Protein AF-A0A925HYF0-F1 (afdb_monomer_lite)

pLDDT: mean 73.25, std 20.18, range [25.09, 98.25]

Foldseek 3Di:
DDDDDDDDDDDDDDDDDDDDDDYDDDDDDDDDDDDDDDDDAQAFWAWPPPPAEFEFQDQKDKTKTWRPDFAQAFKKKWKFWPPVPPQDDDPPVTDTQWMWTAPGRGTITITIGGDDAQAKTKMWIWMDDPHHIHDTDIDHIYGYYDDWKAWPAKEWPDDQEDQDQKTKIKTFIPWWKDQDWQVQKDKDWDFPWDFDDWGWDDGIGIIMIMTGRIAGWGKIDMKGWFDQRIWHDGPDVVRTAGQCGPDTRNRIGDPHRIHTNDHFKAWPAWAWPDQLAAQDQKTKIKIFIPWWKDQDWQVQKDKDWDQAPDKGFDTWDDGMGIIITMIGRHDGWGKIDIKGWFDQRIADPVGAGHCGDDTRNRIGDPHRIRTHDDDAKEWPAKAWDDDADEAFDKTKIKTFIPWWKDQDDQVQKDKDWDQFPDKAFDDWDDGMGIIMTMIGGHAGWTKIFIKGFFDQRMDDSHGHGYPHPDGDIGPPHAMHTYHHNDPFWQAKAKQCWAWAAELQWIKIKHIKIKIKGFDDDDQLVVSVVSVVCSVPDNNHVVRVVNNVVNVLVSVQRNQKYFDDDQPDFPQQPDDWDKDWPDWDWACWDWDRLSGTTIIIHIMIITTMQTRHGSRLVSSLSVLVVCLPVPDDPDDDALVSSLVSLLVSLVSLCRRNPPQFFADDDQQDFDAQWDAWAKQHWAFAAALQKTKTKHIKIKTKGQDDDVLLVVSPVSNVVCVVRVNHSVSNSSNRRSNNSSSSSVSSVRNVIHIAGDPVSLVVDDVVVVVLQDQDPDDPPPDDDDDDDDDDDDPDDDDWFDWDDDPPDTDTDDDDDDDDDLDDDPPPVVSVVVVPVSGDDDDDDDDDPVPCVVPVPDDDDDDDDDDDDDDPDDDFFDKAWLAKAKADWAWAAELQWTKIKDIKIKIKTFTDDDQLVVSVVCVVCSVVDPSVVVRVVNNVVNNLVRVQNNLKYWFFDPVQFDDFPLQVDDWDKDWDDWDWACWDWDRDSRTTIIIHIIIMTTIQIGHGRSLVSVLVVLVVCLCPDADPAHALVNLLVSLQVSLVRSCRRGVRFAFADDDQDDDDVQKLAWAKQHWAFARASRITMIIHIMIMIIGQRRDNSSSVSSVVVVVCVVRVSDSVSSSSNNVSNNSSNSSVSSRNNNIYIGGDVVSVVVDDPDD

Structure (mmCIF, N/CA/C/O backbone):
data_AF-A0A925HYF0-F1
#
_entry.id   AF-A0A925HYF0-F1
#
loop_
_atom_site.group_PDB
_atom_site.id
_atom_site.type_symbol
_atom_site.label_atom_id
_atom_site.label_alt_id
_atom_site.label_comp_id
_atom_site.label_asym_id
_atom_site.label_entity_id
_atom_site.label_seq_id
_atom_site.pdbx_PDB_ins_code
_atom_site.Cartn_x
_atom_site.Cartn_y
_atom_site.Cartn_z
_atom_site.occupancy
_atom_site.B_iso_or_equiv
_atom_site.auth_seq_id
_atom_site.auth_comp_id
_atom_site.auth_asym_id
_atom_site.auth_atom_id
_atom_site.pdbx_PDB_model_num
ATOM 1 N N . MET A 1 1 ? -73.207 -44.642 50.554 1.00 39.41 1 MET A N 1
ATOM 2 C CA . MET A 1 1 ? -73.483 -45.982 49.990 1.00 39.41 1 MET A CA 1
ATOM 3 C C . MET A 1 1 ? -72.140 -46.535 49.532 1.00 39.41 1 MET A C 1
ATOM 5 O O . MET A 1 1 ? -71.545 -45.834 48.735 1.00 39.41 1 MET A O 1
ATOM 9 N N . PHE A 1 2 ? -71.688 -47.696 50.044 1.00 36.78 2 PHE A N 1
ATOM 10 C CA . PHE A 1 2 ? -70.465 -48.449 49.641 1.00 36.78 2 PHE A CA 1
ATOM 11 C C . PHE A 1 2 ? -69.107 -47.688 49.680 1.00 36.78 2 PHE A C 1
ATOM 13 O O . PHE A 1 2 ? -69.068 -46.471 49.598 1.00 36.78 2 PHE A O 1
ATOM 20 N N . GLY A 1 3 ? -67.928 -48.298 49.866 1.00 34.31 3 GLY A N 1
ATOM 21 C CA . GLY A 1 3 ? -67.530 -49.678 50.208 1.00 34.31 3 GLY A CA 1
ATOM 22 C C . GLY A 1 3 ? -66.024 -49.853 49.898 1.00 34.31 3 GLY A C 1
ATOM 23 O O . GLY A 1 3 ? -65.653 -49.788 48.740 1.00 34.31 3 GLY A O 1
ATOM 24 N N . TRP A 1 4 ? -65.115 -49.801 50.884 1.00 42.34 4 TRP A N 1
ATOM 25 C CA . TRP A 1 4 ? -64.504 -50.945 51.611 1.00 42.34 4 TRP A CA 1
ATOM 26 C C . TRP A 1 4 ? -63.384 -51.732 50.885 1.00 42.34 4 TRP A C 1
ATOM 28 O O . TRP A 1 4 ? -63.694 -52.530 50.013 1.00 42.34 4 TRP A O 1
ATOM 38 N N . MET A 1 5 ? -62.125 -51.599 51.355 1.00 32.78 5 MET A N 1
ATOM 39 C CA . MET A 1 5 ? -61.037 -52.620 51.473 1.00 32.78 5 MET A CA 1
ATOM 40 C C . MET A 1 5 ? -59.686 -51.925 51.805 1.00 32.78 5 MET A C 1
ATOM 42 O O . MET A 1 5 ? -59.498 -50.799 51.369 1.00 32.78 5 MET A O 1
ATOM 46 N N . MET A 1 6 ? -58.679 -52.477 52.512 1.00 39.19 6 MET A N 1
ATOM 47 C CA . MET A 1 6 ? -58.585 -53.510 53.574 1.00 39.19 6 MET A CA 1
ATOM 48 C C . MET A 1 6 ? -57.204 -53.351 54.332 1.00 39.19 6 MET A C 1
ATOM 50 O O . MET A 1 6 ? -56.523 -52.365 54.065 1.00 39.19 6 MET A O 1
ATOM 54 N N . PRO A 1 7 ? -56.806 -54.169 55.348 1.00 54.22 7 PRO A N 1
ATOM 55 C CA . PRO A 1 7 ? -56.008 -53.713 56.519 1.00 54.22 7 PRO A CA 1
ATOM 56 C C . PRO A 1 7 ? -54.516 -54.185 56.521 1.00 54.22 7 PRO A C 1
ATOM 58 O O . PRO A 1 7 ? -54.075 -54.780 55.549 1.00 54.22 7 PRO A O 1
ATOM 61 N N . ALA A 1 8 ? -53.648 -54.029 57.545 1.00 37.16 8 ALA A N 1
ATOM 62 C CA . ALA A 1 8 ? -53.789 -53.856 59.012 1.00 37.16 8 ALA A CA 1
ATOM 63 C C . ALA A 1 8 ? -52.501 -53.207 59.646 1.00 37.16 8 ALA A C 1
ATOM 65 O O . ALA A 1 8 ? -51.857 -52.448 58.944 1.00 37.16 8 ALA A O 1
ATOM 66 N N . LYS A 1 9 ? -52.004 -53.387 60.901 1.00 36.19 9 LYS A N 1
ATOM 67 C CA . LYS A 1 9 ? -52.265 -54.313 62.046 1.00 36.19 9 LYS A CA 1
ATOM 68 C C . LYS A 1 9 ? -51.635 -53.769 63.374 1.00 36.19 9 LYS A C 1
ATOM 70 O O . LYS A 1 9 ? -50.421 -53.675 63.450 1.00 36.19 9 LYS A O 1
ATOM 75 N N . ARG A 1 10 ? -52.430 -53.628 64.463 1.00 34.97 10 ARG A N 1
ATOM 76 C CA . ARG A 1 10 ? -52.042 -53.560 65.923 1.00 34.97 10 ARG A CA 1
ATOM 77 C C . ARG A 1 10 ? -51.424 -52.233 66.460 1.00 34.97 10 ARG A C 1
ATOM 79 O O . ARG A 1 10 ? -50.693 -51.583 65.744 1.00 34.97 10 ARG A O 1
ATOM 86 N N . ARG A 1 11 ? -51.645 -51.797 67.723 1.00 34.28 11 ARG A N 1
ATOM 87 C CA . ARG A 1 11 ? -52.373 -52.368 68.897 1.00 34.28 11 ARG A CA 1
ATOM 88 C C . ARG A 1 11 ? -52.785 -51.260 69.915 1.00 34.28 11 ARG A C 1
ATOM 90 O O . ARG A 1 11 ? -51.910 -50.519 70.313 1.00 34.28 11 ARG A O 1
ATOM 97 N N . ARG A 1 12 ? -54.045 -51.293 70.412 1.00 33.00 12 ARG A N 1
ATOM 98 C CA . ARG A 1 12 ? -54.556 -51.005 71.801 1.00 33.00 12 ARG A CA 1
ATOM 99 C C . ARG A 1 12 ? -54.136 -49.700 72.558 1.00 33.00 12 ARG A C 1
ATOM 101 O O . ARG A 1 12 ? -52.978 -49.345 72.549 1.00 33.00 12 ARG A O 1
ATOM 108 N N . ALA A 1 13 ? -54.988 -49.023 73.356 1.00 30.48 13 ALA A N 1
ATOM 109 C CA . ALA A 1 13 ? -56.295 -49.393 73.941 1.00 30.48 13 ALA A CA 1
ATOM 110 C C . ALA A 1 13 ? -57.200 -48.207 74.398 1.00 30.48 13 ALA A C 1
ATOM 112 O O . ALA A 1 13 ? -56.694 -47.212 74.889 1.00 30.48 13 ALA A O 1
ATOM 113 N N . ARG A 1 14 ? -58.530 -48.464 74.396 1.00 32.88 14 ARG A N 1
ATOM 114 C CA . ARG A 1 14 ? -59.608 -48.012 75.334 1.00 32.88 14 ARG A CA 1
ATOM 115 C C . ARG A 1 14 ? -59.879 -46.492 75.485 1.00 32.88 14 ARG A C 1
ATOM 117 O O . ARG A 1 14 ? -59.066 -45.777 76.036 1.00 32.88 14 ARG A O 1
ATOM 124 N N . ASN A 1 15 ? -61.007 -45.974 74.964 1.00 28.41 15 ASN A N 1
ATOM 125 C CA . ASN A 1 15 ? -62.404 -45.973 75.510 1.00 28.41 15 ASN A CA 1
ATOM 126 C C . ASN A 1 15 ? -62.656 -44.804 76.490 1.00 28.41 15 ASN A C 1
ATOM 128 O O . ASN A 1 15 ? -61.798 -44.561 77.320 1.00 28.41 15 ASN A O 1
ATOM 132 N N . LYS A 1 16 ? -63.815 -44.125 76.589 1.00 28.62 16 LYS A N 1
ATOM 133 C CA . LYS A 1 16 ? -65.108 -43.992 75.851 1.00 28.62 16 LYS A CA 1
ATOM 134 C C . LYS A 1 16 ? -65.737 -42.701 76.448 1.00 28.62 16 LYS A C 1
ATOM 136 O O . LYS A 1 16 ? -65.746 -42.590 77.663 1.00 28.62 16 LYS A O 1
ATOM 141 N N . ARG A 1 17 ? -66.072 -41.626 75.722 1.00 29.23 17 ARG A N 1
ATOM 142 C CA . ARG A 1 17 ? -67.246 -41.344 74.854 1.00 29.23 17 ARG A CA 1
ATOM 143 C C . ARG A 1 17 ? -68.644 -41.455 75.515 1.00 29.23 17 ARG A C 1
ATOM 145 O O . ARG A 1 17 ? -68.992 -42.532 75.984 1.00 29.23 17 ARG A O 1
ATOM 152 N N . LEU A 1 18 ? -69.456 -40.399 75.293 1.00 32.12 18 LEU A N 1
ATOM 153 C CA . LEU A 1 18 ? -70.937 -40.276 75.391 1.00 32.12 18 LEU A CA 1
ATOM 154 C C . LEU A 1 18 ? -71.543 -40.099 76.807 1.00 32.12 18 LEU A C 1
ATOM 156 O O . LEU A 1 18 ? -71.038 -40.695 77.744 1.00 32.12 18 LEU A O 1
ATOM 160 N N . SER A 1 19 ? -72.695 -39.447 77.053 1.00 32.56 19 SER A N 1
ATOM 161 C CA . SER A 1 19 ? -73.422 -38.259 76.520 1.00 32.56 19 SER A CA 1
ATOM 162 C C . SER A 1 19 ? -74.928 -38.402 76.834 1.00 32.56 19 SER A C 1
ATOM 164 O O . SER A 1 19 ? -75.498 -39.418 76.438 1.00 32.56 19 SER A O 1
ATOM 166 N N . ARG A 1 20 ? -75.590 -37.346 77.350 1.00 34.31 20 ARG A N 1
ATOM 167 C CA . ARG A 1 20 ? -77.072 -37.227 77.517 1.00 34.31 20 ARG A CA 1
ATOM 168 C C . ARG A 1 20 ? -77.668 -38.285 78.502 1.00 34.31 20 ARG A C 1
ATOM 170 O O . ARG A 1 20 ? -76.987 -39.228 78.865 1.00 34.31 20 ARG A O 1
ATOM 177 N N . THR A 1 21 ? -78.881 -38.185 79.066 1.00 28.69 21 THR A N 1
ATOM 178 C CA . THR A 1 21 ? -80.109 -37.470 78.654 1.00 28.69 21 THR A CA 1
ATOM 179 C C . THR A 1 21 ? -81.019 -37.122 79.860 1.00 28.69 21 THR A C 1
ATOM 181 O O . THR A 1 21 ? -80.859 -37.660 80.946 1.00 28.69 21 THR A O 1
ATOM 184 N N . ARG A 1 22 ? -81.984 -36.217 79.631 1.00 33.22 22 ARG A N 1
ATOM 185 C CA . ARG A 1 22 ? -83.060 -35.707 80.516 1.00 33.22 22 ARG A CA 1
ATOM 186 C C . ARG A 1 22 ? -83.850 -36.735 81.381 1.00 33.22 22 ARG A C 1
ATOM 188 O O . ARG A 1 22 ? -84.094 -37.845 80.931 1.00 33.22 22 ARG A O 1
ATOM 195 N N . SER A 1 23 ? -84.529 -36.184 82.411 1.00 28.06 23 SER A N 1
ATOM 196 C CA . SER A 1 23 ? -86.002 -36.275 82.662 1.00 28.06 23 SER A CA 1
ATOM 197 C C . SER A 1 23 ? -86.609 -37.245 83.719 1.00 28.06 23 SER A C 1
ATOM 199 O O . SER A 1 23 ? -86.907 -38.388 83.397 1.00 28.06 23 SER A O 1
ATOM 201 N N . ARG A 1 24 ? -87.088 -36.623 84.825 1.00 35.47 24 ARG A N 1
ATOM 202 C CA . ARG A 1 24 ? -88.460 -36.684 85.431 1.00 35.47 24 ARG A CA 1
ATOM 203 C C . ARG A 1 24 ? -88.884 -37.750 86.482 1.00 35.47 24 ARG A C 1
ATOM 205 O O . ARG A 1 24 ? -88.868 -38.935 86.195 1.00 35.47 24 ARG A O 1
ATOM 212 N N . PHE A 1 25 ? -89.553 -37.213 87.533 1.00 32.66 25 PHE A N 1
ATOM 213 C CA . PHE A 1 25 ? -90.739 -37.731 88.284 1.00 32.66 25 PHE A CA 1
ATOM 214 C C . PHE A 1 25 ? -90.467 -38.929 89.247 1.00 32.66 25 PHE A C 1
ATOM 216 O O . PHE A 1 25 ? -89.547 -39.687 88.991 1.00 32.66 25 PHE A O 1
ATOM 223 N N . THR A 1 26 ? -91.145 -39.198 90.388 1.00 32.81 26 THR A N 1
ATOM 224 C CA . THR A 1 26 ? -92.297 -38.637 91.173 1.00 32.81 26 THR A CA 1
ATOM 225 C C . THR A 1 26 ? -92.265 -39.269 92.605 1.00 32.81 26 THR A C 1
ATOM 227 O O . THR A 1 26 ? -91.919 -40.437 92.685 1.00 32.81 26 THR A O 1
ATOM 230 N N . ARG A 1 27 ? -92.453 -38.563 93.749 1.00 34.41 27 ARG A N 1
ATOM 231 C CA . ARG A 1 27 ? -93.701 -38.258 94.537 1.00 34.41 27 ARG A CA 1
ATOM 232 C C . ARG A 1 27 ? -93.942 -39.156 95.798 1.00 34.41 27 ARG A C 1
ATOM 234 O O . ARG A 1 27 ? -93.797 -40.362 95.691 1.00 34.41 27 ARG A O 1
ATOM 241 N N . LEU A 1 28 ? -94.454 -38.546 96.897 1.00 31.17 28 LEU A N 1
ATOM 242 C CA . LEU A 1 28 ? -94.948 -39.107 98.202 1.00 31.17 28 LEU A CA 1
ATOM 243 C C . LEU A 1 28 ? -93.868 -39.613 99.197 1.00 31.17 28 LEU A C 1
ATOM 245 O O . LEU A 1 28 ? -92.820 -40.058 98.752 1.00 31.17 28 LEU A O 1
ATOM 249 N N . ALA A 1 29 ? -94.018 -39.548 100.536 1.00 30.30 29 ALA A N 1
ATOM 250 C CA . ALA A 1 29 ? -95.132 -39.174 101.447 1.00 30.30 29 ALA A CA 1
ATOM 251 C C . ALA A 1 29 ? -94.597 -38.284 102.620 1.00 30.30 29 ALA A C 1
ATOM 253 O O . ALA A 1 29 ? -93.411 -38.357 102.918 1.00 30.30 29 ALA A O 1
ATOM 254 N N . LEU A 1 30 ? -95.295 -37.251 103.119 1.00 31.86 30 LEU A N 1
ATOM 255 C CA . LEU A 1 30 ? -96.408 -37.178 104.102 1.00 31.86 30 LEU A CA 1
ATOM 256 C C . LEU A 1 30 ? -95.993 -37.225 105.603 1.00 31.86 30 LEU A C 1
ATOM 258 O O . LEU A 1 30 ? -95.643 -38.273 106.123 1.00 31.86 30 LEU A O 1
ATOM 262 N N . GLU A 1 31 ? -96.097 -36.044 106.234 1.00 39.28 31 GLU A N 1
ATOM 263 C CA . GLU A 1 31 ? -96.423 -35.692 107.639 1.00 39.28 31 GLU A CA 1
ATOM 264 C C . GLU A 1 31 ? -95.770 -36.374 108.863 1.00 39.28 31 GLU A C 1
ATOM 266 O O . GLU A 1 31 ? -95.960 -37.552 109.142 1.00 39.28 31 GLU A O 1
ATOM 271 N N . ALA A 1 32 ? -95.226 -35.520 109.742 1.00 30.80 32 ALA A N 1
ATOM 272 C CA . ALA A 1 32 ? -95.806 -35.308 111.075 1.00 30.80 32 ALA A CA 1
ATOM 273 C C . ALA A 1 32 ? -95.639 -33.825 111.476 1.00 30.80 32 ALA A C 1
ATOM 275 O O . ALA A 1 32 ? -94.534 -33.284 111.391 1.00 30.80 32 ALA A O 1
ATOM 276 N N . LEU A 1 33 ? -96.728 -33.154 111.867 1.00 42.50 33 LEU A N 1
ATOM 277 C CA . LEU A 1 33 ? -96.672 -31.837 112.518 1.00 42.50 33 LEU A CA 1
ATOM 278 C C . LEU A 1 33 ? -96.233 -32.021 113.974 1.00 42.50 33 LEU A C 1
ATOM 280 O O . LEU A 1 33 ? -96.743 -32.926 114.621 1.00 42.50 33 LEU A O 1
ATOM 284 N N . GLU A 1 34 ? -95.405 -31.113 114.499 1.00 39.41 34 GLU A N 1
ATOM 285 C CA . GLU A 1 34 ? -95.646 -30.480 115.806 1.00 39.41 34 GLU A CA 1
ATOM 286 C C . GLU A 1 34 ? -94.714 -29.272 116.043 1.00 39.41 34 GLU A C 1
ATOM 288 O O . GLU A 1 34 ? -93.596 -29.185 115.534 1.00 39.41 34 GLU A O 1
ATOM 293 N N . ASP A 1 35 ? -95.268 -28.312 116.773 1.00 48.16 35 ASP A N 1
ATOM 294 C CA . ASP A 1 35 ? -94.876 -26.922 117.034 1.00 48.16 35 ASP A CA 1
ATOM 295 C C . ASP A 1 35 ? -93.361 -26.583 117.093 1.00 48.16 35 ASP A C 1
ATOM 297 O O . ASP A 1 35 ? -92.609 -27.106 117.920 1.00 48.16 35 ASP A O 1
ATOM 301 N N . ARG A 1 36 ? -92.896 -25.630 116.262 1.00 39.78 36 ARG A N 1
ATOM 302 C CA . ARG A 1 36 ? -91.515 -25.097 116.308 1.00 39.78 36 ARG A CA 1
ATOM 303 C C . ARG A 1 36 ? -91.409 -23.625 115.900 1.00 39.78 36 ARG A C 1
ATOM 305 O O . ARG A 1 36 ? -91.576 -23.267 114.736 1.00 39.78 36 ARG A O 1
ATOM 312 N N . ILE A 1 37 ? -90.978 -22.794 116.850 1.00 43.91 37 ILE A N 1
ATOM 313 C CA . ILE A 1 37 ? -90.568 -21.401 116.625 1.00 43.91 37 ILE A CA 1
ATOM 314 C C . ILE A 1 37 ? -89.335 -21.383 115.705 1.00 43.91 37 ILE A C 1
ATOM 316 O O . ILE A 1 37 ? -88.251 -21.828 116.085 1.00 43.91 37 ILE A O 1
ATOM 320 N N . THR A 1 38 ? -89.491 -20.868 114.485 1.00 37.03 38 THR A N 1
ATOM 321 C CA . THR A 1 38 ? -88.417 -20.788 113.485 1.00 37.03 38 THR A CA 1
ATOM 322 C C . THR A 1 38 ? -87.354 -19.749 113.865 1.00 37.03 38 THR A C 1
ATOM 324 O O . THR A 1 38 ? -87.703 -18.573 114.018 1.00 37.03 38 THR A O 1
ATOM 327 N N . PRO A 1 39 ? -86.055 -20.103 113.938 1.00 44.53 39 PRO A N 1
ATOM 328 C CA . PRO A 1 39 ? -84.996 -19.102 113.965 1.00 44.53 39 PRO A CA 1
ATOM 329 C C . PRO A 1 39 ? -84.930 -18.389 112.608 1.00 44.53 39 PRO A C 1
ATOM 331 O O . PRO A 1 39 ? -85.012 -19.027 111.557 1.00 44.53 39 PRO A O 1
ATOM 334 N N . ALA A 1 40 ? -84.774 -17.064 112.623 1.00 50.53 40 ALA A N 1
ATOM 335 C CA . ALA A 1 40 ? -84.668 -16.271 111.402 1.00 50.53 40 ALA A CA 1
ATOM 336 C C . ALA A 1 40 ? -83.446 -16.708 110.574 1.00 50.53 40 ALA A C 1
ATOM 338 O O . ALA A 1 40 ? -82.303 -16.580 111.015 1.00 50.53 40 ALA A O 1
ATOM 339 N N . THR A 1 41 ? -83.685 -17.212 109.364 1.00 61.03 41 THR A N 1
ATOM 340 C CA . THR A 1 41 ? -82.631 -17.610 108.424 1.00 61.03 41 THR A CA 1
ATOM 341 C C . THR A 1 41 ? -81.814 -16.393 108.000 1.00 61.03 41 THR A C 1
ATOM 343 O O . THR A 1 41 ? -82.361 -15.467 107.396 1.00 61.03 41 THR A O 1
ATOM 346 N N . LEU A 1 42 ? -80.505 -16.390 108.279 1.00 75.69 42 LEU A N 1
ATOM 347 C CA . LEU A 1 42 ? -79.616 -15.331 107.797 1.00 75.69 42 LEU A CA 1
ATOM 348 C C . LEU A 1 42 ? -79.560 -15.339 106.265 1.00 75.69 42 LEU A C 1
ATOM 350 O O . LEU A 1 42 ? -79.251 -16.356 105.642 1.00 75.69 42 LEU A O 1
ATOM 354 N N . VAL A 1 43 ? -79.808 -14.175 105.670 1.00 83.56 43 VAL A N 1
ATOM 355 C CA . VAL A 1 43 ? -79.699 -13.959 104.224 1.00 83.56 43 VAL A CA 1
ATOM 356 C C . VAL A 1 43 ? -78.247 -13.588 103.873 1.00 83.56 43 VAL A C 1
ATOM 358 O O . VAL A 1 43 ? -77.622 -12.836 104.635 1.00 83.56 43 VAL A O 1
ATOM 361 N N . PRO A 1 44 ? -77.685 -14.084 102.751 1.00 86.19 44 PRO A N 1
ATOM 362 C CA . PRO A 1 44 ? -76.346 -13.699 102.309 1.00 86.19 44 PRO A CA 1
ATOM 363 C C . PRO A 1 44 ? -76.216 -12.180 102.081 1.00 86.19 44 PRO A C 1
ATOM 365 O O . PRO A 1 44 ? -77.208 -11.503 101.784 1.00 86.19 44 PRO A O 1
ATOM 368 N N . PRO A 1 45 ? -75.005 -11.614 102.210 1.00 89.19 45 PRO A N 1
ATOM 369 C CA . PRO A 1 45 ? -74.786 -10.189 102.001 1.00 89.19 45 PRO A CA 1
ATOM 370 C C . PRO A 1 45 ? -74.927 -9.808 100.521 1.00 89.19 45 PRO A C 1
ATOM 372 O O . PRO A 1 45 ? -74.709 -10.630 99.637 1.00 89.19 45 PRO A O 1
ATOM 375 N N . MET A 1 46 ? -75.240 -8.542 100.250 1.00 90.94 46 MET A N 1
ATOM 376 C CA . MET A 1 46 ? -75.145 -7.971 98.907 1.00 90.94 46 MET A CA 1
ATOM 377 C C . MET A 1 46 ? -73.718 -7.466 98.673 1.00 90.94 46 MET A C 1
ATOM 379 O O . MET A 1 46 ? -73.191 -6.708 99.491 1.00 90.94 46 MET A O 1
ATOM 383 N N . ILE A 1 47 ? -73.105 -7.872 97.564 1.00 93.88 47 ILE A N 1
ATOM 384 C CA . ILE A 1 47 ? -71.753 -7.457 97.173 1.00 93.88 47 ILE A CA 1
ATOM 385 C C . ILE A 1 47 ? -71.841 -6.194 96.313 1.00 93.88 47 ILE A C 1
ATOM 387 O O . ILE A 1 47 ? -72.694 -6.096 95.436 1.00 93.88 47 ILE A O 1
ATOM 391 N N . LEU A 1 48 ? -70.978 -5.224 96.610 1.00 92.50 48 LEU A N 1
ATOM 392 C CA . LEU A 1 48 ? -70.836 -3.952 95.893 1.00 92.50 48 LEU A CA 1
ATOM 393 C C . LEU A 1 48 ? -69.482 -3.832 95.181 1.00 92.50 48 LEU A C 1
ATOM 395 O O . LEU A 1 48 ? -69.357 -3.016 94.277 1.00 92.50 48 LEU A O 1
ATOM 399 N N . ASP A 1 49 ? -68.485 -4.617 95.595 1.00 90.81 49 ASP A N 1
ATOM 400 C CA . ASP A 1 49 ? -67.186 -4.745 94.931 1.00 90.81 49 ASP A CA 1
ATOM 401 C C . ASP A 1 49 ? -66.597 -6.129 95.299 1.00 90.81 49 ASP A C 1
ATOM 403 O O . ASP A 1 49 ? -66.467 -6.404 96.500 1.00 90.81 49 ASP A O 1
ATOM 407 N N . PRO A 1 50 ? -66.329 -7.043 94.343 1.00 91.81 50 PRO A N 1
ATOM 408 C CA . PRO A 1 50 ? -66.511 -6.898 92.899 1.00 91.81 50 PRO A CA 1
ATOM 409 C C . PRO A 1 50 ? -67.968 -7.155 92.475 1.00 91.81 50 PRO A C 1
ATOM 411 O O . PRO A 1 50 ? -68.620 -8.062 92.995 1.00 91.81 50 PRO A O 1
ATOM 414 N N . VAL A 1 51 ? -68.471 -6.410 91.483 1.00 90.44 51 VAL A N 1
ATOM 415 C CA . VAL A 1 51 ? -69.783 -6.668 90.833 1.00 90.44 51 VAL A CA 1
ATOM 416 C C . VAL A 1 51 ? -69.688 -7.516 89.558 1.00 90.44 51 VAL A C 1
ATOM 418 O O . VAL A 1 51 ? -70.678 -8.095 89.121 1.00 90.44 51 VAL A O 1
ATOM 421 N N . SER A 1 52 ? -68.496 -7.621 88.977 1.00 91.44 52 SER A N 1
ATOM 422 C CA . SER A 1 52 ? -68.159 -8.448 87.814 1.00 91.44 52 SER A CA 1
ATOM 423 C C . SER A 1 52 ? -66.772 -9.057 88.018 1.00 91.44 52 SER A C 1
ATOM 425 O O . SER A 1 52 ? -66.117 -8.755 89.013 1.00 91.44 52 SER A O 1
ATOM 427 N N . ALA A 1 53 ? -66.308 -9.918 87.108 1.00 90.50 53 ALA A N 1
ATOM 428 C CA . ALA A 1 53 ? -64.927 -10.391 87.178 1.00 90.50 53 ALA A CA 1
ATOM 429 C C . ALA A 1 53 ? -63.951 -9.204 87.074 1.00 90.50 53 ALA A C 1
ATOM 431 O O . ALA A 1 53 ? -64.190 -8.279 86.294 1.00 90.50 53 ALA A O 1
ATOM 432 N N . VAL A 1 54 ? -62.880 -9.236 87.867 1.00 92.88 54 VAL A N 1
ATOM 433 C CA . VAL A 1 54 ? -61.851 -8.187 87.923 1.00 92.88 54 VAL A CA 1
ATOM 434 C C . VAL A 1 54 ? -60.456 -8.797 87.811 1.00 92.88 54 VAL A C 1
ATOM 436 O O . VAL A 1 54 ? -60.239 -9.938 88.222 1.00 92.88 54 VAL A O 1
ATOM 439 N N . ARG A 1 55 ? -59.511 -8.030 87.264 1.00 92.00 55 ARG A N 1
ATOM 440 C CA . ARG A 1 55 ? -58.086 -8.368 87.163 1.00 92.00 55 ARG A CA 1
ATOM 441 C C . ARG A 1 55 ? -57.276 -7.229 87.782 1.00 92.00 55 ARG A C 1
ATOM 443 O O . ARG A 1 55 ? -57.513 -6.074 87.428 1.00 92.00 55 ARG A O 1
ATOM 450 N N . VAL A 1 56 ? -56.413 -7.532 88.748 1.00 92.75 56 VAL A N 1
ATOM 451 C CA . VAL A 1 56 ? -55.704 -6.539 89.579 1.00 92.75 56 VAL A CA 1
ATOM 452 C C . VAL A 1 56 ? -54.302 -7.018 89.947 1.00 92.75 56 VAL A C 1
ATOM 454 O O . VAL A 1 56 ? -54.116 -8.212 90.174 1.00 92.75 56 VAL A O 1
ATOM 457 N N . ASP A 1 57 ? -53.368 -6.083 90.117 1.00 92.50 57 ASP A N 1
ATOM 458 C CA . ASP A 1 57 ? -52.101 -6.327 90.817 1.00 92.50 57 ASP A CA 1
ATOM 459 C C . ASP A 1 57 ? -52.247 -5.913 92.290 1.00 92.50 57 ASP A C 1
ATOM 461 O O . ASP A 1 57 ? -51.945 -4.788 92.694 1.00 92.50 57 ASP A O 1
ATOM 465 N N . GLU A 1 58 ? -52.837 -6.796 93.100 1.00 90.62 58 GLU A N 1
ATOM 466 C CA . GLU A 1 58 ? -52.971 -6.592 94.544 1.00 90.62 58 GLU A CA 1
ATOM 467 C C . GLU A 1 58 ? -52.834 -7.922 95.294 1.00 90.62 58 GLU A C 1
ATOM 469 O O . GLU A 1 58 ? -53.697 -8.792 95.201 1.00 90.62 58 GLU A O 1
ATOM 474 N N . SER A 1 59 ? -51.828 -8.044 96.168 1.00 91.44 59 SER A N 1
ATOM 475 C CA . SER A 1 59 ? -51.672 -9.220 97.052 1.00 91.44 59 SER A CA 1
ATOM 476 C C . SER A 1 59 ? -52.885 -9.497 97.962 1.00 91.44 59 SER A C 1
ATOM 478 O O . SER A 1 59 ? -53.022 -10.590 98.525 1.00 91.44 59 SER A O 1
ATOM 480 N N . ARG A 1 60 ? -53.785 -8.517 98.130 1.00 93.31 60 ARG A N 1
ATOM 481 C CA . ARG A 1 60 ? -55.076 -8.664 98.806 1.00 93.31 60 ARG A CA 1
ATOM 482 C C . ARG A 1 60 ? -56.144 -7.815 98.127 1.00 93.31 60 ARG A C 1
ATOM 484 O O . ARG A 1 60 ? -55.940 -6.622 97.963 1.00 93.31 60 ARG A O 1
ATOM 491 N N . TYR A 1 61 ? -57.325 -8.379 97.897 1.00 93.50 61 TYR A N 1
ATOM 492 C CA . TYR A 1 61 ? -58.483 -7.631 97.403 1.00 93.50 61 TYR A CA 1
ATOM 493 C C . TYR A 1 61 ? -59.428 -7.239 98.547 1.00 93.50 61 TYR A C 1
ATOM 495 O O . TYR A 1 61 ? -59.625 -8.011 99.491 1.00 93.50 61 TYR A O 1
ATOM 503 N N . ILE A 1 62 ? -60.037 -6.051 98.475 1.00 94.12 62 ILE A N 1
ATOM 504 C CA . ILE A 1 62 ? -61.005 -5.563 99.470 1.00 94.12 62 ILE A CA 1
ATOM 505 C C . ILE A 1 62 ? -62.430 -5.765 98.953 1.00 94.12 62 ILE A C 1
ATOM 507 O O . ILE A 1 62 ? -62.964 -4.929 98.233 1.00 94.12 62 ILE A O 1
ATOM 511 N N . ILE A 1 63 ? -63.077 -6.841 99.396 1.00 93.88 63 ILE A N 1
ATOM 512 C CA . ILE A 1 63 ? -64.490 -7.100 99.111 1.00 93.88 63 ILE A CA 1
ATOM 513 C C . ILE A 1 63 ? -65.338 -6.100 99.898 1.00 93.88 63 ILE A C 1
ATOM 515 O O . ILE A 1 63 ? -65.235 -6.018 101.128 1.00 93.88 63 ILE A O 1
ATOM 519 N N . ARG A 1 64 ? -66.206 -5.360 99.210 1.00 94.69 64 ARG A N 1
ATOM 520 C CA . ARG A 1 64 ? -67.132 -4.398 99.822 1.00 94.69 64 ARG A CA 1
ATOM 521 C C . ARG A 1 64 ? -68.566 -4.840 99.603 1.00 94.69 64 ARG A C 1
ATOM 523 O O . ARG A 1 64 ? -68.927 -5.348 98.544 1.00 94.69 64 ARG A O 1
ATOM 530 N N . GLY A 1 65 ? -69.411 -4.615 100.598 1.00 92.38 65 GLY A N 1
ATOM 531 C CA . GLY A 1 65 ? -70.817 -4.975 100.500 1.00 92.38 65 GLY A CA 1
ATOM 532 C C . GLY A 1 65 ? -71.647 -4.493 101.676 1.00 92.38 65 GLY A C 1
ATOM 533 O O . GLY A 1 65 ? -71.172 -3.775 102.560 1.00 92.38 65 GLY A O 1
ATOM 534 N N . THR A 1 66 ? -72.911 -4.904 101.686 1.00 91.94 66 THR A N 1
ATOM 535 C CA . THR A 1 66 ? -73.855 -4.607 102.765 1.00 91.94 66 THR A CA 1
ATOM 536 C C . THR A 1 66 ? -74.619 -5.850 103.208 1.00 91.94 66 THR A C 1
ATOM 538 O O . THR A 1 66 ? -74.978 -6.714 102.409 1.00 91.94 66 THR A O 1
ATOM 541 N N . LEU A 1 67 ? -74.899 -5.941 104.505 1.00 87.75 67 LEU A N 1
ATOM 542 C CA . LEU A 1 67 ? -75.917 -6.838 105.033 1.00 87.75 67 LEU A CA 1
ATOM 543 C C . LEU A 1 67 ? -77.299 -6.358 104.572 1.00 87.75 67 LEU A C 1
ATOM 545 O O . LEU A 1 67 ? -77.609 -5.168 104.668 1.00 87.75 67 LEU A O 1
ATOM 549 N N . GLN A 1 68 ? -78.157 -7.280 104.134 1.00 85.00 68 GLN A N 1
ATOM 550 C CA . GLN A 1 68 ? -79.521 -6.930 103.717 1.00 85.00 68 GLN A CA 1
ATOM 551 C C . GLN A 1 68 ? -80.350 -6.410 104.910 1.00 85.00 68 GLN A C 1
ATOM 553 O O . GLN A 1 68 ? -81.025 -5.381 104.815 1.00 85.00 68 GLN A O 1
ATOM 558 N N . ALA A 1 69 ? -80.203 -7.047 106.077 1.00 80.88 69 ALA A N 1
ATOM 559 C CA . ALA A 1 69 ? -80.750 -6.608 107.361 1.00 80.88 69 ALA A CA 1
ATOM 560 C C . ALA A 1 69 ? -79.666 -6.000 108.269 1.00 80.88 69 ALA A C 1
ATOM 562 O O . ALA A 1 69 ? -78.478 -6.263 108.115 1.00 80.88 69 ALA A O 1
ATOM 563 N N . THR A 1 70 ? -80.070 -5.164 109.223 1.00 79.69 70 THR A N 1
ATOM 564 C CA . THR A 1 70 ? -79.143 -4.457 110.118 1.00 79.69 70 THR A CA 1
ATOM 565 C C . THR A 1 70 ? -78.607 -5.380 111.224 1.00 79.69 70 THR A C 1
ATOM 567 O O . THR A 1 70 ? -79.394 -6.053 111.892 1.00 79.69 70 THR A O 1
ATOM 570 N N . ALA A 1 71 ? -77.290 -5.376 111.468 1.00 77.00 71 ALA A N 1
ATOM 571 C CA . ALA A 1 71 ? -76.633 -6.256 112.443 1.00 77.00 71 ALA A CA 1
ATOM 572 C C . ALA A 1 71 ? -77.237 -6.124 113.857 1.00 77.00 71 ALA A C 1
ATOM 574 O O . ALA A 1 71 ? -77.093 -5.088 114.518 1.00 77.00 71 ALA A O 1
ATOM 575 N N . SER A 1 72 ? -77.919 -7.173 114.333 1.00 70.00 72 SER A N 1
ATOM 576 C CA . SER A 1 72 ? -78.644 -7.143 115.617 1.00 70.00 72 SER A CA 1
ATOM 577 C C . SER A 1 72 ? -77.763 -7.547 116.810 1.00 70.00 72 SER A C 1
ATOM 579 O O . SER A 1 72 ? -77.980 -7.088 117.933 1.00 70.00 72 SER A O 1
ATOM 581 N N . ALA A 1 73 ? -76.731 -8.357 116.563 1.00 70.38 73 ALA A N 1
ATOM 582 C CA . ALA A 1 73 ? -75.690 -8.760 117.512 1.00 70.38 73 ALA A CA 1
ATOM 583 C C . ALA A 1 73 ? -74.295 -8.604 116.870 1.00 70.38 73 ALA A C 1
ATOM 585 O O . ALA A 1 73 ? -74.183 -8.024 115.789 1.00 70.38 73 ALA A O 1
ATOM 586 N N . VAL A 1 74 ? -73.232 -9.110 117.514 1.00 74.25 74 VAL A N 1
ATOM 587 C CA . VAL A 1 74 ? -71.916 -9.234 116.859 1.00 74.25 74 VAL A CA 1
ATOM 588 C C . VAL A 1 74 ? -72.092 -10.141 115.643 1.00 74.25 74 VAL A C 1
ATOM 590 O O . VAL A 1 74 ? -72.401 -11.324 115.784 1.00 74.25 74 VAL A O 1
ATOM 593 N N . THR A 1 75 ? -71.973 -9.548 114.460 1.00 85.81 75 THR A N 1
ATOM 594 C CA . THR A 1 75 ? -72.251 -10.192 113.175 1.00 85.81 75 THR A CA 1
ATOM 595 C C . THR A 1 75 ? -70.963 -10.187 112.376 1.00 85.81 75 THR A C 1
ATOM 597 O O . THR A 1 75 ? -70.322 -9.142 112.267 1.00 85.81 75 THR A O 1
ATOM 600 N N . THR A 1 76 ? -70.558 -11.330 111.835 1.00 88.62 76 THR A N 1
ATOM 601 C CA . THR A 1 76 ? -69.353 -11.431 111.010 1.00 88.62 76 THR A CA 1
ATOM 602 C C . THR A 1 76 ? -69.694 -11.795 109.575 1.00 88.62 76 THR A C 1
ATOM 604 O O . THR A 1 76 ? -70.641 -12.531 109.306 1.00 88.62 76 THR A O 1
ATOM 607 N N . VAL A 1 77 ? -68.913 -11.263 108.641 1.00 91.81 77 VAL A N 1
ATOM 608 C CA . VAL A 1 77 ? -68.888 -11.694 107.245 1.00 91.81 77 VAL A CA 1
ATOM 609 C C . VAL A 1 77 ? -67.593 -12.468 107.051 1.00 91.81 77 VAL A C 1
ATOM 611 O O . VAL A 1 77 ? -66.511 -11.924 107.259 1.00 91.81 77 VAL A O 1
ATOM 614 N N . THR A 1 78 ? -67.705 -13.747 106.714 1.00 92.06 78 THR A N 1
ATOM 615 C CA . THR A 1 78 ? -66.581 -14.673 106.537 1.00 92.06 78 THR A CA 1
ATOM 616 C C . THR A 1 78 ? -66.422 -15.012 105.062 1.00 92.06 78 THR A C 1
ATOM 618 O O . THR A 1 78 ? -67.387 -15.466 104.443 1.00 92.06 78 THR A O 1
ATOM 621 N N . ALA A 1 79 ? -65.216 -14.823 104.526 1.00 93.31 79 ALA A N 1
ATOM 622 C CA . ALA A 1 79 ? -64.836 -15.298 103.201 1.00 93.31 79 ALA A CA 1
ATOM 623 C C . ALA A 1 79 ? -64.119 -16.642 103.298 1.00 93.31 79 ALA A C 1
ATOM 625 O O . ALA A 1 79 ? -63.234 -16.816 104.137 1.00 93.31 79 ALA A O 1
ATOM 626 N N . TYR A 1 80 ? -64.458 -17.550 102.394 1.00 93.50 80 TYR A N 1
ATOM 627 C CA . TYR A 1 80 ? -63.819 -18.846 102.205 1.00 93.50 80 TYR A CA 1
ATOM 628 C C . TYR A 1 80 ? -63.232 -18.905 100.800 1.00 93.50 80 TYR A C 1
ATOM 630 O O . TYR A 1 80 ? -63.891 -18.473 99.856 1.00 93.50 80 TYR A O 1
ATOM 638 N N . ARG A 1 81 ? -61.998 -19.393 100.654 1.00 93.75 81 ARG A N 1
ATOM 639 C CA . ARG A 1 81 ? -61.382 -19.609 99.337 1.00 93.75 81 ARG A CA 1
ATOM 640 C C . ARG A 1 81 ? -61.834 -20.959 98.796 1.00 93.75 81 ARG A C 1
ATOM 642 O O . ARG A 1 81 ? -61.627 -21.951 99.485 1.00 93.75 81 ARG A O 1
ATOM 649 N N . ASP A 1 82 ? -62.312 -20.994 97.556 1.00 92.06 82 ASP A N 1
ATOM 650 C CA . ASP A 1 82 ? -62.417 -22.250 96.810 1.00 92.06 82 ASP A CA 1
ATOM 651 C C . ASP A 1 82 ? -61.001 -22.795 96.564 1.00 92.06 82 ASP A C 1
ATOM 653 O O . ASP A 1 82 ? -60.231 -22.237 95.775 1.00 92.06 82 ASP A O 1
ATOM 657 N N . SER A 1 83 ? -60.612 -23.831 97.311 1.00 86.69 83 SER A N 1
ATOM 658 C CA . SER A 1 83 ? -59.249 -24.383 97.229 1.00 86.69 83 SER A CA 1
ATOM 659 C C . SER A 1 83 ? -59.102 -25.531 96.239 1.00 86.69 83 SER A C 1
ATOM 661 O O . SER A 1 83 ? -57.974 -25.911 95.930 1.00 86.69 83 SER A O 1
ATOM 663 N N . ASN A 1 84 ? -60.208 -26.086 95.743 1.00 86.00 84 ASN A N 1
ATOM 664 C CA . ASN A 1 84 ? -60.196 -27.174 94.764 1.00 86.00 84 ASN A CA 1
ATOM 665 C C . ASN A 1 84 ? -60.705 -26.738 93.372 1.00 86.00 84 ASN A C 1
ATOM 667 O O . ASN A 1 84 ? -60.645 -27.532 92.434 1.00 86.00 84 ASN A O 1
ATOM 671 N N . GLN A 1 85 ? -61.118 -25.473 93.241 1.00 86.06 85 GLN A N 1
ATOM 672 C CA . GLN A 1 85 ? -61.593 -24.802 92.030 1.00 86.06 85 GLN A CA 1
ATOM 673 C C . GLN A 1 85 ? -62.822 -25.480 91.400 1.00 86.06 85 GLN A C 1
ATOM 675 O O . GLN A 1 85 ? -62.985 -25.477 90.178 1.00 86.06 85 GLN A O 1
ATOM 680 N N . ASN A 1 86 ? -63.688 -26.088 92.221 1.00 86.31 86 ASN A N 1
ATOM 681 C CA . ASN A 1 86 ? -64.895 -26.773 91.748 1.00 86.31 86 ASN A CA 1
ATOM 682 C C . ASN A 1 86 ? -66.130 -25.848 91.636 1.00 86.31 86 ASN A C 1
ATOM 684 O O . ASN A 1 86 ? -67.151 -26.270 91.086 1.00 86.31 86 ASN A O 1
ATOM 688 N N . GLY A 1 87 ? -66.056 -24.604 92.127 1.00 86.44 87 GLY A N 1
ATOM 689 C CA . GLY A 1 87 ? -67.147 -23.628 92.126 1.00 86.44 87 GLY A CA 1
ATOM 690 C C . GLY A 1 87 ? -68.238 -23.870 93.182 1.00 86.44 87 GLY A C 1
ATOM 691 O O . GLY A 1 87 ? -69.292 -23.231 93.125 1.00 86.44 87 GLY A O 1
ATOM 692 N N . VAL A 1 88 ? -68.009 -24.772 94.141 1.00 88.00 88 VAL A N 1
ATOM 693 C CA . VAL A 1 88 ? -68.937 -25.214 95.192 1.00 88.00 88 VAL A CA 1
ATOM 694 C C . VAL A 1 88 ? -68.287 -25.071 96.571 1.00 88.00 88 VAL A C 1
ATOM 696 O O . VAL A 1 88 ? -67.184 -25.543 96.802 1.00 88.00 88 VAL A O 1
ATOM 699 N N . PHE A 1 89 ? -69.000 -24.466 97.523 1.00 89.75 89 PHE A N 1
ATOM 700 C CA . PHE A 1 89 ? -68.492 -24.300 98.886 1.00 89.75 89 PHE A CA 1
ATOM 701 C C . PHE A 1 89 ? -68.446 -25.629 99.665 1.00 89.75 89 PHE A C 1
ATOM 703 O O . PHE A 1 89 ? -69.487 -26.144 100.088 1.00 89.75 89 PHE A O 1
ATOM 710 N N . ASP A 1 90 ? -67.241 -26.133 99.926 1.00 88.75 90 ASP A N 1
ATOM 711 C CA . ASP A 1 90 ? -66.980 -27.353 100.692 1.00 88.75 90 ASP A CA 1
ATOM 712 C C . ASP A 1 90 ? -66.665 -27.020 102.165 1.00 88.75 90 ASP A C 1
ATOM 714 O O . ASP A 1 90 ? -65.516 -26.796 102.568 1.00 88.75 90 ASP A O 1
ATOM 718 N N . ALA A 1 91 ? -67.699 -27.018 103.013 1.00 81.81 91 ALA A N 1
ATOM 719 C CA . ALA A 1 91 ? -67.584 -26.669 104.430 1.00 81.81 91 ALA A CA 1
ATOM 720 C C . ALA A 1 91 ? -66.524 -27.514 105.175 1.00 81.81 91 ALA A C 1
ATOM 722 O O . ALA A 1 91 ? -66.662 -28.726 105.336 1.00 81.81 91 ALA A O 1
ATOM 723 N N . GLY A 1 92 ? -65.475 -26.850 105.672 1.00 80.50 92 GLY A N 1
ATOM 724 C CA . GLY A 1 92 ? -64.362 -27.481 106.395 1.00 80.50 92 GLY A CA 1
ATOM 725 C C . GLY A 1 92 ? -63.198 -27.951 105.513 1.00 80.50 92 GLY A C 1
ATOM 726 O O . GLY A 1 92 ? -62.164 -28.325 106.060 1.00 80.50 92 GLY A O 1
ATOM 727 N N . ARG A 1 93 ? -63.330 -27.897 104.180 1.00 84.69 93 ARG A N 1
ATOM 728 C CA . ARG A 1 93 ? -62.208 -28.038 103.234 1.00 84.69 93 ARG A CA 1
ATOM 729 C C . ARG A 1 93 ? -61.771 -26.692 102.675 1.00 84.69 93 ARG A C 1
ATOM 731 O O . ARG A 1 93 ? -60.572 -26.453 102.587 1.00 84.69 93 ARG A O 1
ATOM 738 N N . ASP A 1 94 ? -62.725 -25.819 102.361 1.00 90.25 94 ASP A N 1
ATOM 739 C CA . ASP A 1 94 ? -62.428 -24.453 101.947 1.00 90.25 94 ASP A CA 1
ATOM 740 C C . ASP A 1 94 ? -61.929 -23.635 103.150 1.00 90.25 94 ASP A C 1
ATOM 742 O O . ASP A 1 94 ? -62.669 -23.439 104.125 1.00 90.25 94 ASP A O 1
ATOM 746 N N . PRO A 1 95 ? -60.670 -23.162 103.132 1.00 90.56 95 PRO A N 1
ATOM 747 C CA . PRO A 1 95 ? -60.084 -22.425 104.230 1.00 90.56 95 PRO A CA 1
ATOM 748 C C . PRO A 1 95 ? -60.669 -21.016 104.307 1.00 90.56 95 PRO A C 1
ATOM 750 O O . PRO A 1 95 ? -61.021 -20.378 103.310 1.00 90.56 95 PRO A O 1
ATOM 753 N N . LEU A 1 96 ? -60.725 -20.509 105.534 1.00 91.88 96 LEU A N 1
ATOM 754 C CA . LEU A 1 96 ? -61.124 -19.142 105.828 1.00 91.88 96 LEU A CA 1
ATOM 755 C C . LEU A 1 96 ? -60.096 -18.159 105.237 1.00 91.88 96 LEU A C 1
ATOM 757 O O . LEU A 1 96 ? -58.951 -18.111 105.678 1.00 91.88 96 LEU A O 1
ATOM 761 N N . ALA A 1 97 ? -60.518 -17.360 104.259 1.00 91.00 97 ALA A N 1
ATOM 762 C CA . ALA A 1 97 ? -59.698 -16.349 103.592 1.00 91.00 97 ALA A CA 1
ATOM 763 C C . ALA A 1 97 ? -59.710 -14.992 104.322 1.00 91.00 97 ALA A C 1
ATOM 765 O O . ALA A 1 97 ? -58.770 -14.206 104.197 1.00 91.00 97 ALA A O 1
ATOM 766 N N . GLY A 1 98 ? -60.761 -14.703 105.096 1.00 91.94 98 GLY A N 1
ATOM 767 C CA . GLY A 1 98 ? -60.848 -13.487 105.903 1.00 91.94 98 GLY A CA 1
ATOM 768 C C . GLY A 1 98 ? -62.154 -13.362 106.687 1.00 91.94 98 GLY A C 1
ATOM 769 O O . GLY A 1 98 ? -63.129 -14.067 106.419 1.00 91.94 98 GLY A O 1
ATOM 770 N N . VAL A 1 99 ? -62.178 -12.431 107.645 1.00 92.19 99 VAL A N 1
ATOM 771 C CA . VAL A 1 99 ? -63.359 -12.097 108.458 1.00 92.19 99 VAL A CA 1
ATOM 772 C C . VAL A 1 99 ? -63.480 -10.584 108.608 1.00 92.19 99 VAL A C 1
ATOM 774 O O . VAL A 1 99 ? -62.497 -9.917 108.919 1.00 92.19 99 VAL A O 1
ATOM 777 N N . ALA A 1 100 ? -64.689 -10.051 108.445 1.00 91.69 100 ALA A N 1
ATOM 778 C CA . ALA A 1 100 ? -65.038 -8.676 108.788 1.00 91.69 100 ALA A CA 1
ATOM 779 C C . ALA A 1 100 ? -66.116 -8.670 109.880 1.00 91.69 100 ALA A C 1
ATOM 781 O O . ALA A 1 100 ? -67.081 -9.431 109.803 1.00 91.69 100 ALA A O 1
ATOM 782 N N . ILE A 1 101 ? -65.972 -7.812 110.893 1.00 89.00 101 ILE A N 1
ATOM 783 C CA . ILE A 1 101 ? -66.982 -7.620 111.943 1.00 89.00 101 ILE A CA 1
ATOM 784 C C . ILE A 1 101 ? -67.882 -6.450 111.539 1.00 89.00 101 ILE A C 1
ATOM 786 O O . ILE A 1 101 ? -67.400 -5.339 111.329 1.00 89.00 101 ILE A O 1
ATOM 790 N N . VAL A 1 102 ? -69.193 -6.679 111.484 1.00 86.44 102 VAL A N 1
ATOM 791 C CA . VAL A 1 102 ? -70.192 -5.617 111.337 1.00 86.44 102 VAL A CA 1
ATOM 792 C C . VAL A 1 102 ? -70.679 -5.228 112.727 1.00 86.44 102 VAL A C 1
ATOM 794 O O . VAL A 1 102 ? -71.285 -6.028 113.446 1.00 86.44 102 VAL A O 1
ATOM 797 N N . VAL A 1 103 ? -70.384 -3.988 113.121 1.00 82.94 103 VAL A N 1
ATOM 798 C CA . VAL A 1 103 ? -70.828 -3.417 114.400 1.00 82.94 103 VAL A CA 1
ATOM 799 C C . VAL A 1 103 ? -72.358 -3.393 114.490 1.00 82.94 103 VAL A C 1
ATOM 801 O O . VAL A 1 103 ? -73.048 -3.249 113.478 1.00 82.94 103 VAL A O 1
ATOM 804 N N . ARG A 1 104 ? -72.909 -3.522 115.707 1.00 80.12 104 ARG A N 1
ATOM 805 C CA . ARG A 1 104 ? -74.367 -3.473 115.927 1.00 80.12 104 ARG A CA 1
ATOM 806 C C . ARG A 1 104 ? -74.964 -2.207 115.306 1.00 80.12 104 ARG A C 1
ATOM 808 O O . ARG A 1 104 ? -74.380 -1.133 115.405 1.00 80.12 104 ARG A O 1
ATOM 815 N N . LYS A 1 105 ? -76.152 -2.340 114.711 1.00 80.75 105 LYS A N 1
ATOM 816 C CA . LYS A 1 105 ? -76.840 -1.306 113.912 1.00 80.75 105 LYS A CA 1
ATOM 817 C C . LYS A 1 105 ? -76.136 -0.900 112.598 1.00 80.75 105 LYS A C 1
ATOM 819 O O . LYS A 1 105 ? -76.684 -0.083 111.865 1.00 80.75 105 LYS A O 1
ATOM 824 N N . GLY A 1 106 ? -74.995 -1.496 112.248 1.00 84.19 106 GLY A N 1
ATOM 825 C CA . GLY A 1 106 ? -74.355 -1.342 110.940 1.00 84.19 106 GLY A CA 1
ATOM 826 C C . GLY A 1 106 ? -74.955 -2.241 109.849 1.00 84.19 106 GLY A C 1
ATOM 827 O O . GLY A 1 106 ? -75.645 -3.226 110.133 1.00 84.19 106 GLY A O 1
ATOM 828 N N . LYS A 1 107 ? -74.656 -1.901 108.587 1.00 88.06 107 LYS A N 1
ATOM 829 C CA . LYS A 1 107 ? -74.906 -2.748 107.402 1.00 88.06 107 LYS A CA 1
ATOM 830 C C . LYS A 1 107 ? -73.672 -2.939 106.520 1.00 88.06 107 LYS A C 1
ATOM 832 O O . LYS A 1 107 ? -73.492 -4.032 106.000 1.00 88.06 107 LYS A O 1
ATOM 837 N N . ALA A 1 108 ? -72.852 -1.909 106.317 1.00 90.19 108 ALA A N 1
ATOM 838 C CA . ALA A 1 108 ? -71.674 -2.003 105.455 1.00 90.19 108 ALA A CA 1
ATOM 839 C C . ALA A 1 108 ? -70.577 -2.893 106.064 1.00 90.19 108 ALA A C 1
ATOM 841 O O . ALA A 1 108 ? -70.384 -2.902 107.281 1.00 90.19 108 ALA A O 1
ATOM 842 N N . PHE A 1 109 ? -69.835 -3.591 105.205 1.00 91.50 109 PHE A N 1
ATOM 843 C CA . PHE A 1 109 ? -68.602 -4.286 105.564 1.00 91.50 109 PHE A CA 1
ATOM 844 C C . PHE A 1 109 ? -67.513 -4.056 104.512 1.00 91.50 109 PHE A C 1
ATOM 846 O O . PHE A 1 109 ? -67.789 -3.783 103.343 1.00 91.50 109 PHE A O 1
ATOM 853 N N . SER A 1 110 ? -66.269 -4.194 104.961 1.00 92.38 110 SER A N 1
ATOM 854 C CA . SER A 1 110 ? -65.056 -4.179 104.150 1.00 92.38 110 SER A CA 1
ATOM 855 C C . SER A 1 110 ? -64.224 -5.383 104.578 1.00 92.38 110 SER A C 1
ATOM 857 O O . SER A 1 110 ? -63.913 -5.521 105.762 1.00 92.38 110 SER A O 1
ATOM 859 N N . LEU A 1 111 ? -63.946 -6.294 103.649 1.00 93.62 111 LEU A N 1
ATOM 860 C CA . LEU A 1 111 ? -63.362 -7.603 103.917 1.00 93.62 111 LEU A CA 1
ATOM 861 C C . LEU A 1 111 ? -62.162 -7.832 102.999 1.00 93.62 111 LEU A C 1
ATOM 863 O O . LEU A 1 111 ? -62.314 -8.124 101.818 1.00 93.62 111 LEU A O 1
ATOM 867 N N . SER A 1 112 ? -60.959 -7.704 103.557 1.00 94.06 112 SER A N 1
ATOM 868 C CA . SER A 1 112 ? -59.721 -7.945 102.817 1.00 94.06 112 SER A CA 1
ATOM 869 C C . SER A 1 112 ? -59.383 -9.437 102.777 1.00 94.06 112 SER A C 1
ATOM 871 O O . SER A 1 112 ? -59.124 -10.035 103.824 1.00 94.06 112 SER A O 1
ATOM 873 N N . VAL A 1 113 ? -59.322 -10.023 101.581 1.00 94.56 113 VAL A N 1
ATOM 874 C CA . VAL A 1 113 ? -58.906 -11.416 101.331 1.00 94.56 113 VAL A CA 1
ATOM 875 C C . VAL A 1 113 ? -57.551 -11.452 100.620 1.00 94.56 113 VAL A C 1
ATOM 877 O O . VAL A 1 113 ? -57.320 -10.612 99.755 1.00 94.56 113 VAL A O 1
ATOM 880 N N . PRO A 1 114 ? -56.641 -12.386 100.954 1.00 94.19 114 PRO A N 1
ATOM 881 C CA . PRO A 1 114 ? -55.393 -12.551 100.215 1.00 94.19 114 PRO A CA 1
ATOM 882 C C . PRO A 1 114 ? -55.669 -13.121 98.824 1.00 94.19 114 PRO A C 1
ATOM 884 O O . PRO A 1 114 ? -56.535 -13.986 98.673 1.00 94.19 114 PRO A O 1
ATOM 887 N N . LEU A 1 115 ? -54.903 -12.704 97.823 1.00 93.69 115 LEU A N 1
ATOM 888 C CA . LEU A 1 115 ? -54.914 -13.332 96.507 1.00 93.69 115 LEU A CA 1
ATOM 889 C C . LEU A 1 115 ? -53.708 -14.267 96.351 1.00 93.69 115 LEU A C 1
ATOM 891 O O . LEU A 1 115 ? -52.633 -14.023 96.891 1.00 93.69 115 LEU A O 1
ATOM 895 N N . ASN A 1 116 ? -53.914 -15.373 95.644 1.00 91.19 116 ASN A N 1
ATOM 896 C CA . ASN A 1 116 ? -52.841 -16.191 95.101 1.00 91.19 116 ASN A CA 1
ATOM 897 C C . ASN A 1 116 ? -52.405 -15.532 93.787 1.00 91.19 116 ASN A C 1
ATOM 899 O O . ASN A 1 116 ? -53.273 -15.185 92.982 1.00 91.19 116 ASN A O 1
ATOM 903 N N . GLN A 1 117 ? -51.097 -15.374 93.591 1.00 91.81 117 GLN A N 1
ATOM 904 C CA . GLN A 1 117 ? -50.561 -14.578 92.488 1.00 91.81 117 GLN A CA 1
ATOM 905 C C . GLN A 1 117 ? -50.721 -15.246 91.122 1.00 91.81 117 GLN A C 1
ATOM 907 O O . GLN A 1 117 ? -50.558 -16.465 91.012 1.00 91.81 117 GLN A O 1
ATOM 912 N N . ASN A 1 118 ? -50.941 -14.443 90.080 1.00 88.19 118 ASN A N 1
ATOM 913 C CA . ASN A 1 118 ? -50.996 -14.859 88.673 1.00 88.19 118 ASN A CA 1
ATOM 914 C C . ASN A 1 118 ? -51.998 -15.993 88.393 1.00 88.19 118 ASN A C 1
ATOM 916 O O . ASN A 1 118 ? -51.770 -16.849 87.532 1.00 88.19 118 ASN A O 1
ATOM 920 N N . VAL A 1 119 ? -53.088 -16.037 89.166 1.00 90.06 119 VAL A N 1
ATOM 921 C CA . VAL A 1 119 ? -54.157 -17.032 89.044 1.00 90.06 119 VAL A CA 1
ATOM 922 C C . VAL A 1 119 ? -55.530 -16.435 89.348 1.00 90.06 119 VAL A C 1
ATOM 924 O O . VAL A 1 119 ? -55.690 -15.415 90.022 1.00 90.06 119 VAL A O 1
ATOM 927 N N . ASN A 1 120 ? -56.553 -17.150 88.893 1.00 91.44 120 ASN A N 1
ATOM 928 C CA . ASN A 1 120 ? -57.941 -16.882 89.229 1.00 91.44 120 ASN A CA 1
ATOM 929 C C . ASN A 1 120 ? -58.216 -17.226 90.704 1.00 91.44 120 ASN A C 1
ATOM 931 O O . ASN A 1 120 ? -58.023 -18.363 91.136 1.00 91.44 120 ASN A O 1
ATOM 935 N N . ASN A 1 121 ? -58.713 -16.257 91.471 1.00 91.75 121 ASN A N 1
ATOM 936 C CA . ASN A 1 121 ? -59.129 -16.426 92.859 1.00 91.75 121 ASN A CA 1
ATOM 937 C C . ASN A 1 121 ? -60.659 -16.416 92.948 1.00 91.75 121 ASN A C 1
ATOM 939 O O . ASN A 1 121 ? -61.308 -15.414 92.637 1.00 91.75 121 ASN A O 1
ATOM 943 N N . GLN A 1 122 ? -61.231 -17.527 93.413 1.00 94.06 122 GLN A N 1
ATOM 944 C CA . GLN A 1 122 ? -62.661 -17.664 93.674 1.00 94.06 122 GLN A CA 1
ATOM 945 C C . GLN A 1 122 ? -62.920 -17.762 95.183 1.00 94.06 122 GLN A C 1
ATOM 947 O O . GLN A 1 122 ? -62.188 -18.431 95.919 1.00 94.06 122 GLN A O 1
ATOM 952 N N . PHE A 1 123 ? -63.961 -17.067 95.647 1.00 94.88 123 PHE A N 1
ATOM 953 C CA . PHE A 1 123 ? -64.339 -17.013 97.057 1.00 94.88 123 PHE A CA 1
ATOM 954 C C . PHE A 1 123 ? -65.846 -17.182 97.248 1.00 94.88 123 PHE A C 1
ATOM 956 O O . PHE A 1 123 ? -66.645 -16.744 96.418 1.00 94.88 123 PHE A O 1
ATOM 963 N N . PHE A 1 124 ? -66.222 -17.727 98.402 1.00 93.50 124 PHE A N 1
ATOM 964 C CA . PHE A 1 124 ? -67.592 -17.768 98.902 1.00 93.50 124 PHE A CA 1
ATOM 965 C C . PHE A 1 124 ? -67.731 -16.897 100.149 1.00 93.50 124 PHE A C 1
ATOM 967 O O . PHE A 1 124 ? -66.857 -16.899 101.016 1.00 93.50 124 PHE A O 1
ATOM 974 N N . ILE A 1 125 ? -68.849 -16.186 100.276 1.00 93.31 125 ILE A N 1
ATOM 975 C CA . ILE A 1 125 ? -69.150 -15.308 101.408 1.00 93.31 125 ILE A CA 1
ATOM 976 C C . ILE A 1 125 ? -70.327 -15.855 102.211 1.00 93.31 125 ILE A C 1
ATOM 978 O O . ILE A 1 125 ? -71.384 -16.149 101.656 1.00 93.31 125 ILE A O 1
ATOM 982 N N . GLN A 1 126 ? -70.167 -15.928 103.531 1.00 91.25 126 GLN A N 1
ATOM 983 C CA . GLN A 1 126 ? -71.248 -16.206 104.481 1.00 91.25 126 GLN A CA 1
ATOM 984 C C . GLN A 1 126 ? -71.365 -15.082 105.511 1.00 91.25 126 GLN A C 1
ATOM 986 O O . GLN A 1 126 ? -70.358 -14.553 105.980 1.00 91.25 126 GLN A O 1
ATOM 991 N N . THR A 1 127 ? -72.591 -14.757 105.917 1.00 90.25 127 THR A N 1
ATOM 992 C CA . THR A 1 127 ? -72.859 -13.981 107.135 1.00 90.25 127 THR A CA 1
ATOM 993 C C . THR A 1 127 ? -73.078 -14.929 108.306 1.00 90.25 127 THR A C 1
ATOM 995 O O . THR A 1 127 ? -73.736 -15.960 108.165 1.00 90.25 127 THR A O 1
ATOM 998 N N . ARG A 1 128 ? -72.522 -14.599 109.475 1.00 86.62 128 ARG A N 1
ATOM 999 C CA . ARG A 1 128 ? -72.650 -15.382 110.709 1.00 86.62 128 ARG A CA 1
ATOM 1000 C C . ARG A 1 128 ? -73.077 -14.493 111.871 1.00 86.62 128 ARG A C 1
ATOM 1002 O O . ARG A 1 128 ? -72.504 -13.427 112.089 1.00 86.62 128 ARG A O 1
ATOM 1009 N N . GLN A 1 129 ? -74.073 -14.935 112.632 1.00 83.50 129 GLN A N 1
ATOM 1010 C CA . GLN A 1 129 ? -74.599 -14.214 113.793 1.00 83.50 129 GLN A CA 1
ATOM 1011 C C . GLN A 1 129 ? -75.130 -15.217 114.821 1.00 83.50 129 GLN A C 1
ATOM 1013 O O . GLN A 1 129 ? -75.914 -16.100 114.480 1.00 83.50 129 GLN A O 1
ATOM 1018 N N . SER A 1 130 ? -74.708 -15.083 116.083 1.00 76.12 130 SER A N 1
ATOM 1019 C CA . SER A 1 130 ? -75.193 -15.896 117.216 1.00 76.12 130 SER A CA 1
ATOM 1020 C C . SER A 1 130 ? -75.248 -17.415 116.946 1.00 76.12 130 SER A C 1
ATOM 1022 O O . SER A 1 130 ? -76.219 -18.079 117.294 1.00 76.12 130 SER A O 1
ATOM 1024 N N . GLY A 1 131 ? -74.219 -17.965 116.289 1.00 73.94 131 GLY A N 1
ATOM 1025 C CA . GLY A 1 131 ? -74.110 -19.395 115.957 1.00 73.94 131 GLY A CA 1
ATOM 1026 C C . GLY A 1 131 ? -74.797 -19.834 114.654 1.00 73.94 131 GLY A C 1
ATOM 1027 O O . GLY A 1 131 ? -74.512 -20.923 114.167 1.00 73.94 131 GLY A O 1
ATOM 1028 N N . SER A 1 132 ? -75.639 -18.994 114.045 1.00 79.88 132 SER A N 1
ATOM 1029 C CA . SER A 1 132 ? -76.267 -19.263 112.741 1.00 79.88 132 SER A CA 1
ATOM 1030 C C . SER A 1 132 ? -75.436 -18.696 111.585 1.00 79.88 132 SER A C 1
ATOM 1032 O O . SER A 1 132 ? -74.796 -17.655 111.739 1.00 79.88 132 SER A O 1
ATOM 1034 N N . SER A 1 133 ? -75.462 -19.362 110.425 1.00 85.56 133 SER A N 1
ATOM 1035 C CA . SER A 1 133 ? -74.780 -18.936 109.188 1.00 85.56 133 SER A CA 1
ATOM 1036 C C . SER A 1 133 ? -75.772 -18.826 108.026 1.00 85.56 133 SER A C 1
ATOM 1038 O O . SER A 1 133 ? -76.732 -19.593 107.976 1.00 85.56 133 SER A O 1
ATOM 1040 N N . SER A 1 134 ? -75.538 -17.912 107.083 1.00 89.69 134 SER A N 1
ATOM 1041 C CA . SER A 1 134 ? -76.266 -17.877 105.809 1.00 89.69 134 SER A CA 1
ATOM 1042 C C . SER A 1 134 ? -75.843 -19.007 104.868 1.00 89.69 134 SER A C 1
ATOM 1044 O O . SER A 1 134 ? -74.797 -19.639 105.044 1.00 89.69 134 SER A O 1
ATOM 1046 N N . LEU A 1 135 ? -76.603 -19.181 103.784 1.00 89.19 135 LEU A N 1
ATOM 1047 C CA . LEU A 1 135 ? -76.082 -19.844 102.587 1.00 89.19 135 LEU A CA 1
ATOM 1048 C C . LEU A 1 135 ? -74.803 -19.127 102.090 1.00 89.19 135 LEU A C 1
ATOM 1050 O O . LEU A 1 135 ? -74.671 -17.913 102.289 1.00 89.19 135 LEU A O 1
ATOM 1054 N N . PRO A 1 136 ? -73.851 -19.851 101.477 1.00 90.12 136 PRO A N 1
ATOM 1055 C CA . PRO A 1 136 ? -72.693 -19.245 100.830 1.00 90.12 136 PRO A CA 1
ATOM 1056 C C . PRO A 1 136 ? -73.107 -18.515 99.543 1.00 90.12 136 PRO A C 1
ATOM 1058 O O . PRO A 1 136 ? -73.913 -19.024 98.765 1.00 90.12 136 PRO A O 1
ATOM 1061 N N . LEU A 1 137 ? -72.530 -17.338 99.306 1.00 92.38 137 LEU A N 1
ATOM 1062 C CA . LEU A 1 137 ? -72.635 -16.591 98.053 1.00 92.38 137 LEU A CA 1
ATOM 1063 C C . LEU A 1 137 ? -71.286 -16.607 97.330 1.00 92.38 137 LEU A C 1
ATOM 1065 O O . LEU A 1 137 ? -70.303 -16.101 97.869 1.00 92.38 137 LEU A O 1
ATOM 1069 N N . THR A 1 138 ? -71.240 -17.154 96.118 1.00 93.06 138 THR A N 1
ATOM 1070 C CA . THR A 1 138 ? -70.052 -17.118 95.253 1.00 93.06 138 THR A CA 1
ATOM 1071 C C . THR A 1 138 ? -69.784 -15.694 94.768 1.00 93.06 138 THR A C 1
ATOM 1073 O O . THR A 1 138 ? -70.696 -15.030 94.275 1.00 93.06 138 THR A O 1
ATOM 1076 N N . LEU A 1 139 ? -68.541 -15.226 94.885 1.00 92.75 139 LEU A N 1
ATOM 1077 C CA . LEU A 1 139 ? -68.114 -13.953 94.304 1.00 92.75 139 LEU A CA 1
ATOM 1078 C C . LEU A 1 139 ? -67.825 -14.068 92.801 1.00 92.75 139 LEU A C 1
ATOM 1080 O O . LEU A 1 139 ? -67.463 -15.151 92.328 1.00 92.75 139 LEU A O 1
ATOM 1084 N N . PRO A 1 140 ? -67.898 -12.948 92.056 1.00 92.00 140 PRO A N 1
ATOM 1085 C CA . PRO A 1 140 ? -67.227 -12.835 90.770 1.00 92.00 140 PRO A CA 1
ATOM 1086 C C . PRO A 1 140 ? -65.729 -13.140 90.887 1.00 92.00 140 PRO A C 1
ATOM 1088 O O . PRO A 1 140 ? -65.121 -12.972 91.946 1.00 92.00 140 PRO A O 1
ATOM 1091 N N . LEU A 1 141 ? -65.139 -13.594 89.784 1.00 92.50 141 LEU A N 1
ATOM 1092 C CA . LEU A 1 141 ? -63.749 -14.037 89.747 1.00 92.50 141 LEU A CA 1
ATOM 1093 C C . LEU A 1 141 ? -62.784 -12.859 89.940 1.00 92.50 141 LEU A C 1
ATOM 1095 O O . LEU A 1 141 ? -62.902 -11.850 89.246 1.00 92.50 141 LEU A O 1
ATOM 1099 N N . ILE A 1 142 ? -61.818 -13.005 90.846 1.00 93.00 142 ILE A N 1
ATOM 1100 C CA . ILE A 1 142 ? -60.761 -12.014 91.072 1.00 93.00 142 ILE A CA 1
ATOM 1101 C C . ILE A 1 142 ? -59.460 -12.623 90.559 1.00 93.00 142 ILE A C 1
ATOM 1103 O O . ILE A 1 142 ? -58.888 -13.510 91.184 1.00 93.00 142 ILE A O 1
ATOM 1107 N N . THR A 1 143 ? -58.994 -12.185 89.402 1.00 92.44 143 THR A N 1
ATOM 1108 C CA . THR A 1 143 ? -57.703 -12.619 88.861 1.00 92.44 143 THR A CA 1
ATOM 1109 C C . THR A 1 143 ? -56.628 -11.725 89.466 1.00 92.44 143 THR A C 1
ATOM 1111 O O . THR A 1 143 ? -56.695 -10.510 89.282 1.00 92.44 143 THR A O 1
ATOM 1114 N N . GLU A 1 144 ? -55.679 -12.293 90.213 1.00 93.31 144 GLU A N 1
ATOM 1115 C CA . GLU A 1 144 ? -54.450 -11.544 90.499 1.00 93.31 144 GLU A CA 1
ATOM 1116 C C . GLU A 1 144 ? -53.532 -11.714 89.311 1.00 93.31 144 GLU A C 1
ATOM 1118 O O . GLU A 1 144 ? -53.405 -12.826 88.785 1.00 93.31 144 GLU A O 1
ATOM 1123 N N . ASP A 1 145 ? -52.936 -10.613 88.895 1.00 92.00 145 ASP A N 1
ATOM 1124 C CA . ASP A 1 145 ? -51.939 -10.616 87.856 1.00 92.00 145 ASP A CA 1
ATOM 1125 C C . ASP A 1 145 ? -50.847 -9.598 88.160 1.00 92.00 145 ASP A C 1
ATOM 1127 O O . ASP A 1 145 ? -51.109 -8.408 88.312 1.00 92.00 145 ASP A O 1
ATOM 1131 N N . SER A 1 146 ? -49.633 -10.121 88.252 1.00 90.62 146 SER A N 1
ATOM 1132 C CA . SER A 1 146 ? -48.398 -9.432 88.619 1.00 90.62 146 SER A CA 1
ATOM 1133 C C . SER A 1 146 ? -47.288 -9.730 87.599 1.00 90.62 146 SER A C 1
ATOM 1135 O O . SER A 1 146 ? -46.099 -9.546 87.874 1.00 90.62 146 SER A O 1
ATOM 1137 N N . ARG A 1 147 ? -47.655 -10.254 86.419 1.00 91.50 147 ARG A N 1
ATOM 1138 C CA . ARG A 1 147 ? -46.742 -10.549 85.313 1.00 91.50 147 ARG A CA 1
ATOM 1139 C C . ARG A 1 147 ? -46.898 -9.498 84.222 1.00 91.50 147 ARG A C 1
ATOM 1141 O O . ARG A 1 147 ? -47.970 -9.400 83.641 1.00 91.50 147 ARG A O 1
ATOM 1148 N N . PRO A 1 148 ? -45.823 -8.780 83.871 1.00 93.00 148 PRO A N 1
ATOM 1149 C CA . PRO A 1 148 ? -45.841 -7.928 82.698 1.00 93.00 148 PRO A CA 1
ATOM 1150 C C . PRO A 1 148 ? -46.113 -8.725 81.414 1.00 93.00 148 PRO A C 1
ATOM 1152 O O . PRO A 1 148 ? -45.634 -9.862 81.284 1.00 93.00 148 PRO A O 1
ATOM 1155 N N . PRO A 1 149 ? -46.805 -8.128 80.429 1.00 95.38 149 PRO A N 1
ATOM 1156 C CA . PRO A 1 149 ? -47.014 -8.766 79.142 1.00 95.38 149 PRO A CA 1
ATOM 1157 C C . PRO A 1 149 ? -45.674 -8.938 78.417 1.00 95.38 149 PRO A C 1
ATOM 1159 O O . PRO A 1 149 ? -44.736 -8.164 78.600 1.00 95.38 149 PRO A O 1
ATOM 1162 N N . THR A 1 150 ? -45.579 -9.949 77.556 1.00 95.31 150 THR A N 1
ATOM 1163 C CA . THR A 1 150 ? -44.387 -10.236 76.738 1.00 95.31 150 THR A CA 1
ATOM 1164 C C . THR A 1 150 ? -44.788 -10.560 75.302 1.00 95.31 150 THR A C 1
ATOM 1166 O O . THR A 1 150 ? -45.893 -11.045 75.060 1.00 95.31 150 THR A O 1
ATOM 1169 N N . VAL A 1 151 ? -43.907 -10.312 74.328 1.00 96.75 151 VAL A N 1
ATOM 1170 C CA . VAL A 1 151 ? -44.138 -10.722 72.932 1.00 96.75 151 VAL A CA 1
ATOM 1171 C C . VAL A 1 151 ? -43.890 -12.227 72.807 1.00 96.75 151 VAL A C 1
ATOM 1173 O O . VAL A 1 151 ? -42.778 -12.700 73.030 1.00 96.75 151 VAL A O 1
ATOM 1176 N N . THR A 1 152 ? -44.919 -12.991 72.437 1.00 94.94 152 THR A N 1
ATOM 1177 C CA . THR A 1 152 ? -44.834 -14.450 72.243 1.00 94.94 152 THR A CA 1
ATOM 1178 C C . THR A 1 152 ? -44.465 -14.842 70.816 1.00 94.94 152 THR A C 1
ATOM 1180 O O . THR A 1 152 ? -43.995 -15.957 70.591 1.00 94.94 152 THR A O 1
ATOM 1183 N N . GLY A 1 153 ? -44.630 -13.941 69.845 1.00 94.31 153 GLY A N 1
ATOM 1184 C CA . GLY A 1 153 ? -44.114 -14.144 68.497 1.00 94.31 153 GLY A CA 1
ATOM 1185 C C . GLY A 1 153 ? -44.417 -13.001 67.536 1.00 94.31 153 GLY A C 1
ATOM 1186 O O . GLY A 1 153 ? -45.436 -12.324 67.650 1.00 94.31 153 GLY A O 1
ATOM 1187 N N . MET A 1 154 ? -43.535 -12.838 66.550 1.00 96.50 154 MET A N 1
ATOM 1188 C CA . MET A 1 154 ? -43.700 -11.930 65.418 1.00 96.50 154 MET A CA 1
ATOM 1189 C C . MET A 1 154 ? -43.428 -12.708 64.128 1.00 96.50 154 MET A C 1
ATOM 1191 O O . MET A 1 154 ? -42.296 -13.114 63.851 1.00 96.50 154 MET A O 1
ATOM 1195 N N . THR A 1 155 ? -44.489 -12.977 63.370 1.00 96.06 155 THR A N 1
ATOM 1196 C CA . THR A 1 155 ? -44.480 -13.925 62.243 1.00 96.06 155 THR A CA 1
ATOM 1197 C C . THR A 1 155 ? -45.009 -13.283 60.970 1.00 96.06 155 THR A C 1
ATOM 1199 O O . THR A 1 155 ? -45.881 -12.420 61.024 1.00 96.06 155 THR A O 1
ATOM 1202 N N . ARG A 1 156 ? -44.479 -13.687 59.813 1.00 95.88 156 ARG A N 1
ATOM 1203 C CA . ARG A 1 156 ? -44.941 -13.190 58.510 1.00 95.88 156 ARG A CA 1
ATOM 1204 C C . ARG A 1 156 ? -46.257 -13.868 58.113 1.00 95.88 156 ARG A C 1
ATOM 1206 O O . ARG A 1 156 ? -46.415 -15.067 58.332 1.00 95.88 156 ARG A O 1
ATOM 1213 N N . LEU A 1 157 ? -47.177 -13.117 57.509 1.00 94.00 157 LEU A N 1
ATOM 1214 C CA . LEU A 1 157 ? -48.466 -13.634 57.024 1.00 94.00 157 LEU A CA 1
ATOM 1215 C C . LEU A 1 157 ? -48.473 -14.024 55.532 1.00 94.00 157 LEU A C 1
ATOM 1217 O O . LEU A 1 157 ? -49.469 -14.560 55.054 1.00 94.00 157 LEU A O 1
ATOM 1221 N N . GLY A 1 158 ? -47.379 -13.785 54.802 1.00 90.06 158 GLY A N 1
ATOM 1222 C CA . GLY A 1 158 ? -47.212 -14.151 53.391 1.00 90.06 158 GLY A CA 1
ATOM 1223 C C . GLY A 1 158 ? -46.038 -15.101 53.119 1.00 90.06 158 GLY A C 1
ATOM 1224 O O . GLY A 1 158 ? -45.364 -15.589 54.032 1.00 90.06 158 GLY A O 1
ATOM 1225 N N . ALA A 1 159 ? -45.783 -15.353 51.831 1.00 86.06 159 ALA A N 1
ATOM 1226 C CA . ALA A 1 159 ? -44.610 -16.093 51.366 1.00 86.06 159 ALA A CA 1
ATOM 1227 C C . ALA A 1 159 ? -43.304 -15.410 51.814 1.00 86.06 159 ALA A C 1
ATOM 1229 O O . ALA A 1 159 ? -43.264 -14.195 51.977 1.00 86.06 159 ALA A O 1
ATOM 1230 N N . GLN A 1 160 ? -42.234 -16.184 52.033 1.00 87.81 160 GLN A N 1
ATOM 1231 C CA . GLN A 1 160 ? -40.965 -15.620 52.510 1.00 87.81 160 GLN A CA 1
ATOM 1232 C C . GLN A 1 160 ? -40.313 -14.710 51.465 1.00 87.81 160 GLN A C 1
ATOM 1234 O O . GLN A 1 160 ? -39.897 -13.614 51.816 1.00 87.81 160 GLN A O 1
ATOM 1239 N N . ALA A 1 161 ? -40.229 -15.161 50.214 1.00 86.94 161 ALA A N 1
ATOM 1240 C CA . ALA A 1 161 ? -39.819 -14.336 49.084 1.00 86.94 161 ALA A CA 1
ATOM 1241 C C . ALA A 1 161 ? -41.063 -13.719 48.431 1.00 86.94 161 ALA A C 1
ATOM 1243 O O . ALA A 1 161 ? -42.069 -14.413 48.267 1.00 86.94 161 ALA A O 1
ATOM 1244 N N . THR A 1 162 ? -41.017 -12.427 48.107 1.00 83.94 162 THR A N 1
ATOM 1245 C CA . THR A 1 162 ? -42.148 -11.694 47.519 1.00 83.94 162 THR A CA 1
ATOM 1246 C C . THR A 1 162 ? -41.689 -10.416 46.814 1.00 83.94 162 THR A C 1
ATOM 1248 O O . THR A 1 162 ? -40.700 -9.808 47.208 1.00 83.94 162 THR A O 1
ATOM 1251 N N . ASN A 1 163 ? -42.432 -9.992 45.797 1.00 79.44 163 ASN A N 1
ATOM 1252 C CA . ASN A 1 163 ? -42.332 -8.706 45.093 1.00 79.44 163 ASN A CA 1
ATOM 1253 C C . ASN A 1 163 ? -43.442 -7.714 45.519 1.00 79.44 163 ASN A C 1
ATOM 1255 O O . ASN A 1 163 ? -43.558 -6.621 44.970 1.00 79.44 163 ASN A O 1
ATOM 1259 N N . ALA A 1 164 ? -44.302 -8.093 46.472 1.00 83.31 164 ALA A N 1
ATOM 1260 C CA . ALA A 1 164 ? -45.482 -7.313 46.829 1.00 83.31 164 ALA A CA 1
ATOM 1261 C C . ALA A 1 164 ? -45.128 -5.937 47.423 1.00 83.31 164 ALA A C 1
ATOM 1263 O O . ALA A 1 164 ? -44.388 -5.832 48.402 1.00 83.31 164 ALA A O 1
ATOM 1264 N N . SER A 1 165 ? -45.772 -4.883 46.917 1.00 87.62 165 SER A N 1
ATOM 1265 C CA . SER A 1 165 ? -45.633 -3.504 47.415 1.00 87.62 165 SER A CA 1
ATOM 1266 C C . SER A 1 165 ? -46.193 -3.283 48.833 1.00 87.62 165 SER A C 1
ATOM 1268 O O . SER A 1 165 ? -46.066 -2.189 49.392 1.00 87.62 165 SER A O 1
ATOM 1270 N N . SER A 1 166 ? -46.794 -4.309 49.445 1.00 92.06 166 SER A N 1
ATOM 1271 C CA . SER A 1 166 ? -47.168 -4.344 50.859 1.00 92.06 166 SER A CA 1
ATOM 1272 C C . SER A 1 166 ? -47.069 -5.763 51.429 1.00 92.06 166 SER A C 1
ATOM 1274 O O . SER A 1 166 ? -47.407 -6.736 50.755 1.00 92.06 166 SER A O 1
ATOM 1276 N N . VAL A 1 167 ? -46.630 -5.880 52.686 1.00 95.31 167 VAL A N 1
ATOM 1277 C CA . VAL A 1 167 ? -46.513 -7.149 53.426 1.00 95.31 167 VAL A CA 1
ATOM 1278 C C . VAL A 1 167 ? -47.040 -7.008 54.856 1.00 95.31 167 VAL A C 1
ATOM 1280 O O . VAL A 1 167 ? -47.121 -5.900 55.387 1.00 95.31 167 VAL A O 1
ATOM 1283 N N . GLN A 1 168 ? -47.397 -8.124 55.500 1.00 97.31 168 GLN A N 1
ATOM 1284 C CA . GLN A 1 168 ? -48.017 -8.121 56.834 1.00 97.31 168 GLN A CA 1
ATOM 1285 C C . GLN A 1 168 ? -47.308 -9.042 57.838 1.00 97.31 168 GLN A C 1
ATOM 1287 O O . GLN A 1 168 ? -46.821 -10.119 57.479 1.00 97.31 168 GLN A O 1
ATOM 1292 N N . PHE A 1 169 ? -47.306 -8.642 59.108 1.00 97.31 169 PHE A N 1
ATOM 1293 C CA . PHE A 1 169 ? -46.791 -9.406 60.243 1.00 97.31 169 PHE A CA 1
ATOM 1294 C C . PHE A 1 169 ? -47.872 -9.584 61.311 1.00 97.31 169 PHE A C 1
ATOM 1296 O O . PHE A 1 169 ? -48.493 -8.606 61.719 1.00 97.31 169 PHE A O 1
ATOM 1303 N N . ALA A 1 170 ? -48.053 -10.806 61.810 1.00 96.81 170 ALA A N 1
ATOM 1304 C CA . ALA A 1 170 ? -48.822 -11.072 63.020 1.00 96.81 170 ALA A CA 1
ATOM 1305 C C . ALA A 1 170 ? -47.911 -10.974 64.250 1.00 96.81 170 ALA A C 1
ATOM 1307 O O . ALA A 1 170 ? -46.900 -11.679 64.338 1.00 96.81 170 ALA A O 1
ATOM 1308 N N . VAL A 1 171 ? -48.294 -10.110 65.188 1.00 97.44 171 VAL A N 1
ATOM 1309 C CA . VAL A 1 171 ? -47.626 -9.841 66.464 1.00 97.44 171 VAL A CA 1
ATOM 1310 C C . VAL A 1 171 ? -48.528 -10.345 67.584 1.00 97.44 171 VAL A C 1
ATOM 1312 O O . VAL A 1 171 ? -49.656 -9.877 67.740 1.00 97.44 171 VAL A O 1
ATOM 1315 N N . ASN A 1 172 ? -48.030 -11.305 68.356 1.00 96.50 172 ASN A N 1
ATOM 1316 C CA . ASN A 1 172 ? -48.761 -11.937 69.446 1.00 96.50 172 ASN A CA 1
ATOM 1317 C C . ASN A 1 172 ? -48.098 -11.619 70.787 1.00 96.50 172 ASN A C 1
ATOM 1319 O O . ASN A 1 172 ? -46.873 -11.671 70.915 1.00 96.50 172 ASN A O 1
ATOM 1323 N N . PHE A 1 173 ? -48.924 -11.349 71.791 1.00 97.06 173 PHE A N 1
ATOM 1324 C CA . PHE A 1 173 ? -48.521 -11.093 73.171 1.00 97.06 173 PHE A CA 1
ATOM 1325 C C . PHE A 1 173 ? -48.902 -12.281 74.071 1.00 97.06 173 PHE A C 1
ATOM 1327 O O . PHE A 1 173 ? -49.669 -13.158 73.667 1.00 97.06 173 PHE A O 1
ATOM 1334 N N . SER A 1 174 ? -48.358 -12.351 75.288 1.00 95.19 174 SER A N 1
ATOM 1335 C CA . SER A 1 174 ? -48.693 -13.394 76.275 1.00 95.19 174 SER A CA 1
ATOM 1336 C C . SER A 1 174 ? -50.131 -13.301 76.788 1.00 95.19 174 SER A C 1
ATOM 1338 O O . SER A 1 174 ? -50.647 -14.262 77.356 1.00 95.19 174 SER A O 1
ATOM 1340 N N . GLU A 1 175 ? -50.772 -12.153 76.582 1.00 93.00 175 GLU A N 1
ATOM 1341 C CA . GLU A 1 175 ? -52.050 -11.765 77.163 1.00 93.00 175 GLU A CA 1
ATOM 1342 C C . GLU A 1 175 ? -52.636 -10.532 76.448 1.00 93.00 175 GLU A C 1
ATOM 1344 O O . GLU A 1 175 ? -51.973 -9.972 75.570 1.00 93.00 175 GLU A O 1
ATOM 1349 N N . PRO A 1 176 ? -53.868 -10.095 76.777 1.00 93.38 176 PRO A N 1
ATOM 1350 C CA . PRO A 1 176 ? -54.442 -8.879 76.215 1.00 93.38 176 PRO A CA 1
ATOM 1351 C C . PRO A 1 176 ? -53.677 -7.613 76.617 1.00 93.38 176 PRO A C 1
ATOM 1353 O O . PRO A 1 176 ? -53.517 -7.340 77.806 1.00 93.38 176 PRO A O 1
ATOM 1356 N N . VAL A 1 177 ? -53.289 -6.815 75.622 1.00 96.12 177 VAL A N 1
ATOM 1357 C CA . VAL A 1 177 ? -52.613 -5.524 75.793 1.00 96.12 177 VAL A CA 1
ATOM 1358 C C . VAL A 1 177 ? -53.406 -4.370 75.170 1.00 96.12 177 VAL A C 1
ATOM 1360 O O . VAL A 1 177 ? -54.363 -4.559 74.417 1.00 96.12 177 VAL A O 1
ATOM 1363 N N . THR A 1 178 ? -52.994 -3.154 75.505 1.00 94.44 178 THR A N 1
ATOM 1364 C CA . THR A 1 178 ? -53.437 -1.871 74.951 1.00 94.44 178 THR A CA 1
ATOM 1365 C C . THR A 1 178 ? -52.221 -0.999 74.656 1.00 94.44 178 THR A C 1
ATOM 1367 O O . THR A 1 178 ? -51.119 -1.318 75.088 1.00 94.44 178 THR A O 1
ATOM 1370 N N . GLY A 1 179 ? -52.412 0.086 73.902 1.00 93.75 179 GLY A N 1
ATOM 1371 C CA . GLY A 1 179 ? -51.340 1.027 73.556 1.00 93.75 179 GLY A CA 1
ATOM 1372 C C . GLY A 1 179 ? -50.554 0.677 72.292 1.00 93.75 179 GLY A C 1
ATOM 1373 O O . GLY A 1 179 ? -49.802 1.519 71.841 1.00 93.75 179 GLY A O 1
ATOM 1374 N N . VAL A 1 180 ? -50.776 -0.501 71.694 1.00 96.44 180 VAL A N 1
ATOM 1375 C CA . VAL A 1 180 ? -50.060 -0.954 70.488 1.00 96.44 180 VAL A CA 1
ATOM 1376 C C . VAL A 1 180 ? -50.428 -0.100 69.269 1.00 96.44 180 VAL A C 1
ATOM 1378 O O . VAL A 1 180 ? -51.533 -0.232 68.731 1.00 96.44 180 VAL A O 1
ATOM 1381 N N . ASP A 1 181 ? -49.495 0.728 68.803 1.00 95.19 181 ASP A N 1
ATOM 1382 C CA . ASP A 1 181 ? -49.632 1.545 67.595 1.00 95.19 181 ASP A CA 1
ATOM 1383 C C . ASP A 1 181 ? -48.387 1.487 66.681 1.00 95.19 181 ASP A C 1
ATOM 1385 O O . ASP A 1 181 ? -47.511 0.640 66.843 1.00 95.19 181 ASP A O 1
ATOM 1389 N N . ALA A 1 182 ? -48.348 2.300 65.620 1.00 94.62 182 ALA A N 1
ATOM 1390 C CA . ALA A 1 182 ? -47.274 2.255 64.626 1.00 94.62 182 ALA A CA 1
ATOM 1391 C C . ALA A 1 182 ? -45.915 2.779 65.137 1.00 94.62 182 ALA A C 1
ATOM 1393 O O . ALA A 1 182 ? -44.890 2.423 64.557 1.00 94.62 182 ALA A O 1
ATOM 1394 N N . ALA A 1 183 ? -45.882 3.601 66.190 1.00 93.88 183 ALA A N 1
ATOM 1395 C CA . ALA A 1 183 ? -44.652 4.123 66.786 1.00 93.88 183 ALA A CA 1
ATOM 1396 C C . ALA A 1 183 ? -43.870 3.050 67.563 1.00 93.88 183 ALA A C 1
ATOM 1398 O O . ALA A 1 183 ? -42.646 3.141 67.667 1.00 93.88 183 ALA A O 1
ATOM 1399 N N . ASP A 1 184 ? -44.553 2.002 68.030 1.00 95.44 184 ASP A N 1
ATOM 1400 C CA . ASP A 1 184 ? -43.943 0.859 68.719 1.00 95.44 184 ASP A CA 1
ATOM 1401 C C . ASP A 1 184 ? -43.203 -0.086 67.765 1.00 95.44 184 ASP A C 1
ATOM 1403 O O . ASP A 1 184 ? -42.584 -1.057 68.198 1.00 95.44 184 ASP A O 1
ATOM 1407 N N . PHE A 1 185 ? -43.251 0.157 66.452 1.00 96.31 185 PHE A N 1
ATOM 1408 C CA . PHE A 1 185 ? -42.641 -0.712 65.454 1.00 96.31 185 PHE A CA 1
ATOM 1409 C C . PHE A 1 185 ? -41.616 0.016 64.590 1.00 96.31 185 PHE A C 1
ATOM 1411 O O . PHE A 1 185 ? -41.858 1.075 64.015 1.00 96.31 185 PHE A O 1
ATOM 1418 N N . ARG A 1 186 ? -40.462 -0.628 64.402 1.00 94.62 186 ARG A N 1
ATOM 1419 C CA . ARG A 1 186 ? -39.426 -0.200 63.462 1.00 94.62 186 ARG A CA 1
ATOM 1420 C C . ARG A 1 186 ? -39.266 -1.239 62.362 1.00 94.62 186 ARG A C 1
ATOM 1422 O O . ARG A 1 186 ? -38.906 -2.383 62.631 1.00 94.62 186 ARG A O 1
ATOM 1429 N N . VAL A 1 187 ? -39.474 -0.826 61.113 1.00 94.38 187 VAL A N 1
ATOM 1430 C CA . VAL A 1 187 ? -39.151 -1.653 59.941 1.00 94.38 187 VAL A CA 1
ATOM 1431 C C . VAL A 1 187 ? -37.630 -1.767 59.823 1.00 94.38 187 VAL A C 1
ATOM 1433 O O . VAL A 1 187 ? -36.926 -0.757 59.755 1.00 94.38 187 VAL A O 1
ATOM 1436 N N . VAL A 1 188 ? -37.122 -2.997 59.802 1.00 93.31 188 VAL A N 1
ATOM 1437 C CA . VAL A 1 188 ? -35.702 -3.318 59.617 1.00 93.31 188 VAL A CA 1
ATOM 1438 C C . VAL A 1 188 ? -35.494 -3.671 58.149 1.00 93.31 188 VAL A C 1
ATOM 1440 O O . VAL A 1 188 ? -36.222 -4.501 57.612 1.00 93.31 188 VAL A O 1
ATOM 1443 N N . ARG A 1 189 ? -34.527 -3.036 57.484 1.00 92.50 189 ARG A N 1
ATOM 1444 C CA . ARG A 1 189 ? -34.286 -3.205 56.043 1.00 92.50 189 ARG A CA 1
ATOM 1445 C C . ARG A 1 189 ? -32.814 -3.518 55.777 1.00 92.50 189 ARG A C 1
ATOM 1447 O O . ARG A 1 189 ? -31.950 -3.063 56.524 1.00 92.50 189 ARG A O 1
ATOM 1454 N N . SER A 1 190 ? -32.541 -4.277 54.722 1.00 88.81 190 SER A N 1
ATOM 1455 C CA . SER A 1 190 ? -31.207 -4.460 54.135 1.00 88.81 190 SER A CA 1
ATOM 1456 C C . SER A 1 190 ? -31.306 -4.420 52.608 1.00 88.81 190 SER A C 1
ATOM 1458 O O . SER A 1 190 ? -32.405 -4.551 52.066 1.00 88.81 190 SER A O 1
ATOM 1460 N N . GLY A 1 191 ? -30.178 -4.245 51.915 1.00 85.75 191 GLY A N 1
ATOM 1461 C CA . GLY A 1 191 ? -30.168 -4.046 50.463 1.00 85.75 191 GLY A CA 1
ATOM 1462 C C . GLY A 1 191 ? -30.760 -2.690 50.066 1.00 85.75 191 GLY A C 1
ATOM 1463 O O . GLY A 1 191 ? -30.619 -1.714 50.801 1.00 85.75 191 GLY A O 1
ATOM 1464 N N . SER A 1 192 ? -31.429 -2.636 48.915 1.00 84.38 192 SER A N 1
ATOM 1465 C CA . SER A 1 192 ? -32.091 -1.435 48.389 1.00 84.38 192 SER A CA 1
ATOM 1466 C C . SER A 1 192 ? -33.554 -1.290 48.827 1.00 84.38 192 SER A C 1
ATOM 1468 O O . SER A 1 192 ? -34.250 -0.408 48.329 1.00 84.38 192 SER A O 1
ATOM 1470 N N . VAL A 1 193 ? -34.036 -2.126 49.760 1.00 89.69 193 VAL A N 1
ATOM 1471 C CA . VAL A 1 193 ? -35.437 -2.099 50.207 1.00 89.69 193 VAL A CA 1
ATOM 1472 C C . VAL A 1 193 ? -35.797 -0.764 50.867 1.00 89.69 193 VAL A C 1
ATOM 1474 O O . VAL A 1 193 ? -35.278 -0.418 51.932 1.00 89.69 193 VAL A O 1
ATOM 1477 N N . ALA A 1 194 ? -36.779 -0.072 50.297 1.00 88.44 194 ALA A N 1
ATOM 1478 C CA . ALA A 1 194 ? -37.469 1.074 50.877 1.00 88.44 194 ALA A CA 1
ATOM 1479 C C . ALA A 1 194 ? -38.904 0.694 51.288 1.00 88.44 194 ALA A C 1
ATOM 1481 O O . ALA A 1 194 ? -39.453 -0.304 50.829 1.00 88.44 194 ALA A O 1
ATOM 1482 N N . SER A 1 195 ? -39.532 1.476 52.173 1.00 91.62 195 SER A N 1
ATOM 1483 C CA . SER A 1 195 ? -40.992 1.443 52.362 1.00 91.62 195 SER A CA 1
ATOM 1484 C C . SER A 1 195 ? -41.506 2.784 52.887 1.00 91.62 195 SER A C 1
ATOM 1486 O O . SER A 1 195 ? -40.786 3.457 53.629 1.00 91.62 195 SER A O 1
ATOM 1488 N N . THR A 1 196 ? -42.733 3.171 52.526 1.00 92.06 196 THR A N 1
ATOM 1489 C CA . THR A 1 196 ? -43.279 4.515 52.810 1.00 92.06 196 THR A CA 1
ATOM 1490 C C . THR A 1 196 ? -44.368 4.551 53.880 1.00 92.06 196 THR A C 1
ATOM 1492 O O . THR A 1 196 ? -44.640 5.623 54.415 1.00 92.06 196 THR A O 1
ATOM 1495 N N . SER A 1 197 ? -44.984 3.416 54.229 1.00 92.25 197 SER A N 1
ATOM 1496 C CA . SER A 1 197 ? -46.072 3.372 55.212 1.00 92.25 197 SER A CA 1
ATOM 1497 C C . SER A 1 197 ? -46.007 2.177 56.166 1.00 92.25 197 SER A C 1
ATOM 1499 O O . SER A 1 197 ? -45.414 1.132 55.875 1.00 92.25 197 SER A O 1
ATOM 1501 N N . LEU A 1 198 ? -46.626 2.365 57.334 1.00 95.94 198 LEU A N 1
ATOM 1502 C CA . LEU A 1 198 ? -46.745 1.394 58.416 1.00 95.94 198 LEU A CA 1
ATOM 1503 C C . LEU A 1 198 ? -48.108 1.590 59.094 1.00 95.94 198 LEU A C 1
ATOM 1505 O O . LEU A 1 198 ? -48.450 2.711 59.465 1.00 95.94 198 LEU A O 1
ATOM 1509 N N . ALA A 1 199 ? -48.890 0.523 59.237 1.00 95.56 199 ALA A N 1
ATOM 1510 C CA . ALA A 1 199 ? -50.221 0.562 59.840 1.00 95.56 199 ALA A CA 1
ATOM 1511 C C . ALA A 1 199 ? -50.434 -0.635 60.773 1.00 95.56 199 ALA A C 1
ATOM 1513 O O . ALA A 1 199 ? -50.013 -1.748 60.463 1.00 95.56 199 ALA A O 1
ATOM 1514 N N . VAL A 1 200 ? -51.117 -0.418 61.897 1.00 97.06 200 VAL A N 1
ATOM 1515 C CA . VAL A 1 200 ? -51.391 -1.447 62.911 1.00 97.06 200 VAL A CA 1
ATOM 1516 C C . VAL A 1 200 ? -52.897 -1.641 63.051 1.00 97.06 200 VAL A C 1
ATOM 1518 O O . VAL A 1 200 ? -53.666 -0.683 63.029 1.00 97.06 200 VAL A O 1
ATOM 1521 N N . SER A 1 201 ? -53.324 -2.894 63.178 1.00 95.38 201 SER A N 1
ATOM 1522 C CA . SER A 1 201 ? -54.723 -3.282 63.373 1.00 95.38 201 SER A CA 1
ATOM 1523 C C . SER A 1 201 ? -54.819 -4.494 64.301 1.00 95.38 201 SER A C 1
ATOM 1525 O O . SER A 1 201 ? -53.861 -5.253 64.421 1.00 95.38 201 SER A O 1
ATOM 1527 N N . GLY A 1 202 ? -55.957 -4.692 64.964 1.00 93.12 202 GLY A N 1
ATOM 1528 C CA . GLY A 1 202 ? -56.152 -5.774 65.938 1.00 93.12 202 GLY A CA 1
ATOM 1529 C C . GLY A 1 202 ? -56.497 -5.257 67.332 1.00 93.12 202 GLY A C 1
ATOM 1530 O O . GLY A 1 202 ? -56.687 -4.057 67.530 1.00 93.12 202 GLY A O 1
ATOM 1531 N N . ALA A 1 203 ? -56.650 -6.181 68.280 1.00 92.56 203 ALA A N 1
ATOM 1532 C CA . ALA A 1 203 ? -57.011 -5.890 69.664 1.00 92.56 203 ALA A CA 1
ATOM 1533 C C . ALA A 1 203 ? -56.740 -7.105 70.565 1.00 92.56 203 ALA A C 1
ATOM 1535 O O . ALA A 1 203 ? -56.729 -8.252 70.110 1.00 92.56 203 ALA A O 1
ATOM 1536 N N . GLY A 1 204 ? -56.607 -6.871 71.870 1.00 93.62 204 GLY A N 1
ATOM 1537 C CA . GLY A 1 204 ? -56.376 -7.943 72.831 1.00 93.62 204 GLY A CA 1
ATOM 1538 C C . GLY A 1 204 ? -54.937 -8.439 72.744 1.00 93.62 204 GLY A C 1
ATOM 1539 O O . GLY A 1 204 ? -54.018 -7.660 72.948 1.00 93.62 204 GLY A O 1
ATOM 1540 N N . SER A 1 205 ? -54.722 -9.734 72.507 1.00 95.25 205 SER A N 1
ATOM 1541 C CA . SER A 1 205 ? -53.380 -10.342 72.529 1.00 95.25 205 SER A CA 1
ATOM 1542 C C . SER A 1 205 ? -52.766 -10.571 71.143 1.00 95.25 205 SER A C 1
ATOM 1544 O O . SER A 1 205 ? -51.724 -11.219 71.047 1.00 95.25 205 SER A O 1
ATOM 1546 N N . SER A 1 206 ? -53.409 -10.109 70.064 1.00 95.94 206 SER A N 1
ATOM 1547 C CA . SER A 1 206 ? -52.943 -10.326 68.689 1.00 95.94 206 SER A CA 1
ATOM 1548 C C . SER A 1 206 ? -53.236 -9.122 67.795 1.00 95.94 206 SER A C 1
ATOM 1550 O O . SER A 1 206 ? -54.356 -8.605 67.761 1.00 95.94 206 SER A O 1
ATOM 1552 N N . TYR A 1 207 ? -52.206 -8.689 67.073 1.00 97.56 207 TYR A N 1
ATOM 1553 C CA . TYR A 1 207 ? -52.207 -7.528 66.192 1.00 97.56 207 TYR A CA 1
ATOM 1554 C C . TYR A 1 207 ? -51.592 -7.890 64.839 1.00 97.56 207 TYR A C 1
ATOM 1556 O O . TYR A 1 207 ? -50.708 -8.738 64.746 1.00 97.56 207 TYR A O 1
ATOM 1564 N N . THR A 1 208 ? -52.051 -7.233 63.779 1.00 97.56 208 THR A N 1
ATOM 1565 C CA . THR A 1 208 ? -51.487 -7.318 62.431 1.00 97.56 208 THR A CA 1
ATOM 1566 C C . THR A 1 208 ? -50.887 -5.974 62.046 1.00 97.56 208 THR A C 1
ATOM 1568 O O . THR A 1 208 ? -51.591 -4.961 61.989 1.00 97.56 208 THR A O 1
ATOM 1571 N N . VAL A 1 209 ? -49.585 -5.980 61.765 1.00 97.62 209 VAL A N 1
ATOM 1572 C CA . VAL A 1 209 ? -48.812 -4.821 61.314 1.00 97.62 209 VAL A CA 1
ATOM 1573 C C . VAL A 1 209 ? -48.584 -4.938 59.812 1.00 97.62 209 VAL A C 1
ATOM 1575 O O . VAL A 1 209 ? -47.987 -5.905 59.342 1.00 97.62 209 VAL A O 1
ATOM 1578 N N . THR A 1 210 ? -49.064 -3.958 59.056 1.00 97.25 210 THR A N 1
ATOM 1579 C CA . THR A 1 210 ? -48.926 -3.870 57.599 1.00 97.25 210 THR A CA 1
ATOM 1580 C C . THR A 1 210 ? -47.845 -2.857 57.251 1.00 97.25 210 THR A C 1
ATOM 1582 O O . THR A 1 210 ? -47.926 -1.702 57.666 1.00 97.25 210 THR A O 1
ATOM 1585 N N . VAL A 1 211 ? -46.851 -3.274 56.469 1.00 96.62 211 VAL A N 1
ATOM 1586 C CA . VAL A 1 211 ? -45.836 -2.400 55.866 1.00 96.62 211 VAL A CA 1
ATOM 1587 C C . VAL A 1 211 ? -46.225 -2.172 54.408 1.00 96.62 211 VAL A C 1
ATOM 1589 O O . VAL A 1 211 ? -46.597 -3.128 53.727 1.00 96.62 211 VAL A O 1
ATOM 1592 N N . GLY A 1 212 ? -46.174 -0.934 53.917 1.00 93.06 212 GLY A N 1
ATOM 1593 C CA . GLY A 1 212 ? -46.644 -0.579 52.575 1.00 93.06 212 GLY A CA 1
ATOM 1594 C C . GLY A 1 212 ? -45.732 0.387 51.819 1.00 93.06 212 GLY A C 1
ATOM 1595 O O . GLY A 1 212 ? -44.827 1.003 52.389 1.00 93.06 212 GLY A O 1
ATOM 1596 N N . GLY A 1 213 ? -45.974 0.480 50.509 1.00 89.69 213 GLY A N 1
ATOM 1597 C CA . GLY A 1 213 ? -45.165 1.261 49.571 1.00 89.69 213 GLY A CA 1
ATOM 1598 C C . GLY A 1 213 ? -43.738 0.732 49.451 1.00 89.69 213 GLY A C 1
ATOM 1599 O O . GLY A 1 213 ? -42.796 1.516 49.502 1.00 89.69 213 GLY A O 1
ATOM 1600 N N . ILE A 1 214 ? -43.591 -0.594 49.399 1.00 89.69 214 ILE A N 1
ATOM 1601 C CA . ILE A 1 214 ? -42.299 -1.285 49.381 1.00 89.69 214 ILE A CA 1
ATOM 1602 C C . ILE A 1 214 ? -41.734 -1.303 47.956 1.00 89.69 214 ILE A C 1
ATOM 1604 O O . ILE A 1 214 ? -42.465 -1.582 47.007 1.00 89.69 214 ILE A O 1
ATOM 1608 N N . SER A 1 215 ? -40.438 -1.030 47.823 1.00 84.88 215 SER A N 1
ATOM 1609 C CA . SER A 1 215 ? -39.678 -1.111 46.570 1.00 84.88 215 SER A CA 1
ATOM 1610 C C . SER A 1 215 ? -38.227 -1.521 46.846 1.00 84.88 215 SER A C 1
ATOM 1612 O O . SER A 1 215 ? -37.759 -1.386 47.976 1.00 84.88 215 SER A O 1
ATOM 1614 N N . GLY A 1 216 ? -37.512 -2.005 45.826 1.00 82.31 216 GLY A N 1
ATOM 1615 C CA . GLY A 1 216 ? -36.120 -2.458 45.951 1.00 82.31 216 GLY A CA 1
ATOM 1616 C C . GLY A 1 216 ? -35.965 -3.868 46.540 1.00 82.31 216 GLY A C 1
ATOM 1617 O O . GLY A 1 216 ? -36.918 -4.464 47.040 1.00 82.31 216 GLY A O 1
ATOM 1618 N N . ALA A 1 217 ? -34.744 -4.401 46.469 1.00 84.50 217 ALA A N 1
ATOM 1619 C CA . ALA A 1 217 ? -34.420 -5.796 46.769 1.00 84.50 217 ALA A CA 1
ATOM 1620 C C . ALA A 1 217 ? -33.604 -5.941 48.064 1.00 84.50 217 ALA A C 1
ATOM 1622 O O . ALA A 1 217 ? -32.762 -5.097 48.381 1.00 84.50 217 ALA A O 1
ATOM 1623 N N . GLY A 1 218 ? -33.820 -7.030 48.807 1.00 87.50 218 GLY A N 1
ATOM 1624 C CA . GLY A 1 218 ? -33.129 -7.313 50.074 1.00 87.50 218 GLY A CA 1
ATOM 1625 C C . GLY A 1 218 ? -34.065 -7.876 51.143 1.00 87.50 218 GLY A C 1
ATOM 1626 O O . GLY A 1 218 ? -35.074 -8.494 50.822 1.00 87.50 218 GLY A O 1
ATOM 1627 N N . THR A 1 219 ? -33.759 -7.699 52.432 1.00 91.62 219 THR A N 1
ATOM 1628 C CA . THR A 1 219 ? -34.608 -8.242 53.514 1.00 91.62 219 THR A CA 1
ATOM 1629 C C . THR A 1 219 ? -35.442 -7.166 54.195 1.00 91.62 219 THR A C 1
ATOM 1631 O O . THR A 1 219 ? -34.886 -6.167 54.650 1.00 91.62 219 THR A O 1
ATOM 1634 N N . LEU A 1 220 ? -36.737 -7.422 54.383 1.00 94.75 220 LEU A N 1
ATOM 1635 C CA . LEU A 1 220 ? -37.647 -6.599 55.178 1.00 94.75 220 LEU A CA 1
ATOM 1636 C C . LEU A 1 220 ? -38.091 -7.372 56.426 1.00 94.75 220 LEU A C 1
ATOM 1638 O O . LEU A 1 220 ? -38.787 -8.383 56.347 1.00 94.75 220 LEU A O 1
ATOM 1642 N N . GLY A 1 221 ? -37.684 -6.889 57.593 1.00 94.69 221 GLY A N 1
ATOM 1643 C CA . GLY A 1 221 ? -38.116 -7.363 58.901 1.00 94.69 221 GLY A CA 1
ATOM 1644 C C . GLY A 1 221 ? -38.891 -6.296 59.666 1.00 94.69 221 GLY A C 1
ATOM 1645 O O . GLY A 1 221 ? -38.971 -5.132 59.266 1.00 94.69 221 GLY A O 1
ATOM 1646 N N . LEU A 1 222 ? -39.426 -6.698 60.809 1.00 95.94 222 LEU A N 1
ATOM 1647 C CA . LEU A 1 222 ? -40.079 -5.817 61.763 1.00 95.94 222 LEU A CA 1
ATOM 1648 C C . LEU A 1 222 ? -39.446 -6.046 63.140 1.00 95.94 222 LEU A C 1
ATOM 1650 O O . LEU A 1 222 ? -39.124 -7.179 63.493 1.00 95.94 222 LEU A O 1
ATOM 1654 N N . SER A 1 223 ? -39.276 -4.970 63.901 1.00 95.69 223 SER A N 1
ATOM 1655 C CA . SER A 1 223 ? -38.920 -5.016 65.318 1.00 95.69 223 SER A CA 1
ATOM 1656 C C . SER A 1 223 ? -39.964 -4.255 66.114 1.00 95.69 223 SER A C 1
ATOM 1658 O O . SER A 1 223 ? -40.355 -3.164 65.700 1.00 95.69 223 SER A O 1
ATOM 1660 N N . LEU A 1 224 ? -40.365 -4.789 67.265 1.00 96.56 224 LEU A N 1
ATOM 1661 C CA . LEU A 1 224 ? -41.113 -4.036 68.268 1.00 96.56 224 LEU A CA 1
ATOM 1662 C C . LEU A 1 224 ? -40.103 -3.338 69.181 1.00 96.56 224 LEU A C 1
ATOM 1664 O O . LEU A 1 224 ? -39.190 -3.987 69.702 1.00 96.56 224 LEU A O 1
ATOM 1668 N N . ILE A 1 225 ? -40.258 -2.025 69.330 1.00 95.06 225 ILE A N 1
ATOM 1669 C CA . ILE A 1 225 ? -39.479 -1.168 70.215 1.00 95.06 225 ILE A CA 1
ATOM 1670 C C . ILE A 1 225 ? -40.366 -0.759 71.385 1.00 95.06 225 ILE A C 1
ATOM 1672 O O . ILE A 1 225 ? -41.307 0.009 71.217 1.00 95.06 225 ILE A O 1
ATOM 1676 N N . ASP A 1 226 ? -40.052 -1.280 72.564 1.00 94.06 226 ASP A N 1
ATOM 1677 C CA . ASP A 1 226 ? -40.741 -0.923 73.794 1.00 94.06 226 ASP A CA 1
ATOM 1678 C C . ASP A 1 226 ? -40.283 0.456 74.309 1.00 94.06 226 ASP A C 1
ATOM 1680 O O . ASP A 1 226 ? -39.100 0.807 74.296 1.00 94.06 226 ASP A O 1
ATOM 1684 N N . ASN A 1 227 ? -41.263 1.228 74.764 1.00 92.25 227 ASN A N 1
ATOM 1685 C CA . ASN A 1 227 ? -41.183 2.605 75.243 1.00 92.25 227 ASN A CA 1
ATOM 1686 C C . ASN A 1 227 ? -42.132 2.833 76.450 1.00 92.25 227 ASN A C 1
ATOM 1688 O O . ASN A 1 227 ? -42.504 3.972 76.727 1.00 92.25 227 ASN A O 1
ATOM 1692 N N . ASP A 1 228 ? -42.557 1.759 77.134 1.00 93.62 228 ASP A N 1
ATOM 1693 C CA . ASP A 1 228 ? -43.561 1.740 78.209 1.00 93.62 228 ASP A CA 1
ATOM 1694 C C . ASP A 1 228 ? -45.001 2.190 77.810 1.00 93.62 228 ASP A C 1
ATOM 1696 O O . ASP A 1 228 ? -45.842 2.407 78.699 1.00 93.62 228 ASP A O 1
ATOM 1700 N N . THR A 1 229 ? -45.340 2.332 76.517 1.00 95.19 229 THR A N 1
ATOM 1701 C CA . THR A 1 229 ? -46.723 2.638 76.066 1.00 95.19 229 THR A CA 1
ATOM 1702 C C . THR A 1 229 ? -47.622 1.399 76.027 1.00 95.19 229 THR A C 1
ATOM 1704 O O . THR A 1 229 ? -48.763 1.461 76.496 1.00 95.19 229 THR A O 1
ATOM 1707 N N . ILE A 1 230 ? -47.106 0.272 75.522 1.00 96.38 230 ILE A N 1
ATOM 1708 C CA . ILE A 1 230 ? -47.824 -1.002 75.443 1.00 96.38 230 ILE A CA 1
ATOM 1709 C C . ILE A 1 230 ? -47.987 -1.559 76.852 1.00 96.38 230 ILE A C 1
ATOM 1711 O O . ILE A 1 230 ? -46.996 -1.825 77.531 1.00 96.38 230 ILE A O 1
ATOM 1715 N N . ARG A 1 231 ? -49.234 -1.756 77.289 1.00 94.56 231 ARG A N 1
ATOM 1716 C CA . ARG A 1 231 ? -49.577 -2.190 78.653 1.00 94.56 231 ARG A CA 1
ATOM 1717 C C . ARG A 1 231 ? -50.610 -3.298 78.668 1.00 94.56 231 ARG A C 1
ATOM 1719 O O . ARG A 1 231 ? -51.452 -3.360 77.775 1.00 94.56 231 ARG A O 1
ATOM 1726 N N . ASP A 1 232 ? -50.568 -4.142 79.692 1.00 94.38 232 ASP A N 1
ATOM 1727 C CA . ASP A 1 232 ? -51.608 -5.144 79.940 1.00 94.38 232 ASP A CA 1
ATOM 1728 C C . ASP A 1 232 ? -53.000 -4.516 80.173 1.00 94.38 232 ASP A C 1
ATOM 1730 O O . ASP A 1 232 ? -53.184 -3.300 80.292 1.00 94.38 232 ASP A O 1
ATOM 1734 N N . VAL A 1 233 ? -54.020 -5.375 80.207 1.00 90.88 233 VAL A N 1
ATOM 1735 C CA . VAL A 1 233 ? -55.386 -4.985 80.568 1.00 90.88 233 VAL A CA 1
ATOM 1736 C C . VAL A 1 233 ? -55.708 -5.465 81.982 1.00 90.88 233 VAL A C 1
ATOM 1738 O O . VAL A 1 233 ? -56.102 -6.617 82.184 1.00 90.88 233 VAL A O 1
ATOM 1741 N N . LEU A 1 234 ? -55.610 -4.551 82.950 1.00 91.00 234 LEU A N 1
ATOM 1742 C CA . LEU A 1 234 ? -56.159 -4.688 84.305 1.00 91.00 234 LEU A CA 1
ATOM 1743 C C . LEU A 1 234 ? -57.428 -3.840 84.482 1.00 91.00 234 LEU A C 1
ATOM 1745 O O . LEU A 1 234 ? -57.634 -2.828 83.813 1.00 91.00 234 LEU A O 1
ATOM 1749 N N . THR A 1 235 ? -58.282 -4.209 85.442 1.00 88.88 235 THR A N 1
ATOM 1750 C CA . THR A 1 235 ? -59.508 -3.459 85.778 1.00 88.88 235 THR A CA 1
ATOM 1751 C C . THR A 1 235 ? -59.205 -2.047 86.293 1.00 88.88 235 THR A C 1
ATOM 1753 O O . THR A 1 235 ? -60.024 -1.143 86.137 1.00 88.88 235 THR A O 1
ATOM 1756 N N . LYS A 1 236 ? -58.022 -1.836 86.883 1.00 86.56 236 LYS A N 1
ATOM 1757 C CA . LYS A 1 236 ? -57.493 -0.515 87.233 1.00 86.56 236 LYS A CA 1
ATOM 1758 C C . LYS A 1 236 ? -56.285 -0.223 86.344 1.00 86.56 236 LYS A C 1
ATOM 1760 O O . LYS A 1 236 ? -55.201 -0.721 86.609 1.00 86.56 236 LYS A O 1
ATOM 1765 N N . SER A 1 237 ? -56.446 0.636 85.338 1.00 83.88 237 SER A N 1
ATOM 1766 C CA . SER A 1 237 ? -55.356 0.998 84.409 1.00 83.88 237 SER A CA 1
ATOM 1767 C C . SER A 1 237 ? -54.103 1.569 85.105 1.00 83.88 237 SER A C 1
ATOM 1769 O O . SER A 1 237 ? -52.999 1.383 84.612 1.00 83.88 237 SER A O 1
ATOM 1771 N N . ALA A 1 238 ? -54.233 2.172 86.294 1.00 86.38 238 ALA A N 1
ATOM 1772 C CA . ALA A 1 238 ? -53.090 2.634 87.093 1.00 86.38 238 ALA A CA 1
ATOM 1773 C C . ALA A 1 238 ? -52.202 1.508 87.675 1.00 86.38 238 ALA A C 1
ATOM 1775 O O . ALA A 1 238 ? -51.133 1.803 88.197 1.00 86.38 238 ALA A O 1
ATOM 1776 N N . GLN A 1 239 ? -52.647 0.248 87.620 1.00 90.56 239 GLN A N 1
ATOM 1777 C CA . GLN A 1 239 ? -51.856 -0.938 87.979 1.00 90.56 239 GLN A CA 1
ATOM 1778 C C . GLN A 1 239 ? -51.210 -1.601 86.752 1.00 90.56 239 GLN A C 1
ATOM 1780 O O . GLN A 1 239 ? -50.452 -2.545 86.919 1.00 90.56 239 GLN A O 1
ATOM 1785 N N . ALA A 1 240 ? -51.528 -1.149 85.533 1.00 91.88 240 ALA A N 1
ATOM 1786 C CA . ALA A 1 240 ? -51.199 -1.876 84.314 1.00 91.88 240 ALA A CA 1
ATOM 1787 C C . ALA A 1 240 ? -49.693 -1.871 84.008 1.00 91.88 240 ALA A C 1
ATOM 1789 O O . ALA A 1 240 ? -49.072 -0.799 83.904 1.00 91.88 240 ALA A O 1
ATOM 1790 N N . HIS A 1 241 ? -49.114 -3.057 83.825 1.00 93.31 241 HIS A N 1
ATOM 1791 C CA . HIS A 1 241 ? -47.685 -3.217 83.588 1.00 93.31 241 HIS A CA 1
ATOM 1792 C C . HIS A 1 241 ? -47.338 -2.926 82.124 1.00 93.31 241 HIS A C 1
ATOM 1794 O O . HIS A 1 241 ? -48.036 -3.401 81.224 1.00 93.31 241 HIS A O 1
ATOM 1800 N N . PRO A 1 242 ? -46.252 -2.179 81.861 1.00 95.44 242 PRO A N 1
ATOM 1801 C CA . PRO A 1 242 ? -45.709 -2.051 80.518 1.00 95.44 242 PRO A CA 1
ATOM 1802 C C . PRO A 1 242 ? -45.051 -3.351 80.036 1.00 95.44 242 PRO A C 1
ATOM 1804 O O . PRO A 1 242 ? -44.680 -4.216 80.833 1.00 95.44 242 PRO A O 1
ATOM 1807 N N . LEU A 1 243 ? -44.944 -3.496 78.717 1.00 95.81 243 LEU A N 1
ATOM 1808 C CA . LEU A 1 243 ? -44.397 -4.662 78.027 1.00 95.81 243 LEU A CA 1
ATOM 1809 C C . LEU A 1 243 ? -42.968 -4.985 78.478 1.00 95.81 243 LEU A C 1
ATOM 1811 O O . LEU A 1 243 ? -42.067 -4.197 78.251 1.00 95.81 243 LEU A O 1
ATOM 1815 N N . GLY A 1 244 ? -42.757 -6.173 79.052 1.00 92.69 244 GLY A N 1
ATOM 1816 C CA . GLY A 1 244 ? -41.470 -6.609 79.616 1.00 92.69 244 GLY A CA 1
ATOM 1817 C C . GLY A 1 244 ? -41.202 -6.144 81.058 1.00 92.69 244 GLY A C 1
ATOM 1818 O O . GLY A 1 244 ? -40.265 -6.631 81.693 1.00 92.69 244 GLY A O 1
ATOM 1819 N N . GLY A 1 245 ? -42.064 -5.291 81.616 1.00 92.75 245 GLY A N 1
ATOM 1820 C CA . GLY A 1 245 ? -41.925 -4.677 82.937 1.00 92.75 245 GLY A CA 1
ATOM 1821 C C . GLY A 1 245 ? -41.583 -3.193 82.835 1.00 92.75 245 GLY A C 1
ATOM 1822 O O . GLY A 1 245 ? -41.543 -2.623 81.755 1.00 92.75 245 GLY A O 1
ATOM 1823 N N . THR A 1 246 ? -41.330 -2.526 83.961 1.00 88.88 246 THR A N 1
ATOM 1824 C CA . THR A 1 246 ? -41.029 -1.082 83.968 1.00 88.88 246 THR A CA 1
ATOM 1825 C C . THR A 1 246 ? -39.651 -0.771 83.386 1.00 88.88 246 THR A C 1
ATOM 1827 O O . THR A 1 246 ? -38.641 -1.148 83.989 1.00 88.88 246 THR A O 1
ATOM 1830 N N . GLY A 1 247 ? -39.601 -0.019 82.285 1.00 89.19 247 GLY A N 1
ATOM 1831 C CA . GLY A 1 247 ? -38.386 0.607 81.767 1.00 89.19 247 GLY A CA 1
ATOM 1832 C C . GLY A 1 247 ? -38.110 0.314 80.292 1.00 89.19 247 GLY A C 1
ATOM 1833 O O . GLY A 1 247 ? -37.589 -0.751 79.963 1.00 89.19 247 GLY A O 1
ATOM 1834 N N . ALA A 1 248 ? -38.366 1.323 79.459 1.00 88.06 248 ALA A N 1
ATOM 1835 C CA . ALA A 1 248 ? -38.189 1.354 78.010 1.00 88.06 248 ALA A CA 1
ATOM 1836 C C . ALA A 1 248 ? -37.085 0.440 77.450 1.00 88.06 248 ALA A C 1
ATOM 1838 O O . ALA A 1 248 ? -35.885 0.613 77.691 1.00 88.06 248 ALA A O 1
ATOM 1839 N N . GLY A 1 249 ? -37.520 -0.495 76.615 1.00 88.25 249 GLY A N 1
ATOM 1840 C CA . GLY A 1 249 ? -36.696 -1.404 75.840 1.00 88.25 249 GLY A CA 1
ATOM 1841 C C . GLY A 1 249 ? -36.520 -2.783 76.472 1.00 88.25 249 GLY A C 1
ATOM 1842 O O . GLY A 1 249 ? -35.919 -3.654 75.839 1.00 88.25 249 GLY A O 1
ATOM 1843 N N . ASN A 1 250 ? -37.054 -3.019 77.673 1.00 90.75 250 ASN A N 1
ATOM 1844 C CA . ASN A 1 250 ? -37.056 -4.346 78.292 1.00 90.75 250 ASN A CA 1
ATOM 1845 C C . ASN A 1 250 ? -38.055 -5.309 77.599 1.00 90.75 250 ASN A C 1
ATOM 1847 O O . ASN A 1 250 ? -37.826 -6.518 77.592 1.00 90.75 250 ASN A O 1
ATOM 1851 N N . GLY A 1 251 ? -39.085 -4.772 76.928 1.00 91.62 251 GLY A N 1
ATOM 1852 C CA . GLY A 1 251 ? -40.040 -5.501 76.088 1.00 91.62 251 GLY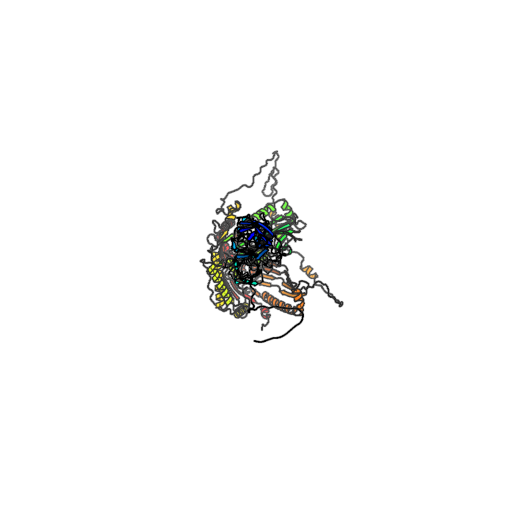 A CA 1
ATOM 1853 C C . GLY A 1 251 ? -39.655 -5.631 74.608 1.00 91.62 251 GLY A C 1
ATOM 1854 O O . GLY A 1 251 ? -40.440 -6.168 73.824 1.00 91.62 251 GLY A O 1
ATOM 1855 N N . ASN A 1 252 ? -38.476 -5.138 74.201 1.00 94.81 252 ASN A N 1
ATOM 1856 C CA . ASN A 1 252 ? -38.030 -5.126 72.802 1.00 94.81 252 ASN A CA 1
ATOM 1857 C C . ASN A 1 252 ? -38.062 -6.522 72.158 1.00 94.81 252 ASN A C 1
ATOM 1859 O O . ASN A 1 252 ? -37.469 -7.471 72.674 1.00 94.81 252 ASN A O 1
ATOM 1863 N N . PHE A 1 253 ? -38.637 -6.624 70.956 1.00 95.69 253 PHE A N 1
ATOM 1864 C CA . PHE A 1 253 ? -38.644 -7.861 70.172 1.00 95.69 253 PHE A CA 1
ATOM 1865 C C . PHE A 1 253 ? -38.044 -7.627 68.783 1.00 95.69 253 PHE A C 1
ATOM 1867 O O . PHE A 1 253 ? -38.688 -7.067 67.898 1.00 95.69 253 PHE A O 1
ATOM 1874 N N . THR A 1 254 ? -36.796 -8.060 68.593 1.00 92.12 254 THR A N 1
ATOM 1875 C CA . THR A 1 254 ? -36.003 -7.843 67.365 1.00 92.12 254 THR A CA 1
ATOM 1876 C C . THR A 1 254 ? -35.735 -9.120 66.564 1.00 92.12 254 THR A C 1
ATOM 1878 O O . THR A 1 254 ? -35.155 -9.060 65.484 1.00 92.12 254 THR A O 1
ATOM 1881 N N . THR A 1 255 ? -36.160 -10.282 67.066 1.00 85.25 255 THR A N 1
ATOM 1882 C CA . THR A 1 255 ? -35.933 -11.615 66.474 1.00 85.25 255 THR A CA 1
ATOM 1883 C C . THR A 1 255 ? -37.112 -12.097 65.616 1.00 85.25 255 THR A C 1
ATOM 1885 O O . THR A 1 255 ? -37.337 -13.299 65.459 1.00 85.25 255 THR A O 1
ATOM 1888 N N . GLY A 1 256 ? -37.890 -11.157 65.069 1.00 86.50 256 GLY A N 1
ATOM 1889 C CA . GLY A 1 256 ? -39.020 -11.439 64.187 1.00 86.50 256 GLY A CA 1
ATOM 1890 C C . GLY A 1 256 ? -38.611 -12.125 62.884 1.00 86.50 256 GLY A C 1
ATOM 1891 O O . GLY A 1 256 ? -37.469 -12.044 62.430 1.00 86.50 256 GLY A O 1
ATOM 1892 N N . GLN A 1 257 ? -39.570 -12.803 62.257 1.00 94.25 257 GLN A N 1
ATOM 1893 C CA . GLN A 1 257 ? -39.376 -13.324 60.904 1.00 94.25 257 GLN A CA 1
ATOM 1894 C C . GLN A 1 257 ? -39.195 -12.180 59.896 1.00 94.25 257 GLN A C 1
ATOM 1896 O O . GLN A 1 257 ? -39.717 -11.085 60.084 1.00 94.25 257 GLN A O 1
ATOM 1901 N N . THR A 1 258 ? -38.505 -12.458 58.792 1.00 94.19 258 THR A N 1
ATOM 1902 C CA . THR A 1 258 ? -38.311 -11.521 57.678 1.00 94.19 258 THR A CA 1
ATOM 1903 C C . THR A 1 258 ? -39.020 -11.992 56.408 1.00 94.19 258 THR A C 1
ATOM 1905 O O . THR A 1 258 ? -39.290 -13.188 56.228 1.00 94.19 258 THR A O 1
ATOM 1908 N N . TYR A 1 259 ? -39.295 -11.028 55.532 1.00 92.50 259 TYR A N 1
ATOM 1909 C CA . TYR A 1 259 ? -39.493 -11.213 54.099 1.00 92.50 259 TYR A CA 1
ATOM 1910 C C . TYR A 1 259 ? -38.172 -10.966 53.361 1.00 92.50 259 TYR A C 1
ATOM 1912 O O . TYR A 1 259 ? -37.370 -10.122 53.769 1.00 92.50 259 TYR A O 1
ATOM 1920 N N . THR A 1 260 ? -37.978 -11.660 52.249 1.00 90.31 260 THR A N 1
ATOM 1921 C CA . THR A 1 260 ? -37.013 -11.318 51.207 1.00 90.31 260 THR A CA 1
ATOM 1922 C C . THR A 1 260 ? -37.788 -10.614 50.100 1.00 90.31 260 THR A C 1
ATOM 1924 O O . THR A 1 260 ? -38.605 -11.242 49.425 1.00 90.31 260 THR A O 1
ATOM 1927 N N . MET A 1 261 ? -37.557 -9.315 49.941 1.00 86.25 261 MET A N 1
ATOM 1928 C CA . MET A 1 261 ? -38.069 -8.561 48.807 1.00 86.25 261 MET A CA 1
ATOM 1929 C C . MET A 1 261 ? -37.233 -8.920 47.582 1.00 86.25 261 MET A C 1
ATOM 1931 O O . MET A 1 261 ? -36.017 -8.704 47.572 1.00 86.25 261 MET A O 1
ATOM 1935 N N . LEU A 1 262 ? -37.888 -9.515 46.589 1.00 76.56 262 LEU A N 1
ATOM 1936 C CA . LEU A 1 262 ? -37.308 -9.768 45.277 1.00 76.56 262 LEU A CA 1
ATOM 1937 C C . LEU A 1 262 ? -37.189 -8.442 44.518 1.00 76.56 262 LEU A C 1
ATOM 1939 O O . LEU A 1 262 ? -37.987 -7.525 44.730 1.00 76.56 262 LEU A O 1
ATOM 1943 N N . GLY A 1 263 ? -36.157 -8.334 43.684 1.00 75.38 263 GLY A N 1
ATOM 1944 C CA . GLY A 1 263 ? -36.004 -7.197 42.789 1.00 75.38 263 GLY A CA 1
ATOM 1945 C C . GLY A 1 263 ? -36.980 -7.274 41.621 1.00 75.38 263 GLY A C 1
ATOM 1946 O O . GLY A 1 263 ? -37.736 -8.229 41.478 1.00 75.38 263 GLY A O 1
ATOM 1947 N N . LEU A 1 264 ? -36.932 -6.250 40.775 1.00 83.88 264 LEU A N 1
ATOM 1948 C CA . LEU A 1 264 ? -37.304 -6.422 39.377 1.00 83.88 264 LEU A CA 1
ATOM 1949 C C . LEU A 1 264 ? -36.048 -6.920 38.646 1.00 83.88 264 LEU A C 1
ATOM 1951 O O . LEU A 1 264 ? -34.950 -6.461 38.994 1.00 83.88 264 LEU A O 1
ATOM 1955 N N . PRO A 1 265 ? -36.166 -7.813 37.650 1.00 91.00 265 PRO A N 1
ATOM 1956 C CA . PRO A 1 265 ? -35.030 -8.162 36.813 1.00 91.00 265 PRO A CA 1
ATOM 1957 C C . PRO A 1 265 ? -34.511 -6.900 36.113 1.00 91.00 265 PRO A C 1
ATOM 1959 O O . PRO A 1 265 ? -35.296 -6.115 35.591 1.00 91.00 265 PRO A O 1
ATOM 1962 N N . VAL A 1 266 ? -33.196 -6.682 36.100 1.00 92.25 266 VAL A N 1
ATOM 1963 C CA . VAL A 1 266 ? -32.548 -5.559 35.397 1.00 92.25 266 VAL A CA 1
ATOM 1964 C C . VAL A 1 266 ? -31.292 -6.027 34.669 1.00 92.25 266 VAL A C 1
ATOM 1966 O O . VAL A 1 266 ? -30.629 -6.972 35.106 1.00 92.25 266 VAL A O 1
ATOM 1969 N N . VAL A 1 267 ? -30.926 -5.353 33.576 1.00 96.38 267 VAL A N 1
ATOM 1970 C CA . VAL A 1 267 ? -29.643 -5.587 32.896 1.00 96.38 267 VAL A CA 1
ATOM 1971 C C . VAL A 1 267 ? -28.514 -5.069 33.788 1.00 96.38 267 VAL A C 1
ATOM 1973 O O . VAL A 1 267 ? -28.440 -3.884 34.095 1.00 96.38 267 VAL A O 1
ATOM 1976 N N . SER A 1 268 ? -27.639 -5.971 34.224 1.00 94.19 268 SER A N 1
ATOM 1977 C CA . SER A 1 268 ? -26.450 -5.655 35.022 1.00 94.19 268 SER A CA 1
ATOM 1978 C C . SER A 1 268 ? -25.255 -5.275 34.146 1.00 94.19 268 SER A C 1
ATOM 1980 O O . SER A 1 268 ? -24.476 -4.404 34.527 1.00 94.19 268 SER A O 1
ATOM 1982 N N . SER A 1 269 ? -25.097 -5.908 32.979 1.00 96.06 269 SER A N 1
ATOM 1983 C CA . SER A 1 269 ? -24.066 -5.548 32.000 1.00 96.06 269 SER A CA 1
ATOM 1984 C C . SER A 1 269 ? -24.342 -6.114 30.605 1.00 96.06 269 SER A C 1
ATOM 1986 O O . SER A 1 269 ? -25.007 -7.141 30.456 1.00 96.06 269 SER A O 1
ATOM 1988 N N . ILE A 1 270 ? -23.765 -5.465 29.589 1.00 97.69 270 ILE A N 1
ATOM 1989 C CA . ILE A 1 270 ? -23.571 -6.007 28.239 1.00 97.69 270 ILE A CA 1
ATOM 1990 C C . ILE A 1 270 ? -22.095 -5.799 27.885 1.00 97.69 270 ILE A C 1
ATOM 1992 O O . ILE A 1 270 ? -21.640 -4.659 27.779 1.00 97.69 270 ILE A O 1
ATOM 1996 N N . THR A 1 271 ? -21.334 -6.887 27.752 1.00 96.31 271 THR A N 1
ATOM 1997 C CA . THR A 1 271 ? -19.872 -6.841 27.567 1.00 96.31 271 THR A CA 1
ATOM 1998 C C . THR A 1 271 ? -19.409 -7.692 26.381 1.00 96.31 271 THR A C 1
ATOM 2000 O O . THR A 1 271 ? -19.862 -8.835 26.269 1.00 96.31 271 THR A O 1
ATOM 2003 N N . PRO A 1 272 ? -18.482 -7.195 25.539 1.00 96.75 272 PRO A N 1
ATOM 2004 C CA . PRO A 1 272 ? -17.734 -7.999 24.571 1.00 96.75 272 PRO A CA 1
ATOM 2005 C C . PRO A 1 272 ? -17.172 -9.295 25.172 1.00 96.75 272 PRO A C 1
ATOM 2007 O O . PRO A 1 272 ? -16.749 -9.316 26.327 1.00 96.75 272 PRO A O 1
ATOM 2010 N N . THR A 1 273 ? -17.159 -10.376 24.390 1.00 93.69 273 THR A N 1
ATOM 2011 C CA . THR A 1 273 ? -16.605 -11.689 24.799 1.00 93.69 273 THR A CA 1
ATOM 2012 C C . THR A 1 273 ? -15.203 -11.970 24.257 1.00 93.69 273 THR A C 1
ATOM 2014 O O . THR A 1 273 ? -14.590 -12.964 24.637 1.00 93.69 273 THR A O 1
ATOM 2017 N N . GLY A 1 274 ? -14.694 -11.102 23.382 1.00 89.06 274 GLY A N 1
ATOM 2018 C CA . GLY A 1 274 ? -13.394 -11.232 22.724 1.00 89.06 274 GLY A CA 1
ATOM 2019 C C . GLY A 1 274 ? -12.706 -9.873 22.543 1.00 89.06 274 GLY A C 1
ATOM 2020 O O . GLY A 1 274 ? -13.159 -8.891 23.137 1.00 89.06 274 GLY A O 1
ATOM 2021 N N . PRO A 1 275 ? -11.632 -9.805 21.734 1.00 88.75 275 PRO A N 1
ATOM 2022 C CA . PRO A 1 275 ? -10.905 -8.567 21.452 1.00 88.75 275 PRO A CA 1
ATOM 2023 C C . PRO A 1 275 ? -11.842 -7.473 20.936 1.00 88.75 275 PRO A C 1
ATOM 2025 O O . PRO A 1 275 ? -12.608 -7.711 20.007 1.00 88.75 275 PRO A O 1
ATOM 2028 N N . VAL A 1 276 ? -11.805 -6.286 21.547 1.00 93.12 276 VAL A N 1
ATOM 2029 C CA . VAL A 1 276 ? -12.728 -5.189 21.196 1.00 93.12 276 VAL A CA 1
ATOM 2030 C C . VAL A 1 276 ? -12.458 -4.593 19.814 1.00 93.12 276 VAL A C 1
ATOM 2032 O O . VAL A 1 276 ? -13.372 -4.015 19.239 1.00 93.12 276 VAL A O 1
ATOM 2035 N N . THR A 1 277 ? -11.255 -4.779 19.272 1.00 94.12 277 THR A N 1
ATOM 2036 C CA . THR A 1 277 ? -10.908 -4.506 17.871 1.00 94.12 277 THR A CA 1
ATOM 2037 C C . THR A 1 277 ? -10.793 -5.843 17.139 1.00 94.12 277 THR A C 1
ATOM 2039 O O . THR A 1 277 ? -10.131 -6.748 17.646 1.00 94.12 277 THR A O 1
ATOM 2042 N N . THR A 1 278 ? -11.471 -6.017 16.000 1.00 94.62 278 THR A N 1
ATOM 2043 C CA . THR A 1 278 ? -11.444 -7.285 15.242 1.00 94.62 278 THR A CA 1
ATOM 2044 C C . THR A 1 278 ? -11.923 -7.137 13.796 1.00 94.62 278 THR A C 1
ATOM 2046 O O . THR A 1 278 ? -12.836 -6.363 13.518 1.00 94.62 278 THR A O 1
ATOM 2049 N N . ASN A 1 279 ? -11.385 -7.950 12.885 1.00 93.44 279 ASN A N 1
ATOM 2050 C CA . ASN A 1 279 ? -11.882 -8.094 11.511 1.00 93.44 279 ASN A CA 1
ATOM 2051 C C . ASN A 1 279 ? -13.006 -9.138 11.340 1.00 93.44 279 ASN A C 1
ATOM 2053 O O . ASN A 1 279 ? -13.596 -9.276 10.259 1.00 93.44 279 ASN A O 1
ATOM 2057 N N . SER A 1 280 ? -13.344 -9.864 12.413 1.00 93.88 280 SER A N 1
ATOM 2058 C CA . SER A 1 280 ? -14.270 -10.996 12.380 1.00 93.88 280 SER A CA 1
ATOM 2059 C C . SER A 1 280 ? -15.645 -10.639 11.805 1.00 93.88 280 SER A C 1
ATOM 2061 O O . SER A 1 280 ? -16.260 -9.627 12.153 1.00 93.88 280 SER A O 1
ATOM 2063 N N . ARG A 1 281 ? -16.192 -11.540 10.976 1.00 93.94 281 ARG A N 1
ATOM 2064 C CA . ARG A 1 281 ? -17.571 -11.468 10.449 1.00 93.94 281 ARG A CA 1
ATOM 2065 C C . ARG A 1 281 ? -18.647 -11.642 11.529 1.00 93.94 281 ARG A C 1
ATOM 2067 O O . ARG A 1 281 ? -19.801 -11.279 11.299 1.00 93.94 281 ARG A O 1
ATOM 2074 N N . THR A 1 282 ? -18.281 -12.168 12.698 1.00 95.25 282 THR A N 1
ATOM 2075 C CA . THR A 1 282 ? -19.177 -12.336 13.850 1.00 95.25 282 THR A CA 1
ATOM 2076 C C . THR A 1 282 ? -18.490 -11.954 15.155 1.00 95.25 282 THR A C 1
ATOM 2078 O O . THR A 1 282 ? -17.409 -12.457 15.465 1.00 95.25 282 THR A O 1
ATOM 2081 N N . ILE A 1 283 ? -19.160 -11.132 15.954 1.00 96.94 283 ILE A N 1
ATOM 2082 C CA . ILE A 1 283 ? -18.783 -10.786 17.331 1.00 96.94 283 ILE A CA 1
ATOM 2083 C C . ILE A 1 283 ? -19.820 -11.350 18.300 1.00 96.94 283 ILE A C 1
ATOM 2085 O O . ILE A 1 283 ? -20.935 -11.688 17.894 1.00 96.94 283 ILE A O 1
ATOM 2089 N N . ALA A 1 284 ? -19.482 -11.440 19.585 1.00 97.12 284 ALA A N 1
ATOM 2090 C CA . ALA A 1 284 ? -20.423 -11.902 20.595 1.00 97.12 284 ALA A CA 1
ATOM 2091 C C . ALA A 1 284 ? -20.353 -11.084 21.886 1.00 97.12 284 ALA A C 1
ATOM 2093 O O . ALA A 1 284 ? -19.285 -10.678 22.346 1.00 97.12 284 ALA A O 1
ATOM 2094 N N . TYR A 1 285 ? -21.518 -10.894 22.491 1.00 98.19 285 TYR A N 1
ATOM 2095 C CA . TYR A 1 285 ? -21.722 -10.174 23.737 1.00 98.19 285 TYR A CA 1
ATOM 2096 C C . TYR A 1 285 ? -22.244 -11.111 24.820 1.00 98.19 285 TYR A C 1
ATOM 2098 O O . TYR A 1 285 ? -23.146 -11.909 24.568 1.00 98.19 285 TYR A O 1
ATOM 2106 N N . THR A 1 286 ? -21.740 -10.959 26.043 1.00 97.69 286 THR A N 1
ATOM 2107 C CA . THR A 1 286 ? -22.381 -11.508 27.239 1.00 97.69 286 THR A CA 1
ATOM 2108 C C . THR A 1 286 ? -23.282 -10.442 27.845 1.00 97.69 286 THR A C 1
ATOM 2110 O O . THR A 1 286 ? -22.815 -9.392 28.284 1.00 97.69 286 THR A O 1
ATOM 2113 N N . VAL A 1 287 ? -24.578 -10.736 27.878 1.00 98.12 287 VAL A N 1
ATOM 2114 C CA . VAL A 1 287 ? -25.604 -9.965 28.582 1.00 98.12 287 VAL A CA 1
ATOM 2115 C C . VAL A 1 287 ? -25.824 -10.630 29.935 1.00 98.12 287 VAL A C 1
ATOM 2117 O O . VAL A 1 287 ? -26.099 -11.831 29.995 1.00 98.12 287 VAL A O 1
ATOM 2120 N N . THR A 1 288 ? -25.701 -9.867 31.017 1.00 97.50 288 THR A N 1
ATOM 2121 C CA . THR A 1 288 ? -25.924 -10.343 32.388 1.00 97.50 288 THR A CA 1
ATOM 2122 C C . THR A 1 288 ? -27.096 -9.594 32.999 1.00 97.50 288 THR A C 1
ATOM 2124 O O . THR A 1 288 ? -27.106 -8.366 33.008 1.00 97.50 288 THR A O 1
ATOM 2127 N N . PHE A 1 289 ? -28.060 -10.327 33.542 1.00 96.50 289 PHE A N 1
ATOM 2128 C CA . PHE A 1 289 ? -29.199 -9.814 34.297 1.00 96.50 289 PHE A CA 1
ATOM 2129 C C . PHE A 1 289 ? -28.949 -9.958 35.806 1.00 96.50 289 PHE A C 1
ATOM 2131 O O . PHE A 1 289 ? -28.128 -10.768 36.236 1.00 96.50 289 PHE A O 1
ATOM 2138 N N . SER A 1 290 ? -29.674 -9.193 36.623 1.00 91.50 290 SER A N 1
ATOM 2139 C CA . SER A 1 290 ? -29.597 -9.267 38.092 1.00 91.50 290 SER A CA 1
ATOM 2140 C C . SER A 1 290 ? -30.047 -10.615 38.666 1.00 91.50 290 SER A C 1
ATOM 2142 O O . SER A 1 290 ? -29.675 -10.965 39.786 1.00 91.50 290 SER A O 1
ATOM 2144 N N . GLU A 1 291 ? -30.857 -11.365 37.916 1.00 89.81 291 GLU A N 1
ATOM 2145 C CA . GLU A 1 291 ? -31.397 -12.667 38.296 1.00 89.81 291 GLU A CA 1
ATOM 2146 C C . GLU A 1 291 ? -31.788 -13.512 37.072 1.00 89.81 291 GLU A C 1
ATOM 2148 O O . GLU A 1 291 ? -31.584 -13.114 35.925 1.00 89.81 291 GLU A O 1
ATOM 2153 N N . ASN A 1 292 ? -32.320 -14.715 37.307 1.00 91.75 292 ASN A N 1
ATOM 2154 C CA . ASN A 1 292 ? -32.703 -15.636 36.240 1.00 91.75 292 ASN A CA 1
ATOM 2155 C C . ASN A 1 292 ? -33.954 -15.151 35.494 1.00 91.75 292 ASN A C 1
ATOM 2157 O O . ASN A 1 292 ? -35.044 -15.132 36.065 1.00 91.75 292 ASN A O 1
ATOM 2161 N N . VAL A 1 293 ? -33.804 -14.880 34.196 1.00 95.62 293 VAL A N 1
ATOM 2162 C CA . VAL A 1 293 ? -34.890 -14.430 33.314 1.00 95.62 293 VAL A CA 1
ATOM 2163 C C . VAL A 1 293 ? -35.231 -15.450 32.226 1.00 95.62 293 VAL A C 1
ATOM 2165 O O . VAL A 1 293 ? -34.424 -16.310 31.852 1.00 95.62 293 VAL A O 1
ATOM 2168 N N . THR A 1 294 ? -36.436 -15.316 31.688 1.00 95.69 294 THR A N 1
ATOM 2169 C CA . THR A 1 294 ? -36.993 -16.004 30.517 1.00 95.69 294 THR A CA 1
ATOM 2170 C C . THR A 1 294 ? -37.515 -14.960 29.520 1.00 95.69 294 THR A C 1
ATOM 2172 O O . THR A 1 294 ? -37.417 -13.768 29.791 1.00 95.69 294 THR A O 1
ATOM 2175 N N . GLY A 1 295 ? -37.995 -15.374 28.346 1.00 95.44 295 GLY A N 1
ATOM 2176 C CA . GLY A 1 295 ? -38.480 -14.455 27.302 1.00 95.44 295 GLY A CA 1
ATOM 2177 C C . GLY A 1 295 ? -37.398 -13.904 26.367 1.00 95.44 295 GLY A C 1
ATOM 2178 O O . GLY A 1 295 ? -37.696 -13.712 25.202 1.00 95.44 295 GLY A O 1
ATOM 2179 N N . VAL A 1 296 ? -36.147 -13.774 26.838 1.00 97.56 296 VAL A N 1
ATOM 2180 C CA . VAL A 1 296 ? -35.044 -13.168 26.062 1.00 97.56 296 VAL A CA 1
ATOM 2181 C C . VAL A 1 296 ? -34.813 -13.838 24.697 1.00 97.56 296 VAL A C 1
ATOM 2183 O O . VAL A 1 296 ? -34.324 -14.975 24.656 1.00 97.56 296 VAL A O 1
ATOM 2186 N N . ASP A 1 297 ? -35.082 -13.118 23.607 1.00 95.56 297 ASP A N 1
ATOM 2187 C CA . ASP A 1 297 ? -34.863 -13.539 22.219 1.00 95.56 297 ASP A CA 1
ATOM 2188 C C . ASP A 1 297 ? -34.216 -12.438 21.342 1.00 95.56 297 ASP A C 1
ATOM 2190 O O . ASP A 1 297 ? -33.699 -11.444 21.846 1.00 95.56 297 AS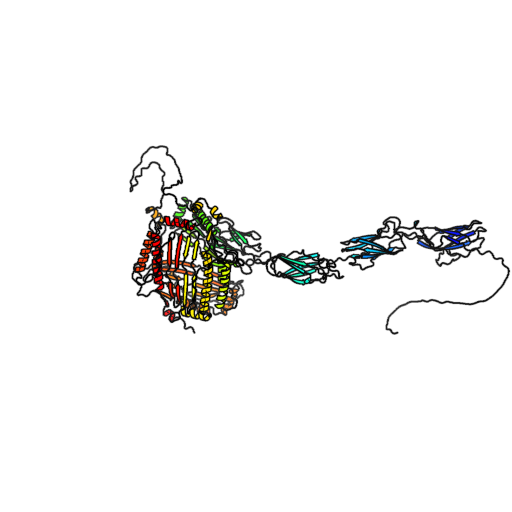P A O 1
ATOM 2194 N N . VAL A 1 298 ? -34.121 -12.657 20.023 1.00 95.50 298 VAL A N 1
ATOM 2195 C CA . VAL A 1 298 ? -33.466 -11.724 19.079 1.00 95.50 298 VAL A CA 1
ATOM 2196 C C . VAL A 1 298 ? -34.207 -10.392 18.897 1.00 95.50 298 VAL A C 1
ATOM 2198 O O . VAL A 1 298 ? -33.578 -9.417 18.496 1.00 95.50 298 VAL A O 1
ATOM 2201 N N . GLY A 1 299 ? -35.512 -10.334 19.176 1.00 94.12 299 GLY A N 1
ATOM 2202 C CA . GLY A 1 299 ? -36.343 -9.133 19.074 1.00 94.12 299 GLY A CA 1
ATOM 2203 C C . GLY A 1 299 ? -36.138 -8.132 20.213 1.00 94.12 299 GLY A C 1
ATOM 2204 O O . GLY A 1 299 ? -36.529 -6.974 20.074 1.00 94.12 299 GLY A O 1
ATOM 2205 N N . ASP A 1 300 ? -35.482 -8.546 21.298 1.00 97.25 300 ASP A N 1
ATOM 2206 C CA . ASP A 1 300 ? -35.133 -7.681 22.433 1.00 97.25 300 ASP A CA 1
ATOM 2207 C C . ASP A 1 300 ? -33.816 -6.914 22.209 1.00 97.25 300 ASP A C 1
ATOM 2209 O O . ASP A 1 300 ? -33.341 -6.208 23.097 1.00 97.25 300 ASP A O 1
ATOM 2213 N N . PHE A 1 301 ? -33.184 -7.061 21.039 1.00 98.00 301 PHE A N 1
ATOM 2214 C CA . PHE A 1 301 ? -31.876 -6.483 20.744 1.00 98.00 301 PHE A CA 1
ATOM 2215 C C . PHE A 1 301 ? -31.864 -5.670 19.450 1.00 98.00 301 PHE A C 1
ATOM 2217 O O . PHE A 1 301 ? -32.381 -6.085 18.414 1.00 98.00 301 PHE A O 1
ATOM 2224 N N . ALA A 1 302 ? -31.174 -4.533 19.495 1.00 96.00 302 ALA A N 1
ATOM 2225 C CA . ALA A 1 302 ? -30.867 -3.703 18.340 1.00 96.00 302 ALA A CA 1
ATOM 2226 C C . ALA A 1 302 ? -29.349 -3.574 18.160 1.00 96.00 302 ALA A C 1
ATOM 2228 O O . ALA A 1 302 ? -28.576 -3.636 19.117 1.00 96.00 302 ALA A O 1
ATOM 2229 N N . VAL A 1 303 ? -28.916 -3.369 16.916 1.00 97.00 303 VAL A N 1
ATOM 2230 C CA . VAL A 1 303 ? -27.515 -3.084 16.592 1.00 97.00 303 VAL A CA 1
ATOM 2231 C C . VAL A 1 303 ? -27.382 -1.611 16.232 1.00 97.00 303 VAL A C 1
ATOM 2233 O O . VAL A 1 303 ? -27.979 -1.145 15.266 1.00 97.00 303 VAL A O 1
ATOM 2236 N N . SER A 1 304 ? -26.566 -0.888 16.992 1.00 95.56 304 SER A N 1
ATOM 2237 C CA . SER A 1 304 ? -26.146 0.474 16.675 1.00 95.56 304 SER A CA 1
ATOM 2238 C C . SER A 1 304 ? -24.777 0.414 16.006 1.00 95.56 304 SER A C 1
ATOM 2240 O O . SER A 1 304 ? -23.768 0.215 16.685 1.00 95.56 304 SER A O 1
ATOM 2242 N N . ALA A 1 305 ? -24.736 0.604 14.688 1.00 94.88 305 ALA A N 1
ATOM 2243 C CA . ALA A 1 305 ? -23.507 0.600 13.898 1.00 94.88 305 ALA A CA 1
ATOM 2244 C C . ALA A 1 305 ? -23.196 1.982 13.297 1.00 94.88 305 ALA A C 1
ATOM 2246 O O . ALA A 1 305 ? -24.103 2.760 13.008 1.00 94.88 305 ALA A O 1
ATOM 2247 N N . SER A 1 306 ? -21.911 2.272 13.099 1.00 94.00 306 SER A N 1
ATOM 2248 C CA . SER A 1 306 ? -21.405 3.449 12.378 1.00 94.00 306 SER A CA 1
ATOM 2249 C C . SER A 1 306 ? -20.212 3.028 11.520 1.00 94.00 306 SER A C 1
ATOM 2251 O O . SER A 1 306 ? -19.390 2.250 11.997 1.00 94.00 306 SER A O 1
ATOM 2253 N N . GLY A 1 307 ? -20.136 3.466 10.259 1.00 89.81 307 GLY A N 1
ATOM 2254 C CA . GLY A 1 307 ? -19.154 2.999 9.257 1.00 89.81 307 GLY A CA 1
ATOM 2255 C C . GLY A 1 307 ? -19.446 1.605 8.670 1.00 89.81 307 GLY A C 1
ATOM 2256 O O . GLY A 1 307 ? -19.217 1.358 7.489 1.00 89.81 307 GLY A O 1
ATOM 2257 N N . VAL A 1 308 ? -20.052 0.718 9.462 1.00 92.69 308 VAL A N 1
ATOM 2258 C CA . VAL A 1 308 ? -20.413 -0.653 9.073 1.00 92.69 308 VAL A CA 1
ATOM 2259 C C . VAL A 1 308 ? -21.839 -0.729 8.512 1.00 92.69 308 VAL A C 1
ATOM 2261 O O . VAL A 1 308 ? -22.782 -0.230 9.125 1.00 92.69 308 VAL A O 1
ATOM 2264 N N . THR A 1 309 ? -22.022 -1.434 7.391 1.00 92.50 309 THR A N 1
ATOM 2265 C CA . THR A 1 309 ? -23.332 -1.659 6.745 1.00 92.50 309 THR A CA 1
ATOM 2266 C C . THR A 1 309 ? -23.805 -3.105 6.914 1.00 92.50 309 THR A C 1
ATOM 2268 O O . THR A 1 309 ? -23.026 -4.036 6.747 1.00 92.50 309 THR A O 1
ATOM 2271 N N . GLY A 1 310 ? -25.091 -3.322 7.218 1.00 91.44 310 GLY A N 1
ATOM 2272 C CA . GLY A 1 310 ? -25.698 -4.665 7.263 1.00 91.44 310 GLY A CA 1
ATOM 2273 C C . GLY A 1 310 ? -25.439 -5.481 8.539 1.00 91.44 310 GLY A C 1
ATOM 2274 O O . GLY A 1 310 ? -25.664 -6.693 8.547 1.00 91.44 310 GLY A O 1
ATOM 2275 N N . ALA A 1 311 ? -24.974 -4.850 9.622 1.00 95.81 311 ALA A N 1
ATOM 2276 C CA . ALA A 1 311 ? -24.793 -5.525 10.906 1.00 95.81 311 ALA A CA 1
ATOM 2277 C C . ALA A 1 311 ? -26.145 -5.935 11.531 1.00 95.81 311 ALA A C 1
ATOM 2279 O O . ALA A 1 311 ? -27.095 -5.153 11.542 1.00 95.81 311 ALA A O 1
ATOM 2280 N N . THR A 1 312 ? -26.250 -7.169 12.035 1.00 96.12 312 THR A N 1
ATOM 2281 C CA . THR A 1 312 ? -27.521 -7.781 12.484 1.00 96.12 312 THR A CA 1
ATOM 2282 C C . THR A 1 312 ? -27.317 -8.761 13.638 1.00 96.12 312 THR A C 1
ATOM 2284 O O . THR A 1 312 ? -26.286 -9.428 13.717 1.00 96.12 312 THR A O 1
ATOM 2287 N N . VAL A 1 313 ? -28.306 -8.899 14.526 1.00 97.75 313 VAL A N 1
ATOM 2288 C CA . VAL A 1 313 ? -28.288 -9.937 15.571 1.00 97.75 313 VAL A CA 1
ATOM 2289 C C . VAL A 1 313 ? -28.499 -11.306 14.917 1.00 97.75 313 VAL A C 1
ATOM 2291 O O . VAL A 1 313 ? -29.498 -11.527 14.241 1.00 97.75 313 VAL A O 1
ATOM 2294 N N . ALA A 1 314 ? -27.545 -12.217 15.102 1.00 95.38 314 ALA A N 1
ATOM 2295 C CA . ALA A 1 314 ? -27.537 -13.537 14.476 1.00 95.38 314 ALA A CA 1
ATOM 2296 C C . ALA A 1 314 ? -28.226 -14.600 15.342 1.00 95.38 314 ALA A C 1
ATOM 2298 O O . ALA A 1 314 ? -28.965 -15.439 14.833 1.00 95.38 314 ALA A O 1
ATOM 2299 N N . SER A 1 315 ? -27.967 -14.595 16.655 1.00 94.75 315 SER A N 1
ATOM 2300 C CA . SER A 1 315 ? -28.603 -15.519 17.601 1.00 94.75 315 SER A CA 1
ATOM 2301 C C . SER A 1 315 ? -28.480 -15.046 19.049 1.00 94.75 315 SER A C 1
ATOM 2303 O O . SER A 1 315 ? -27.551 -14.320 19.402 1.00 94.75 315 SER A O 1
ATOM 2305 N N . VAL A 1 316 ? -29.398 -15.516 19.894 1.00 97.88 316 VAL A N 1
ATOM 2306 C CA . VAL A 1 316 ? -29.353 -15.379 21.355 1.00 97.88 316 VAL A CA 1
ATOM 2307 C C . VAL A 1 316 ? -29.339 -16.781 21.957 1.00 97.88 316 VAL A C 1
ATOM 2309 O O . VAL A 1 316 ? -30.157 -17.626 21.600 1.00 97.88 316 VAL A O 1
ATOM 2312 N N . THR A 1 317 ? -28.396 -17.046 22.859 1.00 96.00 317 THR A N 1
ATOM 2313 C CA . THR A 1 317 ? -28.216 -18.353 23.511 1.00 96.00 317 THR A CA 1
ATOM 2314 C C . THR A 1 317 ? -27.939 -18.192 25.008 1.00 96.00 317 THR A C 1
ATOM 2316 O O . THR A 1 317 ? -27.692 -17.088 25.489 1.00 96.00 317 THR A O 1
ATOM 2319 N N . GLY A 1 318 ? -27.988 -19.290 25.767 1.00 94.19 318 GLY A N 1
ATOM 2320 C CA . GLY A 1 318 ? -27.800 -19.291 27.223 1.00 94.19 318 GLY A CA 1
ATOM 2321 C C . GLY A 1 318 ? -29.112 -19.334 28.014 1.00 94.19 318 GLY A C 1
ATOM 2322 O O . GLY A 1 318 ? -30.206 -19.229 27.462 1.00 94.19 318 GLY A O 1
ATOM 2323 N N . THR A 1 319 ? -29.004 -19.538 29.327 1.00 91.75 319 THR A N 1
ATOM 2324 C CA . THR A 1 319 ? -30.142 -19.755 30.239 1.00 91.75 319 THR A CA 1
ATOM 2325 C C . THR A 1 319 ? -29.858 -19.162 31.616 1.00 91.75 319 THR A C 1
ATOM 2327 O O . THR A 1 319 ? -28.700 -19.015 31.996 1.00 91.75 319 THR A O 1
ATOM 2330 N N . GLY A 1 320 ? -30.899 -18.890 32.406 1.00 93.44 320 GLY A N 1
ATOM 2331 C CA . GLY A 1 320 ? -30.743 -18.266 33.723 1.00 93.44 320 GLY A CA 1
ATOM 2332 C C . GLY A 1 320 ? -30.449 -16.771 33.595 1.00 93.44 320 GLY A C 1
ATOM 2333 O O . GLY A 1 320 ? -31.110 -16.091 32.811 1.00 93.44 320 GLY A O 1
ATOM 2334 N N . ALA A 1 321 ? -29.488 -16.261 34.363 1.00 94.19 321 ALA A N 1
ATOM 2335 C CA . ALA A 1 321 ? -29.165 -14.834 34.437 1.00 94.19 321 ALA A CA 1
ATOM 2336 C C . ALA A 1 321 ? -28.230 -14.317 33.327 1.00 94.19 321 ALA A C 1
ATOM 2338 O O . ALA A 1 321 ? -27.972 -13.120 33.269 1.00 94.19 321 ALA A O 1
ATOM 2339 N N . THR A 1 322 ? -27.709 -15.176 32.446 1.00 97.12 322 THR A N 1
ATOM 2340 C CA . THR A 1 322 ? -26.788 -14.764 31.372 1.00 97.12 322 THR A CA 1
ATOM 2341 C C . THR A 1 322 ? -27.279 -15.184 29.991 1.00 97.12 322 THR A C 1
ATOM 2343 O O . THR A 1 322 ? -27.954 -16.208 29.831 1.00 97.12 322 THR A O 1
ATOM 2346 N N . ARG A 1 323 ? -26.946 -14.383 28.977 1.00 97.62 323 ARG A N 1
ATOM 2347 C CA . ARG A 1 323 ? -27.125 -14.707 27.557 1.00 97.62 323 ARG A CA 1
ATOM 2348 C C . ARG A 1 323 ? -25.866 -14.383 26.773 1.00 97.62 323 ARG A C 1
ATOM 2350 O O . ARG A 1 323 ? -25.207 -13.386 27.051 1.00 97.62 323 ARG A O 1
ATOM 2357 N N . THR A 1 324 ? -25.579 -15.199 25.767 1.00 97.69 324 THR A N 1
ATOM 2358 C CA . THR A 1 324 ? -24.578 -14.910 24.741 1.00 97.69 324 THR A CA 1
ATOM 2359 C C . THR A 1 324 ? -25.310 -14.537 23.462 1.00 97.69 324 THR A C 1
ATOM 2361 O O . THR A 1 324 ? -26.067 -15.344 22.918 1.00 97.69 324 THR A O 1
ATOM 2364 N N . VAL A 1 325 ? -25.103 -13.303 23.010 1.00 98.25 325 VAL A N 1
ATOM 2365 C CA . VAL A 1 325 ? -25.725 -12.732 21.813 1.00 98.25 325 VAL A CA 1
ATOM 2366 C C . VAL A 1 325 ? -24.663 -12.616 20.731 1.00 98.25 325 VAL A C 1
ATOM 2368 O O . VAL A 1 325 ? -23.678 -11.905 20.917 1.00 98.25 325 VAL A O 1
ATOM 2371 N N . VAL A 1 326 ? -24.847 -13.321 19.618 1.00 97.88 326 VAL A N 1
ATOM 2372 C CA . VAL A 1 326 ? -23.949 -13.262 18.456 1.00 97.88 326 VAL A CA 1
ATOM 2373 C C . VAL A 1 326 ? -24.490 -12.232 17.471 1.00 97.88 326 VAL A C 1
ATOM 2375 O O . VAL A 1 326 ? -25.683 -12.234 17.170 1.00 97.88 326 VAL A O 1
ATOM 2378 N N . VAL A 1 327 ? -23.617 -11.372 16.952 1.00 97.94 327 VAL A N 1
ATOM 2379 C CA . VAL A 1 327 ? -23.940 -10.303 15.999 1.00 97.94 327 VAL A CA 1
ATOM 2380 C C . VAL A 1 327 ? -23.073 -10.471 14.752 1.00 97.94 327 VAL A C 1
ATOM 2382 O O . VAL A 1 327 ? -21.849 -10.563 14.847 1.00 97.94 327 VAL A O 1
ATOM 2385 N N . ASN A 1 328 ? -23.706 -10.491 13.580 1.00 96.94 328 ASN A N 1
ATOM 2386 C CA . ASN A 1 328 ? -23.029 -10.390 12.290 1.00 96.94 328 ASN A CA 1
ATOM 2387 C C . ASN A 1 328 ? -22.540 -8.951 12.102 1.00 96.94 328 ASN A C 1
ATOM 2389 O O . ASN A 1 328 ? -23.322 -8.012 12.247 1.00 96.94 328 ASN A O 1
ATOM 2393 N N . THR A 1 329 ? -21.276 -8.765 11.732 1.00 95.44 329 THR A N 1
ATOM 2394 C CA . THR A 1 329 ? -20.615 -7.447 11.652 1.00 95.44 329 THR A CA 1
ATOM 2395 C C . THR A 1 329 ? -20.673 -6.805 10.263 1.00 95.44 329 THR A C 1
ATOM 2397 O O . THR A 1 329 ? -19.860 -5.935 9.956 1.00 95.44 329 THR A O 1
ATOM 2400 N N . GLY A 1 330 ? -21.598 -7.239 9.399 1.00 92.62 330 GLY A N 1
ATOM 2401 C CA . GLY A 1 330 ? -21.843 -6.607 8.099 1.00 92.62 330 GLY A CA 1
ATOM 2402 C C . GLY A 1 330 ? -20.602 -6.487 7.199 1.00 92.62 330 GLY A C 1
ATOM 2403 O O . GLY A 1 330 ? -19.747 -7.373 7.185 1.00 92.62 330 GLY A O 1
ATOM 2404 N N . THR A 1 331 ? -20.505 -5.375 6.467 1.00 88.31 331 THR A N 1
ATOM 2405 C CA . THR A 1 331 ? -19.379 -4.987 5.593 1.00 88.31 331 THR A CA 1
ATOM 2406 C C . THR A 1 331 ? -18.843 -3.592 5.948 1.00 88.31 331 THR A C 1
ATOM 2408 O O . THR A 1 331 ? -19.588 -2.766 6.477 1.00 88.31 331 THR A O 1
ATOM 2411 N N . GLY A 1 332 ? -17.572 -3.317 5.624 1.00 90.19 332 GLY A N 1
ATOM 2412 C CA . GLY A 1 332 ? -16.864 -2.064 5.956 1.00 90.19 332 GLY A CA 1
ATOM 2413 C C . GLY A 1 332 ? -16.180 -2.070 7.334 1.00 90.19 332 GLY A C 1
ATOM 2414 O O . GLY A 1 332 ? -16.380 -3.012 8.107 1.00 90.19 332 GLY A O 1
ATOM 2415 N N . SER A 1 333 ? -15.384 -1.034 7.621 1.00 91.94 333 SER A N 1
ATOM 2416 C CA . SER A 1 333 ? -14.801 -0.748 8.947 1.00 91.94 333 SER A CA 1
ATOM 2417 C C . SER A 1 333 ? -15.666 0.251 9.727 1.00 91.94 333 SER A C 1
ATOM 2419 O O . SER A 1 333 ? -16.401 1.045 9.139 1.00 91.94 333 SER A O 1
ATOM 2421 N N . GLY A 1 334 ? -15.583 0.243 11.057 1.00 94.31 334 GLY A N 1
ATOM 2422 C CA . GLY A 1 334 ? -16.298 1.187 11.914 1.00 94.31 334 GLY A CA 1
ATOM 2423 C C . GLY A 1 334 ? -16.567 0.647 13.316 1.00 94.31 334 GLY A C 1
ATOM 2424 O O . GLY A 1 334 ? -15.767 -0.097 13.870 1.00 94.31 334 GLY A O 1
ATOM 2425 N N . THR A 1 335 ? -17.703 1.006 13.914 1.00 95.94 335 THR A N 1
ATOM 2426 C CA . THR A 1 335 ? -18.105 0.516 15.245 1.00 95.94 335 THR A CA 1
ATOM 2427 C C . THR A 1 335 ? -19.444 -0.207 15.215 1.00 95.94 335 THR A C 1
ATOM 2429 O O . THR A 1 335 ? -20.341 0.148 14.449 1.00 95.94 335 THR A O 1
ATOM 2432 N N . VAL A 1 336 ? -19.586 -1.219 16.073 1.00 97.12 336 VAL A N 1
ATOM 2433 C CA . VAL A 1 336 ? -20.810 -2.005 16.266 1.00 97.12 336 VAL A CA 1
ATOM 2434 C C . VAL A 1 336 ? -21.072 -2.144 17.765 1.00 97.12 336 VAL A C 1
ATOM 2436 O O . VAL A 1 336 ? -20.256 -2.707 18.490 1.00 97.12 336 VAL A O 1
ATOM 2439 N N . ARG A 1 337 ? -22.218 -1.643 18.236 1.00 97.00 337 ARG A N 1
ATOM 2440 C CA . ARG A 1 337 ? -22.697 -1.780 19.620 1.00 97.00 337 ARG A CA 1
ATOM 2441 C C . ARG A 1 337 ? -23.999 -2.578 19.650 1.00 97.00 337 ARG A C 1
ATOM 2443 O O . ARG A 1 337 ? -24.891 -2.330 18.839 1.00 97.00 337 ARG A O 1
ATOM 2450 N N . LEU A 1 338 ? -24.111 -3.505 20.599 1.00 97.88 338 LEU A N 1
ATOM 2451 C CA . LEU A 1 338 ? -25.362 -4.191 20.919 1.00 97.88 338 LEU A CA 1
ATOM 2452 C C . LEU A 1 338 ? -26.131 -3.412 21.991 1.00 97.88 338 LEU A C 1
ATOM 2454 O O . LEU A 1 338 ? -25.626 -3.232 23.099 1.00 97.88 338 LEU A O 1
ATOM 2458 N N . ASP A 1 339 ? -27.359 -3.022 21.671 1.00 97.25 339 ASP A N 1
ATOM 2459 C CA . ASP A 1 339 ? -28.301 -2.403 22.600 1.00 97.25 339 ASP A CA 1
ATOM 2460 C C . ASP A 1 339 ? -29.416 -3.402 22.935 1.00 97.25 339 ASP A C 1
ATOM 2462 O O . ASP A 1 339 ? -29.939 -4.069 22.041 1.00 97.25 339 ASP A O 1
ATOM 2466 N N . LEU A 1 340 ? -29.802 -3.503 24.210 1.00 98.00 340 LEU A N 1
ATOM 2467 C CA . LEU A 1 340 ? -31.024 -4.210 24.609 1.00 98.00 340 LEU A CA 1
ATOM 2468 C C . LEU A 1 340 ? -32.177 -3.206 24.617 1.00 98.00 340 LEU A C 1
ATOM 2470 O O . LEU A 1 340 ? -32.087 -2.173 25.283 1.00 98.00 340 LEU A O 1
ATOM 2474 N N . ILE A 1 341 ? -33.246 -3.518 23.889 1.00 96.88 341 ILE A N 1
ATOM 2475 C CA . ILE A 1 341 ? -34.462 -2.716 23.784 1.00 96.88 341 ILE A CA 1
ATOM 2476 C C . ILE A 1 341 ? -35.578 -3.456 24.514 1.00 96.88 341 ILE A C 1
ATOM 2478 O O . ILE A 1 341 ? -36.068 -4.483 24.051 1.00 96.88 341 ILE A O 1
ATOM 2482 N N . ASP A 1 342 ? -35.973 -2.928 25.667 1.00 96.56 342 ASP A N 1
ATOM 2483 C CA . ASP A 1 342 ? -37.047 -3.509 26.459 1.00 96.56 342 ASP A CA 1
ATOM 2484 C C . ASP A 1 342 ? -38.420 -3.326 25.784 1.00 96.56 342 ASP A C 1
ATOM 2486 O O . ASP A 1 342 ? -38.772 -2.246 25.304 1.00 96.56 342 ASP A O 1
ATOM 2490 N N . ASN A 1 343 ? -39.202 -4.401 25.781 1.00 94.31 343 ASN A N 1
ATOM 2491 C CA . ASN A 1 343 ? -40.521 -4.518 25.164 1.00 94.31 343 ASN A CA 1
ATOM 2492 C C . ASN A 1 343 ? -41.520 -5.284 26.069 1.00 94.31 343 ASN A C 1
ATOM 2494 O O . ASN A 1 343 ? -42.543 -5.756 25.571 1.00 94.31 343 ASN A O 1
ATOM 2498 N N . ASP A 1 344 ? -41.220 -5.426 27.371 1.00 94.62 344 ASP A N 1
ATOM 2499 C CA . ASP A 1 344 ? -41.949 -6.250 28.352 1.00 94.62 344 ASP A CA 1
ATOM 2500 C C . ASP A 1 344 ? -41.956 -7.788 28.082 1.00 94.62 344 ASP A C 1
ATOM 2502 O O . ASP A 1 344 ? -42.653 -8.524 28.785 1.00 94.62 344 ASP A O 1
ATOM 2506 N N . SER A 1 345 ? -41.184 -8.330 27.122 1.00 96.31 345 SER A N 1
ATOM 2507 C CA . SER A 1 345 ? -41.094 -9.790 26.869 1.00 96.31 345 SER A CA 1
ATOM 2508 C C . SER A 1 345 ? -40.301 -10.545 27.949 1.00 96.31 345 SER A C 1
ATOM 2510 O O . SER A 1 345 ? -40.612 -11.694 28.287 1.00 96.31 345 SER A O 1
ATOM 2512 N N . ILE A 1 346 ? -39.260 -9.899 28.485 1.00 97.06 346 ILE A N 1
ATOM 2513 C CA . ILE A 1 346 ? -38.267 -10.502 29.372 1.00 97.06 346 ILE A CA 1
ATOM 2514 C C . ILE A 1 346 ? -38.829 -10.538 30.791 1.00 97.06 346 ILE A C 1
ATOM 2516 O O . ILE A 1 346 ? -39.014 -9.489 31.407 1.00 97.06 346 ILE A O 1
ATOM 2520 N N . ILE A 1 347 ? -39.058 -11.743 31.325 1.00 93.69 347 ILE A N 1
ATOM 2521 C CA . ILE A 1 347 ? -39.681 -11.941 32.644 1.00 93.69 347 ILE A CA 1
ATOM 2522 C C . ILE A 1 347 ? -38.893 -12.864 33.576 1.00 93.69 347 ILE A C 1
ATOM 2524 O O . ILE A 1 347 ? -38.283 -13.847 33.140 1.00 93.69 347 ILE A O 1
ATOM 2528 N N . ASP A 1 348 ? -38.954 -12.587 34.879 1.00 90.12 348 ASP A N 1
ATOM 2529 C CA . ASP A 1 348 ? -38.462 -13.495 35.922 1.00 90.12 348 ASP A CA 1
ATOM 2530 C C . ASP A 1 348 ? -39.404 -14.697 36.171 1.00 90.12 348 ASP A C 1
ATOM 2532 O O . ASP A 1 348 ? -40.501 -14.806 35.617 1.00 90.12 348 ASP A O 1
ATOM 2536 N N . ALA A 1 349 ? -38.990 -15.619 37.047 1.00 84.19 349 ALA A N 1
ATOM 2537 C CA . ALA A 1 349 ? -39.769 -16.813 37.397 1.00 84.19 349 ALA A CA 1
ATOM 2538 C C . ALA A 1 349 ? -41.074 -16.534 38.181 1.00 84.19 349 ALA A C 1
ATOM 2540 O O . ALA A 1 349 ? -41.867 -17.453 38.396 1.00 84.19 349 ALA A O 1
ATOM 2541 N N . THR A 1 350 ? -41.296 -15.297 38.632 1.00 80.00 350 THR A N 1
ATOM 2542 C CA . THR A 1 350 ? -42.535 -14.824 39.272 1.00 80.00 350 THR A CA 1
ATOM 2543 C C . THR A 1 350 ? -43.430 -14.014 38.326 1.00 80.00 350 THR A C 1
ATOM 2545 O O . THR A 1 350 ? -44.574 -13.729 38.681 1.00 80.00 350 THR A O 1
ATOM 2548 N N . GLY A 1 351 ? -42.952 -13.715 37.113 1.00 84.75 351 GLY A N 1
ATOM 2549 C CA . GLY A 1 351 ? -43.676 -13.004 36.063 1.00 84.75 351 GLY A CA 1
ATOM 2550 C C . GLY A 1 351 ? -43.489 -11.484 36.056 1.00 84.75 351 GLY A C 1
ATOM 2551 O O . GLY A 1 351 ? -44.293 -10.808 35.418 1.00 84.75 351 GLY A O 1
ATOM 2552 N N . ASN A 1 352 ? -42.481 -10.927 36.743 1.00 84.81 352 ASN A N 1
ATOM 2553 C CA . ASN A 1 352 ? -42.166 -9.497 36.607 1.00 84.81 352 ASN A CA 1
ATOM 2554 C C . ASN A 1 352 ? -41.391 -9.248 35.316 1.00 84.81 352 ASN A C 1
ATOM 2556 O O . ASN A 1 352 ? -40.440 -9.979 35.039 1.00 84.81 352 ASN A O 1
ATOM 2560 N N . THR A 1 353 ? -41.759 -8.200 34.579 1.00 92.81 353 THR A N 1
ATOM 2561 C CA . THR A 1 353 ? -41.035 -7.739 33.389 1.00 92.81 353 THR A CA 1
ATOM 2562 C C . THR A 1 353 ? -39.747 -6.996 33.759 1.00 92.81 353 THR A C 1
ATOM 2564 O O . THR A 1 353 ? -39.587 -6.519 34.890 1.00 92.81 353 THR A O 1
ATOM 2567 N N . LEU A 1 354 ? -38.803 -6.938 32.816 1.00 93.31 354 LEU A N 1
ATOM 2568 C CA . LEU A 1 354 ? -37.527 -6.230 32.938 1.00 93.31 354 LEU A CA 1
ATOM 2569 C C . LEU A 1 354 ? -37.752 -4.771 33.362 1.00 93.31 354 LEU A C 1
ATOM 2571 O O . LEU A 1 354 ? -38.487 -4.053 32.710 1.00 93.31 354 LEU A O 1
ATOM 2575 N N . ALA A 1 355 ? -37.154 -4.360 34.483 1.00 90.12 355 ALA A N 1
ATOM 2576 C CA . ALA A 1 355 ? -37.343 -3.065 35.151 1.00 90.12 355 ALA A CA 1
ATOM 2577 C C . ALA A 1 355 ? -38.808 -2.662 35.478 1.00 90.12 355 ALA A C 1
ATOM 2579 O O . ALA A 1 355 ? -39.047 -1.567 35.998 1.00 90.12 355 ALA A O 1
ATOM 2580 N N . GLY A 1 356 ? -39.761 -3.591 35.351 1.00 86.81 356 GLY A N 1
ATOM 2581 C CA . GLY A 1 356 ? -41.182 -3.409 35.646 1.00 86.81 356 GLY A CA 1
ATOM 2582 C C . GLY A 1 356 ? -42.014 -3.108 34.399 1.00 86.81 356 GLY A C 1
ATOM 2583 O O . GLY A 1 356 ? -41.500 -2.994 33.297 1.00 86.81 356 GLY A O 1
ATOM 2584 N N . THR A 1 357 ? -43.333 -2.987 34.553 1.00 84.81 357 THR A N 1
ATOM 2585 C CA . THR A 1 357 ? -44.239 -2.879 33.397 1.00 84.81 357 THR A CA 1
ATOM 2586 C C . THR A 1 357 ? -44.081 -1.556 32.646 1.00 84.81 357 THR A C 1
ATOM 2588 O O . THR A 1 357 ? -44.414 -0.504 33.205 1.00 84.81 357 THR A O 1
ATOM 2591 N N . GLY A 1 358 ? -43.682 -1.609 31.375 1.00 86.25 358 GLY A N 1
ATOM 2592 C CA . GLY A 1 358 ? -43.751 -0.490 30.436 1.00 86.25 358 GLY A CA 1
ATOM 2593 C C . GLY A 1 358 ? -42.537 -0.370 29.518 1.00 86.25 358 GLY A C 1
ATOM 2594 O O . GLY A 1 358 ? -41.584 0.321 29.876 1.00 86.25 358 GLY A O 1
ATOM 2595 N N . ALA A 1 359 ? -42.653 -0.950 28.322 1.00 88.00 359 ALA A N 1
ATOM 2596 C CA . ALA A 1 359 ? -41.677 -0.955 27.232 1.00 88.00 359 ALA A CA 1
ATOM 2597 C C . ALA A 1 359 ? -40.701 0.238 27.192 1.00 88.00 359 ALA A C 1
ATOM 2599 O O . ALA A 1 359 ? -41.084 1.407 27.067 1.00 88.00 359 ALA A O 1
ATOM 2600 N N . GLY A 1 360 ? -39.417 -0.100 27.223 1.00 89.25 360 GLY A N 1
ATOM 2601 C CA . GLY A 1 360 ? -38.281 0.804 27.125 1.00 89.25 360 GLY A CA 1
ATOM 2602 C C . GLY A 1 360 ? -37.719 1.233 28.479 1.00 89.25 360 GLY A C 1
ATOM 2603 O O . GLY A 1 360 ? -36.669 1.875 28.512 1.00 89.25 360 GLY A O 1
ATOM 2604 N N . ASN A 1 361 ? -38.372 0.879 29.592 1.00 88.50 361 ASN A N 1
ATOM 2605 C CA . ASN A 1 361 ? -37.910 1.237 30.934 1.00 88.50 361 ASN A CA 1
ATOM 2606 C C . ASN A 1 361 ? -36.686 0.404 31.383 1.00 88.50 361 ASN A C 1
ATOM 2608 O O . ASN A 1 361 ? -35.903 0.875 32.210 1.00 88.50 361 ASN A O 1
ATOM 2612 N N . GLY A 1 362 ? -36.500 -0.786 30.796 1.00 91.94 362 GLY A N 1
ATOM 2613 C CA . GLY A 1 362 ? -35.381 -1.698 31.046 1.00 91.94 362 GLY A CA 1
ATOM 2614 C C . GLY A 1 362 ? -34.269 -1.673 29.993 1.00 91.94 362 GLY A C 1
ATOM 2615 O O . GLY A 1 362 ? -33.322 -2.455 30.103 1.00 91.94 362 GLY A O 1
ATOM 2616 N N . SER A 1 363 ? -34.373 -0.811 28.975 1.00 95.44 363 SER A N 1
ATOM 2617 C CA . SER A 1 363 ? -33.421 -0.751 27.859 1.00 95.44 363 SER A CA 1
ATOM 2618 C C . SER A 1 363 ? -31.998 -0.411 28.311 1.00 95.44 363 SER A C 1
ATOM 2620 O O . SER A 1 363 ? -31.781 0.470 29.143 1.00 95.44 363 SER A O 1
ATOM 2622 N N . PHE A 1 364 ? -31.009 -1.061 27.697 1.00 97.12 364 PHE A N 1
ATOM 2623 C CA . PHE A 1 364 ? -29.588 -0.857 27.972 1.00 97.12 364 PHE A CA 1
ATOM 2624 C C . PHE A 1 364 ? -28.865 -0.473 26.679 1.00 97.12 364 PHE A C 1
ATOM 2626 O O . PHE A 1 364 ? -28.563 -1.333 25.853 1.00 97.12 364 PHE A O 1
ATOM 2633 N N . THR A 1 365 ? -28.582 0.823 26.511 1.00 95.25 365 THR A N 1
ATOM 2634 C CA . THR A 1 365 ? -28.020 1.398 25.270 1.00 95.25 365 THR A CA 1
ATOM 2635 C C . THR A 1 365 ? -26.609 1.977 25.442 1.00 95.25 365 THR A C 1
ATOM 2637 O O . THR A 1 365 ? -26.171 2.842 24.684 1.00 95.25 365 THR A O 1
ATOM 2640 N N . THR A 1 366 ? -25.906 1.564 26.501 1.00 92.31 366 THR A N 1
ATOM 2641 C CA . THR A 1 366 ? -24.583 2.079 26.905 1.00 92.31 366 THR A CA 1
ATOM 2642 C C . THR A 1 366 ? -23.521 0.978 26.946 1.00 92.31 366 THR A C 1
ATOM 2644 O O . THR A 1 366 ? -22.566 1.052 27.719 1.00 92.31 366 THR A O 1
ATOM 2647 N N . ALA A 1 367 ? -23.706 -0.084 26.158 1.00 92.31 367 ALA A N 1
ATOM 2648 C CA . ALA A 1 367 ? -22.734 -1.165 26.030 1.00 92.31 367 ALA A CA 1
ATOM 2649 C C . ALA A 1 367 ? -21.420 -0.680 25.394 1.00 92.31 367 ALA A C 1
ATOM 2651 O O . ALA A 1 367 ? -21.395 0.297 24.642 1.00 92.31 367 ALA A O 1
ATOM 2652 N N . LEU A 1 368 ? -20.323 -1.394 25.649 1.00 93.19 368 LEU A N 1
ATOM 2653 C CA . LEU A 1 368 ? -19.081 -1.166 24.909 1.00 93.19 368 LEU A CA 1
ATOM 2654 C C . LEU A 1 368 ? -19.265 -1.607 23.450 1.00 93.19 368 LEU A C 1
ATOM 2656 O O . LEU A 1 368 ? -19.769 -2.701 23.180 1.00 93.19 368 LEU A O 1
ATOM 2660 N N . ALA A 1 369 ? -18.866 -0.758 22.507 1.00 94.56 369 ALA A N 1
ATOM 2661 C CA . ALA A 1 369 ? -18.824 -1.120 21.096 1.00 94.56 369 ALA A CA 1
ATOM 2662 C C . ALA A 1 369 ? -17.608 -2.012 20.806 1.00 94.56 369 ALA A C 1
ATOM 2664 O O . ALA A 1 369 ? -16.560 -1.859 21.434 1.00 94.56 369 ALA A O 1
ATOM 2665 N N . TYR A 1 370 ? -17.745 -2.903 19.828 1.00 97.12 370 TYR A N 1
ATOM 2666 C CA . TYR A 1 370 ? -16.600 -3.399 19.073 1.00 97.12 370 TYR A CA 1
ATOM 2667 C C . TYR A 1 370 ? -16.207 -2.363 18.015 1.00 97.12 370 TYR A C 1
ATOM 2669 O O . TYR A 1 370 ? -17.081 -1.772 17.373 1.00 97.12 370 TYR A O 1
ATOM 2677 N N . THR A 1 371 ? -14.908 -2.200 17.792 1.00 96.50 371 THR A N 1
ATOM 2678 C CA . THR A 1 371 ? -14.346 -1.622 16.571 1.00 96.50 371 THR A CA 1
ATOM 2679 C C . THR A 1 371 ? -14.150 -2.760 15.576 1.00 96.50 371 THR A C 1
ATOM 2681 O O . THR A 1 371 ? -13.443 -3.729 15.854 1.00 96.50 371 THR A O 1
ATOM 2684 N N . ILE A 1 372 ? -14.820 -2.669 14.435 1.00 96.81 372 ILE A N 1
ATOM 2685 C CA . ILE A 1 372 ? -14.660 -3.606 13.329 1.00 96.81 372 ILE A CA 1
ATOM 2686 C C . ILE A 1 372 ? -13.668 -2.988 12.366 1.00 96.81 372 ILE A C 1
ATOM 2688 O O . ILE A 1 372 ? -13.956 -1.912 11.845 1.00 96.81 372 ILE A O 1
ATOM 2692 N N . ASP A 1 373 ? -12.547 -3.660 12.120 1.00 94.56 373 ASP A N 1
ATOM 2693 C CA . ASP A 1 373 ? -11.581 -3.188 11.133 1.00 94.56 373 ASP A CA 1
ATOM 2694 C C . ASP A 1 373 ? -11.327 -4.195 10.022 1.00 94.56 373 ASP A C 1
ATOM 2696 O O . ASP A 1 373 ? -11.128 -5.381 10.258 1.00 94.56 373 ASP A O 1
ATOM 2700 N N . ARG A 1 374 ? -11.385 -3.701 8.795 1.00 90.44 374 ARG A N 1
ATOM 2701 C CA . ARG A 1 374 ? -11.154 -4.406 7.535 1.00 90.44 374 ARG A CA 1
ATOM 2702 C C . ARG A 1 374 ? -10.215 -3.615 6.627 1.00 90.44 374 ARG A C 1
ATOM 2704 O O . ARG A 1 374 ? -10.069 -3.990 5.465 1.00 90.44 374 ARG A O 1
ATOM 2711 N N . ALA A 1 375 ? -9.638 -2.519 7.127 1.00 86.75 375 ALA A N 1
ATOM 2712 C CA . ALA A 1 375 ? -8.451 -1.958 6.519 1.00 86.75 375 ALA A CA 1
ATOM 2713 C C . ALA A 1 375 ? -7.341 -3.011 6.594 1.00 86.75 375 ALA A C 1
ATOM 2715 O O . ALA A 1 375 ? -7.282 -3.823 7.515 1.00 86.75 375 ALA A O 1
ATOM 2716 N N . VAL A 1 376 ? -6.528 -3.053 5.552 1.00 86.62 376 VAL A N 1
ATOM 2717 C CA . VAL A 1 376 ? -5.374 -3.935 5.463 1.00 86.62 376 VAL A CA 1
ATOM 2718 C C . VAL A 1 376 ? -4.170 -3.021 5.661 1.00 86.62 376 VAL A C 1
ATOM 2720 O O . VAL A 1 376 ? -4.067 -2.042 4.911 1.00 86.62 376 VAL A O 1
ATOM 2723 N N . PRO A 1 377 ? -3.281 -3.273 6.638 1.00 89.50 377 PRO A N 1
ATOM 2724 C CA . PRO A 1 377 ? -2.079 -2.470 6.771 1.00 89.50 377 PRO A CA 1
ATOM 2725 C C . PRO A 1 377 ? -1.238 -2.583 5.494 1.00 89.50 377 PRO A C 1
ATOM 2727 O O . PRO A 1 377 ? -1.089 -3.666 4.930 1.00 89.50 377 PRO A O 1
ATOM 2730 N N . VAL A 1 378 ? -0.668 -1.466 5.046 1.00 86.50 378 VAL A N 1
ATOM 2731 C CA . VAL A 1 378 ? 0.248 -1.406 3.897 1.00 86.50 378 VAL A CA 1
ATOM 2732 C C . VAL A 1 378 ? 1.530 -0.674 4.281 1.00 86.50 378 VAL A C 1
ATOM 2734 O O . VAL A 1 378 ? 1.539 0.155 5.196 1.00 86.50 378 VAL A O 1
ATOM 2737 N N . VAL A 1 379 ? 2.629 -0.959 3.582 1.00 86.69 379 VAL A N 1
ATOM 2738 C CA . VAL A 1 379 ? 3.887 -0.212 3.739 1.00 86.69 379 VAL A CA 1
ATOM 2739 C C . VAL A 1 379 ? 3.737 1.137 3.037 1.00 86.69 379 VAL A C 1
ATOM 2741 O O . VAL A 1 379 ? 3.612 1.194 1.818 1.00 86.69 379 VAL A O 1
ATOM 2744 N N . ALA A 1 380 ? 3.744 2.228 3.801 1.00 82.62 380 ALA A N 1
ATOM 2745 C CA . ALA A 1 380 ? 3.626 3.581 3.268 1.00 82.62 380 ALA A CA 1
ATOM 2746 C C . ALA A 1 380 ? 4.964 4.104 2.717 1.00 82.62 380 ALA A C 1
ATOM 2748 O O . ALA A 1 380 ? 4.975 4.810 1.713 1.00 82.62 380 ALA A O 1
ATOM 2749 N N . ASN A 1 381 ? 6.089 3.785 3.373 1.00 79.19 381 ASN A N 1
ATOM 2750 C CA . ASN A 1 381 ? 7.441 4.026 2.854 1.00 79.19 381 ASN A CA 1
ATOM 2751 C C . ASN A 1 381 ? 8.530 3.284 3.652 1.00 79.19 381 ASN A C 1
ATOM 2753 O O . ASN A 1 381 ? 8.334 2.903 4.807 1.00 79.19 381 ASN A O 1
ATOM 2757 N N . ILE A 1 382 ? 9.710 3.158 3.032 1.00 85.50 382 ILE A N 1
ATOM 2758 C CA . ILE A 1 382 ? 10.984 2.851 3.695 1.00 85.50 382 ILE A CA 1
ATOM 2759 C C . ILE A 1 382 ? 11.988 3.934 3.283 1.00 85.50 382 ILE A C 1
ATOM 2761 O O . ILE A 1 382 ? 12.388 4.004 2.119 1.00 85.50 382 ILE A O 1
ATOM 2765 N N . VAL A 1 383 ? 12.375 4.791 4.229 1.00 81.81 383 VAL A N 1
ATOM 2766 C CA . VAL A 1 383 ? 13.243 5.963 3.999 1.00 81.81 383 VAL A CA 1
ATOM 2767 C C . VAL A 1 383 ? 14.528 5.897 4.822 1.00 81.81 383 VAL A C 1
ATOM 2769 O O . VAL A 1 383 ? 14.569 5.255 5.873 1.00 81.81 383 VAL A O 1
ATOM 2772 N N . ARG A 1 384 ? 15.589 6.579 4.377 1.00 80.81 384 ARG A N 1
ATOM 2773 C CA . ARG A 1 384 ? 16.836 6.700 5.149 1.00 80.81 384 ARG A CA 1
ATOM 2774 C C . ARG A 1 384 ? 16.686 7.656 6.336 1.00 80.81 384 ARG A C 1
ATOM 2776 O O . ARG A 1 384 ? 16.060 8.705 6.227 1.00 80.81 384 ARG A O 1
ATOM 2783 N N . ALA A 1 385 ? 17.282 7.301 7.470 1.00 70.62 385 ALA A N 1
ATOM 2784 C CA . ALA A 1 385 ? 17.273 8.068 8.714 1.00 70.62 385 ALA A CA 1
ATOM 2785 C C . ALA A 1 385 ? 18.661 8.675 8.989 1.00 70.62 385 ALA A C 1
ATOM 2787 O O . ALA A 1 385 ? 19.341 8.326 9.958 1.00 70.62 385 ALA A O 1
ATOM 2788 N N . GLY A 1 386 ? 19.079 9.580 8.102 1.00 62.72 386 GLY A N 1
ATOM 2789 C CA . GLY A 1 386 ? 20.364 10.280 8.137 1.00 62.72 386 GLY A CA 1
ATOM 2790 C C . GLY A 1 386 ? 20.945 10.490 6.736 1.00 62.72 386 GLY A C 1
ATOM 2791 O O . GLY A 1 386 ? 20.392 10.006 5.748 1.00 62.72 386 GLY A O 1
ATOM 2792 N N . GLU A 1 387 ? 22.067 11.203 6.661 1.00 54.00 387 GLU A N 1
ATOM 2793 C CA . GLU A 1 387 ? 22.829 11.391 5.420 1.00 54.00 387 GLU A CA 1
ATOM 2794 C C . GLU A 1 387 ? 23.783 10.214 5.140 1.00 54.00 387 GLU A C 1
ATOM 2796 O O . GLU A 1 387 ? 23.869 9.261 5.922 1.00 54.00 387 GLU A O 1
ATOM 2801 N N . VAL A 1 388 ? 24.472 10.267 3.994 1.00 54.44 388 VAL A N 1
ATOM 2802 C CA . VAL A 1 388 ? 25.415 9.243 3.517 1.00 54.44 388 VAL A CA 1
ATOM 2803 C C . VAL A 1 388 ? 26.488 8.946 4.569 1.00 54.44 388 VAL A C 1
ATOM 2805 O O . VAL A 1 388 ? 27.199 9.838 5.028 1.00 54.44 388 VAL A O 1
ATOM 2808 N N . THR A 1 389 ? 26.641 7.672 4.934 1.00 49.19 389 THR A N 1
ATOM 2809 C CA . THR A 1 389 ? 27.644 7.243 5.916 1.00 49.19 389 THR A CA 1
ATOM 2810 C C . THR A 1 389 ? 28.971 6.926 5.236 1.00 49.19 389 THR A C 1
ATOM 2812 O O . THR A 1 389 ? 29.111 5.888 4.582 1.00 49.19 389 THR A O 1
ATOM 2815 N N . THR A 1 390 ? 29.961 7.795 5.430 1.00 49.62 390 THR A N 1
ATOM 2816 C CA . THR A 1 390 ? 31.359 7.522 5.085 1.00 49.62 390 THR A CA 1
ATOM 2817 C C . THR A 1 390 ? 32.022 6.687 6.185 1.00 49.62 390 THR A C 1
ATOM 2819 O O . THR A 1 390 ? 32.033 7.051 7.360 1.00 49.62 390 THR A O 1
ATOM 2822 N N . GLY A 1 391 ? 32.581 5.540 5.799 1.00 52.69 391 GLY A N 1
ATOM 2823 C CA . GLY A 1 391 ? 33.201 4.569 6.698 1.00 52.69 391 GLY A CA 1
ATOM 2824 C C . GLY A 1 391 ? 32.217 3.551 7.287 1.00 52.69 391 GLY A C 1
ATOM 2825 O O . GLY A 1 391 ? 31.181 3.898 7.851 1.00 52.69 391 GLY A O 1
ATOM 2826 N N . GLY A 1 392 ? 32.563 2.263 7.167 1.00 56.66 392 GLY A N 1
ATOM 2827 C CA . GLY A 1 392 ? 31.726 1.139 7.603 1.00 56.66 392 GLY A CA 1
ATOM 2828 C C . GLY A 1 392 ? 31.329 1.226 9.081 1.00 56.66 392 GLY A C 1
ATOM 2829 O O . GLY A 1 392 ? 32.182 1.217 9.969 1.00 56.66 392 GLY A O 1
ATOM 2830 N N . GLY A 1 393 ? 30.022 1.287 9.330 1.00 69.19 393 GLY A N 1
ATOM 2831 C CA . GLY A 1 393 ? 29.428 1.494 10.647 1.00 69.19 393 GLY A CA 1
ATOM 2832 C C . GLY A 1 393 ? 28.003 0.952 10.673 1.00 69.19 393 GLY A C 1
ATOM 2833 O O . GLY A 1 393 ? 27.805 -0.254 10.824 1.00 69.19 393 GLY A O 1
ATOM 2834 N N . THR A 1 394 ? 27.014 1.831 10.500 1.00 74.38 394 THR A N 1
ATOM 2835 C CA . THR A 1 394 ? 25.581 1.485 10.524 1.00 74.38 394 THR A CA 1
ATOM 2836 C C . THR A 1 394 ? 24.757 2.393 9.612 1.00 74.38 394 THR A C 1
ATOM 2838 O O . THR A 1 394 ? 24.875 3.612 9.716 1.00 74.38 394 THR A O 1
ATOM 2841 N N . ALA A 1 395 ? 23.867 1.814 8.808 1.00 79.38 395 ALA A N 1
ATOM 2842 C CA . ALA A 1 395 ? 22.791 2.501 8.094 1.00 79.38 395 ALA A CA 1
ATOM 2843 C C . ALA A 1 395 ? 21.475 2.357 8.878 1.00 79.38 395 ALA A C 1
ATOM 2845 O O . ALA A 1 395 ? 21.194 1.284 9.411 1.00 79.38 395 ALA A O 1
ATOM 2846 N N . ASN A 1 396 ? 20.663 3.414 8.945 1.00 86.25 396 ASN A N 1
ATOM 2847 C CA . ASN A 1 396 ? 19.402 3.425 9.692 1.00 86.25 396 ASN A CA 1
ATOM 2848 C C . ASN A 1 396 ? 18.234 3.710 8.750 1.00 86.25 396 ASN A C 1
ATOM 2850 O O . ASN A 1 396 ? 18.202 4.763 8.125 1.00 86.25 396 ASN A O 1
ATOM 2854 N N . PHE A 1 397 ? 17.242 2.831 8.690 1.00 88.25 397 PHE A N 1
ATOM 2855 C CA . PHE A 1 397 ? 16.028 3.037 7.902 1.00 88.25 397 PHE A CA 1
ATOM 2856 C C . PHE A 1 397 ? 14.838 3.319 8.817 1.00 88.25 397 PHE A C 1
ATOM 2858 O O . PHE A 1 397 ? 14.720 2.714 9.880 1.00 88.25 397 PHE A O 1
ATOM 2865 N N . THR A 1 398 ? 13.938 4.204 8.394 1.00 91.44 398 THR A N 1
ATOM 2866 C CA . THR A 1 398 ? 12.603 4.358 8.984 1.00 91.44 398 THR A CA 1
ATOM 2867 C C . THR A 1 398 ? 11.587 3.700 8.061 1.00 91.44 398 THR A C 1
ATOM 2869 O O . THR A 1 398 ? 11.447 4.090 6.905 1.00 91.44 398 THR A O 1
ATOM 2872 N N . VAL A 1 399 ? 10.891 2.697 8.583 1.00 92.50 399 VAL A N 1
ATOM 2873 C CA . VAL A 1 399 ? 9.785 1.990 7.938 1.00 92.50 399 VAL A CA 1
ATOM 2874 C C . VAL A 1 399 ? 8.487 2.565 8.491 1.00 92.50 399 VAL A C 1
ATOM 2876 O O . VAL A 1 399 ? 8.290 2.581 9.711 1.00 92.50 399 VAL A O 1
ATOM 2879 N N . THR A 1 400 ? 7.609 3.027 7.606 1.00 91.69 400 THR A N 1
ATOM 2880 C CA . THR A 1 400 ? 6.300 3.586 7.960 1.00 91.69 400 THR A CA 1
ATOM 2881 C C . THR A 1 400 ? 5.196 2.733 7.350 1.00 91.69 400 THR A C 1
ATOM 2883 O O . THR A 1 400 ? 5.208 2.475 6.148 1.00 91.69 400 THR A O 1
ATOM 2886 N N . PHE A 1 401 ? 4.224 2.334 8.163 1.00 92.50 401 PHE A N 1
ATOM 2887 C CA . PHE A 1 401 ? 3.006 1.637 7.752 1.00 92.50 401 PHE A CA 1
ATOM 2888 C C . PHE A 1 401 ? 1.814 2.607 7.720 1.00 92.50 401 PHE A C 1
ATOM 2890 O O . PHE A 1 401 ? 1.850 3.662 8.355 1.00 92.50 401 PHE A O 1
ATOM 2897 N N . SER A 1 402 ? 0.744 2.254 7.005 1.00 90.38 402 SER A N 1
ATOM 2898 C CA . SER A 1 402 ? -0.511 3.028 6.982 1.00 90.38 402 SER A CA 1
ATOM 2899 C C . SER A 1 402 ? -1.193 3.129 8.351 1.00 90.38 402 SER A C 1
ATOM 2901 O O . SER A 1 402 ? -1.927 4.082 8.611 1.00 90.38 402 SER A O 1
ATOM 2903 N N . GLU A 1 403 ? -0.954 2.154 9.227 1.00 91.56 403 GLU A N 1
ATOM 2904 C CA . GLU A 1 403 ? -1.558 2.048 10.551 1.00 91.56 403 GLU A CA 1
ATOM 2905 C C . GLU A 1 403 ? -0.664 1.278 11.537 1.00 91.56 403 GLU A C 1
ATOM 2907 O O . GLU A 1 403 ? 0.475 0.925 11.231 1.00 91.56 403 GLU A O 1
ATOM 2912 N N . ALA A 1 404 ? -1.153 1.059 12.760 1.00 92.00 404 ALA A N 1
ATOM 2913 C CA . ALA A 1 404 ? -0.378 0.433 13.823 1.00 92.00 404 ALA A CA 1
ATOM 2914 C C . ALA A 1 404 ? -0.326 -1.097 13.687 1.00 92.00 404 ALA A C 1
ATOM 2916 O O . ALA A 1 404 ? -1.331 -1.775 13.897 1.00 92.00 404 ALA A O 1
ATOM 2917 N N . VAL A 1 405 ? 0.870 -1.631 13.431 1.00 94.69 405 VAL A N 1
ATOM 2918 C CA . VAL A 1 405 ? 1.113 -3.068 13.253 1.00 94.69 405 VAL A CA 1
ATOM 2919 C C . VAL A 1 405 ? 1.845 -3.702 14.441 1.00 94.69 405 VAL A C 1
ATOM 2921 O O . VAL A 1 405 ? 2.373 -3.037 15.336 1.00 94.69 405 VAL A O 1
ATOM 2924 N N . THR A 1 406 ? 1.856 -5.029 14.444 1.00 93.19 406 THR A N 1
ATOM 2925 C CA . THR A 1 406 ? 2.601 -5.923 15.331 1.00 93.19 406 THR A CA 1
ATOM 2926 C C . THR A 1 406 ? 3.217 -7.054 14.499 1.00 93.19 406 THR A C 1
ATOM 2928 O O . THR A 1 406 ? 2.929 -7.164 13.312 1.00 93.19 406 THR A O 1
ATOM 2931 N N . GLY A 1 407 ? 4.093 -7.870 15.091 1.00 91.12 407 GLY A N 1
ATOM 2932 C CA . GLY A 1 407 ? 4.790 -8.960 14.387 1.00 91.12 407 GLY A CA 1
ATOM 2933 C C . GLY A 1 407 ? 6.173 -8.578 13.857 1.00 91.12 407 GLY A C 1
ATOM 2934 O O . GLY A 1 407 ? 7.091 -9.377 14.008 1.00 91.12 407 GLY A O 1
ATOM 2935 N N . VAL A 1 408 ? 6.330 -7.324 13.405 1.00 93.19 408 VAL A N 1
ATOM 2936 C CA . VAL A 1 408 ? 7.547 -6.761 12.780 1.00 93.19 408 VAL A CA 1
ATOM 2937 C C . VAL A 1 408 ? 8.852 -7.232 13.445 1.00 93.19 408 VAL A C 1
ATOM 2939 O O . VAL A 1 408 ? 9.210 -6.793 14.544 1.00 93.19 408 VAL A O 1
ATOM 2942 N N . GLY A 1 409 ? 9.572 -8.107 12.748 1.00 90.25 409 GLY A N 1
ATOM 2943 C CA . GLY A 1 409 ? 10.812 -8.760 13.150 1.00 90.25 409 GLY A CA 1
ATOM 2944 C C . GLY A 1 409 ? 11.844 -8.805 12.020 1.00 90.25 409 GLY A C 1
ATOM 2945 O O . GLY A 1 409 ? 11.632 -8.292 10.928 1.00 90.25 409 GLY A O 1
ATOM 2946 N N . VAL A 1 410 ? 13.018 -9.385 12.292 1.00 88.69 410 VAL A N 1
ATOM 2947 C CA . VAL A 1 410 ? 14.151 -9.369 11.338 1.00 88.69 410 VAL A CA 1
ATOM 2948 C C . VAL A 1 410 ? 13.928 -10.234 10.098 1.00 88.69 410 VAL A C 1
ATOM 2950 O O . VAL A 1 410 ? 14.503 -9.936 9.060 1.00 88.69 410 VAL A O 1
ATOM 2953 N N . GLU A 1 411 ? 13.079 -11.258 10.198 1.00 86.81 411 GLU A N 1
ATOM 2954 C CA . GLU A 1 411 ? 12.722 -12.158 9.089 1.00 86.81 411 GLU A CA 1
ATOM 2955 C C . GLU A 1 411 ? 11.767 -11.499 8.074 1.00 86.81 411 GLU A C 1
ATOM 2957 O O . GLU A 1 411 ? 11.572 -12.031 6.984 1.00 86.81 411 GLU A O 1
ATOM 2962 N N . ASP A 1 412 ? 11.185 -10.342 8.416 1.00 90.12 412 ASP A N 1
ATOM 2963 C CA . ASP A 1 412 ? 10.297 -9.578 7.529 1.00 90.12 412 ASP A CA 1
ATOM 2964 C C . ASP A 1 412 ? 11.085 -8.620 6.621 1.00 90.12 412 ASP A C 1
ATOM 2966 O O . ASP A 1 412 ? 10.510 -7.834 5.873 1.00 90.12 412 ASP A O 1
ATOM 2970 N N . PHE A 1 413 ? 12.418 -8.625 6.698 1.00 90.94 413 PHE A N 1
ATOM 2971 C CA . PHE A 1 413 ? 13.273 -7.702 5.963 1.00 90.94 413 PHE A CA 1
ATOM 2972 C C . PHE A 1 413 ? 14.424 -8.425 5.272 1.00 90.94 413 PHE A C 1
ATOM 2974 O O . PHE A 1 413 ? 15.123 -9.245 5.864 1.00 90.94 413 PHE A O 1
ATOM 2981 N N . ALA A 1 414 ? 14.687 -8.038 4.026 1.00 87.62 414 ALA A N 1
ATOM 2982 C CA . ALA A 1 414 ? 15.858 -8.477 3.278 1.00 87.62 414 ALA A CA 1
ATOM 2983 C C . ALA A 1 414 ? 16.712 -7.277 2.876 1.00 87.62 414 ALA A C 1
ATOM 2985 O O . ALA A 1 414 ? 16.206 -6.187 2.609 1.00 87.62 414 ALA A O 1
ATOM 2986 N N . LEU A 1 415 ? 18.023 -7.494 2.791 1.00 85.50 415 LEU A N 1
ATOM 2987 C CA . LEU A 1 415 ? 18.958 -6.497 2.288 1.00 85.50 415 LEU A CA 1
ATOM 2988 C C . LEU A 1 415 ? 19.320 -6.813 0.841 1.00 85.50 415 LEU A C 1
ATOM 2990 O O . LEU A 1 415 ? 19.827 -7.896 0.555 1.00 85.50 415 LEU A O 1
ATOM 2994 N N . THR A 1 416 ? 19.136 -5.843 -0.052 1.00 80.81 416 THR A N 1
ATOM 2995 C CA . THR A 1 416 ? 19.836 -5.842 -1.339 1.00 80.81 416 THR A CA 1
ATOM 2996 C C . THR A 1 416 ? 21.144 -5.088 -1.143 1.00 80.81 416 THR A C 1
ATOM 2998 O O . THR A 1 416 ? 21.140 -3.903 -0.812 1.00 80.81 416 THR A O 1
ATOM 3001 N N . ALA A 1 417 ? 22.261 -5.788 -1.320 1.00 75.69 417 ALA A N 1
ATOM 3002 C CA . ALA A 1 417 ? 23.604 -5.254 -1.154 1.00 75.69 417 ALA A CA 1
ATOM 3003 C C . ALA A 1 417 ? 24.385 -5.377 -2.470 1.00 75.69 417 ALA A C 1
ATOM 3005 O O . ALA A 1 417 ? 24.416 -6.451 -3.065 1.00 75.69 417 ALA A O 1
ATOM 3006 N N . SER A 1 418 ? 25.032 -4.295 -2.904 1.00 68.81 418 SER A N 1
ATOM 3007 C CA . SER A 1 418 ? 25.944 -4.279 -4.058 1.00 68.81 418 SER A CA 1
ATOM 3008 C C . SER A 1 418 ? 27.272 -3.648 -3.643 1.00 68.81 418 SER A C 1
ATOM 3010 O O . SER A 1 418 ? 27.266 -2.737 -2.822 1.00 68.81 418 SER A O 1
ATOM 3012 N N . GLY A 1 419 ? 28.409 -4.145 -4.142 1.00 61.72 419 GLY A N 1
ATOM 3013 C CA . GLY A 1 419 ? 29.762 -3.630 -3.840 1.00 61.72 419 GLY A CA 1
ATOM 3014 C C . GLY A 1 419 ? 30.280 -3.821 -2.398 1.00 61.72 419 GLY A C 1
ATOM 3015 O O . GLY A 1 419 ? 31.458 -3.596 -2.119 1.00 61.72 419 GLY A O 1
ATOM 3016 N N . ILE A 1 420 ? 29.432 -4.286 -1.479 1.00 72.88 420 ILE A N 1
ATOM 3017 C CA . ILE A 1 420 ? 29.739 -4.485 -0.055 1.00 72.88 420 ILE A CA 1
ATOM 3018 C C . ILE A 1 420 ? 29.583 -5.949 0.359 1.00 72.88 420 ILE A C 1
ATOM 3020 O O . ILE A 1 420 ? 28.717 -6.669 -0.136 1.00 72.88 420 ILE A O 1
ATOM 3024 N N . SER A 1 421 ? 30.397 -6.379 1.320 1.00 75.62 421 SER A N 1
ATOM 3025 C CA . SER A 1 421 ? 30.377 -7.731 1.880 1.00 75.62 421 SER A CA 1
ATOM 3026 C C . SER A 1 421 ? 30.106 -7.695 3.384 1.00 75.62 421 SER A C 1
ATOM 3028 O O . SER A 1 421 ? 30.685 -6.887 4.112 1.00 75.62 421 SER A O 1
ATOM 3030 N N . GLY A 1 422 ? 29.252 -8.604 3.862 1.00 77.75 422 GLY A N 1
ATOM 3031 C CA . GLY A 1 422 ? 28.910 -8.735 5.283 1.00 77.75 422 GLY A CA 1
ATOM 3032 C C . GLY A 1 422 ? 27.850 -7.754 5.798 1.00 77.75 422 GLY A C 1
ATOM 3033 O O . GLY A 1 422 ? 27.773 -7.549 7.009 1.00 77.75 422 GLY A O 1
ATOM 3034 N N . ALA A 1 423 ? 27.048 -7.151 4.914 1.00 84.69 423 ALA A N 1
ATOM 3035 C CA . ALA A 1 423 ? 25.901 -6.341 5.318 1.00 84.69 423 ALA A CA 1
ATOM 3036 C C . ALA A 1 423 ? 24.838 -7.209 6.024 1.00 84.69 423 ALA A C 1
ATOM 3038 O O . ALA A 1 423 ? 24.488 -8.283 5.533 1.00 84.69 423 ALA A O 1
ATOM 3039 N N . ALA A 1 424 ? 24.337 -6.763 7.179 1.00 88.56 424 ALA A N 1
ATOM 3040 C CA . ALA A 1 424 ? 23.388 -7.522 7.996 1.00 88.56 424 ALA A CA 1
ATOM 3041 C C . ALA A 1 424 ? 22.517 -6.606 8.868 1.00 88.56 424 ALA A C 1
ATOM 3043 O O . ALA A 1 424 ? 23.009 -5.636 9.446 1.00 88.56 424 ALA A O 1
ATOM 3044 N N . ILE A 1 425 ? 21.233 -6.941 9.016 1.00 91.12 425 ILE A N 1
ATOM 3045 C CA . ILE A 1 425 ? 20.319 -6.241 9.930 1.00 91.12 425 ILE A CA 1
ATOM 3046 C C . ILE A 1 425 ? 20.792 -6.490 11.366 1.00 91.12 425 ILE A C 1
ATOM 3048 O O . ILE A 1 425 ? 20.999 -7.635 11.764 1.00 91.12 425 ILE A O 1
ATOM 3052 N N . SER A 1 426 ? 21.009 -5.423 12.136 1.00 86.19 426 SER A N 1
ATOM 3053 C CA . SER A 1 426 ? 21.609 -5.498 13.472 1.00 86.19 426 SER A CA 1
ATOM 3054 C C . SER A 1 426 ? 20.616 -5.258 14.604 1.00 86.19 426 SER A C 1
ATOM 3056 O O . SER A 1 426 ? 20.757 -5.868 15.666 1.00 86.19 426 SER A O 1
ATOM 3058 N N . SER A 1 427 ? 19.589 -4.433 14.392 1.00 86.31 427 SER A N 1
ATOM 3059 C CA . SER A 1 427 ? 18.439 -4.345 15.297 1.00 86.31 427 SER A CA 1
ATOM 3060 C C . SER A 1 427 ? 17.212 -3.730 14.626 1.00 86.31 427 SER A C 1
ATOM 3062 O O . SER A 1 427 ? 17.312 -2.993 13.647 1.00 86.31 427 SER A O 1
ATOM 3064 N N . ILE A 1 428 ? 16.041 -4.012 15.196 1.00 92.75 428 ILE A N 1
ATOM 3065 C CA . ILE A 1 428 ? 14.783 -3.329 14.889 1.00 92.75 428 ILE A CA 1
ATOM 3066 C C . ILE A 1 428 ? 14.261 -2.739 16.196 1.00 92.75 428 ILE A C 1
ATOM 3068 O O . ILE A 1 428 ? 14.333 -3.372 17.252 1.00 92.75 428 ILE A O 1
ATOM 3072 N N . SER A 1 429 ? 13.759 -1.511 16.139 1.00 90.56 429 SER A N 1
ATOM 3073 C CA . SER A 1 429 ? 13.172 -0.804 17.277 1.00 90.56 429 SER A CA 1
ATOM 3074 C C . SER A 1 429 ? 11.985 0.044 16.826 1.00 90.56 429 SER A C 1
ATOM 3076 O O . SER A 1 429 ? 11.880 0.385 15.654 1.00 90.56 429 SER A O 1
ATOM 3078 N N . GLY A 1 430 ? 11.075 0.379 17.737 1.00 89.56 430 GLY A N 1
ATOM 3079 C CA . GLY A 1 430 ? 9.833 1.086 17.408 1.00 89.56 430 GLY A CA 1
ATOM 3080 C C . GLY A 1 430 ? 8.589 0.283 17.777 1.00 89.56 430 GLY A C 1
ATOM 3081 O O . GLY A 1 430 ? 8.680 -0.791 18.376 1.00 89.56 430 GLY A O 1
ATOM 3082 N N . SER A 1 431 ? 7.424 0.855 17.487 1.00 89.88 431 SER A N 1
ATOM 3083 C CA . SER A 1 431 ? 6.114 0.279 17.806 1.00 89.88 431 SER A CA 1
ATOM 3084 C C . SER A 1 431 ? 5.001 1.088 17.149 1.00 89.88 431 SER A C 1
ATOM 3086 O O . SER A 1 431 ? 5.094 2.316 17.094 1.00 89.88 431 SER A O 1
ATOM 3088 N N . GLY A 1 432 ? 3.902 0.438 16.770 1.00 92.75 432 GLY A N 1
ATOM 3089 C CA . GLY A 1 432 ? 2.768 1.110 16.142 1.00 92.75 432 GLY A CA 1
ATOM 3090 C C . GLY A 1 432 ? 2.975 1.205 14.636 1.00 92.75 432 GLY A C 1
ATOM 3091 O O . GLY A 1 432 ? 3.194 0.185 13.998 1.00 92.75 432 GLY A O 1
ATOM 3092 N N . ALA A 1 433 ? 2.870 2.400 14.056 1.00 92.56 433 ALA A N 1
ATOM 3093 C CA . ALA A 1 433 ? 2.972 2.588 12.603 1.00 92.56 433 ALA A CA 1
ATOM 3094 C C . ALA A 1 433 ? 4.403 2.861 12.102 1.00 92.56 433 ALA A C 1
ATOM 3096 O O . ALA A 1 433 ? 4.609 3.031 10.903 1.00 92.56 433 ALA A O 1
ATOM 3097 N N . THR A 1 434 ? 5.398 2.952 12.992 1.00 93.31 434 THR A N 1
ATOM 3098 C CA . THR A 1 434 ? 6.757 3.381 12.623 1.00 93.31 434 THR A CA 1
ATOM 3099 C C . THR A 1 434 ? 7.823 2.559 13.339 1.00 93.31 434 THR A C 1
ATOM 3101 O O . THR A 1 434 ? 7.802 2.420 14.567 1.00 93.31 434 THR A O 1
ATOM 3104 N N . TYR A 1 435 ? 8.774 2.053 12.556 1.00 94.12 435 TYR A N 1
ATOM 3105 C CA . TYR A 1 435 ? 9.886 1.221 13.006 1.00 94.12 435 TYR A CA 1
ATOM 3106 C C . TYR A 1 435 ? 11.210 1.751 12.457 1.00 94.12 435 TYR A C 1
ATOM 3108 O O . TYR A 1 435 ? 11.308 2.123 11.292 1.00 94.12 435 TYR A O 1
ATOM 3116 N N . ALA A 1 436 ? 12.239 1.769 13.298 1.00 91.75 436 ALA A N 1
ATOM 3117 C CA . ALA A 1 436 ? 13.614 2.056 12.924 1.00 91.75 436 ALA A CA 1
ATOM 3118 C C . ALA A 1 436 ? 14.399 0.741 12.812 1.00 91.75 436 ALA A C 1
ATOM 3120 O O . ALA A 1 436 ? 14.504 -0.011 13.787 1.00 91.75 436 ALA A O 1
ATOM 3121 N N . VAL A 1 437 ? 14.955 0.482 11.630 1.00 92.31 437 VAL A N 1
ATOM 3122 C CA . VAL A 1 437 ? 15.737 -0.715 11.300 1.00 92.31 437 VAL A CA 1
ATOM 3123 C C . VAL A 1 437 ? 17.197 -0.312 11.123 1.00 92.31 437 VAL A C 1
ATOM 3125 O O . VAL A 1 437 ? 17.536 0.443 10.212 1.00 92.31 437 VAL A O 1
ATOM 3128 N N . MET A 1 438 ? 18.062 -0.804 12.005 1.00 88.81 438 MET A N 1
ATOM 3129 C CA . MET A 1 438 ? 19.502 -0.570 11.961 1.00 88.81 438 MET A CA 1
ATOM 3130 C C . MET A 1 438 ? 20.186 -1.719 11.219 1.00 88.81 438 MET A C 1
ATOM 3132 O O . MET A 1 438 ? 19.923 -2.895 11.477 1.00 88.81 438 MET A O 1
ATOM 3136 N N . VAL A 1 439 ? 21.080 -1.372 10.299 1.00 88.56 439 VAL A N 1
ATOM 3137 C CA . VAL A 1 439 ? 21.794 -2.298 9.421 1.00 88.56 439 VAL A CA 1
ATOM 3138 C C . VAL A 1 439 ? 23.289 -2.052 9.554 1.00 88.56 439 VAL A C 1
ATOM 3140 O O . VAL A 1 439 ? 23.769 -0.950 9.301 1.00 88.56 439 VAL A O 1
ATOM 3143 N N . ASN A 1 440 ? 24.052 -3.079 9.915 1.00 85.94 440 ASN A N 1
ATOM 3144 C CA . ASN A 1 440 ? 25.506 -3.039 9.805 1.00 85.94 440 ASN A CA 1
ATOM 3145 C C . ASN A 1 440 ? 25.871 -3.126 8.321 1.00 85.94 440 ASN A C 1
ATOM 3147 O O . ASN A 1 440 ? 25.468 -4.067 7.640 1.00 85.94 440 ASN A O 1
ATOM 3151 N N . THR A 1 441 ? 26.631 -2.157 7.818 1.00 76.25 441 THR A N 1
ATOM 3152 C CA . THR A 1 441 ? 26.890 -2.001 6.376 1.00 76.25 441 THR A CA 1
ATOM 3153 C C . THR A 1 441 ? 28.018 -2.886 5.834 1.00 76.25 441 THR A C 1
ATOM 3155 O O . THR A 1 441 ? 28.153 -3.033 4.622 1.00 76.25 441 THR A O 1
ATOM 3158 N N . GLY A 1 442 ? 28.794 -3.530 6.711 1.00 74.56 442 GLY A N 1
ATOM 3159 C CA . GLY A 1 442 ? 29.875 -4.443 6.328 1.00 74.56 442 GLY A CA 1
ATOM 3160 C C . GLY A 1 442 ? 31.142 -3.717 5.861 1.00 74.56 442 GLY A C 1
ATOM 3161 O O . GLY A 1 442 ? 31.480 -2.647 6.369 1.00 74.56 442 GLY A O 1
ATOM 3162 N N . THR A 1 443 ? 31.869 -4.318 4.916 1.00 66.75 443 THR A N 1
ATOM 3163 C CA . THR A 1 443 ? 33.093 -3.750 4.321 1.00 66.75 443 THR A CA 1
ATOM 3164 C C . THR A 1 443 ? 33.011 -3.710 2.800 1.00 66.75 443 THR A C 1
ATOM 3166 O O . THR A 1 443 ? 32.563 -4.681 2.190 1.00 66.75 443 THR A O 1
ATOM 3169 N N . GLY A 1 444 ? 33.524 -2.639 2.195 1.00 62.56 444 GLY A N 1
ATOM 3170 C CA . GLY A 1 444 ? 33.494 -2.391 0.750 1.00 62.56 444 GLY A CA 1
ATOM 3171 C C . GLY A 1 444 ? 32.910 -1.014 0.425 1.00 62.56 444 GLY A C 1
ATOM 3172 O O . GLY A 1 444 ? 32.465 -0.299 1.322 1.00 62.56 444 GLY A O 1
ATOM 3173 N N . THR A 1 445 ? 32.942 -0.642 -0.852 1.00 61.25 445 THR A N 1
ATOM 3174 C CA . THR A 1 445 ? 32.261 0.536 -1.415 1.00 61.25 445 THR A CA 1
ATOM 3175 C C . THR A 1 445 ? 31.055 0.071 -2.213 1.00 61.25 445 THR A C 1
ATOM 3177 O O . THR A 1 445 ? 31.214 -0.714 -3.145 1.00 61.25 445 THR A O 1
ATOM 3180 N N . GLY A 1 446 ? 29.864 0.558 -1.885 1.00 66.56 446 GLY A N 1
ATOM 3181 C CA . GLY A 1 446 ? 28.646 0.160 -2.582 1.00 66.56 446 GLY A CA 1
ATOM 3182 C C . GLY A 1 446 ? 27.381 0.549 -1.830 1.00 66.56 446 GLY A C 1
ATOM 3183 O O . GLY A 1 446 ? 27.381 1.529 -1.094 1.00 66.56 446 GLY A O 1
ATOM 3184 N N . SER A 1 447 ? 26.289 -0.187 -2.012 1.00 70.38 447 SER A N 1
ATOM 3185 C CA . SER A 1 447 ? 24.949 0.241 -1.597 1.00 70.38 447 SER A CA 1
ATOM 3186 C C . SER A 1 447 ? 24.194 -0.802 -0.770 1.00 70.38 447 SER A C 1
ATOM 3188 O O . SER A 1 447 ? 24.279 -1.995 -1.057 1.00 70.38 447 SER A O 1
ATOM 3190 N N . VAL A 1 448 ? 23.394 -0.344 0.201 1.00 79.31 448 VAL A N 1
ATOM 3191 C CA . VAL A 1 448 ? 22.407 -1.136 0.963 1.00 79.31 448 VAL A CA 1
ATOM 3192 C C . VAL A 1 448 ? 21.005 -0.597 0.694 1.00 79.31 448 VAL A C 1
ATOM 3194 O O . VAL A 1 448 ? 20.722 0.548 1.041 1.00 79.31 448 VAL A O 1
ATOM 3197 N N . ARG A 1 449 ? 20.091 -1.431 0.197 1.00 84.44 449 ARG A N 1
ATOM 3198 C CA . ARG A 1 449 ? 18.643 -1.177 0.250 1.00 84.44 449 ARG A CA 1
ATOM 3199 C C . ARG A 1 449 ? 17.991 -2.119 1.256 1.00 84.44 449 ARG A C 1
ATOM 3201 O O . ARG A 1 449 ? 18.297 -3.312 1.266 1.00 84.44 449 ARG A O 1
ATOM 3208 N N . LEU A 1 450 ? 17.090 -1.586 2.078 1.00 87.06 450 LEU A N 1
ATOM 3209 C CA . LEU A 1 450 ? 16.215 -2.381 2.934 1.00 87.06 450 LEU A CA 1
ATOM 3210 C C . LEU A 1 450 ? 14.895 -2.640 2.199 1.00 87.06 450 LEU A C 1
ATOM 3212 O O . LEU A 1 450 ? 14.151 -1.703 1.915 1.00 87.06 450 LEU A O 1
ATOM 3216 N N . ASN A 1 451 ? 14.610 -3.908 1.923 1.00 83.56 451 ASN A N 1
ATOM 3217 C CA . ASN A 1 451 ? 13.324 -4.372 1.414 1.00 83.56 451 ASN A CA 1
ATOM 3218 C C . ASN A 1 451 ? 12.506 -4.951 2.571 1.00 83.56 451 ASN A C 1
ATOM 3220 O O . ASN A 1 451 ? 13.085 -5.585 3.455 1.00 83.56 451 ASN A O 1
ATOM 3224 N N . LEU A 1 452 ? 11.180 -4.821 2.526 1.00 89.31 452 LEU A N 1
ATOM 3225 C CA . LEU A 1 452 ? 10.287 -5.592 3.395 1.00 89.31 452 LEU A CA 1
ATOM 3226 C C . LEU A 1 452 ? 9.783 -6.811 2.614 1.00 89.31 452 LEU A C 1
ATOM 3228 O O . LEU A 1 452 ? 9.157 -6.664 1.562 1.00 89.31 452 LEU A O 1
ATOM 3232 N N . ILE A 1 453 ? 10.088 -8.003 3.125 1.00 84.31 453 ILE A N 1
ATOM 3233 C CA . ILE A 1 453 ? 9.609 -9.288 2.618 1.00 84.31 453 ILE A CA 1
ATOM 3234 C C . ILE A 1 453 ? 8.480 -9.741 3.532 1.00 84.31 453 ILE A C 1
ATOM 3236 O O . ILE A 1 453 ? 8.713 -10.204 4.646 1.00 84.31 453 ILE A O 1
ATOM 3240 N N . ASP A 1 454 ? 7.253 -9.588 3.060 1.00 83.56 454 ASP A N 1
ATOM 3241 C CA . ASP A 1 454 ? 6.087 -10.035 3.802 1.00 83.56 454 ASP A CA 1
ATOM 3242 C C . ASP A 1 454 ? 6.013 -11.571 3.831 1.00 83.56 454 ASP A C 1
ATOM 3244 O O . ASP A 1 454 ? 6.227 -12.252 2.825 1.00 83.56 454 ASP A O 1
ATOM 3248 N N . ASN A 1 455 ? 5.747 -12.109 5.016 1.00 82.31 455 ASN A N 1
ATOM 3249 C CA . ASN A 1 455 ? 5.748 -13.534 5.343 1.00 82.31 455 ASN A CA 1
ATOM 3250 C C . ASN A 1 455 ? 4.511 -13.921 6.184 1.00 82.31 455 ASN A C 1
ATOM 3252 O O . ASN A 1 455 ? 4.538 -14.926 6.899 1.00 82.31 455 ASN A O 1
ATOM 3256 N N . ASP A 1 456 ? 3.457 -13.097 6.126 1.00 85.44 456 ASP A N 1
ATOM 3257 C CA . ASP A 1 456 ? 2.234 -13.167 6.935 1.00 85.44 456 ASP A CA 1
ATOM 3258 C C . ASP A 1 456 ? 2.454 -13.020 8.464 1.00 85.44 456 ASP A C 1
ATOM 3260 O O . ASP A 1 456 ? 1.535 -13.274 9.249 1.00 85.44 456 ASP A O 1
ATOM 3264 N N . SER A 1 457 ? 3.645 -12.614 8.939 1.00 89.75 457 SER A N 1
ATOM 3265 C CA . SER A 1 457 ? 3.894 -12.384 10.375 1.00 89.75 457 SER A CA 1
ATOM 3266 C C . SER A 1 457 ? 3.449 -11.002 10.863 1.00 89.75 457 SER A C 1
ATOM 3268 O O . SER A 1 457 ? 3.175 -10.842 12.056 1.00 89.75 457 SER A O 1
ATOM 3270 N N . ILE A 1 458 ? 3.344 -10.019 9.961 1.00 91.38 458 ILE A N 1
ATOM 3271 C CA . ILE A 1 458 ? 2.953 -8.641 10.278 1.00 91.38 458 ILE A CA 1
ATOM 3272 C C . ILE A 1 458 ? 1.427 -8.505 10.216 1.00 91.38 458 ILE A C 1
ATOM 3274 O O . ILE A 1 458 ? 0.811 -8.733 9.175 1.00 91.38 458 ILE A O 1
ATOM 3278 N N . LEU A 1 459 ? 0.817 -8.079 11.327 1.00 92.19 459 LEU A N 1
ATOM 3279 C CA . LEU A 1 459 ? -0.627 -7.846 11.426 1.00 92.19 459 LEU A CA 1
ATOM 3280 C C . LEU A 1 459 ? -0.990 -6.625 12.277 1.00 92.19 459 LEU A C 1
ATOM 3282 O O . LEU A 1 459 ? -0.274 -6.261 13.214 1.00 92.19 459 LEU A O 1
ATOM 3286 N N . ASP A 1 460 ? -2.140 -6.024 11.981 1.00 93.56 460 ASP A N 1
ATOM 3287 C CA . ASP A 1 460 ? -2.747 -4.961 12.789 1.00 93.56 460 ASP A CA 1
ATOM 3288 C C . ASP A 1 460 ? -3.336 -5.481 14.127 1.00 93.56 460 ASP A C 1
ATOM 3290 O O . ASP A 1 460 ? -3.255 -6.660 14.487 1.00 93.56 460 ASP A O 1
ATOM 3294 N N . ALA A 1 461 ? -3.978 -4.588 14.887 1.00 89.56 461 ALA A N 1
ATOM 3295 C CA . ALA A 1 461 ? -4.665 -4.941 16.133 1.00 89.56 461 ALA A CA 1
ATOM 3296 C C . ALA A 1 461 ? -6.006 -5.692 15.945 1.00 89.56 461 ALA A C 1
ATOM 3298 O O . ALA A 1 461 ? -6.586 -6.154 16.932 1.00 89.56 461 ALA A O 1
ATOM 3299 N N . ALA A 1 462 ? -6.528 -5.780 14.720 1.00 91.00 462 ALA A N 1
ATOM 3300 C CA . ALA A 1 462 ? -7.791 -6.428 14.366 1.00 91.00 462 ALA A CA 1
ATOM 3301 C C . ALA A 1 462 ? -7.612 -7.867 13.841 1.00 91.00 462 ALA A C 1
ATOM 3303 O O . ALA A 1 462 ? -8.584 -8.635 13.845 1.00 91.00 462 ALA A O 1
ATOM 3304 N N . GLY A 1 463 ? -6.393 -8.228 13.427 1.00 89.50 463 GLY A N 1
ATOM 3305 C CA . GLY A 1 463 ? -6.031 -9.491 12.790 1.00 89.50 463 GLY A CA 1
ATOM 3306 C C . GLY A 1 463 ? -5.956 -9.436 11.260 1.00 89.50 463 GLY A C 1
ATOM 3307 O O . GLY A 1 463 ? -6.069 -10.490 10.634 1.00 89.50 463 GLY A O 1
ATOM 3308 N N . ASN A 1 464 ? -5.835 -8.253 10.647 1.00 89.12 464 ASN A N 1
ATOM 3309 C CA . ASN A 1 464 ? -5.562 -8.108 9.216 1.00 89.12 464 ASN A CA 1
ATOM 3310 C C . ASN A 1 464 ? -4.048 -8.187 8.972 1.00 89.12 464 ASN A C 1
ATOM 3312 O O . ASN A 1 464 ? -3.272 -7.502 9.638 1.00 89.12 464 ASN A O 1
ATOM 3316 N N . LEU A 1 465 ? -3.651 -9.042 8.031 1.00 89.62 465 LEU A N 1
ATOM 3317 C CA . LEU A 1 465 ? -2.269 -9.225 7.581 1.00 89.62 465 LEU A CA 1
ATOM 3318 C C . LEU A 1 465 ? -1.811 -8.037 6.722 1.00 89.62 465 LEU A C 1
ATOM 3320 O O . LEU A 1 465 ? -2.645 -7.381 6.098 1.00 89.62 465 LEU A O 1
ATOM 3324 N N . LEU A 1 466 ? -0.505 -7.780 6.663 1.00 84.50 466 LEU A N 1
ATOM 3325 C CA . LEU A 1 466 ? 0.089 -6.796 5.754 1.00 84.50 466 LEU A CA 1
ATOM 3326 C C . LEU A 1 466 ? -0.246 -7.128 4.290 1.00 84.50 466 LEU A C 1
ATOM 3328 O O . LEU A 1 466 ? -0.151 -8.275 3.884 1.00 84.50 466 LEU A O 1
ATOM 3332 N N . ASN A 1 467 ? -0.674 -6.141 3.497 1.00 79.94 467 ASN A N 1
ATOM 3333 C CA . ASN A 1 467 ? -1.043 -6.270 2.073 1.00 79.94 467 ASN A CA 1
ATOM 3334 C C . ASN A 1 467 ? -2.120 -7.332 1.706 1.00 79.94 467 ASN A C 1
ATOM 3336 O O . ASN A 1 467 ? -2.595 -7.349 0.569 1.00 79.94 467 ASN A O 1
ATOM 3340 N N . GLY A 1 468 ? -2.602 -8.153 2.646 1.00 68.56 468 GLY A N 1
ATOM 3341 C CA . GLY A 1 468 ? -3.699 -9.104 2.473 1.00 68.56 468 GLY A CA 1
ATOM 3342 C C . GLY A 1 468 ? -3.261 -10.553 2.688 1.00 68.56 468 GLY A C 1
ATOM 3343 O O . GLY A 1 468 ? -2.566 -10.860 3.637 1.00 68.56 468 GLY A O 1
ATOM 3344 N N . VAL A 1 469 ? -3.726 -11.472 1.837 1.00 47.12 469 VAL A N 1
ATOM 3345 C CA . VAL A 1 469 ? -3.339 -12.907 1.862 1.00 47.12 469 VAL A CA 1
ATOM 3346 C C . VAL A 1 469 ? -2.406 -13.277 0.701 1.00 47.12 469 VAL A C 1
ATOM 3348 O O . VAL A 1 469 ? -2.330 -14.434 0.289 1.00 47.12 469 VAL A O 1
ATOM 3351 N N . ALA A 1 470 ? -1.761 -12.273 0.114 1.00 42.53 470 ALA A N 1
ATOM 3352 C CA . ALA A 1 470 ? -0.776 -12.415 -0.943 1.00 42.53 470 ALA A CA 1
ATOM 3353 C C . ALA A 1 470 ? 0.476 -11.668 -0.486 1.00 42.53 470 ALA A C 1
ATOM 3355 O O . ALA A 1 470 ? 0.385 -10.468 -0.242 1.00 42.53 470 ALA A O 1
ATOM 3356 N N . ALA A 1 471 ? 1.602 -12.380 -0.381 1.00 44.94 471 ALA A N 1
ATOM 3357 C CA . ALA A 1 471 ? 2.865 -11.862 0.144 1.00 44.94 471 ALA A CA 1
ATOM 3358 C C . ALA A 1 471 ? 3.306 -10.592 -0.606 1.00 44.94 471 ALA A C 1
ATOM 3360 O O . ALA A 1 471 ? 3.868 -10.648 -1.706 1.00 44.94 471 ALA A O 1
ATOM 3361 N N . GLY A 1 472 ? 3.013 -9.433 -0.018 1.00 49.91 472 GLY A N 1
ATOM 3362 C CA . GLY A 1 472 ? 3.202 -8.137 -0.657 1.00 49.91 472 GLY A CA 1
ATOM 3363 C C . GLY A 1 472 ? 4.594 -7.601 -0.363 1.00 49.91 472 GLY A C 1
ATOM 3364 O O . GLY A 1 472 ? 4.815 -6.982 0.675 1.00 49.91 472 GLY A O 1
ATOM 3365 N N . THR A 1 473 ? 5.535 -7.836 -1.275 1.00 63.78 473 THR A N 1
ATOM 3366 C CA . THR A 1 473 ? 6.945 -7.471 -1.079 1.00 63.78 473 THR A CA 1
ATOM 3367 C C . THR A 1 473 ? 7.181 -5.993 -1.408 1.00 63.78 473 THR A C 1
ATOM 3369 O O . THR A 1 473 ? 6.989 -5.581 -2.550 1.00 63.78 473 THR A O 1
ATOM 3372 N N . PHE A 1 474 ? 7.648 -5.188 -0.448 1.00 72.75 474 PHE A N 1
ATOM 3373 C CA . PHE A 1 474 ? 8.007 -3.786 -0.699 1.00 72.75 474 PHE A CA 1
ATOM 3374 C C . PHE A 1 474 ? 9.486 -3.685 -1.092 1.00 72.75 474 PHE A C 1
ATOM 3376 O O . PHE A 1 474 ? 10.379 -3.776 -0.243 1.00 72.75 474 PHE A O 1
ATOM 3383 N N . LEU A 1 475 ? 9.737 -3.500 -2.392 1.00 67.50 475 LEU A N 1
ATOM 3384 C CA . LEU A 1 475 ? 11.080 -3.448 -2.988 1.00 67.50 475 LEU A CA 1
ATOM 3385 C C . LEU A 1 475 ? 11.563 -2.023 -3.320 1.00 67.50 475 LEU A C 1
ATOM 3387 O O . LEU A 1 475 ? 12.749 -1.830 -3.564 1.00 67.50 475 LEU A O 1
ATOM 3391 N N . SER A 1 476 ? 10.688 -1.016 -3.290 1.00 60.09 476 SER A N 1
ATOM 3392 C CA . SER A 1 476 ? 10.975 0.375 -3.686 1.00 60.09 476 SER A CA 1
ATOM 3393 C C . SER A 1 476 ? 11.510 1.251 -2.538 1.00 60.09 476 SER A C 1
ATOM 3395 O O . SER A 1 476 ? 11.166 2.427 -2.418 1.00 60.09 476 SER A O 1
ATOM 3397 N N . GLY A 1 477 ? 12.306 0.672 -1.634 1.00 62.75 477 GLY A N 1
ATOM 3398 C CA . GLY A 1 477 ? 12.911 1.395 -0.511 1.00 62.75 477 GLY A CA 1
ATOM 3399 C C . GLY A 1 477 ? 14.045 2.329 -0.942 1.00 62.75 477 GLY A C 1
ATOM 3400 O O . GLY A 1 477 ? 14.758 2.060 -1.909 1.00 62.75 477 GLY A O 1
ATOM 3401 N N . GLN A 1 478 ? 14.264 3.413 -0.192 1.00 65.19 478 GLN A N 1
ATOM 3402 C CA . GLN A 1 478 ? 15.459 4.241 -0.385 1.00 65.19 478 GLN A CA 1
ATOM 3403 C C . GLN A 1 478 ? 16.738 3.437 -0.108 1.00 65.19 478 GLN A C 1
ATOM 3405 O O . GLN A 1 478 ? 16.744 2.486 0.674 1.00 65.19 478 GLN A O 1
ATOM 3410 N N . THR A 1 479 ? 17.837 3.844 -0.739 1.00 62.59 479 THR A N 1
ATOM 3411 C CA . THR A 1 479 ? 19.135 3.166 -0.647 1.00 62.59 479 THR A CA 1
ATOM 3412 C C . THR A 1 479 ? 20.123 4.005 0.172 1.00 62.59 479 THR A C 1
ATOM 3414 O O . THR A 1 479 ? 20.129 5.235 0.103 1.00 62.59 479 THR A O 1
ATOM 3417 N N . TYR A 1 480 ? 20.953 3.337 0.974 1.00 63.25 480 TYR A N 1
ATOM 3418 C CA . TYR A 1 480 ? 22.129 3.910 1.625 1.00 63.25 480 TYR A CA 1
ATOM 3419 C C . TYR A 1 480 ? 23.372 3.649 0.786 1.00 63.25 480 TYR A C 1
ATOM 3421 O O . TYR A 1 480 ? 23.665 2.497 0.460 1.00 63.25 480 TYR A O 1
ATOM 3429 N N . LEU A 1 481 ? 24.151 4.698 0.525 1.00 54.78 481 LEU A N 1
ATOM 3430 C CA . LEU A 1 481 ? 25.520 4.554 0.049 1.00 54.78 481 LEU A CA 1
ATOM 3431 C C . LEU A 1 481 ? 26.455 4.270 1.231 1.00 54.78 481 LEU A C 1
ATOM 3433 O O . LEU A 1 481 ? 26.435 4.960 2.252 1.00 54.78 481 LEU A O 1
ATOM 3437 N N . VAL A 1 482 ? 27.284 3.250 1.061 1.00 56.47 482 VAL A N 1
ATOM 3438 C CA . VAL A 1 482 ? 28.335 2.818 1.976 1.00 56.47 482 VAL A CA 1
ATOM 3439 C C . VAL A 1 482 ? 29.659 3.098 1.285 1.00 56.47 482 VAL A C 1
ATOM 3441 O O . VAL A 1 482 ? 30.109 2.327 0.437 1.00 56.47 482 VAL A O 1
ATOM 3444 N N . VAL A 1 483 ? 30.295 4.212 1.636 1.00 53.09 483 VAL A N 1
ATOM 3445 C CA . VAL A 1 483 ? 31.658 4.496 1.176 1.00 53.09 483 VAL A CA 1
ATOM 3446 C C . VAL A 1 483 ? 32.619 3.834 2.161 1.00 53.09 483 VAL A C 1
ATOM 3448 O O . VAL A 1 483 ? 32.541 4.087 3.366 1.00 53.09 483 VAL A O 1
ATOM 3451 N N . SER A 1 484 ? 33.505 2.959 1.678 1.00 46.25 484 SER A N 1
ATOM 3452 C CA . SER A 1 484 ? 34.515 2.309 2.523 1.00 46.25 484 SER A CA 1
ATOM 3453 C C . SER A 1 484 ? 35.390 3.355 3.220 1.00 46.25 484 SER A C 1
ATOM 3455 O O . SER A 1 484 ? 35.641 4.423 2.673 1.00 46.25 484 SER A O 1
ATOM 3457 N N . ALA A 1 485 ? 35.914 3.042 4.407 1.00 41.16 485 ALA A N 1
ATOM 3458 C CA . ALA A 1 485 ? 36.742 3.966 5.195 1.00 41.16 485 ALA A CA 1
ATOM 3459 C C . ALA A 1 485 ? 38.163 4.203 4.624 1.00 41.16 485 ALA A C 1
ATOM 3461 O O . ALA A 1 485 ? 39.022 4.716 5.340 1.00 41.16 485 ALA A O 1
ATOM 3462 N N . ASN A 1 486 ? 38.424 3.808 3.372 1.00 42.50 486 ASN A N 1
ATOM 3463 C CA . ASN A 1 486 ? 39.684 4.063 2.678 1.00 42.50 486 ASN A CA 1
ATOM 3464 C C . ASN A 1 486 ? 39.567 5.306 1.790 1.00 42.50 486 ASN A C 1
ATOM 3466 O O . ASN A 1 486 ? 38.550 5.553 1.148 1.00 42.50 486 ASN A O 1
ATOM 3470 N N . THR A 1 487 ? 40.654 6.065 1.761 1.00 43.50 487 THR A N 1
ATOM 3471 C CA . THR A 1 487 ? 40.805 7.450 1.290 1.00 43.50 487 THR A CA 1
ATOM 3472 C C . THR A 1 487 ? 40.779 7.652 -0.231 1.00 43.50 487 THR A C 1
ATOM 3474 O O . THR A 1 487 ? 41.261 8.673 -0.711 1.00 43.50 487 THR A O 1
ATOM 3477 N N . ASP A 1 488 ? 40.239 6.699 -0.992 1.00 49.78 488 ASP A N 1
ATOM 3478 C CA . ASP A 1 488 ? 40.536 6.563 -2.428 1.00 49.78 488 ASP A CA 1
ATOM 3479 C C . ASP A 1 488 ? 39.338 6.904 -3.343 1.00 49.78 488 ASP A C 1
ATOM 3481 O O . ASP A 1 488 ? 39.443 6.845 -4.569 1.00 49.78 488 ASP A O 1
ATOM 3485 N N . SER A 1 489 ? 38.197 7.297 -2.759 1.00 53.78 489 SER A N 1
ATOM 3486 C CA . SER A 1 489 ? 37.071 7.912 -3.478 1.00 53.78 489 SER A CA 1
ATOM 3487 C C . SER A 1 489 ? 37.322 9.410 -3.633 1.00 53.78 489 SER A C 1
ATOM 3489 O O . SER A 1 489 ? 37.513 10.103 -2.638 1.00 53.78 489 SER A O 1
ATOM 3491 N N . LEU A 1 490 ? 37.315 9.909 -4.870 1.00 60.19 490 LEU A N 1
ATOM 3492 C CA . LEU A 1 490 ? 37.746 11.272 -5.201 1.00 60.19 490 LEU A CA 1
ATOM 3493 C C . LEU A 1 490 ? 36.595 12.248 -5.428 1.00 60.19 490 LEU A C 1
ATOM 3495 O O . LEU A 1 490 ? 36.736 13.431 -5.145 1.00 60.19 490 LEU A O 1
ATOM 3499 N N . ALA A 1 491 ? 35.478 11.751 -5.954 1.00 60.41 491 ALA A N 1
ATOM 3500 C CA . ALA A 1 491 ? 34.239 12.500 -6.110 1.00 60.41 491 ALA A CA 1
ATOM 3501 C C . ALA A 1 491 ? 33.060 11.521 -6.145 1.00 60.41 491 ALA A C 1
ATOM 3503 O O . ALA A 1 491 ? 33.171 10.420 -6.689 1.00 60.41 491 ALA A O 1
ATOM 3504 N N . THR A 1 492 ? 31.921 11.921 -5.579 1.00 59.94 492 THR A N 1
ATOM 3505 C CA . THR A 1 492 ? 30.653 11.191 -5.715 1.00 59.94 492 THR A CA 1
ATOM 3506 C C . THR A 1 492 ? 29.571 12.158 -6.167 1.00 59.94 492 THR A C 1
ATOM 3508 O O . THR A 1 492 ? 29.258 13.116 -5.460 1.00 59.94 492 THR A O 1
ATOM 3511 N N . VAL A 1 493 ? 28.996 11.894 -7.337 1.00 62.78 493 VAL A N 1
ATOM 3512 C CA . VAL A 1 493 ? 27.832 12.617 -7.851 1.00 62.78 493 VAL A CA 1
ATOM 3513 C C . VAL A 1 493 ? 26.581 11.819 -7.504 1.00 62.78 493 VAL A C 1
ATOM 3515 O O . VAL A 1 493 ? 26.522 10.613 -7.746 1.00 62.78 493 VAL A O 1
ATOM 3518 N N . VAL A 1 494 ? 25.591 12.485 -6.920 1.00 64.06 494 VAL A N 1
ATOM 3519 C CA . VAL A 1 494 ? 24.314 11.900 -6.505 1.00 64.06 494 VAL A CA 1
ATOM 3520 C C . VAL A 1 494 ? 23.195 12.640 -7.223 1.00 64.06 494 VAL A C 1
ATOM 3522 O O . VAL A 1 494 ? 22.895 13.793 -6.919 1.00 64.06 494 VAL A O 1
ATOM 3525 N N . LEU A 1 495 ? 22.565 11.963 -8.177 1.00 65.50 495 LEU A N 1
ATOM 3526 C CA . LEU A 1 495 ? 21.324 12.405 -8.801 1.00 65.50 495 LEU A CA 1
ATOM 3527 C C . LEU A 1 495 ? 20.163 11.898 -7.930 1.00 65.50 495 LEU A C 1
ATOM 3529 O O . LEU A 1 495 ? 20.007 10.678 -7.802 1.00 65.50 495 LEU A O 1
ATOM 3533 N N . PRO A 1 496 ? 19.357 12.786 -7.318 1.00 69.00 496 PRO A N 1
ATOM 3534 C CA . PRO A 1 496 ? 18.205 12.355 -6.538 1.00 69.00 496 PRO A CA 1
ATOM 3535 C C . PRO A 1 496 ? 17.183 11.610 -7.411 1.00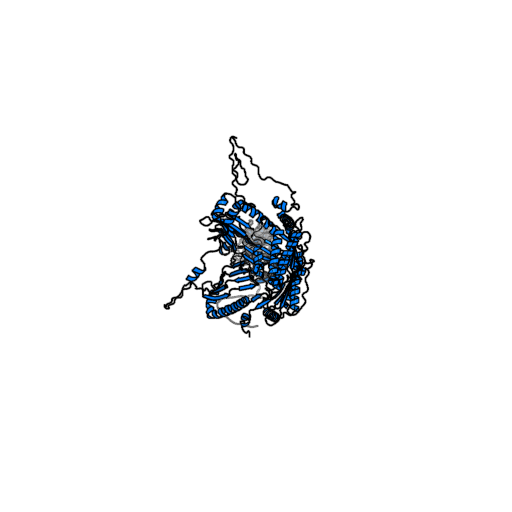 69.00 496 PRO A C 1
ATOM 3537 O O . PRO A 1 496 ? 17.166 11.798 -8.629 1.00 69.00 496 PRO A O 1
ATOM 3540 N N . PRO A 1 497 ? 16.298 10.805 -6.799 1.00 72.81 497 PRO A N 1
ATOM 3541 C CA . PRO A 1 497 ? 15.223 10.140 -7.523 1.00 72.81 497 PRO A CA 1
ATOM 3542 C C . PRO A 1 497 ? 14.301 11.162 -8.202 1.00 72.81 497 PRO A C 1
ATOM 3544 O O . PRO A 1 497 ? 13.814 12.101 -7.563 1.00 72.81 497 PRO A O 1
ATOM 3547 N N . LEU A 1 498 ? 14.044 10.957 -9.493 1.00 74.94 498 LEU A N 1
ATOM 3548 C CA . LEU A 1 498 ? 12.985 11.645 -10.222 1.00 74.94 498 LEU A CA 1
ATOM 3549 C C . LEU A 1 498 ? 11.636 11.065 -9.773 1.00 74.94 498 LEU A C 1
ATOM 3551 O O . LEU A 1 498 ? 11.529 9.860 -9.561 1.00 74.94 498 LEU A O 1
ATOM 3555 N N . ASP A 1 499 ? 10.624 11.909 -9.605 1.00 80.62 499 ASP A N 1
ATOM 3556 C CA . ASP A 1 499 ? 9.275 11.528 -9.179 1.00 80.62 499 ASP A CA 1
ATOM 3557 C C . ASP A 1 499 ? 8.272 12.535 -9.757 1.00 80.62 499 ASP A C 1
ATOM 3559 O O . ASP A 1 499 ? 7.986 13.565 -9.146 1.00 80.62 499 ASP A O 1
ATOM 3563 N N . ILE A 1 500 ? 7.803 12.269 -10.979 1.00 75.00 500 ILE A N 1
ATOM 3564 C CA . ILE A 1 500 ? 6.896 13.151 -11.728 1.00 75.00 500 ILE A CA 1
ATOM 3565 C C . ILE A 1 500 ? 5.520 12.495 -11.820 1.00 75.00 500 ILE A C 1
ATOM 3567 O O . ILE A 1 500 ? 5.406 11.326 -12.192 1.00 75.00 500 ILE A O 1
ATOM 3571 N N . ASN A 1 501 ? 4.469 13.268 -11.543 1.00 74.94 501 ASN A N 1
ATOM 3572 C CA . ASN A 1 501 ? 3.079 12.888 -11.773 1.00 74.94 501 ASN A CA 1
ATOM 3573 C C . ASN A 1 501 ? 2.545 13.556 -13.049 1.00 74.94 501 ASN A C 1
ATOM 3575 O O . ASN A 1 501 ? 2.535 14.776 -13.163 1.00 74.94 501 ASN A O 1
ATOM 3579 N N . LEU A 1 502 ? 2.061 12.755 -13.996 1.00 80.31 502 LEU A N 1
ATOM 3580 C CA . LEU A 1 502 ? 1.413 13.216 -15.223 1.00 80.31 502 LEU A CA 1
ATOM 3581 C C . LEU A 1 502 ? -0.049 12.759 -15.197 1.00 80.31 502 LEU A C 1
ATOM 3583 O O . LEU A 1 502 ? -0.389 11.690 -15.705 1.00 80.31 502 LEU A O 1
ATOM 3587 N N . LEU A 1 503 ? -0.915 13.530 -14.527 1.00 74.81 503 LEU A N 1
ATOM 3588 C CA . LEU A 1 503 ? -2.350 13.229 -14.369 1.00 74.81 503 LEU A CA 1
ATOM 3589 C C . LEU A 1 503 ? -2.639 11.791 -13.877 1.00 74.81 503 LEU A C 1
ATOM 3591 O O . LEU A 1 503 ? -3.609 11.158 -14.299 1.00 74.81 503 LEU A O 1
ATOM 3595 N N . GLY A 1 504 ? -1.799 11.251 -12.991 1.00 72.75 504 GLY A N 1
ATOM 3596 C CA . GLY A 1 504 ? -1.934 9.906 -12.424 1.00 72.75 504 GLY A CA 1
ATOM 3597 C C . GLY A 1 504 ? -0.981 8.860 -12.986 1.00 72.75 504 GLY A C 1
ATOM 3598 O O . GLY A 1 504 ? -0.810 7.820 -12.351 1.00 72.75 504 GLY A O 1
ATOM 3599 N N . LEU A 1 505 ? -0.331 9.109 -14.125 1.00 81.12 505 LEU A N 1
ATOM 3600 C CA . LEU A 1 505 ? 0.809 8.299 -14.546 1.00 81.12 505 LEU A CA 1
ATOM 3601 C C . LEU A 1 505 ? 2.058 8.842 -13.846 1.00 81.12 505 LEU A C 1
ATOM 3603 O O . LEU A 1 505 ? 2.509 9.946 -14.142 1.00 81.12 505 LEU A O 1
ATOM 3607 N N . ARG A 1 506 ? 2.585 8.092 -12.880 1.00 82.12 506 ARG A N 1
ATOM 3608 C CA . ARG A 1 506 ? 3.706 8.510 -12.039 1.00 82.12 506 ARG A CA 1
ATOM 3609 C C . ARG A 1 506 ? 4.976 7.790 -12.464 1.00 82.12 506 ARG A C 1
ATOM 3611 O O . ARG A 1 506 ? 5.026 6.561 -12.424 1.00 82.12 506 ARG A O 1
ATOM 3618 N N . VAL A 1 507 ? 5.990 8.557 -12.849 1.00 80.62 507 VAL A N 1
ATOM 3619 C CA . VAL A 1 507 ? 7.315 8.059 -13.233 1.00 80.62 507 VAL A CA 1
ATOM 3620 C C . VAL A 1 507 ? 8.272 8.315 -12.080 1.00 80.62 507 VAL A C 1
ATOM 3622 O O . VAL A 1 507 ? 8.492 9.465 -11.706 1.00 80.62 507 VAL A O 1
ATOM 3625 N N . GLN A 1 508 ? 8.833 7.244 -11.528 1.00 81.31 508 GLN A N 1
ATOM 3626 C CA . GLN A 1 508 ? 9.784 7.281 -10.425 1.00 81.31 508 GLN A CA 1
ATOM 3627 C C . GLN A 1 508 ? 11.102 6.625 -10.837 1.00 81.31 508 GLN A C 1
ATOM 3629 O O . GLN A 1 508 ? 11.091 5.559 -11.451 1.00 81.31 508 GLN A O 1
ATOM 3634 N N . THR A 1 509 ? 12.238 7.211 -10.465 1.00 72.19 509 THR A N 1
ATOM 3635 C CA . THR A 1 509 ? 13.549 6.549 -10.561 1.00 72.19 509 THR A CA 1
ATOM 3636 C C . THR A 1 509 ? 14.120 6.284 -9.175 1.00 72.19 509 THR A C 1
ATOM 3638 O O . THR A 1 509 ? 13.781 6.966 -8.208 1.00 72.19 509 THR A O 1
ATOM 3641 N N . SER A 1 510 ? 15.040 5.332 -9.057 1.00 67.62 510 SER A N 1
ATOM 3642 C CA . SER A 1 510 ? 15.964 5.301 -7.930 1.00 67.62 510 SER A CA 1
ATOM 3643 C C . SER A 1 510 ? 16.926 6.493 -7.992 1.00 67.62 510 SER A C 1
ATOM 3645 O O . SER A 1 510 ? 17.073 7.167 -9.015 1.00 67.62 510 SER A O 1
ATOM 3647 N N . GLU A 1 511 ? 17.598 6.744 -6.874 1.00 70.19 511 GLU A N 1
ATOM 3648 C CA . GLU A 1 511 ? 18.764 7.624 -6.820 1.00 70.19 511 GLU A CA 1
ATOM 3649 C C . GLU A 1 511 ? 19.878 7.036 -7.705 1.00 70.19 511 GLU A C 1
ATOM 3651 O O . GLU A 1 511 ? 20.158 5.836 -7.618 1.00 70.19 511 GLU A O 1
ATOM 3656 N N . ILE A 1 512 ? 20.490 7.857 -8.565 1.00 66.88 512 ILE A N 1
ATOM 3657 C CA . ILE A 1 512 ? 21.605 7.437 -9.425 1.00 66.88 512 ILE A CA 1
ATOM 3658 C C . ILE A 1 512 ? 22.885 7.996 -8.820 1.00 66.88 512 ILE A C 1
ATOM 3660 O O . ILE A 1 512 ? 23.098 9.207 -8.774 1.00 66.88 512 ILE A O 1
ATOM 3664 N N . ILE A 1 513 ? 23.745 7.103 -8.346 1.00 64.44 513 ILE A N 1
ATOM 3665 C CA . ILE A 1 513 ? 25.007 7.459 -7.707 1.00 64.44 513 ILE A CA 1
ATOM 3666 C C . ILE A 1 513 ? 26.136 7.106 -8.661 1.00 64.44 513 ILE A C 1
ATOM 3668 O O . ILE A 1 513 ? 26.247 5.955 -9.072 1.00 64.44 513 ILE A O 1
ATOM 3672 N N . VAL A 1 514 ? 26.987 8.079 -8.976 1.00 66.00 514 VAL A N 1
ATOM 3673 C CA . VAL A 1 514 ? 28.215 7.891 -9.752 1.00 66.00 514 VAL A CA 1
ATOM 3674 C C . VAL A 1 514 ? 29.397 8.195 -8.838 1.00 66.00 514 VAL A C 1
ATOM 3676 O O . VAL A 1 514 ? 29.643 9.348 -8.485 1.00 66.00 514 VAL A O 1
ATOM 3679 N N . SER A 1 515 ? 30.129 7.160 -8.434 1.00 64.25 515 SER A N 1
ATOM 3680 C CA . SER A 1 515 ? 31.349 7.299 -7.632 1.00 64.25 515 SER A CA 1
ATOM 3681 C C . SER A 1 515 ? 32.583 7.155 -8.515 1.00 64.25 515 SER A C 1
ATOM 3683 O O . SER A 1 515 ? 32.699 6.164 -9.242 1.00 64.25 515 SER A O 1
ATOM 3685 N N . VAL A 1 516 ? 33.514 8.101 -8.409 1.00 64.62 516 VAL A N 1
ATOM 3686 C CA . VAL A 1 516 ? 34.825 8.048 -9.063 1.00 64.62 516 VAL A CA 1
ATOM 3687 C C . VAL A 1 516 ? 35.895 7.852 -7.997 1.00 64.62 516 VAL A C 1
ATOM 3689 O O . VAL A 1 516 ? 36.008 8.631 -7.049 1.00 64.62 516 VAL A O 1
ATOM 3692 N N . SER A 1 517 ? 36.694 6.806 -8.162 1.00 65.19 517 SER A N 1
ATOM 3693 C CA . SER A 1 517 ? 37.798 6.436 -7.273 1.00 65.19 517 SER A CA 1
ATOM 3694 C C . SER A 1 517 ? 39.069 6.174 -8.078 1.00 65.19 517 SER A C 1
ATOM 3696 O O . SER A 1 517 ? 39.008 6.001 -9.297 1.00 65.19 517 SER A O 1
ATOM 3698 N N . ALA A 1 518 ? 40.229 6.198 -7.425 1.00 60.62 518 ALA A N 1
ATOM 3699 C CA . ALA A 1 518 ? 41.514 6.058 -8.104 1.00 60.62 518 ALA A CA 1
ATOM 3700 C C . ALA A 1 518 ? 42.410 5.006 -7.442 1.00 60.62 518 ALA A C 1
ATOM 3702 O O . ALA A 1 518 ? 42.678 5.057 -6.245 1.00 60.62 518 ALA A O 1
ATOM 3703 N N . ASP A 1 519 ? 42.901 4.069 -8.249 1.00 59.16 519 ASP A N 1
ATOM 3704 C CA . ASP A 1 519 ? 43.737 2.943 -7.835 1.00 59.16 519 ASP A CA 1
ATOM 3705 C C . ASP A 1 519 ? 45.139 3.099 -8.445 1.00 59.16 519 ASP A C 1
ATOM 3707 O O . ASP A 1 519 ? 45.333 3.009 -9.660 1.00 59.16 519 ASP A O 1
ATOM 3711 N N . ALA A 1 520 ? 46.117 3.405 -7.592 1.00 54.31 520 ALA A N 1
ATOM 3712 C CA . ALA A 1 520 ? 47.485 3.726 -7.983 1.00 54.31 520 ALA A CA 1
ATOM 3713 C C . ALA A 1 520 ? 48.379 2.473 -8.061 1.00 54.31 520 ALA A C 1
ATOM 3715 O O . ALA A 1 520 ? 48.446 1.667 -7.133 1.00 54.31 520 ALA A O 1
ATOM 3716 N N . GLY A 1 521 ? 49.134 2.331 -9.153 1.00 53.31 521 GLY A N 1
ATOM 3717 C CA . GLY A 1 521 ? 50.052 1.210 -9.359 1.00 53.31 521 GLY A CA 1
ATOM 3718 C C . GLY A 1 521 ? 50.718 1.178 -10.736 1.00 53.31 521 GLY A C 1
ATOM 3719 O O . GLY A 1 521 ? 50.432 1.993 -11.619 1.00 53.31 521 GLY A O 1
ATOM 3720 N N . ASP A 1 522 ? 51.615 0.209 -10.931 1.00 42.41 522 ASP A N 1
ATOM 3721 C CA . ASP A 1 522 ? 52.305 -0.004 -12.207 1.00 42.41 522 ASP A CA 1
ATOM 3722 C C . ASP A 1 522 ? 51.292 -0.348 -13.315 1.00 42.41 522 ASP A C 1
ATOM 3724 O O . ASP A 1 522 ? 50.561 -1.333 -13.229 1.00 42.41 522 ASP A O 1
ATOM 3728 N N . GLY A 1 523 ? 51.241 0.484 -14.361 1.00 41.34 523 GLY A N 1
ATOM 3729 C CA . GLY A 1 523 ? 50.282 0.369 -15.471 1.00 41.34 523 GLY A CA 1
ATOM 3730 C C . GLY A 1 523 ? 48.969 1.148 -15.298 1.00 41.34 523 GLY A C 1
ATOM 3731 O O . GLY A 1 523 ? 48.235 1.294 -16.271 1.00 41.34 523 GLY A O 1
ATOM 3732 N N . LYS A 1 524 ? 48.691 1.713 -14.114 1.00 46.97 524 LYS A N 1
ATOM 3733 C CA . LYS A 1 524 ? 47.454 2.460 -13.808 1.00 46.97 524 LYS A CA 1
ATOM 3734 C C . LYS A 1 524 ? 47.645 3.977 -13.915 1.00 46.97 524 LYS A C 1
ATOM 3736 O O . LYS A 1 524 ? 47.667 4.700 -12.920 1.00 46.97 524 LYS A O 1
ATOM 3741 N N . LEU A 1 525 ? 47.869 4.462 -15.139 1.00 46.28 525 LEU A N 1
ATOM 3742 C CA . LEU A 1 525 ? 48.228 5.862 -15.419 1.00 46.28 525 LEU A CA 1
ATOM 3743 C C . LEU A 1 525 ? 47.211 6.882 -14.885 1.00 46.28 525 LEU A C 1
ATOM 3745 O O . LEU A 1 525 ? 47.617 7.860 -14.255 1.00 46.28 525 LEU A O 1
ATOM 3749 N N . LEU A 1 526 ? 45.916 6.650 -15.103 1.00 45.56 526 LEU A N 1
ATOM 3750 C CA . LEU A 1 526 ? 44.858 7.554 -14.653 1.00 45.56 526 LEU A CA 1
ATOM 3751 C C . LEU A 1 526 ? 44.670 7.487 -13.135 1.00 45.56 526 LEU A C 1
ATOM 3753 O O . LEU A 1 526 ? 44.548 8.532 -12.502 1.00 45.56 526 LEU A O 1
ATOM 3757 N N . GLY A 1 527 ? 44.766 6.297 -12.533 1.00 48.34 527 GLY A N 1
ATOM 3758 C CA . GLY A 1 527 ? 44.741 6.142 -11.074 1.00 48.34 527 GLY A CA 1
ATOM 3759 C C . GLY A 1 527 ? 45.891 6.876 -10.371 1.00 48.34 527 GLY A C 1
ATOM 3760 O O . GLY A 1 527 ? 45.672 7.614 -9.409 1.00 48.34 527 GLY A O 1
ATOM 3761 N N . ASN A 1 528 ? 47.114 6.771 -10.903 1.00 52.06 528 ASN A N 1
ATOM 3762 C CA . ASN A 1 528 ? 48.289 7.504 -10.407 1.00 52.06 528 ASN A CA 1
ATOM 3763 C C . ASN A 1 528 ? 48.152 9.035 -10.566 1.00 52.06 528 ASN A C 1
ATOM 3765 O O . ASN A 1 528 ? 48.608 9.799 -9.713 1.00 52.06 528 ASN A O 1
ATOM 3769 N N . LEU A 1 529 ? 47.538 9.500 -11.660 1.00 54.47 529 LEU A N 1
ATOM 3770 C CA . LEU A 1 529 ? 47.318 10.926 -11.914 1.00 54.47 529 LEU A CA 1
ATOM 3771 C C . LEU A 1 529 ? 46.245 11.503 -10.980 1.00 54.47 529 LEU A C 1
ATOM 3773 O O . LEU A 1 529 ? 46.463 12.536 -10.351 1.00 54.47 529 LEU A O 1
ATOM 3777 N N . LEU A 1 530 ? 45.112 10.815 -10.856 1.00 55.19 530 LEU A N 1
ATOM 3778 C CA . LEU A 1 530 ? 43.966 11.239 -10.056 1.00 55.19 530 LEU A CA 1
ATOM 3779 C C . LEU A 1 530 ? 44.264 11.247 -8.547 1.00 55.19 530 LEU A C 1
ATOM 3781 O O . LEU A 1 530 ? 43.929 12.220 -7.873 1.00 55.19 530 LEU A O 1
ATOM 3785 N N . THR A 1 531 ? 44.984 10.241 -8.032 1.00 57.75 531 THR A N 1
ATOM 3786 C CA . THR A 1 531 ? 45.499 10.235 -6.642 1.00 57.75 531 THR A CA 1
ATOM 3787 C C . THR A 1 531 ? 46.519 11.344 -6.359 1.00 57.75 531 THR A C 1
ATOM 3789 O O . THR A 1 531 ? 46.742 11.697 -5.202 1.00 57.75 531 THR A O 1
ATOM 3792 N N . THR A 1 532 ? 47.137 11.920 -7.396 1.00 53.53 532 THR A N 1
ATOM 3793 C CA . THR A 1 532 ? 48.030 13.081 -7.262 1.00 53.53 532 THR A CA 1
ATOM 3794 C C . THR A 1 532 ? 47.238 14.393 -7.328 1.00 53.53 532 THR A C 1
ATOM 3796 O O . THR A 1 532 ? 47.442 15.272 -6.489 1.00 53.53 532 THR A O 1
ATOM 3799 N N . ALA A 1 533 ? 46.309 14.518 -8.282 1.00 50.75 533 ALA A N 1
ATOM 3800 C CA . ALA A 1 533 ? 45.506 15.719 -8.529 1.00 50.75 533 ALA A CA 1
ATOM 3801 C C . ALA A 1 533 ? 44.540 16.069 -7.381 1.00 50.75 533 ALA A C 1
ATOM 3803 O O . ALA A 1 533 ? 44.303 17.249 -7.125 1.00 50.75 533 ALA A O 1
ATOM 3804 N N . SER A 1 534 ? 44.059 15.073 -6.633 1.00 51.28 534 SER A N 1
ATOM 3805 C CA . SER A 1 534 ? 43.226 15.261 -5.434 1.00 51.28 534 SER A CA 1
ATOM 3806 C C . SER A 1 534 ? 43.913 16.015 -4.283 1.00 51.28 534 SER A C 1
ATOM 3808 O O . SER A 1 534 ? 43.251 16.424 -3.337 1.00 51.28 534 SER A O 1
ATOM 3810 N N . ASN A 1 535 ? 45.230 16.246 -4.365 1.00 47.97 535 ASN A N 1
ATOM 3811 C CA . ASN A 1 535 ? 45.979 17.084 -3.419 1.00 47.97 535 ASN A CA 1
ATOM 3812 C C . ASN A 1 535 ? 46.115 18.553 -3.878 1.00 47.97 535 ASN A C 1
ATOM 3814 O O . ASN A 1 535 ? 46.775 19.341 -3.199 1.00 47.97 535 ASN A O 1
ATOM 3818 N N . LEU A 1 536 ? 45.564 18.915 -5.045 1.00 42.62 536 LEU A N 1
ATOM 3819 C CA . LEU A 1 536 ? 45.700 20.240 -5.671 1.00 42.62 536 LEU A CA 1
ATOM 3820 C C . LEU A 1 536 ? 44.365 20.980 -5.851 1.00 42.62 536 LEU A C 1
ATOM 3822 O O . LEU A 1 536 ? 44.372 22.207 -5.935 1.00 42.62 536 LEU A O 1
ATOM 3826 N N . ILE A 1 537 ? 43.245 20.257 -5.929 1.00 49.78 537 ILE A N 1
ATOM 3827 C CA . ILE A 1 537 ? 41.891 20.797 -6.117 1.00 49.78 537 ILE A CA 1
ATOM 3828 C C . ILE A 1 537 ? 40.948 20.034 -5.184 1.00 49.78 537 ILE A C 1
ATOM 3830 O O . ILE A 1 537 ? 41.029 18.806 -5.116 1.00 49.78 537 ILE A O 1
ATOM 3834 N N . ASP A 1 538 ? 40.042 20.739 -4.502 1.00 54.25 538 ASP A N 1
ATOM 3835 C CA . ASP A 1 538 ? 38.975 20.099 -3.730 1.00 54.25 538 ASP A CA 1
ATOM 3836 C C . ASP A 1 538 ? 37.878 19.582 -4.681 1.00 54.25 538 ASP A C 1
ATOM 3838 O O . ASP A 1 538 ? 36.933 20.277 -5.060 1.00 54.25 538 ASP A O 1
ATOM 3842 N N . LEU A 1 539 ? 38.062 18.340 -5.130 1.00 54.44 539 LEU A N 1
ATOM 3843 C CA . LEU A 1 539 ? 37.113 17.635 -5.992 1.00 54.44 539 LEU A CA 1
ATOM 3844 C C . LEU A 1 539 ? 35.793 17.317 -5.268 1.00 54.44 539 LEU A C 1
ATOM 3846 O O . LEU A 1 539 ? 34.785 17.089 -5.939 1.00 54.44 539 LEU A O 1
ATOM 3850 N N . GLN A 1 540 ? 35.776 17.344 -3.929 1.00 55.72 540 GLN A N 1
ATOM 3851 C CA . GLN A 1 540 ? 34.560 17.166 -3.144 1.00 55.72 540 GLN A CA 1
ATOM 3852 C C . GLN A 1 540 ? 33.726 18.453 -3.147 1.00 55.72 540 GLN A C 1
ATOM 3854 O O . GLN A 1 540 ? 32.536 18.372 -3.416 1.00 55.72 540 GLN A O 1
ATOM 3859 N N . GLU A 1 541 ? 34.330 19.636 -2.977 1.00 54.72 541 GLU A N 1
ATOM 3860 C CA . GLU A 1 541 ? 33.616 20.926 -3.070 1.00 54.72 541 GLU A CA 1
ATOM 3861 C C . GLU A 1 541 ? 32.952 21.117 -4.451 1.00 54.72 541 GLU A C 1
ATOM 3863 O O . GLU A 1 541 ? 31.801 21.551 -4.549 1.00 54.72 541 GLU A O 1
ATOM 3868 N N . ALA A 1 542 ? 33.635 20.716 -5.530 1.00 53.00 542 ALA A N 1
ATOM 3869 C CA . ALA A 1 542 ? 33.073 20.736 -6.883 1.00 53.00 542 ALA A CA 1
ATOM 3870 C C . ALA A 1 542 ? 31.927 19.720 -7.072 1.00 53.00 542 ALA A C 1
ATOM 3872 O O . ALA A 1 542 ? 30.917 20.038 -7.707 1.00 53.00 542 ALA A O 1
ATOM 3873 N N . ALA A 1 543 ? 32.059 18.513 -6.508 1.00 53.41 543 ALA A N 1
ATOM 3874 C CA . ALA A 1 543 ? 30.995 17.512 -6.515 1.00 53.41 543 ALA A CA 1
ATOM 3875 C C . ALA A 1 543 ? 29.780 17.972 -5.693 1.00 53.41 543 ALA A C 1
ATOM 3877 O O . ALA A 1 543 ? 28.652 17.818 -6.149 1.00 53.41 543 ALA A O 1
ATOM 3878 N N . ASP A 1 544 ? 29.990 18.597 -4.535 1.00 54.75 544 ASP A N 1
ATOM 3879 C CA . ASP A 1 544 ? 28.934 19.116 -3.661 1.00 54.75 544 ASP A CA 1
ATOM 3880 C C . ASP A 1 544 ? 28.161 20.263 -4.330 1.00 54.75 544 ASP A C 1
ATOM 3882 O O . ASP A 1 544 ? 26.929 20.284 -4.285 1.00 54.75 544 ASP A O 1
ATOM 3886 N N . ALA A 1 545 ? 28.852 21.167 -5.034 1.00 51.69 545 ALA A N 1
ATOM 3887 C CA . ALA A 1 545 ? 28.217 22.213 -5.835 1.00 51.69 545 ALA A CA 1
ATOM 3888 C C . ALA A 1 545 ? 27.371 21.632 -6.987 1.00 51.69 545 ALA A C 1
ATOM 3890 O O . ALA A 1 545 ? 26.232 22.059 -7.200 1.00 51.69 545 ALA A O 1
ATOM 3891 N N . LEU A 1 546 ? 27.885 20.622 -7.700 1.00 54.16 546 LEU A N 1
ATOM 3892 C CA . LEU A 1 546 ? 27.137 19.922 -8.749 1.00 54.16 546 LEU A CA 1
ATOM 3893 C C . LEU A 1 546 ? 25.923 19.175 -8.172 1.00 54.16 546 LEU A C 1
ATOM 3895 O O . LEU A 1 546 ? 24.820 19.300 -8.701 1.00 54.16 546 LEU A O 1
ATOM 3899 N N . ASN A 1 547 ? 26.096 18.469 -7.054 1.00 56.03 547 ASN A N 1
ATOM 3900 C CA . ASN A 1 547 ? 25.027 17.785 -6.325 1.00 56.03 547 ASN A CA 1
ATOM 3901 C C . ASN A 1 547 ? 23.945 18.774 -5.865 1.00 56.03 547 ASN A C 1
ATOM 3903 O O . ASN A 1 547 ? 22.758 18.472 -5.967 1.00 56.03 547 ASN A O 1
ATOM 3907 N N . GLN A 1 548 ? 24.316 19.983 -5.431 1.00 54.78 548 GLN A N 1
ATOM 3908 C CA . GLN A 1 548 ? 23.361 21.031 -5.066 1.00 54.78 548 GLN A CA 1
ATOM 3909 C C . GLN A 1 548 ? 22.553 21.531 -6.276 1.00 54.78 548 GLN A C 1
ATOM 3911 O O . GLN A 1 548 ? 21.334 21.702 -6.168 1.00 54.78 548 GLN A O 1
ATOM 3916 N N . VAL A 1 549 ? 23.190 21.730 -7.436 1.00 54.38 549 VAL A N 1
ATOM 3917 C CA . VAL A 1 549 ? 22.508 22.129 -8.682 1.00 54.38 549 VAL A CA 1
ATOM 3918 C C . VAL A 1 549 ? 21.582 21.019 -9.185 1.00 54.38 549 VAL A C 1
ATOM 3920 O O . VAL A 1 549 ? 20.408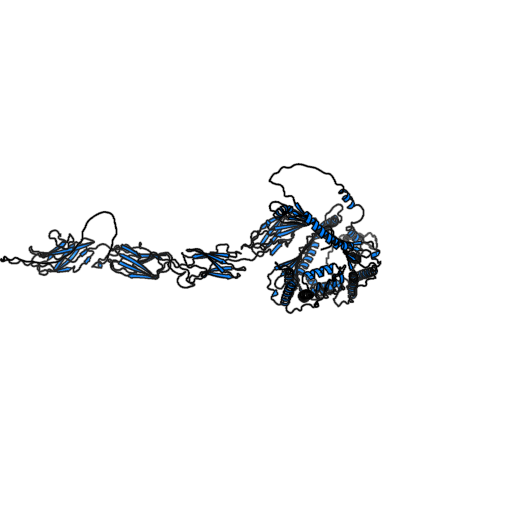 21.283 -9.455 1.00 54.38 549 VAL A O 1
ATOM 3923 N N . LEU A 1 550 ? 22.061 19.774 -9.247 1.00 56.31 550 LEU A N 1
ATOM 3924 C CA . LEU A 1 550 ? 21.264 18.611 -9.649 1.00 56.31 550 LEU A CA 1
ATOM 3925 C C . LEU A 1 550 ? 20.091 18.383 -8.689 1.00 56.31 550 LEU A C 1
ATOM 3927 O O . LEU A 1 550 ? 18.960 18.216 -9.138 1.00 56.31 550 LEU A O 1
ATOM 3931 N N . SER A 1 551 ? 20.319 18.475 -7.375 1.00 59.38 551 SER A N 1
ATOM 3932 C CA . SER A 1 551 ? 19.263 18.342 -6.368 1.00 59.38 551 SER A CA 1
ATOM 3933 C C . SER A 1 551 ? 18.213 19.443 -6.460 1.00 59.38 551 SER A C 1
ATOM 3935 O O . SER A 1 551 ? 17.029 19.166 -6.275 1.00 59.38 551 SER A O 1
ATOM 3937 N N . THR A 1 552 ? 18.617 20.678 -6.761 1.00 57.72 552 THR A N 1
ATOM 3938 C CA . THR A 1 552 ? 17.677 21.789 -6.969 1.00 57.72 552 THR A CA 1
ATOM 3939 C C . THR A 1 552 ? 16.871 21.588 -8.256 1.00 57.72 552 THR A C 1
ATOM 3941 O O . THR A 1 552 ? 15.664 21.815 -8.267 1.00 57.72 552 THR A O 1
ATOM 3944 N N . THR A 1 553 ? 17.513 21.100 -9.320 1.00 61.81 553 THR A N 1
ATOM 3945 C CA . THR A 1 553 ? 16.886 20.853 -10.629 1.00 61.81 553 THR A CA 1
ATOM 3946 C C . THR A 1 553 ? 15.876 19.706 -10.567 1.00 61.81 553 THR A C 1
ATOM 3948 O O . THR A 1 553 ? 14.728 19.880 -10.966 1.00 61.81 553 THR A O 1
ATOM 3951 N N . VAL A 1 554 ? 16.253 18.561 -9.988 1.00 63.69 554 VAL A N 1
ATOM 3952 C CA . VAL A 1 554 ? 15.335 17.430 -9.758 1.00 63.69 554 VAL A CA 1
ATOM 3953 C C . VAL A 1 554 ? 14.227 17.817 -8.774 1.00 63.69 554 VAL A C 1
ATOM 3955 O O . VAL A 1 554 ? 13.077 17.450 -8.981 1.00 63.69 554 VAL A O 1
ATOM 3958 N N . GLY A 1 555 ? 14.522 18.634 -7.756 1.00 64.12 555 GLY A N 1
ATOM 3959 C CA . GLY A 1 555 ? 13.503 19.187 -6.860 1.00 64.12 555 GLY A CA 1
ATOM 3960 C C . GLY A 1 555 ? 12.457 20.041 -7.585 1.00 64.12 555 GLY A C 1
ATOM 3961 O O . GLY A 1 555 ? 11.269 19.919 -7.293 1.00 64.12 555 GLY A O 1
ATOM 3962 N N . LEU A 1 556 ? 12.873 20.865 -8.555 1.00 63.12 556 LEU A N 1
ATOM 3963 C CA . LEU A 1 556 ? 11.957 21.631 -9.404 1.00 63.12 556 LEU A CA 1
ATOM 3964 C C . LEU A 1 556 ? 11.117 20.710 -10.301 1.00 63.12 556 LEU A C 1
ATOM 3966 O O . LEU A 1 556 ? 9.899 20.878 -10.334 1.00 63.12 556 LEU A O 1
ATOM 3970 N N . LEU A 1 557 ? 11.730 19.714 -10.951 1.00 65.56 557 LEU A N 1
ATOM 3971 C CA . LEU A 1 557 ? 11.035 18.733 -11.800 1.00 65.56 557 LEU A CA 1
ATOM 3972 C C . LEU A 1 557 ? 10.007 17.901 -11.016 1.00 65.56 557 LEU A C 1
ATOM 3974 O O . LEU A 1 557 ? 8.869 17.781 -11.450 1.00 65.56 557 LEU A O 1
ATOM 3978 N N . ASN A 1 558 ? 10.359 17.416 -9.824 1.00 71.44 558 ASN A N 1
ATOM 3979 C CA . ASN A 1 558 ? 9.446 16.677 -8.939 1.00 71.44 558 ASN A CA 1
ATOM 3980 C C . ASN A 1 558 ? 8.356 17.576 -8.315 1.00 71.44 558 ASN A C 1
ATOM 3982 O O . ASN A 1 558 ? 7.418 17.083 -7.693 1.00 71.44 558 ASN A O 1
ATOM 3986 N N . SER A 1 559 ? 8.488 18.903 -8.435 1.00 67.44 559 SER A N 1
ATOM 3987 C CA . SER A 1 559 ? 7.451 19.875 -8.057 1.00 67.44 559 SER A CA 1
ATOM 3988 C C . SER A 1 559 ? 6.569 20.312 -9.228 1.00 67.44 559 SER A C 1
ATOM 3990 O O . SER A 1 559 ? 5.667 21.130 -9.025 1.00 67.44 559 SER A O 1
ATOM 3992 N N . ALA A 1 560 ? 6.865 19.824 -10.436 1.00 65.44 560 ALA A N 1
ATOM 3993 C CA . ALA A 1 560 ? 6.077 20.078 -11.623 1.00 65.44 560 ALA A CA 1
ATOM 3994 C C . ALA A 1 560 ? 4.925 19.069 -11.693 1.00 65.44 560 ALA A C 1
ATOM 3996 O O . ALA A 1 560 ? 5.144 17.860 -11.636 1.00 65.44 560 ALA A O 1
ATOM 3997 N N . ASP A 1 561 ? 3.702 19.574 -11.822 1.00 67.56 561 ASP A N 1
ATOM 3998 C CA . ASP A 1 561 ? 2.497 18.760 -11.999 1.00 67.56 561 ASP A CA 1
ATOM 3999 C C . ASP A 1 561 ? 1.771 19.240 -13.258 1.00 67.56 561 ASP A C 1
ATOM 4001 O O . ASP A 1 561 ? 1.728 20.445 -13.553 1.00 67.56 561 ASP A O 1
ATOM 4005 N N . LEU A 1 562 ? 1.238 18.293 -14.029 1.00 66.62 562 LEU A N 1
ATOM 4006 C CA . LEU A 1 562 ? 0.490 18.595 -15.245 1.00 66.62 562 LEU A CA 1
ATOM 4007 C C . LEU A 1 562 ? -0.941 18.960 -14.827 1.00 66.62 562 LEU A C 1
ATOM 4009 O O . LEU A 1 562 ? -1.727 18.090 -14.456 1.00 66.62 562 LEU A O 1
ATOM 4013 N N . GLY A 1 563 ? -1.257 20.254 -14.801 1.00 62.47 563 GLY A N 1
ATOM 4014 C CA . GLY A 1 563 ? -2.458 20.770 -14.151 1.00 62.47 563 GLY A CA 1
ATOM 4015 C C . GLY A 1 563 ? -3.639 20.939 -15.104 1.00 62.47 563 GLY A C 1
ATOM 4016 O O . GLY A 1 563 ? -3.521 21.600 -16.133 1.00 62.47 563 GLY A O 1
ATOM 4017 N N . ILE A 1 564 ? -4.811 20.420 -14.724 1.00 60.31 564 ILE A N 1
ATOM 4018 C CA . ILE A 1 564 ? -6.085 20.750 -15.378 1.00 60.31 564 ILE A CA 1
ATOM 4019 C C . ILE A 1 564 ? -7.249 20.739 -14.371 1.00 60.31 564 ILE A C 1
ATOM 4021 O O . ILE A 1 564 ? -7.466 19.757 -13.659 1.00 60.31 564 ILE A O 1
ATOM 4025 N N . ASP A 1 565 ? -8.004 21.843 -14.283 1.00 56.84 565 ASP A N 1
ATOM 4026 C CA . ASP A 1 565 ? -9.203 21.927 -13.433 1.00 56.84 565 ASP A CA 1
ATOM 4027 C C . ASP A 1 565 ? -10.413 21.339 -14.168 1.00 56.84 565 ASP A C 1
ATOM 4029 O O . ASP A 1 565 ? -10.995 21.943 -15.070 1.00 56.84 565 ASP A O 1
ATOM 4033 N N . LEU A 1 566 ? -10.781 20.125 -13.766 1.00 55.56 566 LEU A N 1
ATOM 4034 C CA . LEU A 1 566 ? -11.825 19.317 -14.395 1.00 55.56 566 LEU A CA 1
ATOM 4035 C C . LEU A 1 566 ? -13.220 19.560 -13.803 1.00 55.56 566 LEU A C 1
ATOM 4037 O O . LEU A 1 566 ? -14.193 18.966 -14.269 1.00 55.56 566 LEU A O 1
ATOM 4041 N N . GLY A 1 567 ? -13.344 20.398 -12.767 1.00 53.38 567 GLY A N 1
ATOM 4042 C CA . GLY A 1 567 ? -14.642 20.755 -12.196 1.00 53.38 567 GLY A CA 1
ATOM 4043 C C . GLY A 1 567 ? -15.439 19.585 -11.596 1.00 53.38 567 GLY A C 1
ATOM 4044 O O . GLY A 1 567 ? -16.655 19.543 -11.763 1.00 53.38 567 GLY A O 1
ATOM 4045 N N . GLY A 1 568 ? -14.774 18.655 -10.895 1.00 53.97 568 GLY A N 1
ATOM 4046 C CA . GLY A 1 568 ? -15.378 17.649 -10.000 1.00 53.97 568 GLY A CA 1
ATOM 4047 C C . GLY A 1 568 ? -16.511 16.799 -10.596 1.00 53.97 568 GLY A C 1
ATOM 4048 O O . GLY A 1 568 ? -17.691 17.054 -10.338 1.00 53.97 568 GLY A O 1
ATOM 4049 N N . SER A 1 569 ? -16.161 15.738 -11.330 1.00 53.62 569 SER A N 1
ATOM 4050 C CA . SER A 1 569 ? -17.109 14.809 -11.967 1.00 53.62 569 SER A CA 1
ATOM 4051 C C . SER A 1 569 ? -16.974 13.368 -11.437 1.00 53.62 569 SER A C 1
ATOM 4053 O O . SER A 1 569 ? -16.054 13.031 -10.695 1.00 53.62 569 SER A O 1
ATOM 4055 N N . SER A 1 570 ? -17.913 12.475 -11.779 1.00 51.12 570 SER A N 1
ATOM 4056 C CA . SER A 1 570 ? -18.049 11.151 -11.135 1.00 51.12 570 SER A CA 1
ATOM 4057 C C . SER A 1 570 ? -16.944 10.128 -11.442 1.00 51.12 570 SER A C 1
ATOM 4059 O O . SER A 1 570 ? -17.034 8.992 -10.981 1.00 51.12 570 SER A O 1
ATOM 4061 N N . PHE A 1 571 ? -15.918 10.497 -12.210 1.00 52.47 571 PHE A N 1
ATOM 4062 C CA . PHE A 1 571 ? -14.722 9.671 -12.424 1.00 52.47 571 PHE A CA 1
ATOM 4063 C C . PHE A 1 571 ? -13.781 9.708 -11.200 1.00 52.47 571 PHE A C 1
ATOM 4065 O O . PHE A 1 571 ? -13.013 8.772 -10.995 1.00 52.47 571 PHE A O 1
ATOM 4072 N N . ASP A 1 572 ? -13.927 10.724 -10.337 1.00 54.22 572 ASP A N 1
ATOM 4073 C CA . ASP A 1 572 ? -13.158 10.931 -9.099 1.00 54.22 572 ASP A CA 1
ATOM 4074 C C . ASP A 1 572 ? -13.469 9.939 -7.962 1.00 54.22 572 ASP A C 1
ATOM 4076 O O . ASP A 1 572 ? -12.763 9.902 -6.958 1.00 54.22 572 ASP A O 1
ATOM 4080 N N . ALA A 1 573 ? -14.537 9.144 -8.076 1.00 52.12 573 ALA A N 1
ATOM 4081 C CA . ALA A 1 573 ? -15.039 8.292 -6.992 1.00 52.12 573 ALA A CA 1
ATOM 4082 C C . ALA A 1 573 ? -14.397 6.887 -6.933 1.00 52.12 573 ALA A C 1
ATOM 4084 O O . ALA A 1 573 ? -14.923 5.993 -6.262 1.00 52.12 573 ALA A O 1
ATOM 4085 N N . ARG A 1 574 ? -13.301 6.661 -7.666 1.00 61.16 574 ARG A N 1
ATOM 4086 C CA . ARG A 1 574 ? -12.605 5.367 -7.730 1.00 61.16 574 ARG A CA 1
ATOM 4087 C C . ARG A 1 574 ? -11.840 5.078 -6.428 1.00 61.16 574 ARG A C 1
ATOM 4089 O O . ARG A 1 574 ? -11.332 6.014 -5.809 1.00 61.16 574 ARG A O 1
ATOM 4096 N N . PRO A 1 575 ? -11.725 3.804 -6.002 1.00 62.09 575 PRO A N 1
ATOM 4097 C CA . PRO A 1 575 ? -10.789 3.428 -4.946 1.00 62.09 575 PRO A CA 1
ATOM 4098 C C . PRO A 1 575 ? -9.373 3.840 -5.350 1.00 62.09 575 PRO A C 1
ATOM 4100 O O . PRO A 1 575 ? -8.992 3.622 -6.496 1.00 62.09 575 PRO A O 1
ATOM 4103 N N . VAL A 1 576 ? -8.598 4.402 -4.421 1.00 71.62 576 VAL A N 1
ATOM 4104 C CA . VAL A 1 576 ? -7.182 4.690 -4.676 1.00 71.62 576 VAL A CA 1
ATOM 4105 C C . VAL A 1 576 ? -6.446 3.361 -4.806 1.00 71.62 576 VAL A C 1
ATOM 4107 O O . VAL A 1 576 ? -6.310 2.628 -3.826 1.00 71.62 576 VAL A O 1
ATOM 4110 N N . ALA A 1 577 ? -6.009 3.048 -6.020 1.00 66.94 577 ALA A N 1
ATOM 4111 C CA . ALA A 1 577 ? -5.244 1.852 -6.335 1.00 66.94 577 ALA A CA 1
ATOM 4112 C C . ALA A 1 577 ? -4.135 2.181 -7.336 1.00 66.94 577 ALA A C 1
ATOM 4114 O O . ALA A 1 577 ? -4.349 2.914 -8.305 1.00 66.94 577 ALA A O 1
ATOM 4115 N N . THR A 1 578 ? -2.965 1.600 -7.115 1.00 71.44 578 THR A N 1
ATOM 4116 C CA . THR A 1 578 ? -1.805 1.710 -7.999 1.00 71.44 578 THR A CA 1
ATOM 4117 C C . THR A 1 578 ? -1.650 0.404 -8.769 1.00 71.44 578 THR A C 1
ATOM 4119 O O . THR A 1 578 ? -1.844 -0.670 -8.199 1.00 71.44 578 THR A O 1
ATOM 4122 N N . ILE A 1 579 ? -1.308 0.487 -10.052 1.00 65.94 579 ILE A N 1
ATOM 4123 C CA . ILE A 1 579 ? -0.840 -0.658 -10.837 1.00 65.94 579 ILE A CA 1
ATOM 4124 C C . ILE A 1 579 ? 0.511 -0.324 -11.466 1.00 65.94 579 ILE A C 1
ATOM 4126 O O . ILE A 1 579 ? 0.705 0.780 -11.984 1.00 65.94 579 ILE A O 1
ATOM 4130 N N . ASP A 1 580 ? 1.443 -1.270 -11.411 1.00 63.56 580 ASP A N 1
ATOM 4131 C CA . ASP A 1 580 ? 2.727 -1.151 -12.095 1.00 63.56 580 ASP A CA 1
ATOM 4132 C C . ASP A 1 580 ? 2.496 -1.278 -13.606 1.00 63.56 580 ASP A C 1
ATOM 4134 O O . ASP A 1 580 ? 1.895 -2.242 -14.081 1.00 63.56 580 ASP A O 1
ATOM 4138 N N . VAL A 1 581 ? 2.941 -0.275 -14.362 1.00 64.44 581 VAL A N 1
ATOM 4139 C CA . VAL A 1 581 ? 2.829 -0.228 -15.829 1.00 64.44 581 VAL A CA 1
ATOM 4140 C C . VAL A 1 581 ? 4.115 -0.748 -16.459 1.00 64.44 581 VAL A C 1
ATOM 4142 O O . VAL A 1 581 ? 4.077 -1.513 -17.420 1.00 64.44 581 VAL A O 1
ATOM 4145 N N . LEU A 1 582 ? 5.260 -0.336 -15.911 1.00 53.47 582 LEU A N 1
ATOM 4146 C CA . LEU A 1 582 ? 6.584 -0.758 -16.351 1.00 53.47 582 LEU A CA 1
ATOM 4147 C C . LEU A 1 582 ? 7.585 -0.593 -15.207 1.00 53.47 582 LEU A C 1
ATOM 4149 O O . LEU A 1 582 ? 7.679 0.490 -14.639 1.00 53.47 582 LEU A O 1
ATOM 4153 N N . THR A 1 583 ? 8.388 -1.618 -14.920 1.00 45.00 583 THR A N 1
ATOM 4154 C CA . THR A 1 583 ? 9.544 -1.488 -14.019 1.00 45.00 583 THR A CA 1
ATOM 4155 C C . THR A 1 583 ? 10.810 -1.946 -14.734 1.00 45.00 583 THR A C 1
ATOM 4157 O O . THR A 1 583 ? 11.009 -3.137 -14.970 1.00 45.00 583 THR A O 1
ATOM 4160 N N . LEU A 1 584 ? 11.673 -0.996 -15.087 1.00 45.53 584 LEU A N 1
ATOM 4161 C CA . LEU A 1 584 ? 12.990 -1.252 -15.664 1.00 45.53 584 LEU A CA 1
ATOM 4162 C C . LEU A 1 584 ? 14.022 -1.311 -14.538 1.00 45.53 584 LEU A C 1
ATOM 4164 O O . LEU A 1 584 ? 14.038 -0.436 -13.681 1.00 45.53 584 LEU A O 1
ATOM 4168 N N . HIS A 1 585 ? 14.897 -2.312 -14.564 1.00 48.94 585 HIS A N 1
ATOM 4169 C CA . HIS A 1 585 ? 16.029 -2.419 -13.645 1.00 48.94 585 HIS A CA 1
ATOM 4170 C C . HIS A 1 585 ? 17.314 -2.370 -14.475 1.00 48.94 585 HIS A C 1
ATOM 4172 O O . HIS A 1 585 ? 17.633 -3.325 -15.185 1.00 48.94 585 HIS A O 1
ATOM 4178 N N . VAL A 1 586 ? 18.042 -1.257 -14.419 1.00 52.56 586 VAL A N 1
ATOM 4179 C CA . VAL A 1 586 ? 19.347 -1.105 -15.073 1.00 52.56 586 VAL A CA 1
ATOM 4180 C C . VAL A 1 586 ? 20.424 -1.585 -14.107 1.00 52.56 586 VAL A C 1
ATOM 4182 O O . VAL A 1 586 ? 20.523 -1.101 -12.976 1.00 52.56 586 VAL A O 1
ATOM 4185 N N . ALA A 1 587 ? 21.236 -2.545 -14.546 1.00 44.88 587 ALA A N 1
ATOM 4186 C CA . ALA A 1 587 ? 22.330 -3.072 -13.741 1.00 44.88 587 ALA A CA 1
ATOM 4187 C C . ALA A 1 587 ? 23.408 -1.990 -13.488 1.00 44.88 587 ALA A C 1
ATOM 4189 O O . ALA A 1 587 ? 23.616 -1.123 -14.340 1.00 44.88 587 ALA A O 1
ATOM 4190 N N . PRO A 1 588 ? 24.119 -2.030 -12.345 1.00 48.94 588 PRO A N 1
ATOM 4191 C CA . PRO A 1 588 ? 25.204 -1.095 -12.067 1.00 48.94 588 PRO A CA 1
ATOM 4192 C C . PRO A 1 588 ? 26.359 -1.295 -13.057 1.00 48.94 588 PRO A C 1
ATOM 4194 O O . PRO A 1 588 ? 26.820 -2.418 -13.268 1.00 48.94 588 PRO A O 1
ATOM 4197 N N . VAL A 1 589 ? 26.856 -0.199 -13.625 1.00 53.97 589 VAL A N 1
ATOM 4198 C CA . VAL A 1 589 ? 27.991 -0.179 -14.552 1.00 53.97 589 VAL A CA 1
ATOM 4199 C C . VAL A 1 589 ? 29.275 0.064 -13.759 1.00 53.97 589 VAL A C 1
ATOM 4201 O O . VAL A 1 589 ? 29.341 0.970 -12.927 1.00 53.97 589 VAL A O 1
ATOM 4204 N N . GLN A 1 590 ? 30.307 -0.737 -14.022 1.00 52.28 590 GLN A N 1
ATOM 4205 C CA . GLN A 1 590 ? 31.643 -0.591 -13.437 1.00 52.28 590 GLN A CA 1
ATOM 4206 C C . GLN A 1 590 ? 32.672 -0.458 -14.564 1.00 52.28 590 GLN A C 1
ATOM 4208 O O . GLN A 1 590 ? 32.768 -1.339 -15.418 1.00 52.28 590 GLN A O 1
ATOM 4213 N N . LEU A 1 591 ? 33.435 0.635 -14.574 1.00 49.59 591 LEU A N 1
ATOM 4214 C CA . LEU A 1 591 ? 34.454 0.940 -15.580 1.00 49.59 591 LEU A CA 1
ATOM 4215 C C . LEU A 1 591 ? 35.809 1.162 -14.899 1.00 49.59 591 LEU A C 1
ATOM 4217 O O . LEU A 1 591 ? 35.933 2.032 -14.039 1.00 49.59 591 LEU A O 1
ATOM 4221 N N . ASP A 1 592 ? 36.832 0.413 -15.318 1.00 50.84 592 ASP A N 1
ATOM 4222 C CA . ASP A 1 592 ? 38.237 0.671 -14.973 1.00 50.84 592 ASP A CA 1
ATOM 4223 C C . ASP A 1 592 ? 38.940 1.329 -16.166 1.00 50.84 592 ASP A C 1
ATOM 4225 O O . ASP A 1 592 ? 39.344 0.673 -17.129 1.00 50.84 592 ASP A O 1
ATOM 4229 N N . LEU A 1 593 ? 39.071 2.652 -16.103 1.00 51.06 593 LEU A N 1
ATOM 4230 C CA . LEU A 1 593 ? 39.784 3.456 -17.087 1.00 51.06 593 LEU A CA 1
ATOM 4231 C C . LEU A 1 593 ? 41.229 3.653 -16.606 1.00 51.06 593 LEU A C 1
ATOM 4233 O O . LEU A 1 593 ? 41.586 4.696 -16.067 1.00 51.06 593 LEU A O 1
ATOM 4237 N N . LEU A 1 594 ? 42.061 2.616 -16.756 1.00 41.84 594 LEU A N 1
ATOM 4238 C CA . LEU A 1 594 ? 43.493 2.608 -16.395 1.00 41.84 594 LEU A CA 1
ATOM 4239 C C . LEU A 1 594 ? 43.775 3.090 -14.953 1.00 41.84 594 LEU A C 1
ATOM 4241 O O . LEU A 1 594 ? 44.695 3.880 -14.708 1.00 41.84 594 LEU A O 1
ATOM 4245 N N . GLY A 1 595 ? 42.983 2.610 -13.995 1.00 42.00 595 GLY A N 1
ATOM 4246 C CA . GLY A 1 595 ? 43.043 2.971 -12.580 1.00 42.00 595 GLY A CA 1
ATOM 4247 C C . GLY A 1 595 ? 42.107 4.104 -12.162 1.00 42.00 595 GLY A C 1
ATOM 4248 O O . GLY A 1 595 ? 42.050 4.396 -10.971 1.00 42.00 595 GLY A O 1
ATOM 4249 N N . ALA A 1 596 ? 41.373 4.736 -13.082 1.00 50.84 596 ALA A N 1
ATOM 4250 C CA . ALA A 1 596 ? 40.191 5.526 -12.737 1.00 50.84 596 ALA A CA 1
ATOM 4251 C C . ALA A 1 596 ? 38.969 4.599 -12.694 1.00 50.84 596 ALA A C 1
ATOM 4253 O O . ALA A 1 596 ? 38.460 4.178 -13.731 1.00 50.84 596 ALA A O 1
ATOM 4254 N N . LEU A 1 597 ? 38.523 4.270 -11.486 1.00 53.03 597 LEU A N 1
ATOM 4255 C CA . LEU A 1 597 ? 37.413 3.360 -11.229 1.00 53.03 597 LEU A CA 1
ATOM 4256 C C . LEU A 1 597 ? 36.113 4.166 -11.114 1.00 53.03 597 LEU A C 1
ATOM 4258 O O . LEU A 1 597 ? 35.875 4.832 -10.099 1.00 53.03 597 LEU A O 1
ATOM 4262 N N . VAL A 1 598 ? 35.278 4.106 -12.151 1.00 60.62 598 VAL A N 1
ATOM 4263 C CA . VAL A 1 598 ? 33.949 4.733 -12.194 1.00 60.62 598 VAL A CA 1
ATOM 4264 C C . VAL A 1 598 ? 32.895 3.656 -11.970 1.00 60.62 598 VAL A C 1
ATOM 4266 O O . VAL A 1 598 ? 32.763 2.737 -12.775 1.00 60.62 598 VAL A O 1
ATOM 4269 N N . ASN A 1 599 ? 32.132 3.773 -10.886 1.00 54.94 599 ASN A N 1
ATOM 4270 C CA . ASN A 1 599 ? 31.043 2.851 -10.567 1.00 54.94 599 ASN A CA 1
ATOM 4271 C C . ASN A 1 599 ? 29.721 3.611 -10.492 1.00 54.94 599 ASN A C 1
ATOM 4273 O O . ASN A 1 599 ? 29.660 4.669 -9.858 1.00 54.94 599 ASN A O 1
ATOM 4277 N N . THR A 1 600 ? 28.667 3.049 -11.082 1.00 58.62 600 THR A N 1
ATOM 4278 C CA . THR A 1 600 ? 27.293 3.533 -10.928 1.00 58.62 600 THR A CA 1
ATOM 4279 C C . THR A 1 600 ? 26.479 2.627 -10.003 1.00 58.62 600 THR A C 1
ATOM 4281 O O . THR A 1 600 ? 26.756 1.432 -9.867 1.00 58.62 600 THR A O 1
ATOM 4284 N N . SER A 1 601 ? 25.462 3.181 -9.343 1.00 57.19 601 SER A N 1
ATOM 4285 C CA . SER A 1 601 ? 24.420 2.382 -8.691 1.00 57.19 601 SER A CA 1
ATOM 4286 C C . SER A 1 601 ? 23.514 1.698 -9.728 1.00 57.19 601 SER A C 1
ATOM 4288 O O . SER A 1 601 ? 23.460 2.140 -10.879 1.00 57.19 601 SER A O 1
ATOM 4290 N N . PRO A 1 602 ? 22.757 0.651 -9.339 1.00 53.84 602 PRO A N 1
ATOM 4291 C CA . PRO A 1 602 ? 21.610 0.211 -10.127 1.00 53.84 602 PRO A CA 1
ATOM 4292 C C . PRO A 1 602 ? 20.632 1.378 -10.332 1.00 53.84 602 PRO A C 1
ATOM 4294 O O . PRO A 1 602 ? 20.529 2.249 -9.459 1.00 53.84 602 PRO A O 1
ATOM 4297 N N . ILE A 1 603 ? 19.922 1.386 -11.461 1.00 60.44 603 ILE A N 1
ATOM 4298 C CA . ILE A 1 603 ? 18.884 2.381 -11.757 1.00 60.44 603 ILE A CA 1
ATOM 4299 C C . ILE A 1 603 ? 17.555 1.659 -11.945 1.00 60.44 603 ILE A C 1
ATOM 4301 O O . ILE A 1 603 ? 17.313 1.057 -12.990 1.00 60.44 603 ILE A O 1
ATOM 4305 N N . ASP A 1 604 ? 16.692 1.735 -10.939 1.00 63.09 604 ASP A N 1
ATOM 4306 C CA . ASP A 1 604 ? 15.329 1.221 -11.031 1.00 63.09 604 ASP A CA 1
ATOM 4307 C C . ASP A 1 604 ? 14.431 2.357 -11.548 1.00 63.09 604 ASP A C 1
ATOM 4309 O O . ASP A 1 604 ? 14.397 3.431 -10.952 1.00 63.09 604 ASP A O 1
ATOM 4313 N N . VAL A 1 605 ? 13.704 2.151 -12.647 1.00 65.81 605 VAL A N 1
ATOM 4314 C CA . VAL A 1 605 ? 12.699 3.092 -13.170 1.00 65.81 605 VAL A CA 1
ATOM 4315 C C . VAL A 1 605 ? 11.337 2.423 -13.083 1.00 65.81 605 VAL A C 1
ATOM 4317 O O . VAL A 1 605 ? 11.089 1.448 -13.788 1.00 65.81 605 VAL A O 1
ATOM 4320 N N . SER A 1 606 ? 10.452 2.942 -12.235 1.00 71.38 606 SER A N 1
ATOM 4321 C CA . SER A 1 606 ? 9.076 2.467 -12.105 1.00 71.38 606 SER A CA 1
ATOM 4322 C C . SER A 1 606 ? 8.098 3.485 -12.677 1.00 71.38 606 SER A C 1
ATOM 4324 O O . SER A 1 606 ? 8.064 4.642 -12.262 1.00 71.38 606 SER A O 1
ATOM 4326 N N . ILE A 1 607 ? 7.278 3.044 -13.622 1.00 73.56 607 ILE A N 1
ATOM 4327 C CA . ILE A 1 607 ? 6.119 3.768 -14.127 1.00 73.56 607 ILE A CA 1
ATOM 4328 C C . ILE A 1 607 ? 4.889 3.095 -13.532 1.00 73.56 607 ILE A C 1
ATOM 4330 O O . ILE A 1 607 ? 4.641 1.912 -13.770 1.00 73.56 607 ILE A O 1
ATOM 4334 N N . THR A 1 608 ? 4.107 3.857 -12.775 1.00 74.00 608 THR A N 1
ATOM 4335 C CA . THR A 1 608 ? 2.900 3.375 -12.099 1.00 74.00 608 THR A CA 1
ATOM 4336 C C . THR A 1 608 ? 1.688 4.193 -12.523 1.00 74.00 608 THR A C 1
ATOM 4338 O O . THR A 1 608 ? 1.762 5.414 -12.666 1.00 74.00 608 THR A O 1
ATOM 4341 N N . ALA A 1 609 ? 0.551 3.535 -12.724 1.00 76.69 609 ALA A N 1
ATOM 4342 C CA . ALA A 1 609 ? -0.724 4.196 -12.959 1.00 76.69 609 ALA A CA 1
ATOM 4343 C C . ALA A 1 609 ? -1.507 4.235 -11.644 1.00 76.69 609 ALA A C 1
ATOM 4345 O O . ALA A 1 609 ? -1.948 3.209 -11.124 1.00 76.69 609 ALA A O 1
ATOM 4346 N N . ASN A 1 610 ? -1.650 5.439 -11.098 1.00 81.38 610 ASN A N 1
ATOM 4347 C CA . ASN A 1 610 ? -2.385 5.717 -9.874 1.00 81.38 610 ASN A CA 1
ATOM 4348 C C . ASN A 1 610 ? -3.816 6.119 -10.226 1.00 81.38 610 ASN A C 1
ATOM 4350 O O . ASN A 1 610 ? -4.050 7.149 -10.858 1.00 81.38 610 ASN A O 1
ATOM 4354 N N . SER A 1 611 ? -4.776 5.306 -9.801 1.00 79.38 611 SER A N 1
ATOM 4355 C CA . SER A 1 611 ? -6.196 5.639 -9.875 1.00 79.38 611 SER A CA 1
ATOM 4356 C C . SER A 1 611 ? -6.624 6.490 -8.673 1.00 79.38 611 SER A C 1
ATOM 4358 O O . SER A 1 611 ? -6.106 6.335 -7.564 1.00 79.38 611 SER A O 1
ATOM 4360 N N . GLY A 1 612 ? -7.553 7.422 -8.892 1.00 70.00 612 GLY A N 1
ATOM 4361 C CA . GLY A 1 612 ? -8.004 8.372 -7.873 1.00 70.00 612 GLY A CA 1
ATOM 4362 C C . GLY A 1 612 ? -8.612 9.659 -8.438 1.00 70.00 612 GLY A C 1
ATOM 4363 O O . GLY A 1 612 ? -8.762 9.821 -9.651 1.00 70.00 612 GLY A O 1
ATOM 4364 N N . GLN A 1 613 ? -8.965 10.580 -7.540 1.00 69.75 613 GLN A N 1
ATOM 4365 C CA . GLN A 1 613 ? -9.546 11.888 -7.864 1.00 69.75 613 GLN A CA 1
ATOM 4366 C C . GLN A 1 613 ? -8.549 12.787 -8.617 1.00 69.75 613 GLN A C 1
ATOM 4368 O O . GLN A 1 613 ? -7.409 12.937 -8.190 1.00 69.75 613 GLN A O 1
ATOM 4373 N N . GLY A 1 614 ? -8.978 13.373 -9.741 1.00 67.19 614 GLY A N 1
ATOM 4374 C CA . GLY A 1 614 ? -8.163 14.209 -10.637 1.00 67.19 614 GLY A CA 1
ATOM 4375 C C . GLY A 1 614 ? -7.190 13.446 -11.552 1.00 67.19 614 GLY A C 1
ATOM 4376 O O . GLY A 1 614 ? -6.673 14.008 -12.513 1.00 67.19 614 GLY A O 1
ATOM 4377 N N . LEU A 1 615 ? -6.966 12.152 -11.310 1.00 74.56 615 LEU A N 1
ATOM 4378 C CA . LEU A 1 615 ? -5.920 11.355 -11.959 1.00 74.56 615 LEU A CA 1
ATOM 4379 C C . LEU A 1 615 ? -6.407 10.689 -13.261 1.00 74.56 615 LEU A C 1
ATOM 4381 O O . LEU A 1 615 ? -6.466 9.464 -13.360 1.00 74.56 615 LEU A O 1
ATOM 4385 N N . ILE A 1 616 ? -6.822 11.482 -14.259 1.00 75.00 616 ILE A N 1
ATOM 4386 C CA . ILE A 1 616 ? -7.413 10.971 -15.516 1.00 75.00 616 ILE A CA 1
ATOM 4387 C C . ILE A 1 616 ? -6.530 9.922 -16.202 1.00 75.00 616 ILE A C 1
ATOM 4389 O O . ILE A 1 616 ? -7.025 8.842 -16.529 1.00 75.00 616 ILE A O 1
ATOM 4393 N N . LEU A 1 617 ? -5.251 10.222 -16.433 1.00 77.38 617 LEU A N 1
ATOM 4394 C CA . LEU A 1 617 ? -4.359 9.349 -17.195 1.00 77.38 617 LEU A CA 1
ATOM 4395 C C . LEU A 1 617 ? -4.079 8.052 -16.424 1.00 77.38 617 LEU A C 1
ATOM 4397 O O . LEU A 1 617 ? -4.174 6.968 -16.995 1.00 77.38 617 LEU A O 1
ATOM 4401 N N . GLY A 1 618 ? -3.851 8.152 -15.110 1.00 77.06 618 GLY A N 1
ATOM 4402 C CA . GLY A 1 618 ? -3.690 6.988 -14.234 1.00 77.06 618 GLY A CA 1
ATOM 4403 C C . GLY A 1 618 ? -4.937 6.095 -14.191 1.00 77.06 618 GLY A C 1
ATOM 4404 O O . GLY A 1 618 ? -4.831 4.883 -14.354 1.00 77.06 618 GLY A O 1
ATOM 4405 N N . ASN A 1 619 ? -6.132 6.681 -14.076 1.00 77.44 619 ASN A N 1
ATOM 4406 C CA . ASN A 1 619 ? -7.406 5.953 -14.131 1.00 77.44 619 ASN A CA 1
ATOM 4407 C C . ASN A 1 619 ? -7.625 5.224 -15.474 1.00 77.44 619 ASN A C 1
ATOM 4409 O O . ASN A 1 619 ? -8.139 4.107 -15.486 1.00 77.44 619 ASN A O 1
ATOM 4413 N N . ILE A 1 620 ? -7.251 5.839 -16.603 1.00 78.56 620 ILE A N 1
ATOM 4414 C CA . ILE A 1 620 ? -7.413 5.245 -17.942 1.00 78.56 620 ILE A CA 1
ATOM 4415 C C . ILE A 1 620 ? -6.418 4.107 -18.164 1.00 78.56 620 ILE A C 1
ATOM 4417 O O . ILE A 1 620 ? -6.814 3.037 -18.622 1.00 78.56 620 ILE A O 1
ATOM 4421 N N . VAL A 1 621 ? -5.147 4.303 -17.807 1.00 76.50 621 VAL A N 1
ATOM 4422 C CA . VAL A 1 621 ? -4.126 3.251 -17.913 1.00 76.50 621 VAL A CA 1
ATOM 4423 C C . VAL A 1 621 ? -4.462 2.077 -16.986 1.00 76.50 621 VAL A C 1
ATOM 4425 O O . VAL A 1 621 ? -4.318 0.928 -17.397 1.00 76.50 621 VAL A O 1
ATOM 4428 N N . TYR A 1 622 ? -5.007 2.337 -15.792 1.00 75.94 622 TYR A N 1
ATOM 4429 C CA . TYR A 1 622 ? -5.497 1.301 -14.878 1.00 75.94 622 TYR A CA 1
ATOM 4430 C C . TYR A 1 622 ? -6.638 0.459 -15.481 1.00 75.94 622 TYR A C 1
ATOM 4432 O O . TYR A 1 622 ? -6.623 -0.769 -15.370 1.00 75.94 622 TYR A O 1
ATOM 4440 N N . ASP A 1 623 ? -7.611 1.084 -16.152 1.00 73.56 623 ASP A N 1
ATOM 4441 C CA . ASP A 1 623 ? -8.710 0.362 -16.810 1.00 73.56 623 ASP A CA 1
ATOM 4442 C C . ASP A 1 623 ? -8.244 -0.406 -18.055 1.00 73.56 623 ASP A C 1
ATOM 4444 O O . ASP A 1 623 ? -8.667 -1.542 -18.268 1.00 73.56 623 ASP A O 1
ATOM 4448 N N . LEU A 1 624 ? -7.349 0.177 -18.861 1.00 74.56 624 LEU A N 1
ATOM 4449 C CA . LEU A 1 624 ? -6.766 -0.483 -20.034 1.00 74.56 624 LEU A CA 1
ATOM 4450 C C . LEU A 1 624 ? -5.918 -1.699 -19.635 1.00 74.56 624 LEU A C 1
ATOM 4452 O O . LEU A 1 624 ? -6.053 -2.759 -20.246 1.00 74.56 624 LEU A O 1
ATOM 4456 N N . ALA A 1 625 ? -5.113 -1.589 -18.575 1.00 68.38 625 ALA A N 1
ATOM 4457 C CA . ALA A 1 625 ? -4.340 -2.704 -18.030 1.00 68.38 625 ALA A CA 1
ATOM 4458 C C . ALA A 1 625 ? -5.238 -3.842 -17.504 1.00 68.38 625 ALA A C 1
ATOM 4460 O O . ALA A 1 625 ? -4.881 -5.014 -17.605 1.00 68.38 625 ALA A O 1
ATOM 4461 N N . ASN A 1 626 ? -6.430 -3.516 -16.993 1.00 67.06 626 ASN A N 1
ATOM 4462 C CA . ASN A 1 626 ? -7.399 -4.496 -16.496 1.00 67.06 626 ASN A CA 1
ATOM 4463 C C . ASN A 1 626 ? -8.428 -4.971 -17.537 1.00 67.06 626 ASN A C 1
ATOM 4465 O O . ASN A 1 626 ? -9.215 -5.875 -17.244 1.00 67.06 626 ASN A O 1
ATOM 4469 N N . LEU A 1 627 ? -8.392 -4.445 -18.767 1.00 66.94 627 LEU A N 1
ATOM 4470 C CA . LEU A 1 627 ? -9.328 -4.782 -19.847 1.00 66.94 627 LEU A CA 1
ATOM 4471 C C . LEU A 1 627 ? -9.378 -6.296 -20.135 1.00 66.94 627 LEU A C 1
ATOM 4473 O O . LEU A 1 627 ? -10.446 -6.834 -20.436 1.00 66.94 627 LEU A O 1
ATOM 4477 N N . PHE A 1 628 ? -8.239 -6.980 -19.972 1.00 56.84 628 PHE A N 1
ATOM 4478 C CA . PHE A 1 628 ? -8.057 -8.414 -20.227 1.00 56.84 628 PHE A CA 1
ATOM 4479 C C . PHE A 1 628 ? -8.076 -9.308 -18.971 1.00 56.84 628 PHE A C 1
ATOM 4481 O O . PHE A 1 628 ? -8.269 -10.516 -19.097 1.00 56.84 628 PHE A O 1
ATOM 4488 N N . ASN A 1 629 ? -7.926 -8.748 -17.764 1.00 55.84 629 ASN A N 1
ATOM 4489 C CA . ASN A 1 629 ? -7.739 -9.521 -16.519 1.00 55.84 629 ASN A CA 1
ATOM 4490 C C . ASN A 1 629 ? -9.027 -10.168 -15.975 1.00 55.84 629 ASN A C 1
ATOM 4492 O O . ASN A 1 629 ? -9.005 -10.950 -15.027 1.00 55.84 629 ASN A O 1
ATOM 4496 N N . ASP A 1 630 ? -10.164 -9.842 -16.578 1.00 51.38 630 ASP A N 1
ATOM 4497 C CA . ASP A 1 630 ? -11.477 -9.908 -15.944 1.00 51.38 630 ASP A CA 1
ATOM 4498 C C . ASP A 1 630 ? -12.413 -10.900 -16.677 1.00 51.38 630 ASP A C 1
ATOM 4500 O O . ASP A 1 630 ? -13.607 -10.661 -16.859 1.00 51.38 630 ASP A O 1
ATOM 4504 N N . LEU A 1 631 ? -11.843 -12.019 -17.156 1.00 52.34 631 LEU A N 1
ATOM 4505 C CA . LEU A 1 631 ? -12.537 -13.084 -17.905 1.00 52.34 631 LEU A CA 1
ATOM 4506 C C . LEU A 1 631 ? -12.419 -14.489 -17.263 1.00 52.34 631 LEU A C 1
ATOM 4508 O O . LEU A 1 631 ? -11.962 -15.440 -17.907 1.00 52.34 631 LEU A O 1
ATOM 4512 N N . PRO A 1 632 ? -12.880 -14.694 -16.012 1.00 45.81 632 PRO A N 1
ATOM 4513 C CA . PRO A 1 632 ? -12.977 -16.029 -15.427 1.00 45.81 632 PRO A CA 1
ATOM 4514 C C . PRO A 1 632 ? -14.059 -16.875 -16.130 1.00 45.81 632 PRO A C 1
ATOM 4516 O O . PRO A 1 632 ? -15.239 -16.839 -15.782 1.00 45.81 632 PRO A O 1
ATOM 4519 N N . GLY A 1 633 ? -13.643 -17.692 -17.103 1.00 52.22 633 GLY A N 1
ATOM 4520 C CA . GLY A 1 633 ? -14.456 -18.775 -17.676 1.00 52.22 633 GLY A CA 1
ATOM 4521 C C . GLY A 1 633 ? -15.302 -18.434 -18.910 1.00 52.22 633 GLY A C 1
ATOM 4522 O O . GLY A 1 633 ? -16.190 -19.216 -19.247 1.00 52.22 633 GLY A O 1
ATOM 4523 N N . GLN A 1 634 ? -15.037 -17.317 -19.594 1.00 51.59 634 GLN A N 1
ATOM 4524 C CA . GLN A 1 634 ? -15.616 -17.001 -20.910 1.00 51.59 634 GLN A CA 1
ATOM 4525 C C . GLN A 1 634 ? -14.517 -16.998 -21.987 1.00 51.59 634 GLN A C 1
ATOM 4527 O O . GLN A 1 634 ? -13.418 -16.519 -21.707 1.00 51.59 634 GLN A O 1
ATOM 4532 N N . PRO A 1 635 ? -14.771 -17.505 -23.210 1.00 57.38 635 PRO A N 1
ATOM 4533 C CA . PRO A 1 635 ? -13.825 -17.369 -24.312 1.00 57.38 635 PRO A CA 1
ATOM 4534 C C . PRO A 1 635 ? -13.708 -15.898 -24.736 1.00 57.38 635 PRO A C 1
ATOM 4536 O O . PRO A 1 635 ? -14.715 -15.196 -24.842 1.00 57.38 635 PRO A O 1
ATOM 4539 N N . LEU A 1 636 ? -12.482 -15.441 -25.002 1.00 58.72 636 LEU A N 1
ATOM 4540 C CA . LEU A 1 636 ? -12.218 -14.094 -25.509 1.00 58.72 636 LEU A CA 1
ATOM 4541 C C . LEU A 1 636 ? -12.885 -13.920 -26.886 1.00 58.72 636 LEU A C 1
ATOM 4543 O O . LEU A 1 636 ? -12.578 -14.652 -27.823 1.00 58.72 636 LEU A O 1
ATOM 4547 N N . ASN A 1 637 ? -13.799 -12.956 -26.998 1.00 72.81 637 ASN A N 1
ATOM 4548 C CA . ASN A 1 637 ? -14.508 -12.615 -28.232 1.00 72.81 637 ASN A CA 1
ATOM 4549 C C . ASN A 1 637 ? -14.484 -11.088 -28.413 1.00 72.81 637 ASN A C 1
ATOM 4551 O O . ASN A 1 637 ? -14.692 -10.339 -27.454 1.00 72.81 637 ASN A O 1
ATOM 4555 N N . ILE A 1 638 ? -14.245 -10.643 -29.648 1.00 78.94 638 ILE A N 1
ATOM 4556 C CA . ILE A 1 638 ? -14.180 -9.233 -30.048 1.00 78.94 638 ILE A CA 1
ATOM 4557 C C . ILE A 1 638 ? -15.437 -8.426 -29.666 1.00 78.94 638 ILE A C 1
ATOM 4559 O O . ILE A 1 638 ? -15.319 -7.245 -29.360 1.00 78.94 638 ILE A O 1
ATOM 4563 N N . ASP A 1 639 ? -16.621 -9.044 -29.591 1.00 82.00 639 ASP A N 1
ATOM 4564 C CA . ASP A 1 639 ? -17.864 -8.380 -29.170 1.00 82.00 639 ASP A CA 1
ATOM 4565 C C . ASP A 1 639 ? -17.807 -7.914 -27.702 1.00 82.00 639 ASP A C 1
ATOM 4567 O O . ASP A 1 639 ? -18.256 -6.816 -27.371 1.00 82.00 639 ASP A O 1
ATOM 4571 N N . VAL A 1 640 ? -17.197 -8.717 -26.819 1.00 78.25 640 VAL A N 1
ATOM 4572 C CA . VAL A 1 640 ? -17.013 -8.379 -25.394 1.00 78.25 640 VAL A CA 1
ATOM 4573 C C . VAL A 1 640 ? -15.956 -7.286 -25.233 1.00 78.25 640 VAL A C 1
ATOM 4575 O O . VAL A 1 640 ? -16.125 -6.378 -24.418 1.00 78.25 640 VAL A O 1
ATOM 4578 N N . LEU A 1 641 ? -14.889 -7.341 -26.038 1.00 76.88 641 LEU A N 1
ATOM 4579 C CA . LEU A 1 641 ? -13.845 -6.317 -26.061 1.00 76.88 641 LEU A CA 1
ATOM 4580 C C . LEU A 1 641 ? -14.407 -4.968 -26.541 1.00 76.88 641 LEU A C 1
ATOM 4582 O O . LEU A 1 641 ? -14.222 -3.953 -25.872 1.00 76.88 641 LEU A O 1
ATOM 4586 N N . ASN A 1 642 ? -15.177 -4.980 -27.634 1.00 84.25 642 ASN A N 1
ATOM 4587 C CA . ASN A 1 642 ? -15.907 -3.820 -28.141 1.00 84.25 642 ASN A CA 1
ATOM 4588 C C . ASN A 1 642 ? -16.859 -3.239 -27.092 1.00 84.25 642 ASN A C 1
ATOM 4590 O O . ASN A 1 642 ? -16.913 -2.019 -26.935 1.00 84.25 642 ASN A O 1
ATOM 4594 N N . GLN A 1 643 ? -17.589 -4.078 -26.350 1.00 84.75 643 GLN A N 1
ATOM 4595 C CA . GLN A 1 643 ? -18.456 -3.602 -25.274 1.00 84.75 643 GLN A CA 1
ATOM 4596 C C . GLN A 1 643 ? -17.651 -2.891 -24.174 1.00 84.75 643 GLN A C 1
ATOM 4598 O O . GLN A 1 643 ? -17.927 -1.724 -23.893 1.00 84.75 643 GLN A O 1
ATOM 4603 N N . LYS A 1 644 ? -16.638 -3.550 -23.591 1.00 79.88 644 LYS A N 1
ATOM 4604 C CA . LYS A 1 644 ? -15.829 -2.970 -22.503 1.00 79.88 644 LYS A CA 1
ATOM 4605 C C . LYS A 1 644 ? -15.125 -1.676 -22.920 1.00 79.88 644 LYS A C 1
ATOM 4607 O O . LYS A 1 644 ? -15.078 -0.723 -22.145 1.00 79.88 644 LYS A O 1
ATOM 4612 N N . LEU A 1 645 ? -14.620 -1.607 -24.151 1.00 84.00 645 LEU A N 1
ATOM 4613 C CA . LEU A 1 645 ? -13.954 -0.409 -24.660 1.00 84.00 645 LEU A CA 1
ATOM 4614 C C . LEU A 1 645 ? -14.942 0.752 -24.888 1.00 84.00 645 LEU A C 1
ATOM 4616 O O . LEU A 1 645 ? -14.597 1.906 -24.642 1.00 84.00 645 LEU A O 1
ATOM 4620 N N . ASN A 1 646 ? -16.188 0.466 -25.289 1.00 87.25 646 ASN A N 1
ATOM 4621 C CA . ASN A 1 646 ? -17.243 1.484 -25.394 1.00 87.25 646 ASN A CA 1
ATOM 4622 C C . ASN A 1 646 ? -17.731 1.957 -24.012 1.00 87.25 646 ASN A C 1
ATOM 4624 O O . ASN A 1 646 ? -18.036 3.138 -23.845 1.00 87.25 646 ASN A O 1
ATOM 4628 N N . GLU A 1 647 ? -17.758 1.074 -23.011 1.00 85.06 647 GLU A N 1
ATOM 4629 C CA . GLU A 1 647 ? -18.006 1.446 -21.612 1.00 85.06 647 GLU A CA 1
ATOM 4630 C C . GLU A 1 647 ? -16.898 2.378 -21.089 1.00 85.06 647 GLU A C 1
ATOM 4632 O O . GLU A 1 647 ? -17.208 3.455 -20.575 1.00 85.06 647 GLU A O 1
ATOM 4637 N N . LEU A 1 648 ? -15.619 2.046 -21.320 1.00 83.06 648 LEU A N 1
ATOM 4638 C CA . LEU A 1 648 ? -14.482 2.917 -20.997 1.00 83.06 648 LEU A CA 1
ATOM 4639 C C . LEU A 1 648 ? -14.587 4.279 -21.702 1.00 83.06 648 LEU A C 1
ATOM 4641 O O . LEU A 1 648 ? -14.512 5.315 -21.042 1.00 83.06 648 LEU A O 1
ATOM 4645 N N . LEU A 1 649 ? -14.838 4.302 -23.016 1.00 85.62 649 LEU A N 1
ATOM 4646 C CA . LEU A 1 649 ? -15.017 5.541 -23.780 1.00 85.62 649 LEU A CA 1
ATOM 4647 C C . LEU A 1 649 ? -16.158 6.405 -23.222 1.00 85.62 649 LEU A C 1
ATOM 4649 O O . LEU A 1 649 ? -16.011 7.624 -23.118 1.00 85.62 649 LEU A O 1
ATOM 4653 N N . GLY A 1 650 ? -17.276 5.798 -22.818 1.00 84.19 650 GLY A N 1
ATOM 4654 C CA . GLY A 1 650 ? -18.391 6.502 -22.182 1.00 84.19 650 GLY A CA 1
ATOM 4655 C C . GLY A 1 650 ? -18.015 7.116 -20.828 1.00 84.19 650 GLY A C 1
ATOM 4656 O O . GLY A 1 650 ? -18.366 8.268 -20.550 1.00 84.19 650 GLY A O 1
ATOM 4657 N N . LEU A 1 651 ? -17.255 6.385 -20.007 1.00 77.19 651 LEU A N 1
ATOM 4658 C CA . LEU A 1 651 ? -16.773 6.865 -18.711 1.00 77.19 651 LEU A CA 1
ATOM 4659 C C . LEU A 1 651 ? -15.777 8.026 -18.877 1.00 77.19 651 LEU A C 1
ATOM 4661 O O . LEU A 1 651 ? -15.962 9.068 -18.250 1.00 77.19 651 LEU A O 1
ATOM 4665 N N . VAL A 1 652 ? -14.786 7.901 -19.768 1.00 78.50 652 VAL A N 1
ATOM 4666 C CA . VAL A 1 652 ? -13.813 8.974 -20.060 1.00 78.50 652 VAL A CA 1
ATOM 4667 C C . VAL A 1 652 ? -14.503 10.192 -20.682 1.00 78.50 652 VAL A C 1
ATOM 4669 O O . VAL A 1 652 ? -14.235 11.328 -20.294 1.00 78.50 652 VAL A O 1
ATOM 4672 N N . SER A 1 653 ? -15.460 9.984 -21.591 1.00 80.50 653 SER A N 1
ATOM 4673 C CA . SER A 1 653 ? -16.243 11.077 -22.185 1.00 80.50 653 SER A CA 1
ATOM 4674 C C . SER A 1 653 ? -16.992 11.895 -21.133 1.00 80.50 653 SER A C 1
ATOM 4676 O O . SER A 1 653 ? -17.024 13.123 -21.228 1.00 80.50 653 SER A O 1
ATOM 4678 N N . THR A 1 654 ? -17.531 11.213 -20.116 1.00 76.50 654 THR A N 1
ATOM 4679 C CA . THR A 1 654 ? -18.227 11.815 -18.968 1.00 76.50 654 THR A CA 1
ATOM 4680 C C . THR A 1 654 ? -17.260 12.530 -18.019 1.00 76.50 654 THR A C 1
ATOM 4682 O O . THR A 1 654 ? -17.583 13.608 -17.528 1.00 76.50 654 THR A O 1
ATOM 4685 N N . ALA A 1 655 ? -16.071 11.962 -17.790 1.00 69.81 655 ALA A N 1
ATOM 4686 C CA . ALA A 1 655 ? -15.038 12.517 -16.913 1.00 69.81 655 ALA A CA 1
ATOM 4687 C C . ALA A 1 655 ? -14.505 13.872 -17.400 1.00 69.81 655 ALA A C 1
ATOM 4689 O O . ALA A 1 655 ? -14.410 14.823 -16.629 1.00 69.81 655 ALA A O 1
ATOM 4690 N N . VAL A 1 656 ? -14.196 13.931 -18.699 1.00 72.94 656 VAL A N 1
ATOM 4691 C CA . VAL A 1 656 ? -13.486 15.019 -19.397 1.00 72.94 656 VAL A CA 1
ATOM 4692 C C . VAL A 1 656 ? -14.397 16.218 -19.734 1.00 72.94 656 VAL A C 1
ATOM 4694 O O . VAL A 1 656 ? -13.937 17.278 -20.154 1.00 72.94 656 VAL A O 1
ATOM 4697 N N . GLY A 1 657 ? -15.711 16.093 -19.519 1.00 69.62 657 GLY A N 1
ATOM 4698 C CA . GLY A 1 657 ? -16.642 17.223 -19.571 1.00 69.62 657 GLY A CA 1
ATOM 4699 C C . GLY A 1 657 ? -16.701 17.938 -20.930 1.00 69.62 657 GLY A C 1
ATOM 4700 O O . GLY A 1 657 ? -16.966 17.316 -21.962 1.00 69.62 657 GLY A O 1
ATOM 4701 N N . LEU A 1 658 ? -16.512 19.263 -20.916 1.00 72.50 658 LEU A N 1
ATOM 4702 C CA . LEU A 1 658 ? -16.617 20.136 -22.098 1.00 72.50 658 LEU A CA 1
ATOM 4703 C C . LEU A 1 658 ? -15.344 20.213 -22.953 1.00 72.50 658 LEU A C 1
ATOM 4705 O O . LEU A 1 658 ? -15.413 20.780 -24.043 1.00 72.50 658 LEU A O 1
ATOM 4709 N N . ILE A 1 659 ? -14.213 19.667 -22.495 1.00 81.38 659 ILE A N 1
ATOM 4710 C CA . ILE A 1 659 ? -12.983 19.608 -23.296 1.00 81.38 659 ILE A CA 1
ATOM 4711 C C . ILE A 1 659 ? -13.309 18.814 -24.574 1.00 81.38 659 ILE A C 1
ATOM 4713 O O . ILE A 1 659 ? -13.887 17.727 -24.463 1.00 81.38 659 ILE A O 1
ATOM 4717 N N . PRO A 1 660 ? -13.049 19.332 -25.787 1.00 82.00 660 PRO A N 1
ATOM 4718 C CA . PRO A 1 660 ? -13.302 18.590 -27.018 1.00 82.00 660 PRO A CA 1
ATOM 4719 C C . PRO A 1 660 ? -12.344 17.390 -27.125 1.00 82.00 660 PRO A C 1
ATOM 4721 O O . PRO A 1 660 ? -11.223 17.456 -26.627 1.00 82.00 660 PRO A O 1
ATOM 4724 N N . PRO A 1 661 ? -12.754 16.268 -27.744 1.00 85.25 661 PRO A N 1
ATOM 4725 C CA . PRO A 1 661 ? -11.778 15.269 -28.162 1.00 85.25 661 PRO A CA 1
ATOM 4726 C C . PRO A 1 661 ? -10.900 15.872 -29.272 1.00 85.25 661 PRO A C 1
ATOM 4728 O O . PRO A 1 661 ? -11.394 16.671 -30.070 1.00 85.25 661 PRO A O 1
ATOM 4731 N N . ALA A 1 662 ? -9.630 15.481 -29.340 1.00 87.06 662 ALA A N 1
ATOM 4732 C CA . ALA A 1 662 ? -8.787 15.791 -30.490 1.00 87.06 662 ALA A CA 1
ATOM 4733 C C . ALA A 1 662 ? -9.343 15.103 -31.755 1.00 87.06 662 ALA A C 1
ATOM 4735 O O . ALA A 1 662 ? -9.936 14.024 -31.666 1.00 87.06 662 ALA A O 1
ATOM 4736 N N . ASP A 1 663 ? -9.185 15.724 -32.925 1.00 85.94 663 ASP A N 1
ATOM 4737 C CA . ASP A 1 663 ? -9.770 15.208 -34.166 1.00 85.94 663 ASP A CA 1
ATOM 4738 C C . ASP A 1 663 ? -9.119 13.884 -34.602 1.00 85.94 663 ASP A C 1
ATOM 4740 O O . ASP A 1 663 ? -7.895 13.729 -34.599 1.00 85.94 663 ASP A O 1
ATOM 4744 N N . VAL A 1 664 ? -9.955 12.930 -35.024 1.00 86.19 664 VAL A N 1
ATOM 4745 C CA . VAL A 1 664 ? -9.530 11.615 -35.527 1.00 86.19 664 VAL A CA 1
ATOM 4746 C C . VAL A 1 664 ? -10.346 11.193 -36.751 1.00 86.19 664 VAL A C 1
ATOM 4748 O O . VAL A 1 664 ? -11.565 11.390 -36.763 1.00 86.19 664 VAL A O 1
ATOM 4751 N N . PRO A 1 665 ? -9.724 10.574 -37.774 1.00 83.44 665 PRO A N 1
ATOM 4752 C CA . PRO A 1 665 ? -10.451 10.009 -38.905 1.00 83.44 665 PRO A CA 1
ATOM 4753 C C . PRO A 1 665 ? -11.381 8.867 -38.477 1.00 83.44 665 PRO A C 1
ATOM 4755 O O . PRO A 1 665 ? -11.015 8.022 -37.660 1.00 83.44 665 PRO A O 1
ATOM 4758 N N . LEU A 1 666 ? -12.572 8.798 -39.080 1.00 85.44 666 LEU A N 1
ATOM 4759 C CA . LEU A 1 666 ? -13.452 7.640 -38.928 1.00 85.44 666 LEU A CA 1
ATOM 4760 C C . LEU A 1 666 ? -12.936 6.482 -39.792 1.00 85.44 666 LEU A C 1
ATOM 4762 O O . LEU A 1 666 ? -12.883 6.587 -41.019 1.00 85.44 666 LEU A O 1
ATOM 4766 N N . VAL A 1 667 ? -12.629 5.360 -39.151 1.00 87.81 667 VAL A N 1
ATOM 4767 C CA . VAL A 1 667 ? -12.224 4.113 -39.801 1.00 87.81 667 VAL A CA 1
ATOM 4768 C C . VAL A 1 667 ? -13.450 3.463 -40.441 1.00 87.81 667 VAL A C 1
ATOM 4770 O O . VAL A 1 667 ? -14.438 3.173 -39.761 1.00 87.81 667 VAL A O 1
ATOM 4773 N N . LEU A 1 668 ? -13.406 3.232 -41.754 1.00 90.06 668 LEU A N 1
ATOM 4774 C CA . LEU A 1 668 ? -14.473 2.543 -42.483 1.00 90.06 668 LEU A CA 1
ATOM 4775 C C . LEU A 1 668 ? -14.201 1.027 -42.544 1.00 90.06 668 LEU A C 1
ATOM 4777 O O . LEU A 1 668 ? -13.041 0.640 -42.691 1.00 90.06 668 LEU A O 1
ATOM 4781 N N . PRO A 1 669 ? -15.234 0.163 -42.482 1.00 86.56 669 PRO A N 1
ATOM 4782 C CA . PRO A 1 669 ? -15.056 -1.281 -42.623 1.00 86.56 669 PRO A CA 1
ATOM 4783 C C . PRO A 1 669 ? -14.582 -1.669 -44.030 1.00 86.56 669 PRO A C 1
ATOM 4785 O O . PRO A 1 669 ? -15.207 -1.293 -45.024 1.00 86.56 669 PRO A O 1
ATOM 4788 N N . HIS A 1 670 ? -13.526 -2.479 -44.117 1.00 85.50 670 HIS A N 1
ATOM 4789 C CA . HIS A 1 670 ? -13.129 -3.174 -45.343 1.00 85.50 670 HIS A CA 1
ATOM 4790 C C . HIS A 1 670 ? -12.486 -4.532 -45.042 1.00 85.50 670 HIS A C 1
ATOM 4792 O O . HIS A 1 670 ? -12.002 -4.783 -43.938 1.00 85.50 670 HIS A O 1
ATOM 4798 N N . GLU A 1 671 ? -12.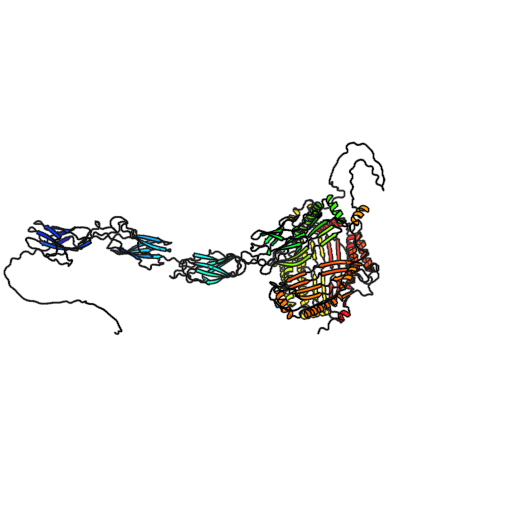511 -5.434 -46.025 1.00 80.00 671 GLU A N 1
ATOM 4799 C CA . GLU A 1 671 ? -11.821 -6.723 -45.922 1.00 80.00 671 GLU A CA 1
ATOM 4800 C C . GLU A 1 671 ? -10.301 -6.513 -45.804 1.00 80.00 671 GLU A C 1
ATOM 4802 O O . GLU A 1 671 ? -9.755 -5.546 -46.337 1.00 80.00 671 GLU A O 1
ATOM 4807 N N . GLY A 1 672 ? -9.634 -7.408 -45.073 1.00 78.31 672 GLY A N 1
ATOM 4808 C CA . GLY A 1 672 ? -8.199 -7.331 -44.783 1.00 78.31 672 GLY A CA 1
ATOM 4809 C C . GLY A 1 672 ? -7.827 -6.463 -43.576 1.00 78.31 672 GLY A C 1
ATOM 4810 O O . GLY A 1 672 ? -6.798 -6.740 -42.969 1.00 78.31 672 GLY A O 1
ATOM 4811 N N . GLN A 1 673 ? -8.656 -5.491 -43.169 1.00 86.19 673 GLN A N 1
ATOM 4812 C CA . GLN A 1 673 ? -8.314 -4.577 -42.070 1.00 86.19 673 GLN A CA 1
ATOM 4813 C C . GLN A 1 673 ? -8.058 -5.316 -40.752 1.00 86.19 673 GLN A C 1
ATOM 4815 O O . GLN A 1 673 ? -8.918 -6.056 -40.272 1.00 86.19 673 GLN A O 1
ATOM 4820 N N . ILE A 1 674 ? -6.891 -5.072 -40.151 1.00 85.12 674 ILE A N 1
ATOM 4821 C CA . ILE A 1 674 ? -6.491 -5.621 -38.847 1.00 85.12 674 ILE A CA 1
ATOM 4822 C C . ILE A 1 674 ? -6.506 -4.524 -37.785 1.00 85.12 674 ILE A C 1
ATOM 4824 O O . ILE A 1 674 ? -7.085 -4.696 -36.715 1.00 85.12 674 ILE A O 1
ATOM 4828 N N . LEU A 1 675 ? -5.869 -3.392 -38.090 1.00 85.44 675 LEU A N 1
ATOM 4829 C CA . LEU A 1 675 ? -5.683 -2.267 -37.181 1.00 85.44 675 LEU A CA 1
ATOM 4830 C C . LEU A 1 675 ? -5.714 -0.963 -37.977 1.00 85.44 675 LEU A C 1
ATOM 4832 O O . LEU A 1 675 ? -5.125 -0.864 -39.048 1.00 85.44 675 LEU A O 1
ATOM 4836 N N . SER A 1 676 ? -6.375 0.046 -37.425 1.00 89.81 676 SER A N 1
ATOM 4837 C CA . SER A 1 676 ? -6.290 1.428 -37.892 1.00 89.81 676 SER A CA 1
ATOM 4838 C C . SER A 1 676 ? -6.267 2.308 -36.651 1.00 89.81 676 SER A C 1
ATOM 4840 O O . SER A 1 676 ? -7.309 2.705 -36.125 1.00 89.81 676 SER A O 1
ATOM 4842 N N . LEU A 1 677 ? -5.063 2.495 -36.112 1.00 88.88 677 LEU A N 1
ATOM 4843 C CA . LEU A 1 677 ? -4.821 3.250 -34.890 1.00 88.88 677 LEU A CA 1
ATOM 4844 C C . LEU A 1 677 ? -4.387 4.660 -35.268 1.00 88.88 677 LEU A C 1
ATOM 4846 O O . LEU A 1 677 ? -3.370 4.824 -35.937 1.00 88.88 677 LEU A O 1
ATOM 4850 N N . THR A 1 678 ? -5.109 5.672 -34.804 1.00 89.81 678 THR A N 1
ATOM 4851 C CA . THR A 1 678 ? -4.681 7.064 -34.933 1.00 89.81 678 THR A CA 1
ATOM 4852 C C . THR A 1 678 ? -4.408 7.646 -33.557 1.00 89.81 678 THR A C 1
ATOM 4854 O O . THR A 1 678 ? -5.315 7.779 -32.736 1.00 89.81 678 THR A O 1
ATOM 4857 N N . VAL A 1 679 ? -3.159 8.048 -33.336 1.00 88.75 679 VAL A N 1
ATOM 4858 C CA . VAL A 1 679 ? -2.791 9.012 -32.301 1.00 88.75 679 VAL A CA 1
ATOM 4859 C C . VAL A 1 679 ? -3.116 10.407 -32.857 1.00 88.75 679 VAL A C 1
ATOM 4861 O O . VAL A 1 679 ? -2.578 10.771 -33.906 1.00 88.75 679 VAL A O 1
ATOM 4864 N N . PRO A 1 680 ? -4.024 11.176 -32.232 1.00 89.75 680 PRO A N 1
ATOM 4865 C CA . PRO A 1 680 ? -4.310 12.548 -32.646 1.00 89.75 680 PRO A CA 1
ATOM 4866 C C . PRO A 1 680 ? -3.083 13.464 -32.537 1.00 89.75 680 PRO A C 1
ATOM 4868 O O . PRO A 1 680 ? -2.108 13.120 -31.872 1.00 89.75 680 PRO A O 1
ATOM 4871 N N . ALA A 1 681 ? -3.167 14.649 -33.149 1.00 89.44 681 ALA A N 1
ATOM 4872 C CA . ALA A 1 681 ? -2.183 15.716 -32.965 1.00 89.44 681 ALA A CA 1
ATOM 4873 C C . ALA A 1 681 ? -2.022 16.056 -31.476 1.00 89.44 681 ALA A C 1
ATOM 4875 O O . ALA A 1 681 ? -3.012 16.325 -30.792 1.00 89.44 681 ALA A O 1
ATOM 4876 N N . LEU A 1 682 ? -0.785 16.018 -30.988 1.00 87.56 682 LEU A N 1
ATOM 4877 C CA . LEU A 1 682 ? -0.398 16.380 -29.628 1.00 87.56 682 LEU A CA 1
ATOM 4878 C C . LEU A 1 682 ? 0.243 17.771 -29.652 1.00 87.56 682 LEU A C 1
ATOM 4880 O O . LEU A 1 682 ? 1.270 17.945 -30.311 1.00 87.56 682 LEU A O 1
ATOM 4884 N N . ASP A 1 683 ? -0.354 18.704 -28.909 1.00 87.75 683 ASP A N 1
ATOM 4885 C CA . ASP A 1 683 ? 0.043 20.113 -28.810 1.00 87.75 683 ASP A CA 1
ATOM 4886 C C . ASP A 1 683 ? 0.324 20.433 -27.331 1.00 87.75 683 ASP A C 1
ATOM 4888 O O . ASP A 1 683 ? -0.589 20.739 -26.564 1.00 87.75 683 ASP A O 1
ATOM 4892 N N . LEU A 1 684 ? 1.574 20.285 -26.887 1.00 83.50 684 LEU A N 1
ATOM 4893 C CA . LEU A 1 684 ? 1.960 20.395 -25.474 1.00 83.50 684 LEU A CA 1
ATOM 4894 C C . LEU A 1 684 ? 2.782 21.649 -25.184 1.00 83.50 684 LEU A C 1
ATOM 4896 O O . LEU A 1 684 ? 3.771 21.914 -25.862 1.00 83.50 684 LEU A O 1
ATOM 4900 N N . ASN A 1 685 ? 2.444 22.344 -24.095 1.00 78.50 685 ASN A N 1
ATOM 4901 C CA . ASN A 1 685 ? 3.251 23.419 -23.519 1.00 78.50 685 ASN A CA 1
ATOM 4902 C C . ASN A 1 685 ? 3.983 22.935 -22.255 1.00 78.50 685 ASN A C 1
ATOM 4904 O O . ASN A 1 685 ? 3.391 22.755 -21.189 1.00 78.50 685 ASN A O 1
ATOM 4908 N N . LEU A 1 686 ? 5.297 22.742 -22.367 1.00 80.19 686 LEU A N 1
ATOM 4909 C CA . LEU A 1 686 ? 6.170 22.311 -21.277 1.00 80.19 686 LEU A CA 1
ATOM 4910 C C . LEU A 1 686 ? 7.008 23.498 -20.785 1.00 80.19 686 LEU A C 1
ATOM 4912 O O . LEU A 1 686 ? 8.180 23.637 -21.136 1.00 80.19 686 LEU A O 1
ATOM 4916 N N . LEU A 1 687 ? 6.395 24.374 -19.980 1.00 72.19 687 LEU A N 1
ATOM 4917 C CA . LEU A 1 687 ? 7.026 25.588 -19.434 1.00 72.19 687 LEU A CA 1
ATOM 4918 C C . LEU A 1 687 ? 7.645 26.484 -20.531 1.00 72.19 687 LEU A C 1
ATOM 4920 O O . LEU A 1 687 ? 8.775 26.959 -20.399 1.00 72.19 687 LEU A O 1
ATOM 4924 N N . GLY A 1 688 ? 6.920 26.707 -21.629 1.00 70.44 688 GLY A N 1
ATOM 4925 C CA . GLY A 1 688 ? 7.352 27.546 -22.750 1.00 70.44 688 GLY A CA 1
ATOM 4926 C C . GLY A 1 688 ? 8.120 26.826 -23.857 1.00 70.44 688 GLY A C 1
ATOM 4927 O O . GLY A 1 688 ? 8.436 27.456 -24.862 1.00 70.44 688 GLY A O 1
ATOM 4928 N N . LEU A 1 689 ? 8.404 25.528 -23.723 1.00 82.25 689 LEU A N 1
ATOM 4929 C CA . LEU A 1 689 ? 8.679 24.685 -24.886 1.00 82.25 689 LEU A CA 1
ATOM 4930 C C . LEU A 1 689 ? 7.335 24.188 -25.428 1.00 82.25 689 LEU A C 1
ATOM 4932 O O . LEU A 1 689 ? 6.703 23.337 -24.802 1.00 82.25 689 LEU A O 1
ATOM 4936 N N . MET A 1 690 ? 6.905 24.717 -26.574 1.00 83.81 690 MET A N 1
ATOM 4937 C CA . MET A 1 690 ? 5.749 24.176 -27.290 1.00 83.81 690 MET A CA 1
ATOM 4938 C C . MET A 1 690 ? 6.215 23.058 -28.223 1.00 83.81 690 MET A C 1
ATOM 4940 O O . MET A 1 690 ? 7.122 23.270 -29.031 1.00 83.81 690 MET A O 1
ATOM 4944 N N . VAL A 1 691 ? 5.591 21.887 -28.109 1.00 86.56 691 VAL A N 1
ATOM 4945 C CA . VAL A 1 691 ? 5.784 20.743 -29.007 1.00 86.56 691 VAL A CA 1
ATOM 4946 C C . VAL A 1 691 ? 4.451 20.443 -29.675 1.00 86.56 691 VAL A C 1
ATOM 4948 O O . VAL A 1 691 ? 3.503 20.048 -28.999 1.00 86.56 691 VAL A O 1
ATOM 4951 N N . GLU A 1 692 ? 4.391 20.623 -30.990 1.00 90.31 692 GLU A N 1
ATOM 4952 C CA . GLU A 1 692 ? 3.211 20.338 -31.811 1.00 90.31 692 GLU A CA 1
ATOM 4953 C C . GLU A 1 692 ? 3.519 19.172 -32.750 1.00 90.31 692 GLU A C 1
ATOM 4955 O O . GLU A 1 692 ? 4.639 19.043 -33.257 1.00 90.31 692 GLU A O 1
ATOM 4960 N N . THR A 1 693 ? 2.538 18.308 -33.000 1.00 89.62 693 THR A N 1
ATOM 4961 C CA . THR A 1 693 ? 2.728 17.106 -33.826 1.00 89.62 693 THR A CA 1
ATOM 4962 C C . THR A 1 693 ? 1.562 16.873 -34.776 1.00 89.62 693 THR A C 1
ATOM 4964 O O . THR A 1 693 ? 0.405 17.106 -34.434 1.00 89.62 693 THR A O 1
ATOM 4967 N N . SER A 1 694 ? 1.832 16.362 -35.979 1.00 89.06 694 SER A N 1
ATOM 4968 C CA . SER A 1 694 ? 0.756 15.902 -36.862 1.00 89.06 694 SER A CA 1
ATOM 4969 C C . SER A 1 694 ? 0.158 14.576 -36.363 1.00 89.06 694 SER A C 1
ATOM 4971 O O . SER A 1 694 ? 0.880 13.764 -35.780 1.00 89.06 694 SER A O 1
ATOM 4973 N N . PRO A 1 695 ? -1.129 14.283 -36.641 1.00 88.69 695 PRO A N 1
ATOM 4974 C CA . PRO A 1 695 ? -1.733 13.011 -36.258 1.00 88.69 695 PRO A CA 1
ATOM 4975 C C . PRO A 1 695 ? -0.982 11.815 -36.857 1.00 88.69 695 PRO A C 1
ATOM 4977 O O . PRO A 1 695 ? -0.730 11.765 -38.067 1.00 88.69 695 PRO A O 1
ATOM 4980 N N . ILE A 1 696 ? -0.681 10.824 -36.020 1.00 87.38 696 ILE A N 1
ATOM 4981 C CA . ILE A 1 696 ? 0.028 9.598 -36.393 1.00 87.38 696 ILE A CA 1
ATOM 4982 C C . ILE A 1 696 ? -1.005 8.490 -36.571 1.00 87.38 696 ILE A C 1
ATOM 4984 O O . ILE A 1 696 ? -1.499 7.919 -35.604 1.00 87.38 696 ILE A O 1
ATOM 4988 N N . THR A 1 697 ? -1.348 8.184 -37.817 1.00 88.88 697 THR A N 1
ATOM 4989 C CA . THR A 1 697 ? -2.194 7.044 -38.178 1.00 88.88 697 THR A CA 1
ATOM 4990 C C . THR A 1 697 ? -1.315 5.889 -38.617 1.00 88.88 697 THR A C 1
ATOM 4992 O O . THR A 1 697 ? -0.454 6.076 -39.470 1.00 88.88 697 THR A O 1
ATOM 4995 N N . VAL A 1 698 ? -1.558 4.705 -38.065 1.00 89.31 698 VAL A N 1
ATOM 4996 C CA . VAL A 1 698 ? -0.934 3.438 -38.444 1.00 89.31 698 VAL A CA 1
ATOM 4997 C C . VAL A 1 698 ? -2.045 2.487 -38.877 1.00 89.31 698 VAL A C 1
ATOM 4999 O O . VAL A 1 698 ? -2.874 2.070 -38.064 1.00 89.31 698 VAL A O 1
ATOM 5002 N N . ASN A 1 699 ? -2.065 2.161 -40.166 1.00 89.62 699 ASN A N 1
ATOM 5003 C CA . ASN A 1 699 ? -2.987 1.204 -40.767 1.00 89.62 699 ASN A CA 1
ATOM 5004 C C . ASN A 1 699 ? -2.247 -0.101 -41.056 1.00 89.62 699 ASN A C 1
ATOM 5006 O O . ASN A 1 699 ? -1.119 -0.070 -41.546 1.00 89.62 699 ASN A O 1
ATOM 5010 N N . ALA A 1 700 ? -2.886 -1.230 -40.765 1.00 90.00 700 ALA A N 1
ATOM 5011 C CA . ALA A 1 700 ? -2.343 -2.556 -41.009 1.00 90.00 700 ALA A CA 1
ATOM 5012 C C . ALA A 1 700 ? -3.414 -3.479 -41.607 1.00 90.00 700 ALA A C 1
ATOM 5014 O O . ALA A 1 700 ? -4.434 -3.747 -40.961 1.00 90.00 700 ALA A O 1
ATOM 5015 N N . ASP A 1 701 ? -3.142 -3.994 -42.807 1.00 90.94 701 ASP A N 1
ATOM 5016 C CA . ASP A 1 701 ? -4.032 -4.850 -43.593 1.00 90.94 701 ASP A CA 1
ATOM 5017 C C . ASP A 1 701 ? -3.387 -6.218 -43.879 1.00 90.94 701 ASP A C 1
ATOM 5019 O O . ASP A 1 701 ? -2.222 -6.311 -44.269 1.00 90.94 701 ASP A O 1
ATOM 5023 N N . ALA A 1 702 ? -4.149 -7.303 -43.722 1.00 88.12 702 ALA A N 1
ATOM 5024 C CA . ALA A 1 702 ? -3.741 -8.654 -44.097 1.00 88.12 702 ALA A CA 1
ATOM 5025 C C . ALA A 1 702 ? -4.187 -8.989 -45.527 1.00 88.12 702 ALA A C 1
ATOM 5027 O O . ALA A 1 702 ? -5.380 -9.068 -45.825 1.00 88.12 702 ALA A O 1
ATOM 5028 N N . GLU A 1 703 ? -3.226 -9.300 -46.395 1.00 87.50 703 GLU A N 1
ATOM 5029 C CA . GLU A 1 703 ? -3.471 -9.842 -47.728 1.00 87.50 703 GLU A CA 1
ATOM 5030 C C . GLU A 1 703 ? -3.158 -11.343 -47.787 1.00 87.50 703 GLU A C 1
ATOM 5032 O O . GLU A 1 703 ? -2.032 -11.776 -47.535 1.00 87.50 703 GLU A O 1
ATOM 5037 N N . GLN A 1 704 ? -4.127 -12.155 -48.214 1.00 79.88 704 GLN A N 1
ATOM 5038 C CA . GLN A 1 704 ? -3.902 -13.584 -48.454 1.00 79.88 704 GLN A CA 1
ATOM 5039 C C . GLN A 1 704 ? -3.193 -13.847 -49.795 1.00 79.88 704 GLN A C 1
ATOM 5041 O O . GLN A 1 704 ? -3.376 -13.118 -50.775 1.00 79.88 704 GLN A O 1
ATOM 5046 N N . GLY A 1 705 ? -2.410 -14.926 -49.874 1.00 77.38 705 GLY A N 1
ATOM 5047 C CA . GLY A 1 705 ? -1.775 -15.365 -51.121 1.00 77.38 705 GLY A CA 1
ATOM 5048 C C . GLY A 1 705 ? -0.580 -16.308 -50.953 1.00 77.38 705 GLY A C 1
ATOM 5049 O O . GLY A 1 705 ? -0.117 -16.584 -49.847 1.00 77.38 705 GLY A O 1
ATOM 5050 N N . GLY A 1 706 ? -0.047 -16.801 -52.075 1.00 66.12 706 GLY A N 1
ATOM 5051 C CA . GLY A 1 706 ? 1.213 -17.553 -52.085 1.00 66.12 706 GLY A CA 1
ATOM 5052 C C . GLY A 1 706 ? 2.388 -16.656 -51.681 1.00 66.12 706 GLY A C 1
ATOM 5053 O O . GLY A 1 706 ? 2.488 -15.536 -52.170 1.00 66.12 706 GLY A O 1
ATOM 5054 N N . GLY A 1 707 ? 3.239 -17.125 -50.763 1.00 64.31 707 GLY A N 1
ATOM 5055 C CA . GLY A 1 707 ? 4.338 -16.339 -50.177 1.00 64.31 707 GLY A CA 1
ATOM 5056 C C . GLY A 1 707 ? 3.921 -15.349 -49.077 1.00 64.31 707 GLY A C 1
ATOM 5057 O O . GLY A 1 707 ? 4.774 -14.865 -48.341 1.00 64.31 707 GLY A O 1
ATOM 5058 N N . LYS A 1 708 ? 2.618 -15.090 -48.899 1.00 74.81 708 LYS A N 1
ATOM 5059 C CA . LYS A 1 708 ? 2.077 -14.137 -47.916 1.00 74.81 708 LYS A CA 1
ATOM 5060 C C . LYS A 1 708 ? 1.790 -14.794 -46.561 1.00 74.81 708 LYS A C 1
ATOM 5062 O O . LYS A 1 708 ? 0.640 -14.878 -46.131 1.00 74.81 708 LYS A O 1
ATOM 5067 N N . LEU A 1 709 ? 2.826 -15.345 -45.921 1.00 77.00 709 LEU A N 1
ATOM 5068 C CA . LEU A 1 709 ? 2.673 -16.151 -44.702 1.00 77.00 709 LEU A CA 1
ATOM 5069 C C . LEU A 1 709 ? 1.955 -15.388 -43.577 1.00 77.00 709 LEU A C 1
ATOM 5071 O O . LEU A 1 709 ? 1.004 -15.916 -43.001 1.00 77.00 709 LEU A O 1
ATOM 5075 N N . LEU A 1 710 ? 2.368 -14.149 -43.298 1.00 78.19 710 LEU A N 1
ATOM 5076 C CA . LEU A 1 710 ? 1.824 -13.360 -42.193 1.00 78.19 710 LEU A CA 1
ATOM 5077 C C . LEU A 1 710 ? 0.371 -12.943 -42.467 1.00 78.19 710 LEU A C 1
ATOM 5079 O O . LEU A 1 710 ? -0.487 -13.119 -41.603 1.00 78.19 710 LEU A O 1
ATOM 5083 N N . GLY A 1 711 ? 0.065 -12.512 -43.696 1.00 82.38 711 GLY A N 1
ATOM 5084 C CA . GLY A 1 711 ? -1.307 -12.205 -44.120 1.00 82.38 711 GLY A CA 1
ATOM 5085 C C . GLY A 1 711 ? -2.249 -13.417 -44.048 1.00 82.38 711 GLY A C 1
ATOM 5086 O O . GLY A 1 711 ? -3.367 -13.312 -43.535 1.00 82.38 711 GLY A O 1
ATOM 5087 N N . ASN A 1 712 ? -1.790 -14.601 -44.471 1.00 76.81 712 ASN A N 1
ATOM 5088 C CA . ASN A 1 712 ? -2.559 -15.847 -44.366 1.00 76.81 712 ASN A CA 1
ATOM 5089 C C . ASN A 1 712 ? -2.855 -16.225 -42.900 1.00 76.81 712 ASN A C 1
ATOM 5091 O O . ASN A 1 712 ? -3.999 -16.546 -42.569 1.00 76.81 712 ASN A O 1
ATOM 5095 N N . VAL A 1 713 ? -1.849 -16.161 -42.016 1.00 80.31 713 VAL A N 1
ATOM 5096 C CA . VAL A 1 713 ? -1.996 -16.486 -40.584 1.00 80.31 713 VAL A CA 1
ATOM 5097 C C . VAL A 1 713 ? -2.929 -15.495 -39.888 1.00 80.31 713 VAL A C 1
ATOM 5099 O O . VAL A 1 713 ? -3.880 -15.920 -39.231 1.00 80.31 713 VAL A O 1
ATOM 5102 N N . LEU A 1 714 ? -2.718 -14.188 -40.073 1.00 80.38 714 LEU A N 1
ATOM 5103 C CA . LEU A 1 714 ? -3.536 -13.152 -39.437 1.00 80.38 714 LEU A CA 1
ATOM 5104 C C . LEU A 1 714 ? -4.998 -13.233 -39.886 1.00 80.38 714 LEU A C 1
ATOM 5106 O O . LEU A 1 714 ? -5.892 -13.228 -39.042 1.00 80.38 714 LEU A O 1
ATOM 5110 N N . THR A 1 715 ? -5.267 -13.418 -41.184 1.00 79.38 715 THR A N 1
ATOM 5111 C CA . THR A 1 715 ? -6.659 -13.541 -41.650 1.00 79.38 715 THR A CA 1
ATOM 5112 C C . THR A 1 715 ? -7.326 -14.829 -41.150 1.00 79.38 715 THR A C 1
ATOM 5114 O O . THR A 1 715 ? -8.515 -14.822 -40.833 1.00 79.38 715 THR A O 1
ATOM 5117 N N . SER A 1 716 ? -6.575 -15.931 -41.019 1.00 77.00 716 SER A N 1
ATOM 5118 C CA . SER A 1 716 ? -7.094 -17.163 -40.410 1.00 77.00 716 SER A CA 1
ATOM 5119 C C . SER A 1 716 ? -7.420 -16.973 -38.924 1.00 77.00 716 SER A C 1
ATOM 5121 O O . SER A 1 716 ? -8.447 -17.467 -38.460 1.00 77.00 716 SER A O 1
ATOM 5123 N N . LEU A 1 717 ? -6.584 -16.243 -38.179 1.00 76.50 717 LEU A N 1
ATOM 5124 C CA . LEU A 1 717 ? -6.793 -15.948 -36.759 1.00 76.50 717 LEU A CA 1
ATOM 5125 C C . LEU A 1 717 ? -8.019 -15.047 -36.540 1.00 76.50 717 LEU A C 1
ATOM 5127 O O . LEU A 1 717 ? -8.871 -15.373 -35.711 1.00 76.50 717 LEU A O 1
ATOM 5131 N N . LEU A 1 718 ? -8.169 -13.981 -37.335 1.00 76.81 718 LEU A N 1
ATOM 5132 C CA . LEU A 1 718 ? -9.364 -13.123 -37.333 1.00 76.81 718 LEU A CA 1
ATOM 5133 C C . LEU A 1 718 ? -10.641 -13.936 -37.620 1.00 76.81 718 LEU A C 1
ATOM 5135 O O . LEU A 1 718 ? -11.661 -13.754 -36.951 1.00 76.81 718 LEU A O 1
ATOM 5139 N N . GLY A 1 719 ? -10.558 -14.911 -38.534 1.00 71.56 719 GLY A N 1
ATOM 5140 C CA . GLY A 1 719 ? -11.637 -15.861 -38.815 1.00 71.56 719 GLY A CA 1
ATOM 5141 C C . GLY A 1 719 ? -12.025 -16.756 -37.628 1.00 71.56 719 GLY A C 1
ATOM 5142 O O . GLY A 1 719 ? -13.201 -17.083 -37.479 1.00 71.56 719 GLY A O 1
ATOM 5143 N N . THR A 1 720 ? -11.085 -17.124 -36.748 1.00 74.69 720 THR A N 1
ATOM 5144 C CA . THR A 1 720 ? -11.402 -17.906 -35.530 1.00 74.69 720 THR A CA 1
ATOM 5145 C C . THR A 1 720 ? -12.029 -17.083 -34.401 1.00 74.69 720 THR A C 1
ATOM 5147 O O . THR A 1 720 ? -12.675 -17.656 -33.525 1.00 74.69 720 THR A O 1
ATOM 5150 N N . LEU A 1 721 ? -11.880 -15.754 -34.431 1.00 69.75 721 LEU A N 1
ATOM 5151 C CA . LEU A 1 721 ? -12.390 -14.823 -33.416 1.00 69.75 721 LEU A CA 1
ATOM 5152 C C . LEU A 1 721 ? -13.757 -14.200 -33.770 1.00 69.75 721 LEU A C 1
ATOM 5154 O O . LEU A 1 721 ? -14.239 -13.346 -33.027 1.00 69.75 721 LEU A O 1
ATOM 5158 N N . ASP A 1 722 ? -14.371 -14.599 -34.894 1.00 76.38 722 ASP A N 1
ATOM 5159 C CA . ASP A 1 722 ? -15.562 -13.951 -35.484 1.00 76.38 722 ASP A CA 1
ATOM 5160 C C . ASP A 1 722 ? -15.366 -12.431 -35.697 1.00 76.38 722 ASP A C 1
ATOM 5162 O O . ASP A 1 722 ? -16.285 -11.618 -35.549 1.00 76.38 722 ASP A O 1
ATOM 5166 N N . ALA A 1 723 ? -14.130 -12.036 -36.027 1.00 79.94 723 ALA A N 1
ATOM 5167 C CA . ALA A 1 723 ? -13.716 -10.650 -36.211 1.00 79.94 723 ALA A CA 1
ATOM 5168 C C . ALA A 1 723 ? -14.071 -10.153 -37.622 1.00 79.94 723 ALA A C 1
ATOM 5170 O O . ALA A 1 723 ? -13.226 -10.009 -38.500 1.00 79.94 723 ALA A O 1
ATOM 5171 N N . THR A 1 724 ? -15.363 -9.911 -37.855 1.00 86.75 724 THR A N 1
ATOM 5172 C CA . THR A 1 724 ? -15.849 -9.294 -39.102 1.00 86.75 724 THR A CA 1
ATOM 5173 C C . THR A 1 724 ? -15.306 -7.863 -39.271 1.00 86.75 724 THR A C 1
ATOM 5175 O O . THR A 1 724 ? -15.155 -7.183 -38.250 1.00 86.75 724 THR A O 1
ATOM 5178 N N . PRO A 1 725 ? -15.140 -7.346 -40.507 1.00 88.12 725 PRO A N 1
ATOM 5179 C CA . PRO A 1 725 ? -14.692 -5.972 -40.760 1.00 88.12 725 PRO A CA 1
ATOM 5180 C C . PRO A 1 725 ? -15.441 -4.892 -39.969 1.00 88.12 725 PRO A C 1
ATOM 5182 O O . PRO A 1 725 ? -14.812 -3.979 -39.448 1.00 88.12 725 PRO A O 1
ATOM 5185 N N . ASP A 1 726 ? -16.764 -5.019 -39.806 1.00 89.56 726 ASP A N 1
ATOM 5186 C CA . ASP A 1 726 ? -17.571 -4.065 -39.030 1.00 89.56 726 ASP A CA 1
ATOM 5187 C C . ASP A 1 726 ? -17.172 -4.036 -37.543 1.00 89.56 726 ASP A C 1
ATOM 5189 O O . ASP A 1 726 ? -17.070 -2.967 -36.943 1.00 89.56 726 ASP A O 1
ATOM 5193 N N . LYS A 1 727 ? -16.899 -5.206 -36.950 1.00 87.88 727 LYS A N 1
ATOM 5194 C CA . LYS A 1 727 ? -16.470 -5.340 -35.546 1.00 87.88 727 LYS A CA 1
ATOM 5195 C C . LYS A 1 727 ? -15.035 -4.853 -35.327 1.00 87.88 727 LYS A C 1
ATOM 5197 O O . LYS A 1 727 ? -14.755 -4.308 -34.262 1.00 87.88 727 LYS A O 1
ATOM 5202 N N . ILE A 1 728 ? -14.148 -5.033 -36.311 1.00 86.38 728 ILE A N 1
ATOM 5203 C CA . ILE A 1 728 ? -12.770 -4.512 -36.277 1.00 86.38 728 ILE A CA 1
ATOM 5204 C C . ILE A 1 728 ? -12.779 -2.988 -36.441 1.00 86.38 728 ILE A C 1
ATOM 5206 O O . ILE A 1 728 ? -12.174 -2.281 -35.639 1.00 86.38 728 ILE A O 1
ATOM 5210 N N . ALA A 1 729 ? -13.541 -2.459 -37.401 1.00 90.12 729 ALA A N 1
ATOM 5211 C CA . ALA A 1 729 ? -13.718 -1.020 -37.563 1.00 90.12 729 ALA A CA 1
ATOM 5212 C C . ALA A 1 729 ? -14.369 -0.387 -36.322 1.00 90.12 729 ALA A C 1
ATOM 5214 O O . ALA A 1 729 ? -13.972 0.704 -35.920 1.00 90.12 729 ALA A O 1
ATOM 5215 N N . GLN A 1 730 ? -15.326 -1.057 -35.667 1.00 90.62 730 GLN A N 1
ATOM 5216 C CA . GLN A 1 730 ? -15.859 -0.606 -34.377 1.00 90.62 730 GLN A CA 1
ATOM 5217 C C . GLN A 1 730 ? -14.763 -0.550 -33.302 1.00 90.62 730 GLN A C 1
ATOM 5219 O O . GLN A 1 730 ? -14.653 0.470 -32.625 1.00 90.62 730 GLN A O 1
ATOM 5224 N N . LEU A 1 731 ? -13.930 -1.590 -33.184 1.00 87.88 731 LEU A N 1
ATOM 5225 C CA . LEU A 1 731 ? -12.836 -1.647 -32.209 1.00 87.88 731 LEU A CA 1
ATOM 5226 C C . LEU A 1 731 ? -11.838 -0.504 -32.420 1.00 87.88 731 LEU A C 1
ATOM 5228 O O . LEU A 1 731 ? -11.548 0.236 -31.481 1.00 87.88 731 LEU A O 1
ATOM 5232 N N . ASN A 1 732 ? -11.392 -0.317 -33.664 1.00 89.56 732 ASN A N 1
ATOM 5233 C CA . ASN A 1 732 ? -10.487 0.755 -34.071 1.00 89.56 732 ASN A CA 1
ATOM 5234 C C . ASN A 1 732 ? -11.092 2.139 -33.781 1.00 89.56 732 ASN A C 1
ATOM 5236 O O . ASN A 1 732 ? -10.460 2.964 -33.129 1.00 89.56 732 ASN A O 1
ATOM 5240 N N . ASN A 1 733 ? -12.348 2.384 -34.173 1.00 91.75 733 ASN A N 1
ATOM 5241 C CA . ASN A 1 733 ? -13.025 3.661 -33.923 1.00 91.75 733 ASN A CA 1
ATOM 5242 C C . ASN A 1 733 ? -13.222 3.956 -32.428 1.00 91.75 733 ASN A C 1
ATOM 5244 O O . ASN A 1 733 ? -13.032 5.094 -32.001 1.00 91.75 733 ASN A O 1
ATOM 5248 N N . THR A 1 734 ? -13.593 2.961 -31.616 1.00 88.81 734 THR A N 1
ATOM 5249 C CA . THR A 1 734 ? -13.740 3.154 -30.168 1.00 88.81 734 THR A CA 1
ATOM 5250 C C . THR A 1 734 ? -12.376 3.382 -29.504 1.00 88.81 734 THR A C 1
ATOM 5252 O O . THR A 1 734 ? -12.272 4.269 -28.659 1.00 88.81 734 THR A O 1
ATOM 5255 N N . LEU A 1 735 ? -11.321 2.662 -29.909 1.00 87.44 735 LEU A N 1
ATOM 5256 C CA . LEU A 1 735 ? -9.957 2.862 -29.402 1.00 87.44 735 LEU A CA 1
ATOM 5257 C C . LEU A 1 735 ? -9.421 4.258 -29.752 1.00 87.44 735 LEU A C 1
ATOM 5259 O O . LEU A 1 735 ? -8.981 4.987 -28.862 1.00 87.44 735 LEU A O 1
ATOM 5263 N N . ASN A 1 736 ? -9.544 4.657 -31.021 1.00 90.50 736 ASN A N 1
ATOM 5264 C CA . ASN A 1 736 ? -9.199 5.996 -31.503 1.00 90.50 736 ASN A CA 1
ATOM 5265 C C . ASN A 1 736 ? -9.995 7.066 -30.749 1.00 90.50 736 ASN A C 1
ATOM 5267 O O . ASN A 1 736 ? -9.430 8.081 -30.365 1.00 90.50 736 ASN A O 1
ATOM 5271 N N . GLY A 1 737 ? -11.273 6.818 -30.446 1.00 89.62 737 GLY A N 1
ATOM 5272 C CA . GLY A 1 737 ? -12.101 7.697 -29.617 1.00 89.62 737 GLY A CA 1
ATOM 5273 C C . GLY A 1 737 ? -11.617 7.846 -28.167 1.00 89.62 737 GLY A C 1
ATOM 5274 O O . GLY A 1 737 ? -11.748 8.929 -27.595 1.00 89.62 737 GLY A O 1
ATOM 5275 N N . VAL A 1 738 ? -11.033 6.801 -27.563 1.00 87.56 738 VAL A N 1
ATOM 5276 C CA . VAL A 1 738 ? -10.409 6.899 -26.227 1.00 87.56 738 VAL A CA 1
ATOM 5277 C C . VAL A 1 738 ? -9.135 7.741 -26.310 1.00 87.56 738 VAL A C 1
ATOM 5279 O O . VAL A 1 738 ? -8.984 8.680 -25.527 1.00 87.56 738 VAL A O 1
ATOM 5282 N N . LEU A 1 739 ? -8.264 7.478 -27.292 1.00 86.94 739 LEU A N 1
ATOM 5283 C CA . LEU A 1 739 ? -7.051 8.271 -27.536 1.00 86.94 739 LEU A CA 1
ATOM 5284 C C . LEU A 1 739 ? -7.374 9.744 -27.827 1.00 86.94 739 LEU A C 1
ATOM 5286 O O . LEU A 1 739 ? -6.764 10.624 -27.228 1.00 86.94 739 LEU A O 1
ATOM 5290 N N . ALA A 1 740 ? -8.385 10.020 -28.653 1.00 88.88 740 ALA A N 1
ATOM 5291 C CA . ALA A 1 740 ? -8.920 11.355 -28.930 1.00 88.88 740 ALA A CA 1
ATOM 5292 C C . ALA A 1 740 ? -9.227 12.142 -27.660 1.00 88.88 740 ALA A C 1
ATOM 5294 O O . ALA A 1 740 ? -8.941 13.334 -27.553 1.00 88.88 740 ALA A O 1
ATOM 5295 N N . ARG A 1 741 ? -9.825 11.462 -26.680 1.00 86.38 741 ARG A N 1
ATOM 5296 C CA . ARG A 1 741 ? -10.241 12.065 -25.420 1.00 86.38 741 ARG A CA 1
ATOM 5297 C C . ARG A 1 741 ? -9.063 12.278 -24.470 1.00 86.38 741 ARG A C 1
ATOM 5299 O O . ARG A 1 741 ? -9.059 13.278 -23.766 1.00 86.38 741 ARG A O 1
ATOM 5306 N N . VAL A 1 742 ? -8.069 11.387 -24.483 1.00 84.88 742 VAL A N 1
ATOM 5307 C CA . VAL A 1 742 ? -6.811 11.541 -23.730 1.00 84.88 742 VAL A CA 1
ATOM 5308 C C . VAL A 1 742 ? -5.969 12.684 -24.294 1.00 84.88 742 VAL A C 1
ATOM 5310 O O . VAL A 1 742 ? -5.597 13.581 -23.546 1.00 84.88 742 VAL A O 1
ATOM 5313 N N . VAL A 1 743 ? -5.711 12.700 -25.604 1.00 85.62 743 VAL A N 1
ATOM 5314 C CA . VAL A 1 743 ? -4.919 13.761 -26.245 1.00 85.62 743 VAL A CA 1
ATOM 5315 C C . VAL A 1 743 ? -5.650 15.104 -26.178 1.00 85.62 743 VAL A C 1
ATOM 5317 O O . VAL A 1 743 ? -5.028 16.110 -25.870 1.00 85.62 743 VAL A O 1
ATOM 5320 N N . GLY A 1 744 ? -6.983 15.124 -26.298 1.00 86.25 744 GLY A N 1
ATOM 5321 C CA . GLY A 1 744 ? -7.777 16.332 -26.045 1.00 86.25 744 GLY A CA 1
ATOM 5322 C C . GLY A 1 744 ? -7.607 16.907 -24.630 1.00 86.25 744 GLY A C 1
ATOM 5323 O O . GLY A 1 744 ? -7.596 18.122 -24.474 1.00 86.25 744 GLY A O 1
ATOM 5324 N N . VAL A 1 745 ? -7.420 16.065 -23.600 1.00 82.00 745 VAL A N 1
ATOM 5325 C CA . VAL A 1 745 ? -7.048 16.527 -22.246 1.00 82.00 745 VAL A CA 1
ATOM 5326 C C . VAL A 1 745 ? -5.620 17.067 -22.234 1.00 82.00 745 VAL A C 1
ATOM 5328 O O . VAL A 1 745 ? -5.410 18.167 -21.732 1.00 82.00 745 VAL A O 1
ATOM 5331 N N . LEU A 1 746 ? -4.660 16.330 -22.802 1.00 82.50 746 LEU A N 1
ATOM 5332 C CA . LEU A 1 746 ? -3.244 16.715 -22.824 1.00 82.50 746 LEU A CA 1
ATOM 5333 C C . LEU A 1 746 ? -3.018 18.064 -23.527 1.00 82.50 746 LEU A C 1
ATOM 5335 O O . LEU A 1 746 ? -2.375 18.926 -22.941 1.00 82.50 746 LEU A O 1
ATOM 5339 N N . ASN A 1 747 ? -3.641 18.304 -24.686 1.00 85.50 747 ASN A N 1
ATOM 5340 C CA . ASN A 1 747 ? -3.560 19.582 -25.416 1.00 85.50 747 ASN A CA 1
ATOM 5341 C C . ASN A 1 747 ? -4.259 20.753 -24.685 1.00 85.50 747 ASN A C 1
ATOM 5343 O O . ASN A 1 747 ? -4.242 21.886 -25.161 1.00 85.50 747 ASN A O 1
ATOM 5347 N N . THR A 1 748 ? -4.917 20.496 -23.548 1.00 79.50 748 THR A N 1
ATOM 5348 C CA . THR A 1 748 ? -5.540 21.521 -22.687 1.00 79.50 748 THR A CA 1
ATOM 5349 C C . THR A 1 748 ? -4.933 21.594 -21.284 1.00 79.50 748 THR A C 1
ATOM 5351 O O . THR A 1 748 ? -5.449 22.329 -20.442 1.00 79.50 748 THR A O 1
ATOM 5354 N N . ALA A 1 749 ? -3.861 20.841 -21.020 1.00 76.69 749 ALA A N 1
ATOM 5355 C CA . ALA A 1 749 ? -3.165 20.818 -19.739 1.00 76.69 749 ALA A CA 1
ATOM 5356 C C . ALA A 1 749 ? -1.840 21.591 -19.828 1.00 76.69 749 ALA A C 1
ATOM 5358 O O . ALA A 1 749 ? -1.042 21.365 -20.735 1.00 76.69 749 ALA A O 1
ATOM 5359 N N . ASP A 1 750 ? -1.583 22.458 -18.848 1.00 70.25 750 ASP A N 1
ATOM 5360 C CA . ASP A 1 750 ? -0.316 23.184 -18.720 1.00 70.25 750 ASP A CA 1
ATOM 5361 C C . ASP A 1 750 ? 0.565 22.522 -17.647 1.00 70.25 750 ASP A C 1
ATOM 5363 O O . ASP A 1 750 ? 0.103 22.194 -16.547 1.00 70.25 750 ASP A O 1
ATOM 5367 N N . LEU A 1 751 ? 1.860 22.359 -17.932 1.00 71.62 751 LEU A N 1
ATOM 5368 C CA . LEU A 1 751 ? 2.838 21.973 -16.913 1.00 71.62 751 LEU A CA 1
ATOM 5369 C C . LEU A 1 751 ? 3.164 23.188 -16.035 1.00 71.62 751 LEU A C 1
ATOM 5371 O O . LEU A 1 751 ? 3.622 24.210 -16.543 1.00 71.62 751 LEU A O 1
ATOM 5375 N N . THR A 1 752 ? 2.978 23.082 -14.716 1.00 66.06 752 THR A N 1
ATOM 5376 C CA . THR A 1 752 ? 3.253 24.193 -13.784 1.00 66.06 752 THR A CA 1
ATOM 5377 C C . THR A 1 752 ? 4.165 23.767 -12.637 1.00 66.06 752 THR A C 1
ATOM 5379 O O . THR A 1 752 ? 4.063 22.648 -12.144 1.00 66.06 752 THR A O 1
ATOM 5382 N N . VAL A 1 753 ? 5.057 24.664 -12.201 1.00 64.06 753 VAL A N 1
ATOM 5383 C CA . VAL A 1 753 ? 5.970 24.458 -11.059 1.00 64.06 753 VAL A CA 1
ATOM 5384 C C . VAL A 1 753 ? 5.523 25.233 -9.821 1.00 64.06 753 VAL A C 1
ATOM 5386 O O . VAL A 1 753 ? 4.999 26.345 -9.905 1.00 64.06 753 VAL A O 1
ATOM 5389 N N . SER A 1 754 ? 5.761 24.658 -8.640 1.00 64.06 754 SER A N 1
ATOM 5390 C CA . SER A 1 754 ? 5.314 25.233 -7.368 1.00 64.06 754 SER A CA 1
ATOM 5391 C C . SER A 1 754 ? 5.961 26.589 -7.052 1.00 64.06 754 SER A C 1
ATOM 5393 O O . SER A 1 754 ? 7.156 26.684 -6.759 1.00 64.06 754 SER A O 1
ATOM 5395 N N . ALA A 1 755 ? 5.140 27.643 -6.986 1.00 57.44 755 ALA A N 1
ATOM 5396 C CA . ALA A 1 755 ? 5.568 29.000 -6.625 1.00 57.44 755 ALA A CA 1
ATOM 5397 C C . ALA A 1 755 ? 6.280 29.087 -5.256 1.00 57.44 755 ALA A C 1
ATOM 5399 O O . ALA A 1 755 ? 7.115 29.967 -5.041 1.00 57.44 755 ALA A O 1
ATOM 5400 N N . ALA A 1 756 ? 5.983 28.165 -4.332 1.00 57.91 756 ALA A N 1
ATOM 5401 C CA . ALA A 1 756 ? 6.650 28.089 -3.033 1.00 57.91 756 ALA A CA 1
ATOM 5402 C C . ALA A 1 756 ? 8.103 27.592 -3.137 1.00 57.91 756 ALA A C 1
ATOM 5404 O O . ALA A 1 756 ? 8.944 28.022 -2.348 1.00 57.91 756 ALA A O 1
ATOM 5405 N N . LEU A 1 757 ? 8.404 26.718 -4.105 1.00 58.19 757 LEU A N 1
ATOM 5406 C CA . LEU A 1 757 ? 9.755 26.207 -4.336 1.00 58.19 757 LEU A CA 1
ATOM 5407 C C . LEU A 1 757 ? 10.585 27.191 -5.172 1.00 58.19 757 LEU A C 1
ATOM 5409 O O . LEU A 1 757 ? 11.738 27.449 -4.840 1.00 58.19 757 LEU A O 1
ATOM 5413 N N . VAL A 1 758 ? 9.965 27.833 -6.170 1.00 57.78 758 VAL A N 1
ATOM 5414 C CA . VAL A 1 758 ? 10.567 28.930 -6.952 1.00 57.78 758 VAL A CA 1
ATOM 5415 C C . VAL A 1 758 ? 11.053 30.067 -6.040 1.00 57.78 758 VAL A C 1
ATOM 5417 O O . VAL A 1 758 ? 12.192 30.515 -6.153 1.00 57.78 758 VAL A O 1
ATOM 5420 N N . GLY A 1 759 ? 10.234 30.486 -5.066 1.00 54.03 759 GLY A N 1
ATOM 5421 C CA . GLY A 1 759 ? 10.610 31.520 -4.092 1.00 54.03 759 GLY A CA 1
ATOM 5422 C C . GLY A 1 759 ? 11.690 31.110 -3.077 1.00 54.03 759 GLY A C 1
ATOM 5423 O O . GLY A 1 759 ? 12.218 31.976 -2.379 1.00 54.03 759 GLY A O 1
ATOM 5424 N N . ALA A 1 760 ? 12.026 29.818 -2.983 1.00 56.34 760 ALA A N 1
ATOM 5425 C CA . ALA A 1 760 ? 13.059 29.286 -2.090 1.00 56.34 760 ALA A CA 1
ATOM 5426 C C . ALA A 1 760 ? 14.441 29.145 -2.761 1.00 56.34 760 ALA A C 1
ATOM 5428 O O . ALA A 1 760 ? 15.421 28.834 -2.081 1.00 56.34 760 ALA A O 1
ATOM 5429 N N . LEU A 1 761 ? 14.538 29.378 -4.075 1.00 53.78 761 LEU A N 1
ATOM 5430 C CA . LEU A 1 761 ? 15.788 29.271 -4.829 1.00 53.78 761 LEU A CA 1
ATOM 5431 C C . LEU A 1 761 ? 16.832 30.317 -4.383 1.00 53.78 761 LEU A C 1
ATOM 5433 O O . LEU A 1 761 ? 16.460 31.437 -4.021 1.00 53.78 761 LEU A O 1
ATOM 5437 N N . PRO A 1 762 ? 18.144 30.020 -4.465 1.00 49.22 762 PRO A N 1
ATOM 5438 C CA . PRO A 1 762 ? 19.200 31.019 -4.315 1.00 49.22 762 PRO A CA 1
ATOM 5439 C C . PRO A 1 762 ? 19.022 32.202 -5.288 1.00 49.22 762 PRO A C 1
ATOM 5441 O O . PRO A 1 762 ? 18.631 31.973 -6.435 1.00 49.22 762 PRO A O 1
ATOM 5444 N N . PRO A 1 763 ? 19.376 33.451 -4.915 1.00 48.34 763 PRO A N 1
ATOM 5445 C CA . PRO A 1 763 ? 19.155 34.630 -5.763 1.00 48.34 763 PRO A CA 1
ATOM 5446 C C . PRO A 1 763 ? 19.742 34.541 -7.181 1.00 48.34 763 PRO A C 1
ATOM 5448 O O . PRO A 1 763 ? 19.160 35.091 -8.111 1.00 48.34 763 PRO A O 1
ATOM 5451 N N . ALA A 1 764 ? 20.858 33.822 -7.357 1.00 45.78 764 ALA A N 1
ATOM 5452 C CA . ALA A 1 764 ? 21.475 33.574 -8.664 1.00 45.78 764 ALA A CA 1
ATOM 5453 C C . ALA A 1 764 ? 20.616 32.680 -9.583 1.00 45.78 764 ALA A C 1
ATOM 5455 O O . ALA A 1 764 ? 20.570 32.896 -10.788 1.00 45.78 764 ALA A O 1
ATOM 5456 N N . LEU A 1 765 ? 19.897 31.703 -9.018 1.00 50.22 765 LEU A N 1
ATOM 5457 C CA . LEU A 1 765 ? 18.951 30.873 -9.772 1.00 50.22 765 LEU A CA 1
ATOM 5458 C C . LEU A 1 765 ? 17.607 31.589 -9.966 1.00 50.22 765 LEU A C 1
ATOM 5460 O O . LEU A 1 765 ? 16.972 31.404 -10.996 1.00 50.22 765 LEU A O 1
ATOM 5464 N N . GLN A 1 766 ? 17.209 32.481 -9.047 1.00 51.50 766 GLN A N 1
ATOM 5465 C CA . GLN A 1 766 ? 16.067 33.380 -9.273 1.00 51.50 766 GLN A CA 1
ATOM 5466 C C . GLN A 1 766 ? 16.314 34.358 -10.436 1.00 51.50 766 GLN A C 1
ATOM 5468 O O . GLN A 1 766 ? 15.376 34.696 -11.146 1.00 51.50 766 GLN A O 1
ATOM 5473 N N . THR A 1 767 ? 17.562 34.773 -10.687 1.00 47.50 767 THR A N 1
ATOM 5474 C CA . THR A 1 767 ? 17.894 35.640 -11.838 1.00 47.50 767 THR A CA 1
ATOM 5475 C C . THR A 1 767 ? 17.826 34.918 -13.186 1.00 47.50 767 THR A C 1
ATOM 5477 O O . THR A 1 767 ? 17.651 35.577 -14.203 1.00 47.50 767 THR A O 1
ATOM 5480 N N . LEU A 1 768 ? 17.904 33.581 -13.212 1.00 45.66 768 LEU A N 1
ATOM 5481 C CA . LEU A 1 768 ? 17.664 32.781 -14.425 1.00 45.66 768 LEU A CA 1
ATOM 5482 C C . LEU A 1 768 ? 16.166 32.623 -14.759 1.00 45.66 768 LEU A C 1
ATOM 5484 O O . LEU A 1 768 ? 15.824 32.130 -15.828 1.00 45.66 768 LEU A O 1
ATOM 5488 N N . LEU A 1 769 ? 15.282 33.045 -13.850 1.00 45.97 769 LEU A N 1
ATOM 5489 C CA . LEU A 1 769 ? 13.822 33.049 -14.001 1.00 45.97 769 LEU A CA 1
ATOM 5490 C C . LEU A 1 769 ? 13.260 34.449 -14.328 1.00 45.97 769 LEU A C 1
ATOM 5492 O O . LEU A 1 769 ? 12.047 34.603 -14.454 1.00 45.97 769 LEU A O 1
ATOM 5496 N N . ASP A 1 770 ? 14.122 35.463 -14.444 1.00 43.66 770 ASP A N 1
ATOM 5497 C CA . ASP A 1 770 ? 13.763 36.857 -14.737 1.00 43.66 770 ASP A CA 1
ATOM 5498 C C . ASP A 1 770 ? 13.794 37.087 -16.269 1.00 43.66 770 ASP A C 1
ATOM 5500 O O . ASP A 1 770 ? 14.814 36.783 -16.897 1.00 43.66 770 ASP A O 1
ATOM 5504 N N . PRO A 1 771 ? 12.726 37.602 -16.916 1.00 35.88 771 PRO A N 1
ATOM 5505 C CA . PRO A 1 771 ? 12.593 37.668 -18.383 1.00 35.88 771 PRO A CA 1
ATOM 5506 C C . PRO A 1 771 ? 13.572 38.607 -19.127 1.00 35.88 771 PRO A C 1
ATOM 5508 O O . PRO A 1 771 ? 13.372 38.883 -20.310 1.00 35.88 771 PRO A O 1
ATOM 5511 N N . ILE A 1 772 ? 14.625 39.126 -18.483 1.00 37.56 772 ILE A N 1
ATOM 5512 C CA . ILE A 1 772 ? 15.639 39.994 -19.111 1.00 37.56 772 ILE A CA 1
ATOM 5513 C C . ILE A 1 772 ? 17.059 39.476 -18.822 1.00 37.56 772 ILE A C 1
ATOM 5515 O O . ILE A 1 772 ? 17.836 40.076 -18.080 1.00 37.56 772 ILE A O 1
ATOM 5519 N N . LEU A 1 773 ? 17.432 38.385 -19.497 1.00 33.97 773 LEU A N 1
ATOM 5520 C CA . LEU A 1 773 ? 18.785 37.804 -19.491 1.00 33.97 773 LEU A CA 1
ATOM 5521 C C . LEU A 1 773 ? 19.746 38.426 -20.531 1.00 33.97 773 LEU A C 1
ATOM 5523 O O . LEU A 1 773 ? 20.732 37.809 -20.927 1.00 33.97 773 LEU A O 1
ATOM 5527 N N . VAL A 1 774 ? 19.515 39.675 -20.953 1.00 33.09 774 VAL A N 1
ATOM 5528 C CA . VAL A 1 774 ? 20.419 40.392 -21.874 1.00 33.09 774 VAL A CA 1
ATOM 5529 C C . VAL A 1 774 ? 21.303 41.376 -21.108 1.00 33.09 774 VAL A C 1
ATOM 5531 O O . VAL A 1 774 ? 20.941 42.534 -20.887 1.00 33.09 774 VAL A O 1
ATOM 5534 N N . ALA A 1 775 ? 22.506 40.935 -20.736 1.00 28.94 775 ALA A N 1
ATOM 5535 C CA . ALA A 1 775 ? 23.550 41.843 -20.268 1.00 28.94 775 ALA A CA 1
ATOM 5536 C C . ALA A 1 775 ? 24.033 42.740 -21.431 1.00 28.94 775 ALA A C 1
ATOM 5538 O O . ALA A 1 775 ? 24.377 42.223 -22.497 1.00 28.94 775 ALA A O 1
ATOM 5539 N N . PRO A 1 776 ? 24.118 44.077 -21.270 1.00 31.12 776 PRO A N 1
ATOM 5540 C CA . PRO A 1 776 ? 24.669 44.940 -22.308 1.00 31.12 776 PRO A CA 1
ATOM 5541 C C . PRO A 1 776 ? 26.150 44.636 -22.565 1.00 31.12 776 PRO A C 1
ATOM 5543 O O . PRO A 1 776 ? 26.935 44.458 -21.625 1.00 31.12 776 PRO A O 1
ATOM 5546 N N . ALA A 1 777 ? 26.538 44.639 -23.843 1.00 28.19 777 ALA A N 1
ATOM 5547 C CA . ALA A 1 777 ? 27.905 44.370 -24.280 1.00 28.19 777 ALA A CA 1
ATOM 5548 C C . ALA A 1 777 ? 28.936 45.267 -23.563 1.00 28.19 777 ALA A C 1
ATOM 5550 O O . ALA A 1 777 ? 28.824 46.494 -23.577 1.00 28.19 777 ALA A O 1
ATOM 5551 N N . GLY A 1 778 ? 29.967 44.644 -22.976 1.00 38.22 778 GLY A N 1
ATOM 5552 C CA . GLY A 1 778 ? 31.087 45.334 -22.317 1.00 38.22 778 GLY A CA 1
ATOM 5553 C C . GLY A 1 778 ? 31.056 45.380 -20.782 1.00 38.22 778 GLY A C 1
ATOM 5554 O O . GLY A 1 778 ? 31.785 46.178 -20.197 1.00 38.22 778 GLY A O 1
ATOM 5555 N N . SER A 1 779 ? 30.245 44.549 -20.122 1.00 31.69 779 SER A N 1
ATOM 5556 C CA . SER A 1 779 ? 30.155 44.487 -18.652 1.00 31.69 779 SER A CA 1
ATOM 5557 C C . SER A 1 779 ? 31.162 43.491 -18.048 1.00 31.69 779 SER A C 1
ATOM 5559 O O . SER A 1 779 ? 31.195 42.334 -18.456 1.00 31.69 779 SER A O 1
ATOM 5561 N N . THR A 1 780 ? 31.958 43.908 -17.054 1.00 27.12 780 THR A N 1
ATOM 5562 C CA . THR A 1 780 ? 32.910 43.052 -16.310 1.00 27.12 780 THR A CA 1
ATOM 5563 C C . THR A 1 780 ? 32.664 43.109 -14.799 1.00 27.12 780 THR A C 1
ATOM 5565 O O . THR A 1 780 ? 32.306 44.159 -14.264 1.00 27.12 780 THR A O 1
ATOM 5568 N N . ALA A 1 781 ? 32.895 41.994 -14.095 1.00 28.09 781 ALA A N 1
ATOM 5569 C CA . ALA A 1 781 ? 32.812 41.900 -12.634 1.00 28.09 781 ALA A CA 1
ATOM 5570 C C . ALA A 1 781 ? 34.111 41.296 -12.047 1.00 28.09 781 ALA A C 1
ATOM 5572 O O . ALA A 1 781 ? 34.605 40.305 -12.587 1.00 28.09 781 ALA A O 1
ATOM 5573 N N . PRO A 1 782 ? 34.695 41.873 -10.977 1.00 25.09 782 PRO A N 1
ATOM 5574 C CA . PRO A 1 782 ? 35.935 41.382 -10.371 1.00 25.09 782 PRO A CA 1
ATOM 5575 C C . PRO A 1 782 ? 35.673 40.287 -9.324 1.00 25.09 782 PRO A C 1
ATOM 5577 O O . PRO A 1 782 ? 34.700 40.375 -8.577 1.00 25.09 782 PRO A O 1
ATOM 5580 N N . ILE A 1 783 ? 36.571 39.299 -9.223 1.00 33.47 783 ILE A N 1
ATOM 5581 C CA . ILE A 1 783 ? 36.431 38.172 -8.278 1.00 33.47 783 ILE A CA 1
ATOM 5582 C C . ILE A 1 783 ? 37.395 38.258 -7.077 1.00 33.47 783 ILE A C 1
ATOM 5584 O O . ILE A 1 783 ? 36.985 37.907 -5.972 1.00 33.47 783 ILE A O 1
ATOM 5588 N N . LEU A 1 784 ? 38.632 38.764 -7.221 1.00 27.14 784 LEU A N 1
ATOM 5589 C CA . LEU A 1 784 ? 39.528 38.976 -6.069 1.00 27.14 784 LEU A CA 1
ATOM 5590 C C . LEU A 1 784 ? 40.635 40.016 -6.334 1.00 27.14 784 LEU A C 1
ATOM 5592 O O . LEU A 1 784 ? 41.047 40.209 -7.475 1.00 27.14 784 LEU A O 1
ATOM 5596 N N . ASP A 1 785 ? 41.124 40.655 -5.267 1.00 26.69 785 ASP A N 1
ATOM 5597 C CA . ASP A 1 785 ? 42.228 41.628 -5.265 1.00 26.69 785 ASP A CA 1
ATOM 5598 C C . ASP A 1 785 ? 43.233 41.258 -4.157 1.00 26.69 785 ASP A C 1
ATOM 5600 O O . ASP A 1 785 ? 42.834 41.045 -3.007 1.00 26.69 785 ASP A O 1
ATOM 5604 N N . LEU A 1 786 ? 44.527 41.153 -4.483 1.00 28.50 786 LEU A N 1
ATOM 5605 C CA . LEU A 1 786 ? 45.590 40.911 -3.501 1.00 28.50 786 LEU A CA 1
ATOM 5606 C C . LEU A 1 786 ? 46.917 41.556 -3.936 1.00 28.50 786 LEU A C 1
ATOM 5608 O O . LEU A 1 786 ? 47.448 41.272 -5.007 1.00 28.50 786 LEU A O 1
ATOM 5612 N N . ILE A 1 787 ? 47.483 42.396 -3.066 1.00 30.12 787 ILE A N 1
ATOM 5613 C CA . ILE A 1 787 ? 48.716 43.160 -3.310 1.00 30.12 787 ILE A CA 1
ATOM 5614 C C . ILE A 1 787 ? 49.732 42.852 -2.206 1.00 30.12 787 ILE A C 1
ATOM 5616 O O . ILE A 1 787 ? 49.445 43.104 -1.036 1.00 30.12 787 ILE A O 1
ATOM 5620 N N . ILE A 1 788 ? 50.953 42.425 -2.557 1.00 35.84 788 ILE A N 1
ATOM 5621 C CA . ILE A 1 788 ? 52.117 42.472 -1.650 1.00 35.84 788 ILE A CA 1
ATOM 5622 C C . ILE A 1 788 ? 53.352 43.009 -2.393 1.00 35.84 788 ILE A C 1
ATOM 5624 O O . ILE A 1 788 ? 53.601 42.691 -3.552 1.00 35.84 788 ILE A O 1
ATOM 5628 N N . VAL A 1 789 ? 54.118 43.862 -1.707 1.00 29.94 789 VAL A N 1
ATOM 5629 C CA . VAL A 1 789 ? 55.259 44.628 -2.236 1.00 29.94 789 VAL A CA 1
ATOM 5630 C C . VAL A 1 789 ? 56.589 43.992 -1.805 1.00 29.94 789 VAL A C 1
ATOM 5632 O O . VAL A 1 789 ? 56.722 43.568 -0.658 1.00 29.94 789 VAL A O 1
ATOM 5635 N N . SER A 1 790 ? 57.606 43.992 -2.674 1.00 32.72 790 SER A N 1
ATOM 5636 C CA . SER A 1 790 ? 58.976 43.586 -2.309 1.00 32.72 790 SER A CA 1
ATOM 5637 C C . SER A 1 790 ? 59.695 44.674 -1.508 1.00 32.72 790 SER A C 1
ATOM 5639 O O . SER A 1 790 ? 59.725 45.837 -1.913 1.00 32.72 790 SER A O 1
ATOM 5641 N N . GLN A 1 791 ? 60.382 44.278 -0.436 1.00 35.22 791 GLN A N 1
ATOM 5642 C CA . GLN A 1 791 ? 61.506 45.049 0.098 1.00 35.22 791 GLN A CA 1
ATOM 5643 C C . GLN A 1 791 ? 62.772 44.730 -0.733 1.00 35.22 791 GLN A C 1
ATOM 5645 O O . GLN A 1 791 ? 62.940 43.605 -1.199 1.00 35.22 791 GLN A O 1
ATOM 5650 N N . ASP A 1 792 ? 63.595 45.765 -0.944 1.00 39.66 792 ASP A N 1
ATOM 5651 C CA . ASP A 1 792 ? 65.041 45.800 -1.274 1.00 39.66 792 ASP A CA 1
ATOM 5652 C C . ASP A 1 792 ? 65.507 46.186 -2.700 1.00 39.66 792 ASP A C 1
ATOM 5654 O O . ASP A 1 792 ? 66.625 46.680 -2.860 1.00 39.66 792 ASP A O 1
ATOM 5658 N N . GLY A 1 793 ? 64.656 46.108 -3.727 1.00 42.91 793 GLY A N 1
ATOM 5659 C CA . GLY A 1 793 ? 64.706 46.996 -4.910 1.00 42.91 793 GLY A CA 1
ATOM 5660 C C . GLY A 1 793 ? 65.993 47.148 -5.758 1.00 42.91 793 GLY A C 1
ATOM 5661 O O . GLY A 1 793 ? 66.101 48.168 -6.438 1.00 42.91 793 GLY A O 1
ATOM 5662 N N . THR A 1 794 ? 66.970 46.222 -5.765 1.00 40.59 794 THR A N 1
ATOM 5663 C CA . THR A 1 794 ? 68.227 46.404 -6.544 1.00 40.59 794 THR A CA 1
ATOM 5664 C C . THR A 1 794 ? 68.857 45.132 -7.161 1.00 40.59 794 THR A C 1
ATOM 5666 O O . THR A 1 794 ? 69.740 44.534 -6.553 1.00 40.59 794 THR A O 1
ATOM 5669 N N . SER A 1 795 ? 68.505 44.767 -8.412 1.00 37.09 795 SER A N 1
ATOM 5670 C CA . SER A 1 795 ? 69.432 44.320 -9.503 1.00 37.09 795 SER A CA 1
ATOM 5671 C C . SER A 1 795 ? 68.697 43.766 -10.758 1.00 37.09 795 SER A C 1
ATOM 5673 O O . SER A 1 795 ? 67.559 43.326 -10.619 1.00 37.09 795 SER A O 1
ATOM 5675 N N . PRO A 1 796 ? 69.294 43.819 -11.977 1.00 37.91 796 PRO A N 1
ATOM 5676 C CA . PRO A 1 796 ? 68.567 43.766 -13.265 1.00 37.91 796 PRO A CA 1
ATOM 5677 C C . PRO A 1 796 ? 68.582 42.396 -14.007 1.00 37.91 796 PRO A C 1
ATOM 5679 O O . PRO A 1 796 ? 69.355 41.514 -13.633 1.00 37.91 796 PRO A O 1
ATOM 5682 N N . PRO A 1 797 ? 67.754 42.214 -15.066 1.00 38.88 797 PRO A N 1
ATOM 5683 C CA . PRO A 1 797 ? 67.443 40.908 -15.673 1.00 38.88 797 PRO A CA 1
ATOM 5684 C C . PRO A 1 797 ? 68.441 40.406 -16.738 1.00 38.88 797 PRO A C 1
ATOM 5686 O O . PRO A 1 797 ? 69.187 41.179 -17.338 1.00 38.88 797 PRO A O 1
ATOM 5689 N N . VAL A 1 798 ? 68.374 39.097 -17.021 1.00 36.88 798 VAL A N 1
ATOM 5690 C CA . VAL A 1 798 ? 68.960 38.435 -18.205 1.00 36.88 798 VAL A CA 1
ATOM 5691 C C . VAL A 1 798 ? 67.839 38.134 -19.206 1.00 36.88 798 VAL A C 1
ATOM 5693 O O . VAL A 1 798 ? 66.737 37.778 -18.802 1.00 36.88 798 VAL A O 1
ATOM 5696 N N . GLU A 1 799 ? 68.122 38.292 -20.497 1.00 33.62 799 GLU A N 1
ATOM 5697 C CA . GLU A 1 799 ? 67.156 38.240 -21.601 1.00 33.62 799 GLU A CA 1
ATOM 5698 C C . GLU A 1 799 ? 67.325 36.949 -22.427 1.00 33.62 799 GLU A C 1
ATOM 5700 O O . GLU A 1 799 ? 68.446 36.600 -22.806 1.00 33.62 799 GLU A O 1
ATOM 5705 N N . VAL A 1 800 ? 66.223 36.244 -22.711 1.00 37.53 800 VAL A N 1
ATOM 5706 C CA . VAL A 1 800 ? 66.162 35.104 -23.648 1.00 37.53 800 VAL A CA 1
ATOM 5707 C C . VAL A 1 800 ? 64.847 35.182 -24.427 1.00 37.53 800 VAL A C 1
ATOM 5709 O O . VAL A 1 800 ? 63.788 35.339 -23.826 1.00 37.53 800 VAL A O 1
ATOM 5712 N N . ASP A 1 801 ? 64.921 35.058 -25.754 1.00 36.88 801 ASP A N 1
ATOM 5713 C CA . ASP A 1 801 ? 63.773 35.021 -26.670 1.00 36.88 801 ASP A CA 1
ATOM 5714 C C . ASP A 1 801 ? 63.507 33.578 -27.127 1.00 36.88 801 ASP A C 1
ATOM 5716 O O . ASP A 1 801 ? 64.407 32.890 -27.621 1.00 36.88 801 ASP A O 1
ATOM 5720 N N . LEU A 1 802 ? 62.263 33.130 -26.960 1.00 33.00 802 LEU A N 1
ATOM 5721 C CA . LEU A 1 802 ? 61.733 31.882 -27.499 1.00 33.00 802 LEU A CA 1
ATOM 5722 C C . LEU A 1 802 ? 60.359 32.160 -28.118 1.00 33.00 802 LEU A C 1
ATOM 5724 O O . LEU A 1 802 ? 59.342 32.156 -27.431 1.00 33.00 802 LEU A O 1
ATOM 5728 N N . LEU A 1 803 ? 60.348 32.371 -29.437 1.00 35.09 803 LEU A N 1
ATOM 5729 C CA . LEU A 1 803 ? 59.139 32.519 -30.258 1.00 35.09 803 LEU A CA 1
ATOM 5730 C C . LEU A 1 803 ? 58.218 33.678 -29.827 1.00 35.09 803 LEU A C 1
ATOM 5732 O O . LEU A 1 803 ? 56.996 33.549 -29.839 1.00 35.09 803 LEU A O 1
ATOM 5736 N N . GLY A 1 804 ? 58.802 34.844 -29.526 1.00 39.03 804 GLY A N 1
ATOM 5737 C CA . GLY A 1 804 ? 58.058 36.108 -29.456 1.00 39.03 804 GLY A CA 1
ATOM 5738 C C . GLY A 1 804 ? 57.619 36.549 -28.060 1.00 39.03 804 GLY A C 1
ATOM 5739 O O . GLY A 1 804 ? 57.014 37.615 -27.937 1.00 39.03 804 GLY A O 1
ATOM 5740 N N . LEU A 1 805 ? 57.965 35.801 -27.009 1.00 30.59 805 LEU A N 1
ATOM 5741 C CA . LEU A 1 805 ? 57.829 36.258 -25.626 1.00 30.59 805 LEU A CA 1
ATOM 5742 C C . LEU A 1 805 ? 59.198 36.684 -25.069 1.00 30.59 805 LEU A C 1
ATOM 5744 O O . LEU A 1 805 ? 59.971 35.862 -24.581 1.00 30.59 805 LEU A O 1
ATOM 5748 N N . VAL A 1 806 ? 59.490 37.987 -25.115 1.00 29.34 806 VAL A N 1
ATOM 5749 C CA . VAL A 1 806 ? 60.651 38.570 -24.420 1.00 29.34 806 VAL A CA 1
ATOM 5750 C C . VAL A 1 806 ? 60.274 38.809 -22.959 1.00 29.34 806 VAL A C 1
ATOM 5752 O O . VAL A 1 806 ? 59.616 39.798 -22.634 1.00 29.34 806 VAL A O 1
ATOM 5755 N N . VAL A 1 807 ? 60.689 37.908 -22.066 1.00 36.59 807 VAL A N 1
ATOM 5756 C CA . VAL A 1 807 ? 60.484 38.068 -20.618 1.00 36.59 807 VAL A CA 1
ATOM 5757 C C . VAL A 1 807 ? 61.750 38.614 -19.967 1.00 36.59 807 VAL A C 1
ATOM 5759 O O . VAL A 1 807 ? 62.818 38.013 -20.039 1.00 36.59 807 VAL A O 1
ATOM 5762 N N . THR A 1 808 ? 61.611 39.739 -19.268 1.00 31.72 808 THR A N 1
ATOM 5763 C CA . THR A 1 808 ? 62.633 40.275 -18.362 1.00 31.72 808 THR A CA 1
ATOM 5764 C C . THR A 1 808 ? 62.109 40.196 -16.932 1.00 31.72 808 THR A C 1
ATOM 5766 O O . THR A 1 808 ? 61.120 40.834 -16.582 1.00 31.72 808 THR A O 1
ATOM 5769 N N . THR A 1 809 ? 62.745 39.379 -16.091 1.00 39.69 809 THR A N 1
ATOM 5770 C CA . THR A 1 809 ? 62.250 39.085 -14.737 1.00 39.69 809 THR A CA 1
ATOM 5771 C C . THR A 1 809 ? 62.925 39.927 -13.657 1.00 39.69 809 THR A C 1
ATOM 5773 O O . THR A 1 809 ? 64.148 39.890 -13.522 1.00 39.69 809 THR A O 1
ATOM 5776 N N . SER A 1 810 ? 62.135 40.542 -12.776 1.00 31.81 810 SER A N 1
ATOM 5777 C CA . SER A 1 810 ? 62.561 40.800 -11.394 1.00 31.81 810 SER A CA 1
ATOM 5778 C C . SER A 1 810 ? 61.360 40.780 -10.441 1.00 31.81 810 SER A C 1
ATOM 5780 O O . SER A 1 810 ? 60.612 41.751 -10.370 1.00 31.81 810 SER A O 1
ATOM 5782 N N . ASN A 1 811 ? 61.218 39.672 -9.706 1.00 32.03 811 ASN A N 1
ATOM 5783 C CA . ASN A 1 811 ? 60.267 39.428 -8.613 1.00 32.03 811 ASN A CA 1
ATOM 5784 C C . ASN A 1 811 ? 58.774 39.639 -8.928 1.00 32.03 811 ASN A C 1
ATOM 5786 O O . ASN A 1 811 ? 58.129 40.528 -8.375 1.00 32.03 811 ASN A O 1
ATOM 5790 N N . ILE A 1 812 ? 58.216 38.720 -9.719 1.00 30.33 812 ILE A N 1
ATOM 5791 C CA . ILE A 1 812 ? 56.821 38.285 -9.585 1.00 30.33 812 ILE A CA 1
ATOM 5792 C C . ILE A 1 812 ? 56.819 36.769 -9.365 1.00 30.33 812 ILE A C 1
ATOM 5794 O O . ILE A 1 812 ? 57.700 36.059 -9.850 1.00 30.33 812 ILE A O 1
ATOM 5798 N N . ASP A 1 813 ? 55.838 36.349 -8.575 1.00 28.95 813 ASP A N 1
ATOM 5799 C CA . ASP A 1 813 ? 55.211 35.033 -8.498 1.00 28.95 813 ASP A CA 1
ATOM 5800 C C . ASP A 1 813 ? 55.534 34.057 -9.649 1.00 28.95 813 ASP A C 1
ATOM 5802 O O . ASP A 1 813 ? 55.355 34.365 -10.831 1.00 28.95 813 ASP A O 1
ATOM 5806 N N . ALA A 1 814 ? 55.968 32.845 -9.299 1.00 27.53 814 ALA A N 1
ATOM 5807 C CA . ALA A 1 814 ? 56.174 31.770 -10.261 1.00 27.53 814 ALA A CA 1
ATOM 5808 C C . ALA A 1 814 ? 54.868 30.989 -10.440 1.00 27.53 814 ALA A C 1
ATOM 5810 O O . ALA A 1 814 ? 54.711 29.884 -9.919 1.00 27.53 814 ALA A O 1
ATOM 5811 N N . HIS A 1 815 ? 53.938 31.552 -11.211 1.00 30.33 815 HIS A N 1
ATOM 5812 C CA . HIS A 1 815 ? 52.793 30.788 -11.682 1.00 30.33 815 HIS A CA 1
ATOM 5813 C C . HIS A 1 815 ? 53.252 29.818 -12.780 1.00 30.33 815 HIS A C 1
ATOM 5815 O O . HIS A 1 815 ? 53.488 30.216 -13.921 1.00 30.33 815 HIS A O 1
ATOM 5821 N N . ILE A 1 816 ? 53.387 28.537 -12.433 1.00 32.38 816 ILE A N 1
ATOM 5822 C CA . ILE A 1 816 ? 53.321 27.451 -13.412 1.00 32.38 816 ILE A CA 1
ATOM 5823 C C . ILE A 1 816 ? 51.893 26.923 -13.364 1.00 32.38 816 ILE A C 1
ATOM 5825 O O . ILE A 1 816 ? 51.538 26.170 -12.459 1.00 32.38 816 ILE A O 1
ATOM 5829 N N . SER A 1 817 ? 51.089 27.305 -14.350 1.00 34.03 817 SER A N 1
ATOM 5830 C CA . SER A 1 817 ? 49.882 26.573 -14.716 1.00 34.03 817 SER A CA 1
ATOM 5831 C C . SER A 1 817 ? 50.127 25.800 -16.006 1.00 34.03 817 SER A C 1
ATOM 5833 O O . SER A 1 817 ? 50.794 26.276 -16.925 1.00 34.03 817 SER A O 1
ATOM 5835 N N . ALA A 1 818 ? 49.569 24.594 -16.075 1.00 35.44 818 ALA A N 1
ATOM 5836 C CA . ALA A 1 818 ? 49.216 23.989 -17.347 1.00 35.44 818 ALA A CA 1
ATOM 5837 C C . ALA A 1 818 ? 47.767 24.396 -17.624 1.00 35.44 818 ALA A C 1
ATOM 5839 O O . ALA A 1 818 ? 46.868 24.013 -16.878 1.00 35.44 818 ALA A O 1
ATOM 5840 N N . THR A 1 819 ? 47.550 25.222 -18.643 1.00 36.12 819 THR A N 1
ATOM 5841 C CA . THR A 1 819 ? 46.214 25.661 -19.057 1.00 36.12 819 THR A CA 1
ATOM 5842 C C . THR A 1 819 ? 45.750 24.815 -20.236 1.00 36.12 819 THR A C 1
ATOM 5844 O O . THR A 1 819 ? 46.461 24.703 -21.235 1.00 36.12 819 THR A O 1
ATOM 5847 N N . THR A 1 820 ? 44.553 24.242 -20.139 1.00 45.47 820 THR A N 1
ATOM 5848 C CA . THR A 1 820 ? 43.788 23.804 -21.311 1.00 45.47 820 THR A CA 1
ATOM 5849 C C . THR A 1 820 ? 43.120 25.018 -21.948 1.00 45.47 820 THR A C 1
ATOM 5851 O O . THR A 1 820 ? 42.638 25.909 -21.249 1.00 45.47 820 THR A O 1
ATOM 5854 N N . GLY A 1 821 ? 43.102 25.049 -23.274 1.00 42.12 821 GLY A N 1
ATOM 5855 C CA . GLY A 1 821 ? 42.535 26.123 -24.085 1.00 42.12 821 GLY A CA 1
ATOM 5856 C C . GLY A 1 821 ? 42.888 25.911 -25.555 1.00 42.12 821 GLY A C 1
ATOM 5857 O O . GLY A 1 821 ? 43.721 25.053 -25.882 1.00 42.12 821 GLY A O 1
ATOM 5858 N N . ASP A 1 822 ? 42.261 26.674 -26.445 1.00 37.19 822 ASP A N 1
ATOM 5859 C CA . ASP A 1 822 ? 42.416 26.455 -27.881 1.00 37.19 822 ASP A CA 1
ATOM 5860 C C . ASP A 1 822 ? 43.845 26.692 -28.380 1.00 37.19 822 ASP A C 1
ATOM 5862 O O . ASP A 1 822 ? 44.535 27.645 -28.015 1.00 37.19 822 ASP A O 1
ATOM 5866 N N . GLY A 1 823 ? 44.308 25.773 -29.231 1.00 43.97 823 GLY A N 1
ATOM 5867 C CA . GLY A 1 823 ? 45.633 25.809 -29.854 1.00 43.97 823 GLY A CA 1
ATOM 5868 C C . GLY A 1 823 ? 46.806 25.293 -29.003 1.00 43.97 823 GLY A C 1
ATOM 5869 O O . GLY A 1 823 ? 47.908 25.144 -29.536 1.00 43.97 823 GLY A O 1
ATOM 5870 N N . LEU A 1 824 ? 46.620 24.963 -27.718 1.00 37.94 824 LEU A N 1
ATOM 5871 C CA . LEU A 1 824 ? 47.713 24.525 -26.831 1.00 37.94 824 LEU A CA 1
ATOM 5872 C C . LEU A 1 824 ? 48.037 23.026 -26.960 1.00 37.94 824 LEU A C 1
ATOM 5874 O O . LEU A 1 824 ? 47.784 22.222 -26.062 1.00 37.94 824 LEU A O 1
ATOM 5878 N N . ILE A 1 825 ? 48.670 22.659 -28.082 1.00 40.91 825 ILE A N 1
ATOM 5879 C CA . ILE A 1 825 ? 48.937 21.262 -28.472 1.00 40.91 825 ILE A CA 1
ATOM 5880 C C . ILE A 1 825 ? 49.581 20.435 -27.349 1.00 40.91 825 ILE A C 1
ATOM 5882 O O . ILE A 1 825 ? 49.103 19.342 -27.087 1.00 40.91 825 ILE A O 1
ATOM 5886 N N . LEU A 1 826 ? 50.625 20.913 -26.656 1.00 38.59 826 LEU A N 1
ATOM 5887 C CA . LEU A 1 826 ? 51.314 20.083 -25.650 1.00 38.59 826 LEU A CA 1
ATOM 5888 C C . LEU A 1 826 ? 50.572 19.980 -24.301 1.00 38.59 826 LEU A C 1
ATOM 5890 O O . LEU A 1 826 ? 50.773 19.001 -23.585 1.00 38.59 826 LEU A O 1
ATOM 5894 N N . GLY A 1 827 ? 49.701 20.943 -23.975 1.00 39.31 827 GLY A N 1
ATOM 5895 C CA . GLY A 1 827 ? 48.807 20.862 -22.812 1.00 39.31 827 GLY A CA 1
ATOM 5896 C C . GLY A 1 827 ? 47.682 19.855 -23.051 1.00 39.31 827 GLY A C 1
ATOM 5897 O O . GLY A 1 827 ? 47.473 18.947 -22.249 1.00 39.31 827 GLY A O 1
ATOM 5898 N N . ASN A 1 828 ? 47.053 19.931 -24.226 1.00 40.19 828 ASN A N 1
ATOM 5899 C CA . ASN A 1 828 ? 45.989 19.009 -24.628 1.00 40.19 828 ASN A CA 1
ATOM 5900 C C . ASN A 1 828 ? 46.540 17.601 -24.972 1.00 40.19 828 ASN A C 1
ATOM 5902 O O . ASN A 1 828 ? 45.847 16.600 -24.801 1.00 40.19 828 ASN A O 1
ATOM 5906 N N . LEU A 1 829 ? 47.809 17.476 -25.390 1.00 37.75 829 LEU A N 1
ATOM 5907 C CA . LEU A 1 829 ? 48.462 16.176 -25.615 1.00 37.75 829 LEU A CA 1
ATOM 5908 C C . LEU A 1 829 ? 48.667 15.398 -24.306 1.00 37.75 829 LEU A C 1
ATOM 5910 O O . LEU A 1 829 ? 48.499 14.182 -24.295 1.00 37.75 829 LEU A O 1
ATOM 5914 N N . LEU A 1 830 ? 48.989 16.078 -23.198 1.00 39.31 830 LEU A N 1
ATOM 5915 C CA . LEU A 1 830 ? 49.131 15.422 -21.892 1.00 39.31 830 LEU A CA 1
ATOM 5916 C C . LEU A 1 830 ? 47.778 14.963 -21.314 1.00 39.31 830 LEU A C 1
ATOM 5918 O O . LEU A 1 830 ? 47.745 14.030 -20.518 1.00 39.31 830 LEU A O 1
ATOM 5922 N N . TYR A 1 831 ? 46.681 15.588 -21.752 1.00 39.31 831 TYR A N 1
ATOM 5923 C CA . TYR A 1 831 ? 45.301 15.231 -21.411 1.00 39.31 831 TYR A CA 1
ATOM 5924 C C . TYR A 1 831 ? 44.813 13.988 -22.187 1.00 39.31 831 TYR A C 1
ATOM 5926 O O . TYR A 1 831 ? 44.236 13.078 -21.598 1.00 39.31 831 TYR A O 1
ATOM 5934 N N . ASN A 1 832 ? 45.120 13.885 -23.488 1.00 33.12 832 ASN A N 1
ATOM 5935 C CA . ASN A 1 832 ? 44.604 12.806 -24.349 1.00 33.12 832 ASN A CA 1
ATOM 5936 C C . ASN A 1 832 ? 45.466 11.529 -24.409 1.00 33.12 832 ASN A C 1
ATOM 5938 O O . ASN A 1 832 ? 44.940 10.457 -24.703 1.00 33.12 832 ASN A O 1
ATOM 5942 N N . VAL A 1 833 ? 46.767 11.583 -24.091 1.00 33.66 833 VAL A N 1
ATOM 5943 C CA . VAL A 1 833 ? 47.635 10.377 -24.049 1.00 33.66 833 VAL A CA 1
ATOM 5944 C C . VAL A 1 833 ? 47.211 9.375 -22.958 1.00 33.66 833 VAL A C 1
ATOM 5946 O O . VAL A 1 833 ? 47.614 8.214 -22.991 1.00 33.66 833 VAL A O 1
ATOM 5949 N N . ALA A 1 834 ? 46.360 9.787 -22.016 1.00 33.28 834 ALA A N 1
ATOM 5950 C CA . ALA A 1 834 ? 45.867 8.942 -20.937 1.00 33.28 834 ALA A CA 1
ATOM 5951 C C . ALA A 1 834 ? 44.719 7.984 -21.326 1.00 33.28 834 ALA A C 1
ATOM 5953 O O . ALA A 1 834 ? 44.413 7.109 -20.524 1.00 33.28 834 ALA A O 1
ATOM 5954 N N . ASN A 1 835 ? 44.079 8.128 -22.500 1.00 35.47 835 ASN A N 1
ATOM 5955 C CA . ASN A 1 835 ? 42.734 7.563 -22.727 1.00 35.47 835 ASN A CA 1
ATOM 5956 C C . ASN A 1 835 ? 42.514 6.745 -24.021 1.00 35.47 835 ASN A C 1
ATOM 5958 O O . ASN A 1 835 ? 41.374 6.583 -24.450 1.00 35.47 835 ASN A O 1
ATOM 5962 N N . LEU A 1 836 ? 43.558 6.167 -24.637 1.00 27.89 836 LEU A N 1
ATOM 5963 C CA . LEU A 1 836 ? 43.346 5.143 -25.676 1.00 27.89 836 LEU A CA 1
ATOM 5964 C C . LEU A 1 836 ? 44.445 4.068 -25.712 1.00 27.89 836 LEU A C 1
ATOM 5966 O O . LEU A 1 836 ? 45.583 4.335 -26.096 1.00 27.89 836 LEU A O 1
ATOM 5970 N N . ALA A 1 837 ? 44.087 2.830 -25.350 1.00 27.59 837 ALA A N 1
ATOM 5971 C CA . ALA A 1 837 ? 44.983 1.670 -25.402 1.00 27.59 837 ALA A CA 1
ATOM 5972 C C . ALA A 1 837 ? 44.259 0.343 -25.724 1.00 27.59 837 ALA A C 1
ATOM 5974 O O . ALA A 1 837 ? 44.341 -0.630 -24.979 1.00 27.59 837 ALA A O 1
ATOM 5975 N N . ASN A 1 838 ? 43.587 0.290 -26.875 1.00 37.62 838 ASN A N 1
ATOM 5976 C CA . ASN A 1 838 ? 43.303 -0.929 -27.649 1.00 37.62 838 ASN A CA 1
ATOM 5977 C C . ASN A 1 838 ? 42.994 -0.488 -29.106 1.00 37.62 838 ASN A C 1
ATOM 5979 O O . ASN A 1 838 ? 42.643 0.680 -29.281 1.00 37.62 838 ASN A O 1
ATOM 5983 N N . PRO A 1 839 ? 43.045 -1.334 -30.157 1.00 39.91 839 PRO A N 1
ATOM 5984 C CA . PRO A 1 839 ? 43.678 -2.647 -30.297 1.00 39.91 839 PRO A CA 1
ATOM 5985 C C . PRO A 1 839 ? 44.711 -2.719 -31.450 1.00 39.91 839 PRO A C 1
ATOM 5987 O O . PRO A 1 839 ? 44.580 -2.026 -32.456 1.00 39.91 839 PRO A O 1
ATOM 5990 N N . ASN A 1 840 ? 45.698 -3.624 -31.342 1.00 37.12 840 ASN A N 1
ATOM 5991 C CA . ASN A 1 840 ? 46.070 -4.627 -32.372 1.00 37.12 840 ASN A CA 1
ATOM 5992 C C . ASN A 1 840 ? 47.515 -5.153 -32.239 1.00 37.12 840 ASN A C 1
ATOM 5994 O O . ASN A 1 840 ? 48.474 -4.524 -32.682 1.00 37.12 840 ASN A O 1
ATOM 5998 N N . GLY A 1 841 ? 47.637 -6.397 -31.758 1.00 31.23 841 GLY A N 1
ATOM 5999 C CA . GLY A 1 841 ? 48.820 -7.251 -31.937 1.00 31.23 841 GLY A CA 1
ATOM 6000 C C . GLY A 1 841 ? 49.444 -7.758 -30.626 1.00 31.23 841 GLY A C 1
ATOM 6001 O O . GLY A 1 841 ? 49.897 -6.965 -29.815 1.00 31.23 841 GLY A O 1
ATOM 6002 N N . SER A 1 842 ? 49.549 -9.065 -30.362 1.00 35.72 842 SER A N 1
ATOM 6003 C CA . SER A 1 842 ? 49.036 -10.217 -31.121 1.00 35.72 842 SER A CA 1
ATOM 6004 C C . SER A 1 842 ? 48.948 -11.471 -30.229 1.00 35.72 842 SER A C 1
ATOM 6006 O O . SER A 1 842 ? 49.984 -11.999 -29.828 1.00 35.72 842 SER A O 1
ATOM 6008 N N . GLY A 1 843 ? 47.733 -11.987 -29.991 1.00 38.09 843 GLY A N 1
ATOM 6009 C CA . GLY A 1 843 ? 47.477 -13.277 -29.325 1.00 38.09 843 GLY A CA 1
ATOM 6010 C C . GLY A 1 843 ? 46.918 -13.166 -27.892 1.00 38.09 843 GLY A C 1
ATOM 6011 O O . GLY A 1 843 ? 47.609 -12.683 -27.008 1.00 38.09 843 GLY A O 1
ATOM 6012 N N . GLY A 1 844 ? 45.706 -13.632 -27.570 1.00 33.88 844 GLY A N 1
ATOM 6013 C CA . GLY A 1 844 ? 44.649 -14.175 -28.434 1.00 33.88 844 GLY A CA 1
ATOM 6014 C C . GLY A 1 844 ? 43.757 -15.184 -27.702 1.00 33.88 844 GLY A C 1
ATOM 6015 O O . GLY A 1 844 ? 44.214 -16.277 -27.373 1.00 33.88 844 GLY A O 1
ATOM 6016 N N . LEU A 1 845 ? 42.469 -14.866 -27.523 1.00 35.88 845 LEU A N 1
ATOM 6017 C CA . LEU A 1 845 ? 41.478 -15.766 -26.903 1.00 35.88 845 LEU A CA 1
ATOM 6018 C C . LEU A 1 845 ? 41.335 -17.100 -27.673 1.00 35.88 845 LEU A C 1
ATOM 6020 O O . LEU A 1 845 ? 41.179 -18.168 -27.081 1.00 35.88 845 LEU A O 1
ATOM 6024 N N . LEU A 1 846 ? 41.528 -17.046 -28.995 1.00 38.84 846 LEU A N 1
ATOM 6025 C CA . LEU A 1 846 ? 41.501 -18.190 -29.914 1.00 38.84 846 LEU A CA 1
ATOM 6026 C C . LEU A 1 846 ? 42.640 -19.216 -29.697 1.00 38.84 846 LEU A C 1
ATOM 6028 O O . LEU A 1 846 ? 42.620 -20.290 -30.294 1.00 38.84 846 LEU A O 1
ATOM 6032 N N . ALA A 1 847 ? 43.642 -18.913 -28.860 1.00 38.31 847 ALA A N 1
ATOM 6033 C CA . ALA A 1 847 ? 44.753 -19.825 -28.574 1.00 38.31 847 ALA A CA 1
ATOM 6034 C C . ALA A 1 847 ? 44.491 -20.769 -27.385 1.00 38.31 847 ALA A C 1
ATOM 6036 O O . ALA A 1 847 ? 45.016 -21.882 -27.383 1.00 38.31 847 ALA A O 1
ATOM 6037 N N . LEU A 1 848 ? 43.682 -20.366 -26.394 1.00 35.75 848 LEU A N 1
ATOM 6038 C CA . LEU A 1 848 ? 43.436 -21.180 -25.191 1.00 35.75 848 LEU A CA 1
ATOM 6039 C C . LEU A 1 848 ? 42.209 -22.097 -25.328 1.00 35.75 848 LEU A C 1
ATOM 6041 O O . LEU A 1 848 ? 42.193 -23.189 -24.763 1.00 35.75 848 LEU A O 1
ATOM 6045 N N . LEU A 1 849 ? 41.236 -21.721 -26.166 1.00 38.16 849 LEU A N 1
ATOM 6046 C CA . LEU A 1 849 ? 40.107 -22.584 -26.549 1.00 38.16 849 LEU A CA 1
ATOM 6047 C C . LEU A 1 849 ? 40.563 -23.894 -27.230 1.00 38.16 849 LEU A C 1
ATOM 6049 O O . LEU A 1 849 ? 39.898 -24.919 -27.107 1.00 38.16 849 LEU A O 1
ATOM 6053 N N . ASN A 1 850 ? 41.753 -23.909 -27.843 1.00 35.72 850 ASN A N 1
ATOM 6054 C CA . ASN A 1 850 ? 42.378 -25.114 -28.407 1.00 35.72 850 ASN A CA 1
ATOM 6055 C C . ASN A 1 850 ? 42.887 -26.134 -27.360 1.00 35.72 850 ASN A C 1
ATOM 6057 O O . ASN A 1 850 ? 43.340 -27.210 -27.747 1.00 35.72 850 ASN A O 1
ATOM 6061 N N . ALA A 1 851 ? 42.839 -25.836 -26.053 1.00 34.84 851 ALA A N 1
ATOM 6062 C CA . ALA A 1 851 ? 43.354 -26.719 -24.996 1.00 34.84 851 ALA A CA 1
ATOM 6063 C C . ALA A 1 851 ? 42.274 -27.511 -24.228 1.00 34.84 851 ALA A C 1
ATOM 6065 O O . ALA A 1 851 ? 42.610 -28.453 -23.513 1.00 34.84 851 ALA A O 1
ATOM 6066 N N . LEU A 1 852 ? 40.988 -27.171 -24.379 1.00 32.84 852 LEU A N 1
ATOM 6067 C CA . LEU A 1 852 ? 39.872 -27.877 -23.723 1.00 32.84 852 LEU A CA 1
ATOM 6068 C C . LEU A 1 852 ? 39.285 -29.021 -24.581 1.00 32.84 852 LEU A C 1
ATOM 6070 O O . LEU A 1 852 ? 38.438 -29.778 -24.115 1.00 32.84 852 LEU A O 1
ATOM 6074 N N . GLY A 1 853 ? 39.760 -29.181 -25.822 1.00 36.50 853 GLY A N 1
ATOM 6075 C CA . GLY A 1 853 ? 39.198 -30.077 -26.842 1.00 36.50 853 GLY A CA 1
ATOM 6076 C C . GLY A 1 853 ? 39.832 -31.470 -26.992 1.00 36.50 853 GLY A C 1
ATOM 6077 O O . GLY A 1 853 ? 39.713 -32.054 -28.065 1.00 36.50 853 GLY A O 1
ATOM 6078 N N . SER A 1 854 ? 40.523 -32.024 -25.986 1.00 33.31 854 SER A N 1
ATOM 6079 C CA . SER A 1 854 ? 41.163 -33.357 -26.089 1.00 33.31 854 SER A CA 1
ATOM 6080 C C . SER A 1 854 ? 40.853 -34.280 -24.900 1.00 33.31 854 SER A C 1
ATOM 6082 O O . SER A 1 854 ? 41.741 -34.631 -24.121 1.00 33.31 854 SER A O 1
ATOM 6084 N N . GLY A 1 855 ? 39.579 -34.639 -24.729 1.00 37.16 855 GLY A N 1
ATOM 6085 C CA . GLY A 1 855 ? 39.121 -35.482 -23.616 1.00 37.16 855 GLY A CA 1
ATOM 6086 C C . GLY A 1 855 ? 39.448 -36.982 -23.741 1.00 37.16 855 GLY A C 1
ATOM 6087 O O . GLY A 1 855 ? 40.243 -37.392 -24.588 1.00 37.16 855 GLY A O 1
ATOM 6088 N N . ASN A 1 856 ? 38.727 -37.770 -22.924 1.00 30.09 856 ASN A N 1
ATOM 6089 C CA . ASN A 1 856 ? 38.540 -39.238 -22.913 1.00 30.09 856 ASN A CA 1
ATOM 6090 C C . ASN A 1 856 ? 39.083 -39.979 -21.664 1.00 30.09 856 ASN A C 1
ATOM 6092 O O . ASN A 1 856 ? 40.075 -39.579 -21.060 1.00 30.09 856 ASN A O 1
ATOM 6096 N N . LEU A 1 857 ? 38.449 -41.135 -21.407 1.00 28.89 857 LEU A N 1
ATOM 6097 C CA . LEU A 1 857 ? 38.721 -42.221 -20.452 1.00 28.89 857 LEU A CA 1
ATOM 6098 C C . LEU A 1 857 ? 38.145 -42.051 -19.027 1.00 28.89 857 LEU A C 1
ATOM 6100 O O . LEU A 1 857 ? 38.459 -41.072 -18.364 1.00 28.89 857 LEU A O 1
ATOM 6104 N N . ASP A 1 858 ? 37.441 -42.995 -18.388 1.00 30.19 858 ASP A N 1
ATOM 6105 C CA . ASP A 1 858 ? 36.594 -44.174 -18.719 1.00 30.19 858 ASP A CA 1
ATOM 6106 C C . ASP A 1 858 ? 36.573 -45.088 -17.463 1.00 30.19 858 ASP A C 1
ATOM 6108 O O . ASP A 1 858 ? 37.634 -45.363 -16.901 1.00 30.19 858 ASP A O 1
ATOM 6112 N N . SER A 1 859 ? 35.404 -45.645 -17.097 1.00 31.98 859 SER A N 1
ATOM 6113 C CA . SER A 1 859 ? 35.231 -46.810 -16.189 1.00 31.98 859 SER A CA 1
ATOM 6114 C C . SER A 1 859 ? 35.615 -46.626 -14.683 1.00 31.98 859 SER A C 1
ATOM 6116 O O . SER A 1 859 ? 36.386 -45.744 -14.336 1.00 31.98 859 SER A O 1
ATOM 6118 N N . THR A 1 860 ? 35.154 -47.415 -13.689 1.00 28.77 860 THR A N 1
ATOM 6119 C CA . THR A 1 860 ? 34.154 -48.510 -13.625 1.00 28.77 860 THR A CA 1
ATOM 6120 C C . THR A 1 860 ? 33.656 -48.797 -12.179 1.00 28.77 860 THR A C 1
ATOM 6122 O O . THR A 1 860 ? 34.434 -48.714 -11.239 1.00 28.77 860 THR A O 1
ATOM 6125 N N . ALA A 1 861 ? 32.405 -49.288 -12.064 1.00 29.34 861 ALA A N 1
ATOM 6126 C CA . ALA A 1 861 ? 31.875 -50.335 -11.144 1.00 29.34 861 ALA A CA 1
ATOM 6127 C C . ALA A 1 861 ? 31.883 -50.220 -9.585 1.00 29.34 861 ALA A C 1
ATOM 6129 O O . ALA A 1 861 ? 32.916 -49.982 -8.970 1.00 29.34 861 ALA A O 1
ATOM 6130 N N . GLY A 1 862 ? 30.767 -50.633 -8.930 1.00 27.39 862 GLY A N 1
ATOM 6131 C CA . GLY A 1 862 ? 30.814 -51.172 -7.545 1.00 27.39 862 GLY A CA 1
ATOM 6132 C C . GLY A 1 862 ? 29.550 -51.190 -6.640 1.00 27.39 862 GLY A C 1
ATOM 6133 O O . GLY A 1 862 ? 29.482 -50.401 -5.711 1.00 27.39 862 GLY A O 1
ATOM 6134 N N . SER A 1 863 ? 28.634 -52.157 -6.829 1.00 27.48 863 SER A N 1
ATOM 6135 C CA . SER A 1 863 ? 27.761 -52.833 -5.812 1.00 27.48 863 SER A CA 1
ATOM 6136 C C . SER A 1 863 ? 26.907 -52.077 -4.747 1.00 27.48 863 SER A C 1
ATOM 6138 O O . SER A 1 863 ? 27.432 -51.520 -3.792 1.00 27.48 863 SER A O 1
ATOM 6140 N N . GLU A 1 864 ? 25.578 -52.264 -4.860 1.00 35.19 864 GLU A N 1
ATOM 6141 C CA . GLU A 1 864 ? 24.514 -52.540 -3.845 1.00 35.19 864 GLU A CA 1
ATOM 6142 C C . GLU A 1 864 ? 24.689 -52.213 -2.332 1.00 35.19 864 GLU A C 1
ATOM 6144 O O . GLU A 1 864 ? 25.670 -52.628 -1.722 1.00 35.19 864 GLU A O 1
ATOM 6149 N N . GLY A 1 865 ? 23.623 -51.706 -1.658 1.00 30.84 865 GLY A N 1
ATOM 6150 C CA . GLY A 1 865 ? 23.404 -52.136 -0.253 1.00 30.84 865 GLY A CA 1
ATOM 6151 C C . GLY A 1 865 ? 22.593 -51.359 0.812 1.00 30.84 865 GLY A C 1
ATOM 6152 O O . GLY A 1 865 ? 22.650 -51.806 1.947 1.00 30.84 865 GLY A O 1
ATOM 6153 N N . GLY A 1 866 ? 21.827 -50.292 0.532 1.00 33.78 866 GLY A N 1
ATOM 6154 C CA . GLY A 1 866 ? 20.681 -49.831 1.368 1.00 33.78 866 GLY A CA 1
ATOM 6155 C C . GLY A 1 866 ? 20.880 -49.205 2.780 1.00 33.78 866 GLY A C 1
ATOM 6156 O O . GLY A 1 866 ? 21.454 -49.800 3.684 1.00 33.78 866 GLY A O 1
ATOM 6157 N N . SER A 1 867 ? 20.237 -48.049 3.021 1.00 25.45 867 SER A N 1
ATOM 6158 C CA . SER A 1 867 ? 19.689 -47.620 4.331 1.00 25.45 867 SER A CA 1
ATOM 6159 C C . SER A 1 867 ? 18.728 -46.429 4.168 1.00 25.45 867 SER A C 1
ATOM 6161 O O . SER A 1 867 ? 18.929 -45.588 3.296 1.00 25.45 867 SER A O 1
ATOM 6163 N N . LEU A 1 868 ? 17.713 -46.325 5.033 1.00 44.53 868 LEU A N 1
ATOM 6164 C CA . LEU A 1 868 ? 16.879 -45.126 5.195 1.00 44.53 868 LEU A CA 1
ATOM 6165 C C . LEU A 1 868 ? 17.486 -44.205 6.267 1.00 44.53 868 LEU A C 1
ATOM 6167 O O . LEU A 1 868 ? 17.122 -44.343 7.431 1.00 44.53 868 LEU A O 1
ATOM 6171 N N . THR A 1 869 ? 18.369 -43.279 5.873 1.00 30.12 869 THR A N 1
ATOM 6172 C CA . THR A 1 869 ? 18.581 -41.954 6.508 1.00 30.12 869 THR A CA 1
ATOM 6173 C C . THR A 1 869 ? 19.670 -41.151 5.780 1.00 30.12 869 THR A C 1
ATOM 6175 O O . THR A 1 869 ? 20.765 -41.656 5.568 1.00 30.12 869 THR A O 1
ATOM 6178 N N . GLY A 1 870 ? 19.389 -39.873 5.493 1.00 38.09 870 GLY A N 1
ATOM 6179 C CA . GLY A 1 870 ? 20.386 -38.802 5.331 1.00 38.09 870 GLY A CA 1
ATOM 6180 C C . GLY A 1 870 ? 21.341 -38.852 4.129 1.00 38.09 870 GLY A C 1
ATOM 6181 O O . GLY A 1 870 ? 22.486 -39.264 4.276 1.00 38.09 870 GLY A O 1
ATOM 6182 N N . ILE A 1 871 ? 20.931 -38.270 2.996 1.00 29.44 871 ILE A N 1
ATOM 6183 C CA . ILE A 1 871 ? 21.848 -37.643 2.024 1.00 29.44 871 ILE A CA 1
ATOM 6184 C C . ILE A 1 871 ? 21.183 -36.356 1.509 1.00 29.44 871 ILE A C 1
ATOM 6186 O O . ILE A 1 871 ? 19.958 -36.302 1.393 1.00 29.44 871 ILE A O 1
ATOM 6190 N N . THR A 1 872 ? 21.977 -35.323 1.226 1.00 38.75 872 THR A N 1
ATOM 6191 C CA . THR A 1 872 ? 21.536 -34.084 0.570 1.00 38.75 872 THR A CA 1
ATOM 6192 C C . THR A 1 872 ? 20.790 -34.373 -0.742 1.00 38.75 872 THR A C 1
ATOM 6194 O O . THR A 1 872 ? 21.226 -35.233 -1.511 1.00 38.75 872 THR A O 1
ATOM 6197 N N . PRO A 1 873 ? 19.683 -33.665 -1.030 1.00 40.81 873 PRO A N 1
ATOM 6198 C CA . PRO A 1 873 ? 18.897 -33.905 -2.231 1.00 40.81 873 PRO A CA 1
ATOM 6199 C C . PRO A 1 873 ? 19.657 -33.429 -3.471 1.00 40.81 873 PRO A C 1
ATOM 6201 O O . PRO A 1 873 ? 19.914 -32.235 -3.639 1.00 40.81 873 PRO A O 1
ATOM 6204 N N . ALA A 1 874 ? 20.004 -34.374 -4.344 1.00 49.81 874 ALA A N 1
ATOM 6205 C CA . ALA A 1 874 ? 20.525 -34.060 -5.665 1.00 49.81 874 ALA A CA 1
ATOM 6206 C C . ALA A 1 874 ? 19.422 -33.418 -6.519 1.00 49.81 874 ALA A C 1
ATOM 6208 O O . ALA A 1 874 ? 18.292 -33.907 -6.565 1.00 49.81 874 ALA A O 1
ATOM 6209 N N . THR A 1 875 ? 19.767 -32.333 -7.204 1.00 56.12 875 THR A N 1
ATOM 6210 C CA . THR A 1 875 ? 18.946 -31.703 -8.236 1.00 56.12 875 THR A CA 1
ATOM 6211 C C . THR A 1 875 ? 18.776 -32.651 -9.421 1.00 56.12 875 THR A C 1
ATOM 6213 O O . THR A 1 875 ? 19.744 -33.026 -10.077 1.00 56.12 875 THR A O 1
ATOM 6216 N N . GLN A 1 876 ? 17.536 -33.034 -9.712 1.00 74.44 876 GLN A N 1
ATOM 6217 C CA . GLN A 1 876 ? 17.159 -33.761 -10.917 1.00 74.44 876 GLN A CA 1
ATOM 6218 C C . GLN A 1 876 ? 16.756 -32.753 -11.992 1.00 74.44 876 GLN A C 1
ATOM 6220 O O . GLN A 1 876 ? 15.700 -32.138 -11.882 1.00 74.44 876 GLN A O 1
ATOM 6225 N N . GLN A 1 877 ? 17.561 -32.597 -13.040 1.00 78.75 877 GLN A N 1
ATOM 6226 C CA . GLN A 1 877 ? 17.150 -31.841 -14.223 1.00 78.75 877 GLN A CA 1
ATOM 6227 C C . GLN A 1 877 ? 15.892 -32.484 -14.834 1.00 78.75 877 GLN A C 1
ATOM 6229 O O . GLN A 1 877 ? 15.839 -33.698 -15.029 1.00 78.75 877 GLN A O 1
ATOM 6234 N N . LEU A 1 878 ? 14.864 -31.666 -15.058 1.00 79.44 878 LEU A N 1
ATOM 6235 C CA . LEU A 1 878 ? 13.578 -32.047 -15.643 1.00 79.44 878 LEU A CA 1
ATOM 6236 C C . LEU A 1 878 ? 13.481 -31.621 -17.106 1.00 79.44 878 LEU A C 1
ATOM 6238 O O . LEU A 1 878 ? 12.854 -32.315 -17.893 1.00 79.44 878 LEU A O 1
ATOM 6242 N N . LEU A 1 879 ? 14.038 -30.461 -17.449 1.00 80.81 879 LEU A N 1
ATOM 6243 C CA . LEU A 1 879 ? 13.961 -29.897 -18.790 1.00 80.81 879 LEU A CA 1
ATOM 6244 C C . LEU A 1 879 ? 15.178 -29.004 -19.037 1.00 80.81 879 LEU A C 1
ATOM 6246 O O . LEU A 1 879 ? 15.558 -28.228 -18.159 1.00 80.81 879 LEU A O 1
ATOM 6250 N N . GLN A 1 880 ? 15.748 -29.060 -20.231 1.00 87.19 880 GLN A N 1
ATOM 6251 C CA . GLN A 1 880 ? 16.636 -28.031 -20.754 1.00 87.19 880 GLN A CA 1
ATOM 6252 C C . GLN A 1 880 ? 16.009 -27.418 -21.999 1.00 87.19 880 GLN A C 1
ATOM 6254 O O . GLN A 1 880 ? 16.008 -28.028 -23.063 1.00 87.19 880 GLN A O 1
ATOM 6259 N N . ILE A 1 881 ? 15.467 -26.212 -21.861 1.00 83.88 881 ILE A N 1
ATOM 6260 C CA . ILE A 1 881 ? 15.015 -25.437 -23.012 1.00 83.88 881 ILE A CA 1
ATOM 6261 C C . ILE A 1 881 ? 16.243 -24.752 -23.601 1.00 83.88 881 ILE A C 1
ATOM 6263 O O . ILE A 1 881 ? 16.946 -24.048 -22.880 1.00 83.88 881 ILE A O 1
ATOM 6267 N N . GLU A 1 882 ? 16.503 -24.959 -24.883 1.00 86.81 882 GLU A N 1
ATOM 6268 C CA . GLU A 1 882 ? 17.576 -24.289 -25.615 1.00 86.81 882 GLU A CA 1
ATOM 6269 C C . GLU A 1 882 ? 16.940 -23.465 -26.734 1.00 86.81 882 GLU A C 1
ATOM 6271 O O . GLU A 1 882 ? 16.252 -23.999 -27.605 1.00 86.81 882 GLU A O 1
ATOM 6276 N N . LEU A 1 883 ? 17.105 -22.146 -26.645 1.00 82.00 883 LEU A N 1
ATOM 6277 C CA . LEU A 1 883 ? 16.748 -21.207 -27.697 1.00 82.00 883 LEU A CA 1
ATOM 6278 C C . LEU A 1 883 ? 17.995 -20.967 -28.545 1.00 82.00 883 LEU A C 1
ATOM 6280 O O . LEU A 1 883 ? 19.011 -20.491 -28.027 1.00 82.00 883 LEU A O 1
ATOM 6284 N N . ASP A 1 884 ? 17.895 -21.297 -29.833 1.00 84.38 884 ASP A N 1
ATOM 6285 C CA . ASP A 1 884 ? 18.920 -20.974 -30.824 1.00 84.38 884 ASP A CA 1
ATOM 6286 C C . ASP A 1 884 ? 19.217 -19.453 -30.814 1.00 84.38 884 ASP A C 1
ATOM 6288 O O . ASP A 1 884 ? 18.318 -18.655 -30.522 1.00 84.38 884 ASP A O 1
ATOM 6292 N N . PRO A 1 885 ? 20.453 -19.029 -31.148 1.00 86.12 885 PRO A N 1
ATOM 6293 C CA . PRO A 1 885 ? 20.793 -17.631 -31.401 1.00 86.12 885 PRO A CA 1
ATOM 6294 C C . PRO A 1 885 ? 19.806 -16.935 -32.335 1.00 86.12 885 PRO A C 1
ATOM 6296 O O . PRO A 1 885 ? 19.492 -17.455 -33.408 1.00 86.12 885 PRO A O 1
ATOM 6299 N N . LEU A 1 886 ? 19.382 -15.727 -31.974 1.00 83.56 886 LEU A N 1
ATOM 6300 C CA . LEU A 1 886 ? 18.777 -14.807 -32.927 1.00 83.56 886 LEU A CA 1
ATOM 6301 C C . LEU A 1 886 ? 19.881 -14.254 -33.841 1.00 83.56 886 LEU A C 1
ATOM 6303 O O . LEU A 1 886 ? 20.959 -13.918 -33.355 1.00 83.56 886 LEU A O 1
ATOM 6307 N N . ASP A 1 887 ? 19.616 -14.155 -35.140 1.00 86.81 887 ASP A N 1
ATOM 6308 C CA . ASP A 1 887 ? 20.477 -13.491 -36.125 1.00 86.81 887 ASP A CA 1
ATOM 6309 C C . ASP A 1 887 ? 19.591 -12.932 -37.247 1.00 86.81 887 ASP A C 1
ATOM 6311 O O . ASP A 1 887 ? 19.169 -13.659 -38.147 1.00 86.81 887 ASP A O 1
ATOM 6315 N N . ILE A 1 888 ? 19.236 -11.649 -37.138 1.00 82.62 888 ILE A N 1
ATOM 6316 C CA . ILE A 1 888 ? 18.372 -10.939 -38.091 1.00 82.62 888 ILE A CA 1
ATOM 6317 C C . ILE A 1 888 ? 19.169 -9.794 -38.708 1.00 82.62 888 ILE A C 1
ATOM 6319 O O . ILE A 1 888 ? 19.739 -8.978 -37.984 1.00 82.62 888 ILE A O 1
ATOM 6323 N N . ASN A 1 889 ? 19.139 -9.674 -40.036 1.00 80.19 889 ASN A N 1
ATOM 6324 C CA . ASN A 1 889 ? 19.676 -8.526 -40.760 1.00 80.19 889 ASN A CA 1
ATOM 6325 C C . ASN A 1 889 ? 18.534 -7.682 -41.346 1.00 80.19 889 ASN A C 1
ATOM 6327 O O . ASN A 1 889 ? 17.676 -8.189 -42.066 1.00 80.19 889 ASN A O 1
ATOM 6331 N N . LEU A 1 890 ? 18.531 -6.384 -41.046 1.00 83.06 890 LEU A N 1
ATOM 6332 C CA . LEU A 1 890 ? 17.598 -5.407 -41.601 1.00 83.06 890 LEU A CA 1
ATOM 6333 C C . LEU A 1 890 ? 18.396 -4.342 -42.364 1.00 83.06 890 LEU A C 1
ATOM 6335 O O . LEU A 1 890 ? 18.773 -3.314 -41.801 1.00 83.06 890 LEU A O 1
ATOM 6339 N N . LEU A 1 891 ? 18.702 -4.601 -43.642 1.00 77.81 891 LEU A N 1
ATOM 6340 C CA . LEU A 1 891 ? 19.468 -3.695 -44.519 1.00 77.81 891 LEU A CA 1
ATOM 6341 C C . LEU A 1 891 ? 20.803 -3.203 -43.917 1.00 77.81 891 LEU A C 1
ATOM 6343 O O . LEU A 1 891 ? 21.202 -2.055 -44.126 1.00 77.81 891 LEU A O 1
ATOM 6347 N N . GLY A 1 892 ? 21.505 -4.048 -43.162 1.00 76.31 892 GLY A N 1
ATOM 6348 C CA . GLY A 1 892 ? 22.764 -3.707 -42.492 1.00 76.31 892 GLY A CA 1
ATOM 6349 C C . GLY A 1 892 ? 22.647 -3.422 -41.002 1.00 76.31 892 GLY A C 1
ATOM 6350 O O . GLY A 1 892 ? 23.675 -3.290 -40.347 1.00 76.31 892 GLY A O 1
ATOM 6351 N N . LEU A 1 893 ? 21.441 -3.341 -40.444 1.00 83.62 893 LEU A N 1
ATOM 6352 C CA . LEU A 1 893 ? 21.251 -3.378 -39.000 1.00 83.62 893 LEU A CA 1
ATOM 6353 C C . LEU A 1 893 ? 21.125 -4.844 -38.569 1.00 83.62 893 LEU A C 1
ATOM 6355 O O . LEU A 1 893 ? 20.077 -5.455 -38.771 1.00 83.62 893 LEU A O 1
ATOM 6359 N N . GLN A 1 894 ? 22.201 -5.414 -38.024 1.00 86.75 894 GLN A N 1
ATOM 6360 C CA . GLN A 1 894 ? 22.230 -6.800 -37.561 1.00 86.75 894 GLN A CA 1
ATOM 6361 C C . GLN A 1 894 ? 21.880 -6.864 -36.070 1.00 86.75 894 GLN A C 1
ATOM 6363 O O . GLN A 1 894 ? 22.481 -6.162 -35.255 1.00 86.75 894 GLN A O 1
ATOM 6368 N N . ILE A 1 895 ? 20.913 -7.709 -35.719 1.00 86.38 895 ILE A N 1
ATOM 6369 C CA . ILE A 1 895 ? 20.515 -8.019 -34.345 1.00 86.38 895 ILE A CA 1
ATOM 6370 C C . ILE A 1 895 ? 20.919 -9.466 -34.081 1.00 86.38 895 ILE A C 1
ATOM 6372 O O . ILE A 1 895 ? 20.388 -10.365 -34.733 1.00 86.38 895 ILE A O 1
ATOM 6376 N N . THR A 1 896 ? 21.823 -9.697 -33.128 1.00 86.31 896 THR A N 1
ATOM 6377 C CA . THR A 1 896 ? 22.245 -11.054 -32.745 1.00 86.31 896 THR A CA 1
ATOM 6378 C C . THR A 1 896 ? 22.078 -11.310 -31.255 1.00 86.31 896 THR A C 1
ATOM 6380 O O . THR A 1 896 ? 22.198 -10.388 -30.447 1.00 86.31 896 THR A O 1
ATOM 6383 N N . SER A 1 897 ? 21.821 -12.563 -30.875 1.00 85.62 897 SER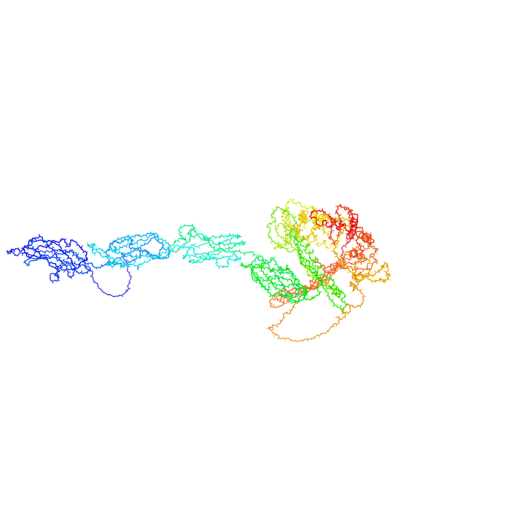 A N 1
ATOM 6384 C CA . SER A 1 897 ? 21.849 -12.989 -29.473 1.00 85.62 897 SER A CA 1
ATOM 6385 C C . SER A 1 897 ? 22.737 -14.206 -29.248 1.00 85.62 897 SER A C 1
ATOM 6387 O O . SER A 1 897 ? 22.863 -15.067 -30.117 1.00 85.62 897 SER A O 1
ATOM 6389 N N . ASP A 1 898 ? 23.277 -14.339 -28.039 1.00 86.88 898 ASP A N 1
ATOM 6390 C CA . ASP A 1 898 ? 23.824 -15.621 -27.583 1.00 86.88 898 ASP A CA 1
ATOM 6391 C C . ASP A 1 898 ? 22.693 -16.666 -27.404 1.00 86.88 898 ASP A C 1
ATOM 6393 O O . ASP A 1 898 ? 21.523 -16.288 -27.246 1.00 86.88 898 ASP A O 1
ATOM 6397 N N . PRO A 1 899 ? 23.003 -17.982 -27.406 1.00 85.38 899 PRO A N 1
ATOM 6398 C CA . PRO A 1 899 ? 22.025 -19.026 -27.098 1.00 85.38 899 PRO A CA 1
ATOM 6399 C C . PRO A 1 899 ? 21.461 -18.864 -25.680 1.00 85.38 899 PRO A C 1
ATOM 6401 O O . PRO A 1 899 ? 22.218 -18.755 -24.708 1.00 85.38 899 PRO A O 1
ATOM 6404 N N . ILE A 1 900 ? 20.135 -18.914 -25.540 1.00 82.94 900 ILE A N 1
ATOM 6405 C CA . ILE A 1 900 ? 19.476 -18.804 -24.232 1.00 82.94 900 ILE A CA 1
ATOM 6406 C C . ILE A 1 900 ? 19.080 -20.201 -23.751 1.00 82.94 900 ILE A C 1
ATOM 6408 O O . ILE A 1 900 ? 18.169 -20.832 -24.287 1.00 82.94 900 ILE A O 1
ATOM 6412 N N . ILE A 1 901 ? 19.752 -20.680 -22.705 1.00 86.81 901 ILE A N 1
ATOM 6413 C CA . ILE A 1 901 ? 19.520 -21.997 -22.108 1.00 86.81 901 ILE A CA 1
ATOM 6414 C C . ILE A 1 901 ? 18.733 -21.819 -20.811 1.00 86.81 901 ILE A C 1
ATOM 6416 O O . ILE A 1 901 ? 19.242 -21.234 -19.859 1.00 86.81 901 ILE A O 1
ATOM 6420 N N . VAL A 1 902 ? 17.519 -22.366 -20.731 1.00 82.75 902 VAL A N 1
ATOM 6421 C CA . VAL A 1 902 ? 16.710 -22.411 -19.503 1.00 82.75 902 VAL A CA 1
ATOM 6422 C C . VAL A 1 902 ? 16.676 -23.840 -18.970 1.00 82.75 902 VAL A C 1
ATOM 6424 O O . VAL A 1 902 ? 15.978 -24.715 -19.478 1.00 82.75 902 VAL A O 1
ATOM 6427 N N . THR A 1 903 ? 17.432 -24.075 -17.904 1.00 86.50 903 THR A N 1
ATOM 6428 C CA . THR A 1 903 ? 17.459 -25.339 -17.168 1.00 86.50 903 THR A CA 1
ATOM 6429 C C . THR A 1 903 ? 16.395 -25.338 -16.079 1.00 86.50 903 THR A C 1
ATOM 6431 O O . THR A 1 903 ? 16.421 -24.503 -15.179 1.00 86.50 903 THR A O 1
ATOM 6434 N N . ILE A 1 904 ? 15.489 -26.310 -16.126 1.00 83.06 904 ILE A N 1
ATOM 6435 C CA . ILE A 1 904 ? 14.472 -26.571 -15.109 1.00 83.06 904 ILE A CA 1
ATOM 6436 C C . ILE A 1 904 ? 14.830 -27.877 -14.393 1.00 83.06 904 ILE A C 1
ATOM 6438 O O . ILE A 1 904 ? 15.056 -28.901 -15.035 1.00 83.06 904 ILE A O 1
ATOM 6442 N N . ALA A 1 905 ? 14.863 -27.870 -13.062 1.00 83.94 905 ALA A N 1
ATOM 6443 C CA . ALA A 1 905 ? 15.237 -29.005 -12.226 1.00 83.94 905 ALA A CA 1
ATOM 6444 C C . ALA A 1 905 ? 14.353 -29.125 -10.973 1.00 83.94 905 ALA A C 1
ATOM 6446 O O . ALA A 1 905 ? 13.919 -28.132 -10.402 1.00 83.94 905 ALA A O 1
ATOM 6447 N N . ALA A 1 906 ? 14.127 -30.348 -10.501 1.00 73.12 906 ALA A N 1
ATOM 6448 C CA . ALA A 1 906 ? 13.526 -30.643 -9.208 1.00 73.12 906 ALA A CA 1
ATOM 6449 C C . ALA A 1 906 ? 14.608 -30.963 -8.169 1.00 73.12 906 ALA A C 1
ATOM 6451 O O . ALA A 1 906 ? 15.368 -31.918 -8.319 1.00 73.12 906 ALA A O 1
ATOM 6452 N N . GLN A 1 907 ? 14.642 -30.214 -7.073 1.00 73.56 907 GLN A N 1
ATOM 6453 C CA . GLN A 1 907 ? 15.378 -30.556 -5.863 1.00 73.56 907 GLN A CA 1
ATOM 6454 C C . GLN A 1 907 ? 14.391 -31.065 -4.810 1.00 73.56 907 GLN A C 1
ATOM 6456 O O . GLN A 1 907 ? 13.538 -30.318 -4.336 1.00 73.56 907 GLN A O 1
ATOM 6461 N N . GLY A 1 908 ? 14.501 -32.340 -4.433 1.00 56.31 908 GLY A N 1
ATOM 6462 C CA . GLY A 1 908 ? 13.735 -32.881 -3.305 1.00 56.31 908 GLY A CA 1
ATOM 6463 C C . GLY A 1 908 ? 14.193 -32.318 -1.951 1.00 56.31 908 GLY A C 1
ATOM 6464 O O . GLY A 1 908 ? 15.092 -31.486 -1.879 1.00 56.31 908 GLY A O 1
ATOM 6465 N N . GLY A 1 909 ? 13.620 -32.817 -0.857 1.00 58.03 909 GLY A N 1
ATOM 6466 C CA . GLY A 1 909 ? 14.029 -32.489 0.516 1.00 58.03 909 GLY A CA 1
ATOM 6467 C C . GLY A 1 909 ? 12.950 -31.795 1.348 1.00 58.03 909 GLY A C 1
ATOM 6468 O O . GLY A 1 909 ? 11.867 -31.467 0.862 1.00 58.03 909 GLY A O 1
ATOM 6469 N N . ASP A 1 910 ? 13.227 -31.594 2.633 1.00 43.91 910 ASP A N 1
ATOM 6470 C CA . ASP A 1 910 ? 12.254 -31.029 3.570 1.00 43.91 910 ASP A CA 1
ATOM 6471 C C . ASP A 1 910 ? 11.890 -29.581 3.181 1.00 43.91 910 ASP A C 1
ATOM 6473 O O . ASP A 1 910 ? 12.752 -28.774 2.842 1.00 43.91 910 ASP A O 1
ATOM 6477 N N . GLY A 1 911 ? 10.591 -29.263 3.160 1.00 43.81 911 GLY A N 1
ATOM 6478 C CA . GLY A 1 911 ? 10.065 -27.968 2.692 1.00 43.81 911 GLY A CA 1
ATOM 6479 C C . GLY A 1 911 ? 10.027 -27.779 1.165 1.00 43.81 911 GLY A C 1
ATOM 6480 O O . GLY A 1 911 ? 9.308 -26.910 0.674 1.00 43.81 911 GLY A O 1
ATOM 6481 N N . LYS A 1 912 ? 10.714 -28.621 0.384 1.00 52.94 912 LYS A N 1
ATOM 6482 C CA . LYS A 1 912 ? 10.769 -28.541 -1.084 1.00 52.94 912 LYS A CA 1
ATOM 6483 C C . LYS A 1 912 ? 9.579 -29.245 -1.749 1.00 52.94 912 LYS A C 1
ATOM 6485 O O . LYS A 1 912 ? 9.721 -30.254 -2.433 1.00 52.94 912 LYS A O 1
ATOM 6490 N N . LEU A 1 913 ? 8.367 -28.752 -1.487 1.00 47.06 913 LEU A N 1
ATOM 6491 C CA . LEU A 1 913 ? 7.109 -29.424 -1.840 1.00 47.06 913 LEU A CA 1
ATOM 6492 C C . LEU A 1 913 ? 6.924 -29.649 -3.353 1.00 47.06 913 LEU A C 1
ATOM 6494 O O . LEU A 1 913 ? 6.508 -30.736 -3.753 1.00 47.06 913 LEU A O 1
ATOM 6498 N N . LEU A 1 914 ? 7.278 -28.668 -4.188 1.00 48.16 914 LEU A N 1
ATOM 6499 C CA . LEU A 1 914 ? 7.176 -28.771 -5.646 1.00 48.16 914 LEU A CA 1
ATOM 6500 C C . LEU A 1 914 ? 8.313 -29.619 -6.234 1.00 48.16 914 LEU A C 1
ATOM 6502 O O . LEU A 1 914 ? 8.062 -30.430 -7.121 1.00 48.16 914 LEU A O 1
ATOM 6506 N N . GLY A 1 915 ? 9.528 -29.527 -5.687 1.00 56.38 915 GLY A N 1
ATOM 6507 C CA . GLY A 1 915 ? 10.650 -30.389 -6.074 1.00 56.38 915 GLY A CA 1
ATOM 6508 C C . GLY A 1 915 ? 10.451 -31.860 -5.688 1.00 56.38 915 GLY A C 1
ATOM 6509 O O . GLY A 1 915 ? 10.733 -32.752 -6.483 1.00 56.38 915 GLY A O 1
ATOM 6510 N N . ASN A 1 916 ? 9.867 -32.136 -4.519 1.00 57.06 916 ASN A N 1
ATOM 6511 C CA . ASN A 1 916 ? 9.443 -33.484 -4.127 1.00 57.06 916 ASN A CA 1
ATOM 6512 C C . ASN A 1 916 ? 8.323 -34.017 -5.031 1.00 57.06 916 ASN A C 1
ATOM 6514 O O . ASN A 1 916 ? 8.355 -35.182 -5.422 1.00 57.06 916 ASN A O 1
ATOM 6518 N N . LEU A 1 917 ? 7.333 -33.179 -5.366 1.00 57.50 917 LEU A N 1
ATOM 6519 C CA . LEU A 1 917 ? 6.230 -33.560 -6.248 1.00 57.50 917 LEU A CA 1
ATOM 6520 C C . LEU A 1 917 ? 6.739 -33.877 -7.659 1.00 57.50 917 LEU A C 1
ATOM 6522 O O . LEU A 1 917 ? 6.492 -34.971 -8.162 1.00 57.50 917 LEU A O 1
ATOM 6526 N N . LEU A 1 918 ? 7.477 -32.953 -8.276 1.00 62.19 918 LEU A N 1
ATOM 6527 C CA . LEU A 1 918 ? 8.009 -33.102 -9.630 1.00 62.19 918 LEU A CA 1
ATOM 6528 C C . LEU A 1 918 ? 9.058 -34.215 -9.716 1.00 62.19 918 LEU A C 1
ATOM 6530 O O . LEU A 1 918 ? 9.005 -35.005 -10.652 1.00 62.19 918 LEU A O 1
ATOM 6534 N N . GLY A 1 919 ? 9.922 -34.363 -8.708 1.00 65.31 919 GLY A N 1
ATOM 6535 C CA . GLY A 1 919 ? 10.855 -35.489 -8.607 1.00 65.31 919 GLY A CA 1
ATOM 6536 C C . GLY A 1 919 ? 10.172 -36.851 -8.416 1.00 65.31 919 GLY A C 1
ATOM 6537 O O . GLY A 1 919 ? 10.731 -37.877 -8.798 1.00 65.31 919 GLY A O 1
ATOM 6538 N N . ALA A 1 920 ? 8.950 -36.888 -7.870 1.00 56.06 920 ALA A N 1
ATOM 6539 C CA . ALA A 1 920 ? 8.146 -38.108 -7.791 1.00 56.06 920 ALA A CA 1
ATOM 6540 C C . ALA A 1 920 ? 7.393 -38.408 -9.102 1.00 56.06 920 ALA A C 1
ATOM 6542 O O . ALA A 1 920 ? 7.297 -39.573 -9.497 1.00 56.06 920 ALA A O 1
ATOM 6543 N N . VAL A 1 921 ? 6.871 -37.385 -9.796 1.00 52.56 921 VAL A N 1
ATOM 6544 C CA . VAL A 1 921 ? 6.116 -37.560 -11.055 1.00 52.56 921 VAL A CA 1
ATOM 6545 C C . VAL A 1 921 ? 6.973 -37.515 -12.327 1.00 52.56 921 VAL A C 1
ATOM 6547 O O . VAL A 1 921 ? 6.460 -37.814 -13.403 1.00 52.56 921 VAL A O 1
ATOM 6550 N N . SER A 1 922 ? 8.278 -37.245 -12.240 1.00 58.28 922 SER A N 1
ATOM 6551 C CA . SER A 1 922 ? 9.206 -37.272 -13.387 1.00 58.28 922 SER A CA 1
ATOM 6552 C C . SER A 1 922 ? 9.371 -38.644 -14.039 1.00 58.28 922 SER A C 1
ATOM 6554 O O . SER A 1 922 ? 9.824 -38.743 -15.173 1.00 58.28 922 SER A O 1
ATOM 6556 N N . THR A 1 923 ? 8.926 -39.706 -13.365 1.00 52.66 923 THR A N 1
ATOM 6557 C CA . THR A 1 923 ? 8.824 -41.063 -13.928 1.00 52.66 923 THR A CA 1
ATOM 6558 C C . THR A 1 923 ? 7.515 -41.325 -14.688 1.00 52.66 923 THR A C 1
ATOM 6560 O O . THR A 1 923 ? 7.401 -42.340 -15.373 1.00 52.66 923 THR A O 1
ATOM 6563 N N . LEU A 1 924 ? 6.526 -40.429 -14.577 1.00 46.59 924 LEU A N 1
ATOM 6564 C CA . LEU A 1 924 ? 5.213 -40.508 -15.235 1.00 46.59 924 LEU A CA 1
ATOM 6565 C C . LEU A 1 924 ? 5.112 -39.598 -16.471 1.00 46.59 924 LEU A C 1
ATOM 6567 O O . LEU A 1 924 ? 4.277 -39.841 -17.341 1.00 46.59 924 LEU A O 1
ATOM 6571 N N . VAL A 1 925 ? 5.948 -38.560 -16.548 1.00 55.47 925 VAL A N 1
ATOM 6572 C CA . VAL A 1 925 ? 6.005 -37.597 -17.656 1.00 55.47 925 VAL A CA 1
ATOM 6573 C C . VAL A 1 925 ? 7.235 -37.890 -18.511 1.00 55.47 925 VAL A C 1
ATOM 6575 O O . VAL A 1 925 ? 8.338 -38.017 -17.987 1.00 55.47 925 VAL A O 1
ATOM 6578 N N . ASN A 1 926 ? 7.072 -37.967 -19.835 1.00 64.38 926 ASN A N 1
ATOM 6579 C CA . ASN A 1 926 ? 8.197 -38.112 -20.764 1.00 64.38 926 ASN A CA 1
ATOM 6580 C C . ASN A 1 926 ? 8.930 -36.773 -20.943 1.00 64.38 926 ASN A C 1
ATOM 6582 O O . ASN A 1 926 ? 8.862 -36.160 -22.006 1.00 64.38 926 ASN A O 1
ATOM 6586 N N . PHE A 1 927 ? 9.602 -36.320 -19.889 1.00 66.81 927 PHE A N 1
ATOM 6587 C CA . PHE A 1 927 ? 10.360 -35.073 -19.865 1.00 66.81 927 PHE A CA 1
ATOM 6588 C C . PHE A 1 927 ? 11.349 -34.933 -21.044 1.00 66.81 927 PHE A C 1
ATOM 6590 O O . PHE A 1 927 ? 11.250 -33.926 -21.737 1.00 66.81 927 PHE A O 1
ATOM 6597 N N . PRO A 1 928 ? 12.165 -35.947 -21.412 1.00 68.62 928 PRO A N 1
ATOM 6598 C CA . PRO A 1 928 ? 13.021 -35.874 -22.605 1.00 68.62 928 PRO A CA 1
ATOM 6599 C C . PRO A 1 928 ? 12.254 -35.736 -23.929 1.00 68.62 928 PRO A C 1
ATOM 6601 O O . PRO A 1 928 ? 12.736 -35.113 -24.869 1.00 68.62 928 PRO A O 1
ATOM 6604 N N . GLY A 1 929 ? 11.052 -36.312 -24.031 1.00 64.44 929 GLY A N 1
ATOM 6605 C CA . GLY A 1 929 ? 10.193 -36.139 -25.206 1.00 64.44 929 GLY A CA 1
ATOM 6606 C C . GLY A 1 929 ? 9.533 -34.762 -25.274 1.00 64.44 929 GLY A C 1
ATOM 6607 O O . GLY A 1 929 ? 9.355 -34.234 -26.367 1.00 64.44 929 GLY A O 1
ATOM 6608 N N . VAL A 1 930 ? 9.197 -34.175 -24.121 1.00 65.12 930 VAL A N 1
ATOM 6609 C CA . VAL A 1 930 ? 8.715 -32.788 -24.018 1.00 65.12 930 VAL A CA 1
ATOM 6610 C C . VAL A 1 930 ? 9.843 -31.813 -24.348 1.00 65.12 930 VAL A C 1
ATOM 6612 O O . VAL A 1 930 ? 9.620 -30.890 -25.117 1.00 65.12 930 VAL A O 1
ATOM 6615 N N . GLU A 1 931 ? 11.053 -32.056 -23.842 1.00 73.44 931 GLU A N 1
ATOM 6616 C CA . GLU A 1 931 ? 12.265 -31.288 -24.144 1.00 73.44 931 GLU A CA 1
ATOM 6617 C C . GLU A 1 931 ? 12.577 -31.305 -25.642 1.00 73.44 931 GLU A C 1
ATOM 6619 O O . GLU A 1 931 ? 12.657 -30.254 -26.269 1.00 73.44 931 GLU A O 1
ATOM 6624 N N . ALA A 1 932 ? 12.649 -32.495 -26.247 1.00 70.00 932 ALA A N 1
ATOM 6625 C CA . ALA A 1 932 ? 12.910 -32.636 -27.675 1.00 70.00 932 ALA A CA 1
ATOM 6626 C C . ALA A 1 932 ? 11.816 -31.991 -28.542 1.00 70.00 932 ALA A C 1
ATOM 6628 O O . ALA A 1 932 ? 12.135 -31.369 -29.551 1.00 70.00 932 ALA A O 1
ATOM 6629 N N . ALA A 1 933 ? 10.538 -32.109 -28.164 1.00 63.25 933 ALA A N 1
ATOM 6630 C CA . ALA A 1 933 ? 9.442 -31.464 -28.887 1.00 63.25 933 ALA A CA 1
ATOM 6631 C C . ALA A 1 933 ? 9.476 -29.934 -28.748 1.00 63.25 933 ALA A C 1
ATOM 6633 O O . ALA A 1 933 ? 9.244 -29.228 -29.727 1.00 63.25 933 ALA A O 1
ATOM 6634 N N . LEU A 1 934 ? 9.784 -29.424 -27.553 1.00 68.19 934 LEU A N 1
ATOM 6635 C CA . LEU A 1 934 ? 9.836 -27.994 -27.270 1.00 68.19 934 LEU A CA 1
ATOM 6636 C C . LEU A 1 934 ? 11.047 -27.338 -27.942 1.00 68.19 934 LEU A C 1
ATOM 6638 O O . LEU A 1 934 ? 10.864 -26.353 -28.646 1.00 68.19 934 LEU A O 1
ATOM 6642 N N . ASN A 1 935 ? 12.242 -27.921 -27.832 1.00 75.56 935 ASN A N 1
ATOM 6643 C CA . ASN A 1 935 ? 13.443 -27.414 -28.503 1.00 75.56 935 ASN A CA 1
ATOM 6644 C C . ASN A 1 935 ? 13.339 -27.540 -30.029 1.00 75.56 935 ASN A C 1
ATOM 6646 O O . ASN A 1 935 ? 13.777 -26.648 -30.744 1.00 75.56 935 ASN A O 1
ATOM 6650 N N . ASN A 1 936 ? 12.697 -28.590 -30.557 1.00 73.62 936 ASN A N 1
ATOM 6651 C CA . ASN A 1 936 ? 12.433 -28.682 -31.996 1.00 73.62 936 ASN A CA 1
ATOM 6652 C C . ASN A 1 936 ? 11.448 -27.601 -32.473 1.00 73.62 936 ASN A C 1
ATOM 6654 O O . ASN A 1 936 ? 11.695 -26.976 -33.502 1.00 73.62 936 ASN A O 1
ATOM 6658 N N . ALA A 1 937 ? 10.369 -27.344 -31.727 1.00 66.62 937 ALA A N 1
ATOM 6659 C CA . ALA A 1 937 ? 9.413 -26.289 -32.058 1.00 66.62 937 ALA A CA 1
ATOM 6660 C C . ALA A 1 937 ? 10.047 -24.891 -31.962 1.00 66.62 937 ALA A C 1
ATOM 6662 O O . ALA A 1 937 ? 9.925 -24.101 -32.895 1.00 66.62 937 ALA A O 1
ATOM 6663 N N . LEU A 1 938 ? 10.762 -24.604 -30.871 1.00 72.44 938 LEU A N 1
ATOM 6664 C CA . LEU A 1 938 ? 11.442 -23.327 -30.647 1.00 72.44 938 LEU A CA 1
ATOM 6665 C C . LEU A 1 938 ? 12.563 -23.095 -31.662 1.00 72.44 938 LEU A C 1
ATOM 6667 O O . LEU A 1 938 ? 12.587 -22.040 -32.287 1.00 72.44 938 LEU A O 1
ATOM 6671 N N . GLY A 1 939 ? 13.418 -24.090 -31.907 1.00 73.44 939 GLY A N 1
ATOM 6672 C CA . GLY A 1 939 ? 14.446 -24.020 -32.943 1.00 73.44 939 GLY A CA 1
ATOM 6673 C C . GLY A 1 939 ? 13.844 -23.826 -34.335 1.00 73.44 939 GLY A C 1
ATOM 6674 O O . GLY A 1 939 ? 14.317 -22.988 -35.093 1.00 73.44 939 GLY A O 1
ATOM 6675 N N . THR A 1 940 ? 12.737 -24.498 -34.676 1.00 71.81 940 THR A N 1
ATOM 6676 C CA . THR A 1 940 ? 12.040 -24.258 -35.959 1.00 71.81 940 THR A CA 1
ATOM 6677 C C . THR A 1 940 ? 11.538 -22.813 -36.070 1.00 71.81 940 THR A C 1
ATOM 6679 O O . THR A 1 940 ? 11.650 -22.211 -37.136 1.00 71.81 940 THR A O 1
ATOM 6682 N N . VAL A 1 941 ? 11.031 -22.229 -34.978 1.00 72.38 941 VAL A N 1
ATOM 6683 C CA . VAL A 1 941 ? 10.600 -20.822 -34.936 1.00 72.38 941 VAL A CA 1
ATOM 6684 C C . VAL A 1 941 ? 11.786 -19.863 -35.069 1.00 72.38 941 VAL A C 1
ATOM 6686 O O . VAL A 1 941 ? 11.713 -18.952 -35.888 1.00 72.38 941 VAL A O 1
ATOM 6689 N N . VAL A 1 942 ? 12.887 -20.069 -34.340 1.00 77.88 942 VAL A N 1
ATOM 6690 C CA . VAL A 1 942 ? 14.079 -19.204 -34.441 1.00 77.88 942 VAL A CA 1
ATOM 6691 C C . VAL A 1 942 ? 14.722 -19.307 -35.825 1.00 77.88 942 VAL A C 1
ATOM 6693 O O . VAL A 1 942 ? 15.011 -18.285 -36.436 1.00 77.88 942 VAL A O 1
ATOM 6696 N N . ASN A 1 943 ? 14.858 -20.512 -36.386 1.00 76.75 943 ASN A N 1
ATOM 6697 C CA . ASN A 1 943 ? 15.363 -20.695 -37.750 1.00 76.75 943 ASN A CA 1
ATOM 6698 C C . ASN A 1 943 ? 14.457 -20.023 -38.798 1.00 76.75 943 ASN A C 1
ATOM 6700 O O . ASN A 1 943 ? 14.966 -19.478 -39.774 1.00 76.75 943 ASN A O 1
ATOM 6704 N N . LEU A 1 944 ? 13.132 -20.013 -38.599 1.00 73.62 944 LEU A N 1
ATOM 6705 C CA . LEU A 1 944 ? 12.218 -19.261 -39.460 1.00 73.62 944 LEU A CA 1
ATOM 6706 C C . LEU A 1 944 ? 12.446 -17.747 -39.327 1.00 73.62 944 LEU A C 1
ATOM 6708 O O . LEU A 1 944 ? 12.533 -17.071 -40.348 1.00 73.62 944 LEU A O 1
ATOM 6712 N N . VAL A 1 945 ? 12.596 -17.225 -38.106 1.00 75.56 945 VAL A N 1
ATOM 6713 C CA . VAL A 1 945 ? 12.869 -15.800 -37.843 1.00 75.56 945 VAL A CA 1
ATOM 6714 C C . VAL A 1 945 ? 14.215 -15.358 -38.433 1.00 75.56 945 VAL A C 1
ATOM 6716 O O . VAL A 1 945 ? 14.259 -14.344 -39.118 1.00 75.56 945 VAL A O 1
ATOM 6719 N N . ASN A 1 946 ? 15.278 -16.147 -38.277 1.00 81.19 946 ASN A N 1
ATOM 6720 C CA . ASN A 1 946 ? 16.601 -15.863 -38.853 1.00 81.19 946 ASN A CA 1
ATOM 6721 C C . ASN A 1 946 ? 16.655 -16.064 -40.384 1.00 81.19 946 ASN A C 1
ATOM 6723 O O . ASN A 1 946 ? 17.614 -15.661 -41.036 1.00 81.19 946 ASN A O 1
ATOM 6727 N N . SER A 1 947 ? 15.646 -16.710 -40.986 1.00 74.56 947 SER A N 1
ATOM 6728 C CA . SER A 1 947 ? 15.535 -16.871 -42.449 1.00 74.56 947 SER A CA 1
ATOM 6729 C C . SER A 1 947 ? 14.862 -15.691 -43.160 1.00 74.56 947 SER A C 1
ATOM 6731 O O . SER A 1 947 ? 14.687 -15.727 -44.384 1.00 74.56 947 SER A O 1
ATOM 6733 N N . VAL A 1 948 ? 14.449 -14.684 -42.387 1.00 72.56 948 VAL A N 1
ATOM 6734 C CA . VAL A 1 948 ? 13.837 -13.445 -42.853 1.00 72.56 948 VAL A CA 1
ATOM 6735 C C . VAL A 1 948 ? 14.930 -12.402 -43.069 1.00 72.56 948 VAL A C 1
ATOM 6737 O O . VAL A 1 948 ? 15.628 -12.028 -42.131 1.00 72.56 948 VAL A O 1
ATOM 6740 N N . ASP A 1 949 ? 15.032 -11.897 -44.296 1.00 74.81 949 ASP A N 1
ATOM 6741 C CA . ASP A 1 949 ? 15.927 -10.794 -44.657 1.00 74.81 949 ASP A CA 1
ATOM 6742 C C . ASP A 1 949 ? 15.110 -9.672 -45.317 1.00 74.81 949 ASP A C 1
ATOM 6744 O O . ASP A 1 949 ? 14.231 -9.928 -46.155 1.00 74.81 949 ASP A O 1
ATOM 6748 N N . LEU A 1 950 ? 15.383 -8.428 -44.917 1.00 74.44 950 LEU A N 1
ATOM 6749 C CA . LEU A 1 950 ? 14.834 -7.234 -45.554 1.00 74.44 950 LEU A CA 1
ATOM 6750 C C . LEU A 1 950 ? 15.860 -6.749 -46.573 1.00 74.44 950 LEU A C 1
ATOM 6752 O O . LEU A 1 950 ? 16.912 -6.229 -46.201 1.00 74.44 950 LEU A O 1
ATOM 6756 N N . SER A 1 951 ? 15.547 -6.913 -47.858 1.00 72.31 951 SER A N 1
ATOM 6757 C CA . SER A 1 951 ? 16.505 -6.696 -48.945 1.00 72.31 951 SER A CA 1
ATOM 6758 C C . SER A 1 951 ? 15.980 -5.740 -50.016 1.00 72.31 951 SER A C 1
ATOM 6760 O O . SER A 1 951 ? 14.776 -5.610 -50.241 1.00 72.31 951 SER A O 1
ATOM 6762 N N . LEU A 1 952 ? 16.916 -5.068 -50.690 1.00 72.62 952 LEU A N 1
ATOM 6763 C CA . LEU A 1 952 ? 16.645 -4.226 -51.854 1.00 72.62 952 LEU A CA 1
ATOM 6764 C C . LEU A 1 952 ? 16.852 -5.008 -53.160 1.00 72.62 952 LEU A C 1
ATOM 6766 O O . LEU A 1 952 ? 17.744 -5.861 -53.228 1.00 72.62 952 LEU A O 1
ATOM 6770 N N . PRO A 1 953 ? 16.125 -4.672 -54.242 1.00 68.94 953 PRO A N 1
ATOM 6771 C CA . PRO A 1 953 ? 16.389 -5.233 -55.562 1.00 68.94 953 PRO A CA 1
ATOM 6772 C C . PRO A 1 953 ? 17.853 -4.983 -56.002 1.00 68.94 953 PRO A C 1
ATOM 6774 O O . PRO A 1 953 ? 18.293 -3.829 -56.004 1.00 68.94 953 PRO A O 1
ATOM 6777 N N . PRO A 1 954 ? 18.614 -6.011 -56.440 1.00 61.88 954 PRO A N 1
ATOM 6778 C CA . PRO A 1 954 ? 20.053 -5.882 -56.723 1.00 61.88 954 PRO A CA 1
ATOM 6779 C C . PRO A 1 954 ? 20.439 -4.861 -57.804 1.00 61.88 954 PRO A C 1
ATOM 6781 O O . PRO A 1 954 ? 21.598 -4.472 -57.900 1.00 61.88 954 PRO A O 1
ATOM 6784 N N . GLU A 1 955 ? 19.487 -4.438 -58.637 1.00 66.44 955 GLU A N 1
ATOM 6785 C CA . GLU A 1 955 ? 19.691 -3.471 -59.725 1.00 66.44 955 GLU A CA 1
ATOM 6786 C C . GLU A 1 955 ? 19.659 -2.001 -59.251 1.00 66.44 955 GLU A C 1
ATOM 6788 O O . GLU A 1 955 ? 19.904 -1.092 -60.044 1.00 66.44 955 GLU A O 1
ATOM 6793 N N . VAL A 1 956 ? 19.332 -1.760 -57.975 1.00 64.94 956 VAL A N 1
ATOM 6794 C CA . VAL A 1 956 ? 18.988 -0.433 -57.431 1.00 64.94 956 VAL A CA 1
ATOM 6795 C C . VAL A 1 956 ? 20.092 0.157 -56.534 1.00 64.94 956 VAL A C 1
ATOM 6797 O O . VAL A 1 956 ? 20.168 1.377 -56.361 1.00 64.94 956 VAL A O 1
ATOM 6800 N N . VAL A 1 957 ? 20.986 -0.689 -56.013 1.00 67.31 957 VAL A N 1
ATOM 6801 C CA . VAL A 1 957 ? 22.167 -0.289 -55.231 1.00 67.31 957 VAL A CA 1
ATOM 6802 C C . VAL A 1 957 ? 23.304 0.111 -56.180 1.00 67.31 957 VAL A C 1
ATOM 6804 O O . VAL A 1 957 ? 23.702 -0.665 -57.048 1.00 67.31 957 VAL A O 1
ATOM 6807 N N . GLY A 1 958 ? 23.829 1.326 -56.023 1.00 63.75 958 GLY A N 1
ATOM 6808 C CA . GLY A 1 958 ? 24.951 1.868 -56.789 1.00 63.75 958 GLY A CA 1
ATOM 6809 C C . GLY A 1 958 ? 26.244 1.969 -55.972 1.00 63.75 958 GLY A C 1
ATOM 6810 O O . GLY A 1 958 ? 26.255 1.806 -54.756 1.00 63.75 958 GLY A O 1
ATOM 6811 N N . SER A 1 959 ? 27.354 2.278 -56.645 1.00 60.06 959 SER A N 1
ATOM 6812 C CA . SER A 1 959 ? 28.657 2.473 -55.998 1.00 60.06 959 SER A CA 1
ATOM 6813 C C . SER A 1 959 ? 28.831 3.915 -55.497 1.00 60.06 959 SER A C 1
ATOM 6815 O O . SER A 1 959 ? 28.920 4.832 -56.319 1.00 60.06 959 SER A O 1
ATOM 6817 N N . GLY A 1 960 ? 28.939 4.108 -54.179 1.00 62.47 960 GLY A N 1
ATOM 6818 C CA . GLY A 1 960 ? 29.189 5.404 -53.524 1.00 62.47 960 GLY A CA 1
ATOM 6819 C C . GLY A 1 960 ? 30.435 5.414 -52.624 1.00 62.47 960 GLY A C 1
ATOM 6820 O O . GLY A 1 960 ? 31.215 4.463 -52.621 1.00 62.47 960 GLY A O 1
ATOM 6821 N N . VAL A 1 961 ? 30.620 6.472 -51.823 1.00 60.06 961 VAL A N 1
ATOM 6822 C CA . VAL A 1 961 ? 31.754 6.586 -50.874 1.00 60.06 961 VAL A CA 1
ATOM 6823 C C . VAL A 1 961 ? 31.764 5.416 -49.880 1.00 60.06 961 VAL A C 1
ATOM 6825 O O . VAL A 1 961 ? 32.808 4.794 -49.677 1.00 60.06 961 VAL A O 1
ATOM 6828 N N . PHE A 1 962 ? 30.589 5.036 -49.368 1.00 61.66 962 PHE A N 1
ATOM 6829 C CA . PHE A 1 962 ? 30.386 3.892 -48.469 1.00 61.66 962 PHE A CA 1
ATOM 6830 C C . PHE A 1 962 ? 30.731 2.520 -49.086 1.00 61.66 962 PHE A C 1
ATOM 6832 O O . PHE A 1 962 ? 31.093 1.606 -48.354 1.00 61.66 962 PHE A O 1
ATOM 6839 N N . ASP A 1 963 ? 30.718 2.378 -50.418 1.00 53.38 963 ASP A N 1
ATOM 6840 C CA . ASP A 1 963 ? 31.171 1.158 -51.120 1.00 53.38 963 ASP A CA 1
ATOM 6841 C C . ASP A 1 963 ? 32.711 1.069 -51.218 1.00 53.38 963 ASP A C 1
ATOM 6843 O O . ASP A 1 963 ? 33.260 0.024 -51.570 1.00 53.38 963 ASP A O 1
ATOM 6847 N N . THR A 1 964 ? 33.422 2.169 -50.937 1.00 50.06 964 THR A N 1
ATOM 6848 C CA . THR A 1 964 ? 34.897 2.249 -50.968 1.00 50.06 964 THR A CA 1
ATOM 6849 C C . THR A 1 964 ? 35.539 2.378 -49.588 1.00 50.06 964 THR A C 1
ATOM 6851 O O . THR A 1 964 ? 36.753 2.199 -49.458 1.00 50.06 964 THR A O 1
ATOM 6854 N N . ALA A 1 965 ? 34.737 2.654 -48.558 1.00 53.44 965 ALA A N 1
ATOM 6855 C CA . ALA A 1 965 ? 35.141 2.501 -47.170 1.00 53.44 965 ALA A CA 1
ATOM 6856 C C . ALA A 1 965 ? 35.433 1.019 -46.870 1.00 53.44 965 ALA A C 1
ATOM 6858 O O . ALA A 1 965 ? 34.840 0.115 -47.461 1.00 53.44 965 ALA A O 1
ATOM 6859 N N . ALA A 1 966 ? 36.356 0.751 -45.944 1.00 58.97 966 ALA A N 1
ATOM 6860 C CA . ALA A 1 966 ? 36.485 -0.601 -45.411 1.00 58.97 966 ALA A CA 1
ATOM 6861 C C . ALA A 1 966 ? 35.187 -0.947 -44.656 1.00 58.97 966 ALA A C 1
ATOM 6863 O O . ALA A 1 966 ? 34.713 -0.085 -43.915 1.00 58.97 966 ALA A O 1
ATOM 6864 N N . PRO A 1 967 ? 34.621 -2.161 -44.810 1.00 63.66 967 PRO A N 1
ATOM 6865 C CA . PRO A 1 967 ? 33.399 -2.534 -44.106 1.00 63.66 967 PRO A CA 1
ATOM 6866 C C . PRO A 1 967 ? 33.610 -2.385 -42.598 1.00 63.66 967 PRO A C 1
ATOM 6868 O O . PRO A 1 967 ? 34.508 -3.009 -42.024 1.00 63.66 967 PRO A O 1
ATOM 6871 N N . SER A 1 968 ? 32.808 -1.523 -41.979 1.00 67.81 968 SER A N 1
ATOM 6872 C CA . SER A 1 968 ? 32.918 -1.137 -40.576 1.00 67.81 968 SER A CA 1
ATOM 6873 C C . SER A 1 968 ? 31.647 -1.502 -39.825 1.00 67.81 968 SER A C 1
ATOM 6875 O O . SER A 1 968 ? 30.539 -1.257 -40.293 1.00 67.81 968 SER A O 1
ATOM 6877 N N . SER A 1 969 ? 31.812 -2.085 -38.644 1.00 75.62 969 SER A N 1
ATOM 6878 C CA . SER A 1 969 ? 30.726 -2.390 -37.718 1.00 75.62 969 SER A CA 1
ATOM 6879 C C . SER A 1 969 ? 30.691 -1.339 -36.611 1.00 75.62 969 SER A C 1
ATOM 6881 O O . SER A 1 969 ? 31.632 -1.266 -35.816 1.00 75.62 969 SER A O 1
ATOM 6883 N N . THR A 1 970 ? 29.618 -0.559 -36.532 1.00 74.19 970 THR A N 1
ATOM 6884 C CA . THR A 1 970 ? 29.346 0.339 -35.406 1.00 74.19 970 THR A CA 1
ATOM 6885 C C . THR A 1 970 ? 28.352 -0.351 -34.478 1.00 74.19 970 THR A C 1
ATOM 6887 O O . THR A 1 970 ? 27.189 -0.542 -34.831 1.00 74.19 970 THR A O 1
ATOM 6890 N N . GLN A 1 971 ? 28.810 -0.759 -33.295 1.00 73.06 971 GLN A N 1
ATOM 6891 C CA . GLN A 1 971 ? 27.935 -1.304 -32.258 1.00 73.06 971 GLN A CA 1
ATOM 6892 C C . GLN A 1 971 ? 27.040 -0.175 -31.729 1.00 73.06 971 GLN A C 1
ATOM 6894 O O . GLN A 1 971 ? 27.545 0.881 -31.352 1.00 73.06 971 GLN A O 1
ATOM 6899 N N . LEU A 1 972 ? 25.723 -0.378 -31.743 1.00 66.62 972 LEU A N 1
ATOM 6900 C CA . LEU A 1 972 ? 24.741 0.635 -31.334 1.00 66.62 972 LEU A CA 1
ATOM 6901 C C . LEU A 1 972 ? 24.175 0.352 -29.949 1.00 66.62 972 LEU A C 1
ATOM 6903 O O . LEU A 1 972 ? 23.928 1.270 -29.172 1.00 66.62 972 LEU A O 1
ATOM 6907 N N . LEU A 1 973 ? 23.939 -0.928 -29.665 1.00 62.56 973 LEU A N 1
ATOM 6908 C CA . LEU A 1 973 ? 23.391 -1.392 -28.404 1.00 62.56 973 LEU A CA 1
ATOM 6909 C C . LEU A 1 973 ? 24.002 -2.749 -28.054 1.00 62.56 973 LEU A C 1
ATOM 6911 O O . LEU A 1 973 ? 24.125 -3.627 -28.908 1.00 62.56 973 LEU A O 1
ATOM 6915 N N . ASP A 1 974 ? 24.360 -2.905 -26.787 1.00 60.53 974 ASP A N 1
ATOM 6916 C CA . ASP A 1 974 ? 24.852 -4.143 -26.196 1.00 60.53 974 ASP A CA 1
ATOM 6917 C C . ASP A 1 974 ? 24.111 -4.342 -24.870 1.00 60.53 974 ASP A C 1
ATOM 6919 O O . ASP A 1 974 ? 24.257 -3.542 -23.942 1.00 60.53 974 ASP A O 1
ATOM 6923 N N . VAL A 1 975 ? 23.228 -5.340 -24.811 1.00 54.28 975 VAL A N 1
ATOM 6924 C CA . VAL A 1 975 ? 22.418 -5.639 -23.627 1.00 54.28 975 VAL A CA 1
ATOM 6925 C C . VAL A 1 975 ? 22.851 -6.976 -23.061 1.00 54.28 975 VAL A C 1
ATOM 6927 O O . VAL A 1 975 ? 22.658 -8.016 -23.686 1.00 54.28 975 VAL A O 1
ATOM 6930 N N . PHE A 1 976 ? 23.358 -6.947 -21.830 1.00 53.97 976 PHE A N 1
ATOM 6931 C CA . PHE A 1 976 ? 23.724 -8.136 -21.075 1.00 53.97 976 PHE A CA 1
ATOM 6932 C C . PHE A 1 976 ? 22.837 -8.282 -19.832 1.00 53.97 976 PHE A C 1
ATOM 6934 O O . PHE A 1 976 ? 22.967 -7.537 -18.860 1.00 53.97 976 PHE A O 1
ATOM 6941 N N . VAL A 1 977 ? 21.942 -9.269 -19.845 1.00 54.78 977 VAL A N 1
ATOM 6942 C CA . VAL A 1 977 ? 21.145 -9.686 -18.686 1.00 54.78 977 VAL A CA 1
ATOM 6943 C C . VAL A 1 977 ? 21.841 -10.868 -18.016 1.00 54.78 977 VAL A C 1
ATOM 6945 O O . VAL A 1 977 ? 22.111 -11.893 -18.644 1.00 54.78 977 VAL A O 1
ATOM 6948 N N . ALA A 1 978 ? 22.128 -10.736 -16.723 1.00 55.84 978 ALA A N 1
ATOM 6949 C CA . ALA A 1 978 ? 22.752 -11.798 -15.943 1.00 55.84 978 ALA A CA 1
ATOM 6950 C C . ALA A 1 978 ? 21.837 -13.042 -15.799 1.00 55.84 978 ALA A C 1
ATOM 6952 O O . ALA A 1 978 ? 20.612 -12.904 -15.823 1.00 55.84 978 ALA A O 1
ATOM 6953 N N . PRO A 1 979 ? 22.411 -14.247 -15.591 1.00 64.56 979 PRO A N 1
ATOM 6954 C CA . PRO A 1 979 ? 21.671 -15.471 -15.277 1.00 64.56 979 PRO A CA 1
ATOM 6955 C C . PRO A 1 979 ? 20.611 -15.297 -14.182 1.00 64.56 979 PRO A C 1
ATOM 6957 O O . PRO A 1 979 ? 20.917 -14.855 -13.072 1.00 64.56 979 PRO A O 1
ATOM 6960 N N . VAL A 1 980 ? 19.378 -15.719 -14.459 1.00 64.75 980 VAL A N 1
ATOM 6961 C CA . VAL A 1 980 ? 18.293 -15.762 -13.473 1.00 64.75 980 VAL A CA 1
ATOM 6962 C C . VAL A 1 980 ? 18.256 -17.144 -12.829 1.00 64.75 980 VAL A C 1
ATOM 6964 O O . VAL A 1 980 ? 18.104 -18.147 -13.523 1.00 64.75 980 VAL A O 1
ATOM 6967 N N . HIS A 1 981 ? 18.341 -17.199 -11.497 1.00 66.12 981 HIS A N 1
ATOM 6968 C CA . HIS A 1 981 ? 18.166 -18.418 -10.704 1.00 66.12 981 HIS A CA 1
ATOM 6969 C C . HIS A 1 981 ? 16.947 -18.277 -9.779 1.00 66.12 981 HIS A C 1
ATOM 6971 O O . HIS A 1 981 ? 16.917 -17.404 -8.915 1.00 66.12 981 HIS A O 1
ATOM 6977 N N . LEU A 1 982 ? 15.956 -19.153 -9.937 1.00 56.22 982 LEU A N 1
ATOM 6978 C CA . LEU A 1 982 ? 14.691 -19.152 -9.198 1.00 56.22 982 LEU A CA 1
ATOM 6979 C C . LEU A 1 982 ? 14.469 -20.526 -8.550 1.00 56.22 982 LEU A C 1
ATOM 6981 O O . LEU A 1 982 ? 14.582 -21.530 -9.238 1.00 56.22 982 LEU A O 1
ATOM 6985 N N . ASP A 1 983 ? 14.117 -20.593 -7.263 1.00 57.38 983 ASP A N 1
ATOM 6986 C CA . ASP A 1 983 ? 13.815 -21.844 -6.536 1.00 57.38 983 ASP A CA 1
ATOM 6987 C C . ASP A 1 983 ? 12.415 -21.768 -5.908 1.00 57.38 983 ASP A C 1
ATOM 6989 O O . ASP A 1 983 ? 12.230 -21.268 -4.797 1.00 57.38 983 ASP A O 1
ATOM 6993 N N . VAL A 1 984 ? 11.408 -22.262 -6.632 1.00 55.28 984 VAL A N 1
ATOM 6994 C CA . VAL A 1 984 ? 10.012 -22.277 -6.175 1.00 55.28 984 VAL A CA 1
ATOM 6995 C C . VAL A 1 984 ? 9.721 -23.607 -5.495 1.00 55.28 984 VAL A C 1
ATOM 6997 O O . VAL A 1 984 ? 9.393 -24.595 -6.150 1.00 55.28 984 VAL A O 1
ATOM 7000 N N . LEU A 1 985 ? 9.845 -23.653 -4.166 1.00 44.03 985 LEU A N 1
ATOM 7001 C CA . LEU A 1 985 ? 9.567 -24.851 -3.359 1.00 44.03 985 LEU A CA 1
ATOM 7002 C C . LEU A 1 985 ? 10.288 -26.112 -3.890 1.00 44.03 985 LEU A C 1
ATOM 7004 O O . LEU A 1 985 ? 9.743 -27.215 -3.823 1.00 44.03 985 LEU A O 1
ATOM 7008 N N . GLY A 1 986 ? 11.503 -25.968 -4.429 1.00 42.34 986 GLY A N 1
ATOM 7009 C CA . GLY A 1 986 ? 12.293 -27.065 -4.995 1.00 42.34 986 GLY A CA 1
ATOM 7010 C C . GLY A 1 986 ? 12.146 -27.262 -6.500 1.00 42.34 986 GLY A C 1
ATOM 7011 O O . GLY A 1 986 ? 12.741 -28.193 -7.028 1.00 42.34 986 GLY A O 1
ATOM 7012 N N . LEU A 1 987 ? 11.392 -26.419 -7.204 1.00 58.97 987 LEU A N 1
ATOM 7013 C CA . LEU A 1 987 ? 11.544 -26.256 -8.647 1.00 58.97 987 LEU A CA 1
ATOM 7014 C C . LEU A 1 987 ? 12.596 -25.177 -8.905 1.00 58.97 987 LEU A C 1
ATOM 7016 O O . LEU A 1 987 ? 12.321 -23.993 -8.727 1.00 58.97 987 LEU A O 1
ATOM 7020 N N . LEU A 1 988 ? 13.793 -25.598 -9.302 1.00 62.69 988 LEU A N 1
ATOM 7021 C CA . LEU A 1 988 ? 14.887 -24.716 -9.672 1.00 62.69 988 LEU A CA 1
ATOM 7022 C C . LEU A 1 988 ? 14.801 -24.408 -11.167 1.00 62.69 988 LEU A C 1
ATOM 7024 O O . LEU A 1 988 ? 14.865 -25.318 -11.987 1.00 62.69 988 LEU A O 1
ATOM 7028 N N . VAL A 1 989 ? 14.688 -23.134 -11.519 1.00 71.62 989 VAL A N 1
ATOM 7029 C CA . VAL A 1 989 ? 14.814 -22.625 -12.888 1.00 71.62 989 VAL A CA 1
ATOM 7030 C C . VAL A 1 989 ? 16.093 -21.797 -12.953 1.00 71.62 989 VAL A C 1
ATOM 7032 O O . VAL A 1 989 ? 16.374 -21.006 -12.057 1.00 71.62 989 VAL A O 1
ATOM 7035 N N . THR A 1 990 ? 16.916 -22.019 -13.969 1.00 73.00 990 THR A N 1
ATOM 7036 C CA . THR A 1 990 ? 18.205 -21.348 -14.171 1.00 73.00 990 THR A CA 1
ATOM 7037 C C . THR A 1 990 ? 18.351 -20.977 -15.636 1.00 73.00 990 THR A C 1
ATOM 7039 O O . THR A 1 990 ? 18.293 -21.868 -16.479 1.00 73.00 990 THR A O 1
ATOM 7042 N N . THR A 1 991 ? 18.553 -19.699 -15.946 1.00 74.75 991 THR A N 1
ATOM 7043 C CA . THR A 1 991 ? 18.862 -19.246 -17.310 1.00 74.75 991 THR A CA 1
ATOM 7044 C C . THR A 1 991 ? 20.372 -19.103 -17.511 1.00 74.75 991 THR A C 1
ATOM 7046 O O . THR A 1 991 ? 21.112 -18.861 -16.558 1.00 74.75 991 THR A O 1
ATOM 7049 N N . SER A 1 992 ? 20.848 -19.203 -18.751 1.00 79.50 992 SER A N 1
ATOM 7050 C CA . SER A 1 992 ? 22.129 -18.618 -19.158 1.00 79.50 992 SER A CA 1
ATOM 7051 C C . SER A 1 992 ? 22.058 -17.079 -19.097 1.00 79.50 992 SER A C 1
ATOM 7053 O O . SER A 1 992 ? 20.968 -16.522 -18.900 1.00 79.50 992 SER A O 1
ATOM 7055 N N . PRO A 1 993 ? 23.190 -16.363 -19.246 1.00 74.44 993 PRO A N 1
ATOM 7056 C CA . PRO A 1 993 ? 23.140 -14.936 -19.532 1.00 74.44 993 PRO A CA 1
ATOM 7057 C C . PRO A 1 993 ? 22.405 -14.707 -20.856 1.00 74.44 993 PRO A C 1
ATOM 7059 O O . PRO A 1 993 ? 22.546 -15.508 -21.781 1.00 74.44 993 PRO A O 1
ATOM 7062 N N . ILE A 1 994 ? 21.643 -13.620 -20.946 1.00 69.50 994 ILE A N 1
ATOM 7063 C CA . ILE A 1 994 ? 21.028 -13.177 -22.199 1.00 69.50 994 ILE A CA 1
ATOM 7064 C C . ILE A 1 994 ? 21.849 -11.996 -22.693 1.00 69.50 994 ILE A C 1
ATOM 7066 O O . ILE A 1 994 ? 21.842 -10.934 -22.077 1.00 69.50 994 ILE A O 1
ATOM 7070 N N . HIS A 1 995 ? 22.565 -12.199 -23.786 1.00 78.75 995 HIS A N 1
ATOM 7071 C CA . HIS A 1 995 ? 23.391 -11.191 -24.433 1.00 78.75 995 HIS A CA 1
ATOM 7072 C C . HIS A 1 995 ? 22.782 -10.915 -25.806 1.00 78.75 995 HIS A C 1
ATOM 7074 O O . HIS A 1 995 ? 22.573 -11.848 -26.582 1.00 78.75 995 HIS A O 1
ATOM 7080 N N . LEU A 1 996 ? 22.419 -9.657 -26.055 1.00 72.75 996 LEU A N 1
ATOM 7081 C CA . LEU A 1 996 ? 21.780 -9.178 -27.277 1.00 72.75 996 LEU A CA 1
ATOM 7082 C C . LEU A 1 996 ? 22.588 -7.990 -27.801 1.00 72.75 996 LEU A C 1
ATOM 7084 O O . LEU A 1 996 ? 22.673 -6.962 -27.129 1.00 72.75 996 LEU A O 1
ATOM 7088 N N . THR A 1 997 ? 23.133 -8.111 -29.009 1.00 77.06 997 THR A N 1
ATOM 7089 C CA . THR A 1 997 ? 23.862 -7.025 -29.670 1.00 77.06 997 THR A CA 1
ATOM 7090 C C . THR A 1 997 ? 23.075 -6.499 -30.863 1.00 77.06 997 THR A C 1
ATOM 7092 O O . THR A 1 997 ? 22.449 -7.260 -31.603 1.00 77.06 997 THR A O 1
ATOM 7095 N N . ILE A 1 998 ? 23.112 -5.182 -31.059 1.00 77.12 998 ILE A N 1
ATOM 7096 C CA . ILE A 1 998 ? 22.615 -4.511 -32.259 1.00 77.12 998 ILE A CA 1
ATOM 7097 C C . ILE A 1 998 ? 23.786 -3.756 -32.875 1.00 77.12 998 ILE A C 1
ATOM 7099 O O . ILE A 1 998 ? 24.351 -2.847 -32.259 1.00 77.12 998 ILE A O 1
ATOM 7103 N N . THR A 1 999 ? 24.141 -4.129 -34.099 1.00 80.12 999 THR A N 1
ATOM 7104 C CA . THR A 1 999 ? 25.322 -3.624 -34.800 1.00 80.12 999 THR A CA 1
ATOM 7105 C C . THR A 1 999 ? 24.934 -3.107 -36.181 1.00 80.12 999 THR A C 1
ATOM 7107 O O . THR A 1 999 ? 24.340 -3.820 -36.986 1.00 80.12 999 THR A O 1
ATOM 7110 N N . ALA A 1 1000 ? 25.282 -1.855 -36.475 1.00 81.50 1000 ALA A N 1
ATOM 7111 C CA . ALA A 1 1000 ? 25.202 -1.300 -37.818 1.00 81.50 1000 ALA A CA 1
ATOM 7112 C C . ALA A 1 1000 ? 26.442 -1.720 -38.616 1.00 81.50 1000 ALA A C 1
ATOM 7114 O O . ALA A 1 1000 ? 27.560 -1.304 -38.314 1.00 81.50 1000 ALA A O 1
ATOM 7115 N N . HIS A 1 1001 ? 26.247 -2.533 -39.646 1.00 83.19 1001 HIS A N 1
ATOM 7116 C CA . HIS A 1 1001 ? 27.279 -2.944 -40.587 1.00 83.19 1001 HIS A CA 1
ATOM 7117 C C . HIS A 1 1001 ? 27.240 -2.050 -41.822 1.00 83.19 1001 HIS A C 1
ATOM 7119 O O . HIS A 1 1001 ? 26.333 -2.145 -42.648 1.00 83.19 1001 HIS A O 1
ATOM 7125 N N . ALA A 1 1002 ? 28.252 -1.200 -41.967 1.00 75.19 1002 ALA A N 1
ATOM 7126 C CA . ALA A 1 1002 ? 28.496 -0.470 -43.196 1.00 75.19 1002 ALA A CA 1
ATOM 7127 C C . ALA A 1 1002 ? 29.115 -1.403 -44.254 1.00 75.19 1002 ALA A C 1
ATOM 7129 O O . ALA A 1 1002 ? 30.041 -2.173 -43.975 1.00 75.19 1002 ALA A O 1
ATOM 7130 N N . GLY A 1 1003 ? 28.603 -1.335 -45.480 1.00 72.12 1003 GLY A N 1
ATOM 7131 C CA . GLY A 1 1003 ? 29.021 -2.168 -46.602 1.00 72.12 1003 GLY A CA 1
ATOM 7132 C C . GLY A 1 1003 ? 28.081 -2.086 -47.806 1.00 72.12 1003 GLY A C 1
ATOM 7133 O O . GLY A 1 1003 ? 27.037 -1.429 -47.779 1.00 72.12 1003 GLY A O 1
ATOM 7134 N N . GLN A 1 1004 ? 28.455 -2.779 -48.881 1.00 70.31 1004 GLN A N 1
ATOM 7135 C CA . GLN A 1 1004 ? 27.707 -2.787 -50.138 1.00 70.31 1004 GLN A CA 1
ATOM 7136 C C . GLN A 1 1004 ? 26.285 -3.341 -49.948 1.00 70.31 1004 GLN A C 1
ATOM 7138 O O . GLN A 1 1004 ? 26.105 -4.462 -49.482 1.00 70.31 1004 GLN A O 1
ATOM 7143 N N . GLY A 1 1005 ? 25.276 -2.545 -50.313 1.00 67.94 1005 GLY A N 1
ATOM 7144 C CA . GLY A 1 1005 ? 23.851 -2.886 -50.169 1.00 67.94 1005 GLY A CA 1
ATOM 7145 C C . GLY A 1 1005 ? 23.274 -2.753 -48.754 1.00 67.94 1005 GLY A C 1
ATOM 7146 O O . GLY A 1 1005 ? 22.057 -2.793 -48.594 1.00 67.94 1005 GLY A O 1
ATOM 7147 N N . LEU A 1 1006 ? 24.110 -2.523 -47.740 1.00 74.50 1006 LEU A N 1
ATOM 7148 C CA . LEU A 1 1006 ? 23.717 -2.431 -46.331 1.00 74.50 1006 LEU A CA 1
ATOM 7149 C C . LEU A 1 1006 ? 23.303 -1.000 -45.953 1.00 74.50 1006 LEU A C 1
ATOM 7151 O O . LEU A 1 1006 ? 23.923 -0.345 -45.119 1.00 74.50 1006 LEU A O 1
ATOM 7155 N N . VAL A 1 1007 ? 22.284 -0.476 -46.635 1.00 74.38 1007 VAL A N 1
ATOM 7156 C CA . VAL A 1 1007 ? 21.928 0.954 -46.623 1.00 74.38 1007 VAL A CA 1
ATOM 7157 C C . VAL A 1 1007 ? 21.613 1.498 -45.225 1.00 74.38 1007 VAL A C 1
ATOM 7159 O O . VAL A 1 1007 ? 22.108 2.569 -44.875 1.00 74.38 1007 VAL A O 1
ATOM 7162 N N . LEU A 1 1008 ? 20.833 0.779 -44.414 1.00 75.50 1008 LEU A N 1
ATOM 7163 C CA . LEU A 1 1008 ? 20.498 1.220 -43.057 1.00 75.50 1008 LEU A CA 1
ATOM 7164 C C . LEU A 1 1008 ? 21.735 1.163 -42.149 1.00 75.50 1008 LEU A C 1
ATOM 7166 O O . LEU A 1 1008 ? 21.990 2.106 -41.402 1.00 75.50 1008 LEU A O 1
ATOM 7170 N N . GLY A 1 1009 ? 22.554 0.116 -42.284 1.00 77.38 1009 GLY A N 1
ATOM 7171 C CA . GLY A 1 1009 ? 23.840 0.004 -41.591 1.00 77.38 1009 GLY A CA 1
ATOM 7172 C C . GLY A 1 1009 ? 24.811 1.140 -41.940 1.00 77.38 1009 GLY A C 1
ATOM 7173 O O . GLY A 1 1009 ? 25.398 1.736 -41.040 1.00 77.38 1009 GLY A O 1
ATOM 7174 N N . ASN A 1 1010 ? 24.918 1.515 -43.221 1.00 75.56 1010 ASN A N 1
ATOM 7175 C CA . ASN A 1 1010 ? 25.731 2.648 -43.682 1.00 75.56 1010 ASN A CA 1
ATOM 7176 C C . ASN A 1 1010 ? 25.273 3.975 -43.059 1.00 75.56 1010 ASN A C 1
ATOM 7178 O O . ASN A 1 1010 ? 26.095 4.711 -42.516 1.00 75.56 1010 ASN A O 1
ATOM 7182 N N . VAL A 1 1011 ? 23.969 4.278 -43.109 1.00 75.62 1011 VAL A N 1
ATOM 7183 C CA . VAL A 1 1011 ? 23.429 5.545 -42.587 1.00 75.62 1011 VAL A CA 1
ATOM 7184 C C . VAL A 1 1011 ? 23.570 5.631 -41.073 1.00 75.62 1011 VAL A C 1
ATOM 7186 O O . VAL A 1 1011 ? 24.012 6.657 -40.565 1.00 75.62 1011 VAL A O 1
ATOM 7189 N N . VAL A 1 1012 ? 23.232 4.566 -40.344 1.00 75.56 1012 VAL A N 1
ATOM 7190 C CA . VAL A 1 1012 ? 23.283 4.581 -38.877 1.00 75.56 1012 VAL A CA 1
ATOM 7191 C C . VAL A 1 1012 ? 24.730 4.581 -38.369 1.00 75.56 1012 VAL A C 1
ATOM 7193 O O . VAL A 1 1012 ? 25.031 5.297 -37.418 1.00 75.56 1012 VAL A O 1
ATOM 7196 N N . SER A 1 1013 ? 25.652 3.883 -39.046 1.00 74.69 1013 SER A N 1
ATOM 7197 C CA . SER A 1 1013 ? 27.095 3.990 -38.781 1.00 74.69 1013 SER A CA 1
ATOM 7198 C C . SER A 1 1013 ? 27.599 5.422 -39.016 1.00 74.69 1013 SER A C 1
ATOM 7200 O O . SER A 1 1013 ? 28.215 6.013 -38.132 1.00 74.69 1013 SER A O 1
ATOM 7202 N N . ALA A 1 1014 ? 27.270 6.040 -40.155 1.00 72.31 1014 ALA A N 1
ATOM 7203 C CA . ALA A 1 1014 ? 27.699 7.404 -40.461 1.00 72.31 1014 ALA A CA 1
ATOM 7204 C C . ALA A 1 1014 ? 27.089 8.468 -39.524 1.00 72.31 1014 ALA A C 1
ATOM 7206 O O . ALA A 1 1014 ? 27.774 9.423 -39.163 1.00 72.31 1014 ALA A O 1
ATOM 7207 N N . LEU A 1 1015 ? 25.836 8.292 -39.085 1.00 73.31 1015 LEU A N 1
ATOM 7208 C CA . LEU A 1 1015 ? 25.193 9.144 -38.078 1.00 73.31 1015 LEU A CA 1
ATOM 7209 C C . LEU A 1 1015 ? 25.859 9.021 -36.703 1.00 73.31 1015 LEU A C 1
ATOM 7211 O O . LEU A 1 1015 ? 26.101 10.036 -36.055 1.00 73.31 1015 LEU A O 1
ATOM 7215 N N . ALA A 1 1016 ? 26.200 7.804 -36.272 1.00 68.56 1016 ALA A N 1
ATOM 7216 C CA . ALA A 1 1016 ? 26.907 7.577 -35.012 1.00 68.56 1016 ALA A CA 1
ATOM 7217 C C . ALA A 1 1016 ? 28.301 8.237 -34.987 1.00 68.56 1016 ALA A C 1
ATOM 7219 O O . ALA A 1 1016 ? 28.756 8.664 -33.929 1.00 68.56 1016 ALA A O 1
ATOM 7220 N N . HIS A 1 1017 ? 28.942 8.378 -36.152 1.00 70.81 1017 HIS A N 1
ATOM 7221 C CA . HIS A 1 1017 ? 30.248 9.023 -36.323 1.00 70.81 1017 HIS A CA 1
ATOM 7222 C C . HIS A 1 1017 ? 30.170 10.504 -36.767 1.00 70.81 1017 HIS A C 1
ATOM 7224 O O . HIS A 1 1017 ? 31.202 11.127 -37.023 1.00 70.81 1017 HIS A O 1
ATOM 7230 N N . LEU A 1 1018 ? 28.973 11.108 -36.838 1.00 67.62 1018 LEU A N 1
ATOM 7231 C CA . LEU A 1 1018 ? 28.754 12.464 -37.378 1.00 67.62 1018 LEU A CA 1
ATOM 7232 C C . LEU A 1 1018 ? 29.575 13.551 -36.660 1.00 67.62 1018 LEU A C 1
ATOM 7234 O O . LEU A 1 1018 ? 30.038 14.508 -37.289 1.00 67.62 1018 LEU A O 1
ATOM 7238 N N . PHE A 1 1019 ? 29.776 13.395 -35.350 1.00 60.69 1019 PHE A N 1
ATOM 7239 C CA . PHE A 1 1019 ? 30.490 14.349 -34.492 1.00 60.69 1019 PHE A CA 1
ATOM 7240 C C . PHE A 1 1019 ? 31.928 13.946 -34.167 1.00 60.69 1019 PHE A C 1
ATOM 7242 O O . PHE A 1 1019 ? 32.597 14.658 -33.418 1.00 60.69 1019 PHE A O 1
ATOM 7249 N N . ASP A 1 1020 ? 32.444 12.866 -34.759 1.00 62.66 1020 ASP A N 1
ATOM 7250 C CA . ASP A 1 1020 ? 33.843 12.501 -34.575 1.00 62.66 1020 ASP A CA 1
ATOM 7251 C C . ASP A 1 1020 ? 34.738 13.634 -35.105 1.00 62.66 1020 ASP A C 1
ATOM 7253 O O . ASP A 1 1020 ? 34.575 14.132 -36.226 1.00 62.66 1020 ASP A O 1
ATOM 7257 N N . ASN A 1 1021 ? 35.693 14.058 -34.271 1.00 57.31 1021 ASN A N 1
ATOM 7258 C CA . ASN A 1 1021 ? 36.584 15.201 -34.502 1.00 57.31 1021 ASN A CA 1
ATOM 7259 C C . ASN A 1 1021 ? 35.822 16.519 -34.799 1.00 57.31 1021 ASN A C 1
ATOM 7261 O O . ASN A 1 1021 ? 35.805 16.979 -35.949 1.00 57.31 1021 ASN A O 1
ATOM 7265 N N . PRO A 1 1022 ? 35.184 17.150 -33.794 1.00 56.69 1022 PRO A N 1
ATOM 7266 C CA . PRO A 1 1022 ? 34.547 18.452 -33.968 1.00 56.69 1022 PRO A CA 1
ATOM 7267 C C . PRO A 1 1022 ? 35.592 19.581 -34.133 1.00 56.69 1022 PRO A C 1
ATOM 7269 O O . PRO A 1 1022 ? 36.732 19.441 -33.673 1.00 56.69 1022 PRO A O 1
ATOM 7272 N N . PRO A 1 1023 ? 35.236 20.701 -34.792 1.00 55.56 1023 PRO A N 1
ATOM 7273 C CA . PRO A 1 1023 ? 36.027 21.936 -34.758 1.00 55.56 1023 PRO A CA 1
ATOM 7274 C C . PRO A 1 1023 ? 36.086 22.545 -33.334 1.00 55.56 1023 PRO A C 1
ATOM 7276 O O . PRO A 1 1023 ? 35.300 22.142 -32.477 1.00 55.56 1023 PRO A O 1
ATOM 7279 N N . PRO A 1 1024 ? 37.002 23.504 -33.060 1.00 55.41 1024 PRO A N 1
ATOM 7280 C CA . PRO A 1 1024 ? 37.169 24.106 -31.726 1.00 55.41 1024 PRO A CA 1
ATOM 7281 C C . PRO A 1 1024 ? 35.907 24.794 -31.183 1.00 55.41 1024 PRO A C 1
ATOM 7283 O O . PRO A 1 1024 ? 35.591 24.670 -30.005 1.00 55.41 1024 PRO A O 1
ATOM 7286 N N . GLU A 1 1025 ? 35.160 25.458 -32.065 1.00 60.91 1025 GLU A N 1
ATOM 7287 C CA . GLU A 1 1025 ? 33.797 25.935 -31.828 1.00 60.91 1025 GLU A CA 1
ATOM 7288 C C . GLU A 1 1025 ? 32.895 25.211 -32.836 1.00 60.91 1025 GLU A C 1
ATOM 7290 O O . GLU A 1 1025 ? 33.206 25.201 -34.027 1.00 60.91 1025 GLU A O 1
ATOM 7295 N N . LEU A 1 1026 ? 31.818 24.569 -32.369 1.00 64.06 1026 LEU A N 1
ATOM 7296 C CA . LEU A 1 1026 ? 30.853 23.855 -33.213 1.00 64.06 1026 LEU A CA 1
ATOM 7297 C C . LEU A 1 1026 ? 29.614 24.731 -33.422 1.00 64.06 1026 LEU A C 1
ATOM 7299 O O . LEU A 1 1026 ? 28.876 24.984 -32.472 1.00 64.06 1026 LEU A O 1
ATOM 7303 N N . THR A 1 1027 ? 29.374 25.164 -34.659 1.00 77.12 1027 THR A N 1
ATOM 7304 C CA . THR A 1 1027 ? 28.221 26.004 -35.022 1.00 77.12 1027 THR A CA 1
ATOM 7305 C C . THR A 1 1027 ? 27.099 25.201 -35.690 1.00 77.12 1027 THR A C 1
ATOM 7307 O O . THR A 1 1027 ? 27.303 24.080 -36.164 1.00 77.12 1027 THR A O 1
ATOM 7310 N N . VAL A 1 1028 ? 25.901 25.793 -35.789 1.00 79.25 1028 VAL A N 1
ATOM 7311 C CA . VAL A 1 1028 ? 24.785 25.221 -36.573 1.00 79.25 1028 VAL A CA 1
ATOM 7312 C C . VAL A 1 1028 ? 25.148 25.080 -38.063 1.00 79.25 1028 VAL A C 1
ATOM 7314 O O . VAL A 1 1028 ? 24.690 24.150 -38.728 1.00 79.25 1028 VAL A O 1
ATOM 7317 N N . ASP A 1 1029 ? 26.032 25.931 -38.589 1.00 82.69 1029 ASP A N 1
ATOM 7318 C CA . ASP A 1 1029 ? 26.514 25.830 -39.972 1.00 82.69 1029 ASP A CA 1
ATOM 7319 C C . ASP A 1 1029 ? 27.457 24.627 -40.173 1.00 82.69 1029 ASP A C 1
ATOM 7321 O O . ASP A 1 1029 ? 27.367 23.944 -41.194 1.00 82.69 1029 ASP A O 1
ATOM 7325 N N . ASP A 1 1030 ? 28.300 24.287 -39.189 1.00 79.75 1030 ASP A N 1
ATOM 7326 C CA . ASP A 1 1030 ? 29.141 23.077 -39.237 1.00 79.75 1030 ASP A CA 1
ATOM 7327 C C . ASP A 1 1030 ? 28.299 21.790 -39.229 1.00 79.75 1030 ASP A C 1
ATOM 7329 O O . ASP A 1 1030 ? 28.596 20.836 -39.955 1.00 79.75 1030 ASP A O 1
ATOM 7333 N N . LEU A 1 1031 ? 27.225 21.775 -38.428 1.00 79.88 1031 LEU A N 1
ATOM 7334 C CA . LEU A 1 1031 ? 26.201 20.725 -38.420 1.00 79.88 1031 LEU A CA 1
ATOM 7335 C C . LEU A 1 1031 ? 25.554 20.572 -39.804 1.00 79.88 1031 LEU A C 1
ATOM 7337 O O . LEU A 1 1031 ? 25.496 19.463 -40.340 1.00 79.88 1031 LEU A O 1
ATOM 7341 N N . ASN A 1 1032 ? 25.124 21.687 -40.400 1.00 86.56 1032 ASN A N 1
ATOM 7342 C CA . ASN A 1 1032 ? 24.514 21.716 -41.728 1.00 86.56 1032 ASN A CA 1
ATOM 7343 C C . ASN A 1 1032 ? 25.430 21.144 -42.808 1.00 86.56 1032 ASN A C 1
ATOM 7345 O O . ASN A 1 1032 ? 25.009 20.267 -43.557 1.00 86.56 1032 ASN A O 1
ATOM 7349 N N . ILE A 1 1033 ? 26.692 21.575 -42.849 1.00 85.81 1033 ILE A N 1
ATOM 7350 C CA . ILE A 1 1033 ? 27.673 21.109 -43.838 1.00 85.81 1033 ILE A CA 1
ATOM 7351 C C . ILE A 1 1033 ? 27.904 19.593 -43.722 1.00 85.81 1033 ILE A C 1
ATOM 7353 O O . ILE A 1 1033 ? 27.984 18.898 -44.737 1.00 85.81 1033 ILE A O 1
ATOM 7357 N N . ARG A 1 1034 ? 27.989 19.052 -42.496 1.00 84.12 1034 ARG A N 1
ATOM 7358 C CA . ARG A 1 1034 ? 28.167 17.604 -42.279 1.00 84.12 1034 ARG A CA 1
ATOM 7359 C C . ARG A 1 1034 ? 26.932 16.796 -42.693 1.00 84.12 1034 ARG A C 1
ATOM 7361 O O . ARG A 1 1034 ? 27.084 15.741 -43.307 1.00 84.12 1034 ARG A O 1
ATOM 7368 N N . LEU A 1 1035 ? 25.727 17.285 -42.396 1.00 85.75 1035 LEU A N 1
ATOM 7369 C CA . LEU A 1 1035 ? 24.472 16.621 -42.768 1.00 85.75 1035 LEU A CA 1
ATOM 7370 C C . LEU A 1 1035 ? 24.192 16.686 -44.278 1.00 85.75 1035 LEU A C 1
ATOM 7372 O O . LEU A 1 1035 ? 23.785 15.680 -44.858 1.00 85.75 1035 LEU A O 1
ATOM 7376 N N . GLU A 1 1036 ? 24.464 17.820 -44.929 1.00 88.44 1036 GLU A N 1
ATOM 7377 C CA . GLU A 1 1036 ? 24.347 17.980 -46.386 1.00 88.44 1036 GLU A CA 1
ATOM 7378 C C . GLU A 1 1036 ? 25.290 17.009 -47.121 1.00 88.44 1036 GLU A C 1
ATOM 7380 O O . GLU A 1 1036 ? 24.874 16.314 -48.052 1.00 88.44 1036 GLU A O 1
ATOM 7385 N N . GLN A 1 1037 ? 26.539 16.882 -46.654 1.00 84.69 1037 GLN A N 1
ATOM 7386 C CA . GLN A 1 1037 ? 27.507 15.923 -47.196 1.00 84.69 1037 GLN A CA 1
ATOM 7387 C C . GLN A 1 1037 ? 27.042 14.467 -47.008 1.00 84.69 1037 GLN A C 1
ATOM 7389 O O . GLN A 1 1037 ? 27.077 13.688 -47.961 1.00 84.69 1037 GLN A O 1
ATOM 7394 N N . LEU A 1 1038 ? 26.539 14.104 -45.821 1.00 82.81 1038 LEU A N 1
ATOM 7395 C CA . LEU A 1 1038 ? 25.996 12.767 -45.550 1.00 82.81 1038 LEU A CA 1
ATOM 7396 C C . LEU A 1 1038 ? 24.798 12.431 -46.460 1.00 82.81 1038 LEU A C 1
ATOM 7398 O O . LEU A 1 1038 ? 24.718 11.333 -47.016 1.00 82.81 1038 LEU A O 1
ATOM 7402 N N . LEU A 1 1039 ? 23.889 13.387 -46.665 1.00 84.81 1039 LEU A N 1
ATOM 7403 C CA . LEU A 1 1039 ? 22.759 13.248 -47.582 1.00 84.81 1039 LEU A CA 1
ATOM 7404 C C . LEU A 1 1039 ? 23.217 13.109 -49.045 1.00 84.81 1039 LEU A C 1
ATOM 7406 O O . LEU A 1 1039 ? 22.636 12.324 -49.802 1.00 84.81 1039 LEU A O 1
ATOM 7410 N N . ALA A 1 1040 ? 24.261 13.829 -49.460 1.00 84.44 1040 ALA A N 1
ATOM 7411 C CA . ALA A 1 1040 ? 24.844 13.703 -50.794 1.00 84.44 1040 ALA A CA 1
ATOM 7412 C C . ALA A 1 1040 ? 25.479 12.317 -51.018 1.00 84.44 1040 ALA A C 1
ATOM 7414 O O . ALA A 1 1040 ? 25.207 11.678 -52.040 1.00 84.44 1040 ALA A O 1
ATOM 7415 N N . ASP A 1 1041 ? 26.251 11.815 -50.052 1.00 79.62 1041 ASP A N 1
ATOM 7416 C CA . ASP A 1 1041 ? 26.903 10.502 -50.130 1.00 79.62 1041 ASP A CA 1
ATOM 7417 C C . ASP A 1 1041 ? 25.887 9.349 -50.124 1.00 79.62 1041 ASP A C 1
ATOM 7419 O O . ASP A 1 1041 ? 26.018 8.399 -50.905 1.00 79.62 1041 ASP A O 1
ATOM 7423 N N . LEU A 1 1042 ? 24.816 9.458 -49.328 1.00 78.69 1042 LEU A N 1
ATOM 7424 C CA . LEU A 1 1042 ? 23.703 8.505 -49.354 1.00 78.69 1042 LEU A CA 1
ATOM 7425 C C . LEU A 1 1042 ? 22.987 8.519 -50.714 1.00 78.69 1042 LEU A C 1
ATOM 7427 O O . LEU A 1 1042 ? 22.728 7.466 -51.296 1.00 78.69 1042 LEU A O 1
ATOM 7431 N N . ASN A 1 1043 ? 22.699 9.701 -51.269 1.00 82.19 1043 ASN A N 1
ATOM 7432 C CA . ASN A 1 1043 ? 22.097 9.815 -52.600 1.00 82.19 1043 ASN A CA 1
ATOM 7433 C C . ASN A 1 1043 ? 22.972 9.210 -53.710 1.00 82.19 1043 ASN A C 1
ATOM 7435 O O . ASN A 1 1043 ? 22.426 8.658 -54.667 1.00 82.19 1043 ASN A O 1
ATOM 7439 N N . ALA A 1 1044 ? 24.300 9.270 -53.575 1.00 79.62 1044 ALA A N 1
ATOM 7440 C CA . ALA A 1 1044 ? 25.233 8.649 -54.510 1.00 79.62 1044 ALA A CA 1
ATOM 7441 C C . ALA A 1 1044 ? 25.255 7.110 -54.419 1.00 79.62 1044 ALA A C 1
ATOM 7443 O O . ALA A 1 1044 ? 25.409 6.451 -55.448 1.00 79.62 1044 ALA A O 1
ATOM 7444 N N . GLN A 1 1045 ? 25.080 6.528 -53.225 1.00 75.56 1045 GLN A N 1
ATOM 7445 C CA . GLN A 1 1045 ? 25.057 5.069 -53.041 1.00 75.56 1045 GLN A CA 1
ATOM 7446 C C . GLN A 1 1045 ? 23.746 4.421 -53.522 1.00 75.56 1045 GLN A C 1
ATOM 7448 O O . GLN A 1 1045 ? 23.747 3.306 -54.034 1.00 75.56 1045 GLN A O 1
ATOM 7453 N N . ILE A 1 1046 ? 22.617 5.118 -53.407 1.00 77.56 1046 ILE A N 1
ATOM 7454 C CA . ILE A 1 1046 ? 21.292 4.621 -53.824 1.00 77.56 1046 ILE A CA 1
ATOM 7455 C C . ILE A 1 1046 ? 20.611 5.613 -54.781 1.00 77.56 1046 ILE A C 1
ATOM 7457 O O . ILE A 1 1046 ? 19.625 6.271 -54.423 1.00 77.56 1046 ILE A O 1
ATOM 7461 N N . PRO A 1 1047 ? 21.120 5.741 -56.021 1.00 75.56 1047 PRO A N 1
ATOM 7462 C CA . PRO A 1 1047 ? 20.598 6.695 -56.996 1.00 75.56 1047 PRO A CA 1
ATOM 7463 C C . PRO A 1 1047 ? 19.250 6.264 -57.596 1.00 75.56 1047 PRO A C 1
ATOM 7465 O O . PRO A 1 1047 ? 18.534 7.100 -58.140 1.00 75.56 1047 PRO A O 1
ATOM 7468 N N . GLY A 1 1048 ? 18.896 4.973 -57.516 1.00 74.12 1048 GLY A N 1
ATOM 7469 C CA . GLY A 1 1048 ? 17.653 4.429 -58.078 1.00 74.12 1048 GLY A CA 1
ATOM 7470 C C . GLY A 1 1048 ? 16.397 4.657 -57.228 1.00 74.12 1048 GLY A C 1
ATOM 7471 O O . GLY A 1 1048 ? 15.293 4.493 -57.740 1.00 74.12 1048 GLY A O 1
ATOM 7472 N N . ILE A 1 1049 ? 16.551 5.051 -55.959 1.00 82.50 1049 ILE A N 1
ATOM 7473 C CA . ILE A 1 1049 ? 15.449 5.265 -55.009 1.00 82.50 1049 ILE A CA 1
ATOM 7474 C C . ILE A 1 1049 ? 15.331 6.771 -54.742 1.00 82.50 1049 ILE A C 1
ATOM 7476 O O . ILE A 1 1049 ? 16.277 7.354 -54.202 1.00 82.50 1049 ILE A O 1
ATOM 7480 N N . PRO A 1 1050 ? 14.228 7.448 -55.106 1.00 82.88 1050 PRO A N 1
ATOM 7481 C CA . PRO A 1 1050 ? 14.015 8.834 -54.700 1.00 82.88 1050 PRO A CA 1
ATOM 7482 C C . PRO A 1 1050 ? 13.808 8.919 -53.181 1.00 82.88 1050 PRO A C 1
ATOM 7484 O O . PRO A 1 1050 ? 13.352 7.964 -52.556 1.00 82.88 1050 PRO A O 1
ATOM 7487 N N . ALA A 1 1051 ? 14.110 10.069 -52.578 1.00 84.81 1051 ALA A N 1
ATOM 7488 C CA . ALA A 1 1051 ? 13.641 10.330 -51.220 1.00 84.81 1051 ALA A CA 1
ATOM 7489 C C . ALA A 1 1051 ? 12.101 10.324 -51.191 1.00 84.81 1051 ALA A C 1
ATOM 7491 O O . ALA A 1 1051 ? 11.458 10.757 -52.154 1.00 84.81 1051 ALA A O 1
ATOM 7492 N N . ALA A 1 1052 ? 11.519 9.824 -50.102 1.00 86.69 1052 ALA A N 1
ATOM 7493 C CA . ALA A 1 1052 ? 10.081 9.877 -49.887 1.00 86.69 1052 ALA A CA 1
ATOM 7494 C C . ALA A 1 1052 ? 9.604 11.348 -49.868 1.00 86.69 1052 ALA A C 1
ATOM 7496 O O . ALA A 1 1052 ? 10.339 12.225 -49.415 1.00 86.69 1052 ALA A O 1
ATOM 7497 N N . PRO A 1 1053 ? 8.407 11.663 -50.389 1.00 84.00 1053 PRO A N 1
ATOM 7498 C CA . PRO A 1 1053 ? 7.971 13.047 -50.527 1.00 84.00 1053 PRO A CA 1
ATOM 7499 C C . PRO A 1 1053 ? 7.698 13.688 -49.159 1.00 84.00 1053 PRO A C 1
ATOM 7501 O O . PRO A 1 1053 ? 6.782 13.279 -48.448 1.00 84.00 1053 PRO A O 1
ATOM 7504 N N . THR A 1 1054 ? 8.456 14.732 -48.829 1.00 81.38 1054 THR A N 1
ATOM 7505 C CA . THR A 1 1054 ? 8.240 15.603 -47.666 1.00 81.38 1054 THR A CA 1
ATOM 7506 C C . THR A 1 1054 ? 7.750 16.994 -48.094 1.00 81.38 1054 THR A C 1
ATOM 7508 O O . THR A 1 1054 ? 8.017 17.427 -49.222 1.00 81.38 1054 THR A O 1
ATOM 7511 N N . PRO A 1 1055 ? 6.992 17.704 -47.236 1.00 81.44 1055 PRO A N 1
ATOM 7512 C CA . PRO A 1 1055 ? 6.675 19.111 -47.454 1.00 81.44 1055 PRO A CA 1
ATOM 7513 C C . PRO A 1 1055 ? 7.948 19.980 -47.367 1.00 81.44 1055 PRO A C 1
ATOM 7515 O O . PRO A 1 1055 ? 8.910 19.592 -46.701 1.00 81.44 1055 PRO A O 1
ATOM 7518 N N . PRO A 1 1056 ? 7.980 21.147 -48.038 1.00 81.88 1056 PRO A N 1
ATOM 7519 C CA . PRO A 1 1056 ? 9.063 22.109 -47.869 1.00 81.88 1056 PRO A CA 1
ATOM 7520 C C . PRO A 1 1056 ? 9.000 22.734 -46.471 1.00 81.88 1056 PRO A C 1
ATOM 7522 O O . PRO A 1 1056 ? 7.940 23.207 -46.065 1.00 81.88 1056 PRO A O 1
ATOM 7525 N N . VAL A 1 1057 ? 10.142 22.772 -45.786 1.00 84.81 1057 VAL A N 1
ATOM 7526 C CA . VAL A 1 1057 ? 10.295 23.381 -44.457 1.00 84.81 1057 VAL A CA 1
ATOM 7527 C C . VAL A 1 1057 ? 10.066 24.887 -44.541 1.00 84.81 1057 VAL A C 1
ATOM 7529 O O . VAL A 1 1057 ? 10.518 25.541 -45.484 1.00 84.81 1057 VAL A O 1
ATOM 7532 N N . THR A 1 1058 ? 9.373 25.477 -43.570 1.00 81.44 1058 THR A N 1
ATOM 7533 C CA . THR A 1 1058 ? 9.257 26.940 -43.444 1.00 81.44 1058 THR A CA 1
ATOM 7534 C C . THR A 1 1058 ? 9.020 27.317 -41.984 1.00 81.44 1058 THR A C 1
ATOM 7536 O O . THR A 1 1058 ? 7.880 27.408 -41.541 1.00 81.44 1058 THR A O 1
ATOM 7539 N N . LEU A 1 1059 ? 10.108 27.578 -41.252 1.00 83.94 1059 LEU A N 1
ATOM 7540 C CA . LEU A 1 1059 ? 10.047 27.885 -39.822 1.00 83.94 1059 LEU A CA 1
ATOM 7541 C C . LEU A 1 1059 ? 9.317 29.207 -39.532 1.00 83.94 1059 LEU A C 1
ATOM 7543 O O . LEU A 1 1059 ? 9.634 30.256 -40.107 1.00 83.94 1059 LEU A O 1
ATOM 7547 N N . GLU A 1 1060 ? 8.376 29.171 -38.588 1.00 83.12 1060 GLU A N 1
ATOM 7548 C CA . GLU A 1 1060 ? 7.725 30.364 -38.043 1.00 83.12 1060 GLU A CA 1
ATOM 7549 C C . GLU A 1 1060 ? 8.595 31.070 -36.972 1.00 83.12 1060 GLU A C 1
ATOM 7551 O O . GLU A 1 1060 ? 9.528 30.480 -36.422 1.00 83.12 1060 GLU A O 1
ATOM 7556 N N . PRO A 1 1061 ? 8.343 32.354 -36.637 1.00 74.69 1061 PRO A N 1
ATOM 7557 C CA . PRO A 1 1061 ? 9.123 33.066 -35.623 1.00 74.69 1061 PRO A CA 1
ATOM 7558 C C . PRO A 1 1061 ? 9.067 32.391 -34.241 1.00 74.69 1061 PRO A C 1
ATOM 7560 O O . PRO A 1 1061 ? 7.997 32.266 -33.654 1.00 74.69 1061 PRO A O 1
ATOM 7563 N N . GLY A 1 1062 ? 10.230 32.005 -33.706 1.00 72.19 1062 GLY A N 1
ATOM 7564 C CA . GLY A 1 1062 ? 10.354 31.262 -32.442 1.00 72.19 1062 GLY A CA 1
ATOM 7565 C C . GLY A 1 1062 ? 10.357 29.737 -32.609 1.00 72.19 1062 GLY A C 1
ATOM 7566 O O . GLY A 1 1062 ? 10.670 29.024 -31.656 1.00 72.19 1062 GLY A O 1
ATOM 7567 N N . GLN A 1 1063 ? 10.071 29.230 -33.812 1.00 85.06 1063 GLN A N 1
ATOM 7568 C CA . GLN A 1 1063 ? 10.291 27.834 -34.174 1.00 85.06 1063 GLN A CA 1
ATOM 7569 C C . GLN A 1 1063 ? 11.777 27.599 -34.456 1.00 85.06 1063 GLN A C 1
ATOM 7571 O O . GLN A 1 1063 ? 12.410 28.375 -35.174 1.00 85.06 1063 GLN A O 1
ATOM 7576 N N . PHE A 1 1064 ? 12.331 26.516 -33.916 1.00 84.44 1064 PHE A N 1
ATOM 7577 C CA . PHE A 1 1064 ? 13.736 26.145 -34.125 1.00 84.44 1064 PHE A CA 1
ATOM 7578 C C . PHE A 1 1064 ? 13.913 24.741 -34.719 1.00 84.44 1064 PHE A C 1
ATOM 7580 O O . PHE A 1 1064 ? 15.027 24.372 -35.086 1.00 84.44 1064 PHE A O 1
ATOM 7587 N N . LEU A 1 1065 ? 12.829 23.968 -34.838 1.00 85.81 1065 LEU A N 1
ATOM 7588 C CA . LEU A 1 1065 ? 12.823 22.654 -35.474 1.00 85.81 1065 LEU A CA 1
ATOM 7589 C C . LEU A 1 1065 ? 11.488 22.393 -36.188 1.00 85.81 1065 LEU A C 1
ATOM 7591 O O . LEU A 1 1065 ? 10.414 22.626 -35.628 1.00 85.81 1065 LEU A O 1
ATOM 7595 N N . GLU A 1 1066 ? 11.581 21.853 -37.401 1.00 90.94 1066 GLU A N 1
ATOM 7596 C CA . GLU A 1 1066 ? 10.490 21.211 -38.142 1.00 90.94 1066 GLU A CA 1
ATOM 7597 C C . GLU A 1 1066 ? 11.008 19.859 -38.652 1.00 90.94 1066 GLU A C 1
ATOM 7599 O O . GLU A 1 1066 ? 11.672 19.790 -39.687 1.00 90.94 1066 GLU A O 1
ATOM 7604 N N . LEU A 1 1067 ? 10.744 18.775 -37.920 1.00 89.25 1067 LEU A N 1
ATOM 7605 C CA . LEU A 1 1067 ? 11.145 17.424 -38.323 1.00 89.25 1067 LEU A CA 1
ATOM 7606 C C . LEU A 1 1067 ? 9.950 16.698 -38.947 1.00 89.25 1067 LEU A C 1
ATOM 7608 O O . LEU A 1 1067 ? 8.950 16.499 -38.271 1.00 89.25 1067 LEU A O 1
ATOM 7612 N N . THR A 1 1068 ? 10.047 16.253 -40.200 1.00 89.19 1068 THR A N 1
ATOM 7613 C CA . THR A 1 1068 ? 9.007 15.453 -40.865 1.00 89.19 1068 THR A CA 1
ATOM 7614 C C . THR A 1 1068 ? 9.514 14.068 -41.256 1.00 89.19 1068 THR A C 1
ATOM 7616 O O . THR A 1 1068 ? 10.296 13.909 -42.195 1.00 89.19 1068 THR A O 1
ATOM 7619 N N . VAL A 1 1069 ? 8.988 13.044 -40.580 1.00 87.75 1069 VAL A N 1
ATOM 7620 C CA . VAL A 1 1069 ? 9.039 11.647 -41.022 1.00 87.75 1069 VAL A CA 1
ATOM 7621 C C . VAL A 1 1069 ? 8.052 11.480 -42.180 1.00 87.75 1069 VAL A C 1
ATOM 7623 O O . VAL A 1 1069 ? 6.859 11.762 -42.042 1.00 87.75 1069 VAL A O 1
ATOM 7626 N N . ALA A 1 1070 ? 8.535 11.016 -43.330 1.00 87.94 1070 ALA A N 1
ATOM 7627 C CA . ALA A 1 1070 ? 7.668 10.674 -44.455 1.00 87.94 1070 ALA A CA 1
ATOM 7628 C C . ALA A 1 1070 ? 6.827 9.405 -44.161 1.00 87.94 1070 ALA A C 1
ATOM 7630 O O . ALA A 1 1070 ? 7.196 8.630 -43.276 1.00 87.94 1070 ALA A O 1
ATOM 7631 N N . PRO A 1 1071 ? 5.719 9.163 -44.893 1.00 88.62 1071 PRO A N 1
ATOM 7632 C CA . PRO A 1 1071 ? 4.910 7.949 -44.752 1.00 88.62 1071 PRO A CA 1
ATOM 7633 C C . PRO A 1 1071 ? 5.743 6.674 -44.909 1.00 88.62 1071 PRO A C 1
ATOM 7635 O O . PRO A 1 1071 ? 6.509 6.561 -45.867 1.00 88.62 1071 PRO A O 1
ATOM 7638 N N . ILE A 1 1072 ? 5.569 5.711 -44.005 1.00 87.06 1072 ILE A N 1
ATOM 7639 C CA . ILE A 1 1072 ? 6.122 4.360 -44.134 1.00 87.06 1072 ILE A CA 1
ATOM 7640 C C . ILE A 1 1072 ? 5.073 3.489 -44.822 1.00 87.06 1072 ILE A C 1
ATOM 7642 O O . ILE A 1 1072 ? 3.954 3.390 -44.329 1.00 87.06 1072 ILE A O 1
ATOM 7646 N N . ASP A 1 1073 ? 5.452 2.844 -45.923 1.00 86.81 1073 ASP A N 1
ATOM 7647 C CA . ASP A 1 1073 ? 4.617 1.938 -46.717 1.00 86.81 1073 ASP A CA 1
ATOM 7648 C C . ASP A 1 1073 ? 5.379 0.610 -46.897 1.00 86.81 1073 ASP A C 1
ATOM 7650 O O . ASP A 1 1073 ? 6.260 0.511 -47.748 1.00 86.81 1073 ASP A O 1
ATOM 7654 N N . LEU A 1 1074 ? 5.081 -0.406 -46.079 1.00 84.25 1074 LEU A N 1
ATOM 7655 C CA . LEU A 1 1074 ? 5.834 -1.670 -46.018 1.00 84.25 1074 LEU A CA 1
ATOM 7656 C C . LEU A 1 1074 ? 4.952 -2.897 -46.264 1.00 84.25 1074 LEU A C 1
ATOM 7658 O O . LEU A 1 1074 ? 3.826 -2.968 -45.777 1.00 84.25 1074 LEU A O 1
ATOM 7662 N N . ASN A 1 1075 ? 5.499 -3.913 -46.942 1.00 81.31 1075 ASN A N 1
ATOM 7663 C CA . ASN A 1 1075 ? 4.875 -5.231 -47.082 1.00 81.31 1075 ASN A CA 1
ATOM 7664 C C . ASN A 1 1075 ? 5.705 -6.306 -46.367 1.00 81.31 1075 ASN A C 1
ATOM 7666 O O . ASN A 1 1075 ? 6.753 -6.746 -46.841 1.00 81.31 1075 ASN A O 1
ATOM 7670 N N . LEU A 1 1076 ? 5.216 -6.749 -45.211 1.00 83.81 1076 LEU A N 1
ATOM 7671 C CA . LEU A 1 1076 ? 5.873 -7.739 -44.365 1.00 83.81 1076 LEU A CA 1
ATOM 7672 C C . LEU A 1 1076 ? 5.190 -9.100 -44.556 1.00 83.81 1076 LEU A C 1
ATOM 7674 O O . LEU A 1 1076 ? 4.303 -9.480 -43.794 1.00 83.81 1076 LEU A O 1
ATOM 7678 N N . LEU A 1 1077 ? 5.565 -9.831 -45.613 1.00 80.69 1077 LEU A N 1
ATOM 7679 C CA . LEU A 1 1077 ? 5.019 -11.163 -45.939 1.00 80.69 1077 LEU A CA 1
ATOM 7680 C C . LEU A 1 1077 ? 3.473 -11.198 -46.005 1.00 80.69 1077 LEU A C 1
ATOM 7682 O O . LEU A 1 1077 ? 2.833 -12.142 -45.526 1.00 80.69 1077 LEU A O 1
ATOM 7686 N N . GLY A 1 1078 ? 2.861 -10.173 -46.606 1.00 77.38 1078 GLY A N 1
ATOM 7687 C CA . GLY A 1 1078 ? 1.406 -10.038 -46.733 1.00 77.38 1078 GLY A CA 1
ATOM 7688 C C . GLY A 1 1078 ? 0.715 -9.292 -45.592 1.00 77.38 1078 GLY A C 1
ATOM 7689 O O . GLY A 1 1078 ? -0.511 -9.242 -45.585 1.00 77.38 1078 GLY A O 1
ATOM 7690 N N . LEU A 1 1079 ? 1.464 -8.718 -44.649 1.00 86.75 1079 LEU A N 1
ATOM 7691 C CA . LEU A 1 1079 ? 0.988 -7.618 -43.815 1.00 86.75 1079 LEU A CA 1
ATOM 7692 C C . LEU A 1 1079 ? 1.389 -6.300 -44.484 1.00 86.75 1079 LEU A C 1
ATOM 7694 O O . LEU A 1 1079 ? 2.574 -5.973 -44.524 1.00 86.75 1079 LEU A O 1
ATOM 7698 N N . LEU A 1 1080 ? 0.416 -5.566 -45.015 1.00 87.44 1080 LEU A N 1
ATOM 7699 C CA . LEU A 1 1080 ? 0.616 -4.225 -45.551 1.00 87.44 1080 LEU A CA 1
ATOM 7700 C C . LEU A 1 1080 ? 0.494 -3.219 -44.398 1.00 87.44 1080 LEU A C 1
ATOM 7702 O O . LEU A 1 1080 ? -0.544 -3.166 -43.742 1.00 87.44 1080 LEU A O 1
ATOM 7706 N N . LEU A 1 1081 ? 1.556 -2.462 -44.134 1.00 87.50 1081 LEU A N 1
ATOM 7707 C CA . LEU A 1 1081 ? 1.634 -1.454 -43.078 1.00 87.50 1081 LEU A CA 1
ATOM 7708 C C . LEU A 1 1081 ? 1.815 -0.073 -43.717 1.00 87.50 1081 LEU A C 1
ATOM 7710 O O . LEU A 1 1081 ? 2.795 0.141 -44.428 1.00 87.50 1081 LEU A O 1
ATOM 7714 N N . ASN A 1 1082 ? 0.902 0.857 -43.438 1.00 90.12 1082 ASN A N 1
ATOM 7715 C CA . ASN A 1 1082 ? 0.940 2.229 -43.952 1.00 90.12 1082 ASN A CA 1
ATOM 7716 C C . ASN A 1 1082 ? 0.842 3.235 -42.800 1.00 90.12 1082 ASN A C 1
ATOM 7718 O O . ASN A 1 1082 ? -0.058 3.116 -41.961 1.00 90.12 1082 ASN A O 1
ATOM 7722 N N . THR A 1 1083 ? 1.695 4.260 -42.779 1.00 89.88 1083 THR A N 1
ATOM 7723 C CA . THR A 1 1083 ? 1.602 5.363 -41.806 1.00 89.88 1083 THR A CA 1
ATOM 7724 C C . THR A 1 1083 ? 1.228 6.694 -42.455 1.00 89.88 1083 THR A C 1
ATOM 7726 O O . THR A 1 1083 ? 1.523 6.942 -43.621 1.00 89.88 1083 THR A O 1
ATOM 7729 N N . SER A 1 1084 ? 0.610 7.603 -41.698 1.00 88.56 1084 SER A N 1
ATOM 7730 C CA . SER A 1 1084 ? 0.597 9.024 -42.071 1.00 88.56 1084 SER A CA 1
ATOM 7731 C C . SER A 1 1084 ? 2.016 9.618 -41.984 1.00 88.56 1084 SER A C 1
ATOM 7733 O O . SER A 1 1084 ? 2.884 9.033 -41.323 1.00 88.56 1084 SER A O 1
ATOM 7735 N N . PRO A 1 1085 ? 2.289 10.769 -42.635 1.00 87.25 1085 PRO A N 1
ATOM 7736 C CA . PRO A 1 1085 ? 3.489 11.538 -42.322 1.00 87.25 1085 PRO A CA 1
ATOM 7737 C C . PRO A 1 1085 ? 3.428 12.030 -40.869 1.00 87.25 1085 PRO A C 1
ATOM 7739 O O . PRO A 1 1085 ? 2.346 12.326 -40.353 1.00 87.25 1085 PRO A O 1
ATOM 7742 N N . ILE A 1 1086 ? 4.593 12.126 -40.231 1.00 87.19 1086 ILE A N 1
ATOM 7743 C CA . ILE A 1 1086 ? 4.741 12.568 -38.841 1.00 87.19 1086 ILE A CA 1
ATOM 7744 C C . ILE A 1 1086 ? 5.612 13.820 -38.835 1.00 87.19 1086 ILE A C 1
ATOM 7746 O O . ILE A 1 1086 ? 6.834 13.725 -38.929 1.00 87.19 1086 ILE A O 1
ATOM 7750 N N . THR A 1 1087 ? 4.989 14.987 -38.732 1.00 89.00 1087 THR A N 1
ATOM 7751 C CA . THR A 1 1087 ? 5.670 16.264 -38.511 1.00 89.00 1087 THR A CA 1
ATOM 7752 C C . THR A 1 1087 ? 5.709 16.559 -37.015 1.00 89.00 1087 THR A C 1
ATOM 7754 O O . THR A 1 1087 ? 4.704 16.386 -36.328 1.00 89.00 1087 THR A O 1
ATOM 7757 N N . VAL A 1 1088 ? 6.863 16.999 -36.518 1.00 89.12 1088 VAL A N 1
ATOM 7758 C CA . VAL A 1 1088 ? 7.102 17.457 -35.147 1.00 89.12 1088 VAL A CA 1
ATOM 7759 C C . VAL A 1 1088 ? 7.706 18.855 -35.219 1.00 89.12 1088 VAL A C 1
ATOM 7761 O O . VAL A 1 1088 ? 8.813 19.034 -35.735 1.00 89.12 1088 VAL A O 1
ATOM 7764 N N . ASN A 1 1089 ? 6.983 19.833 -34.685 1.00 89.88 1089 ASN A N 1
ATOM 7765 C CA . ASN A 1 1089 ? 7.418 21.219 -34.582 1.00 89.88 1089 ASN A CA 1
ATOM 7766 C C . ASN A 1 1089 ? 7.804 21.523 -33.136 1.00 89.88 1089 ASN A C 1
ATOM 7768 O O . ASN A 1 1089 ? 7.119 21.093 -32.205 1.00 89.88 1089 ASN A O 1
ATOM 7772 N N . ALA A 1 1090 ? 8.876 22.291 -32.946 1.00 88.19 1090 ALA A N 1
ATOM 7773 C CA . ALA A 1 1090 ? 9.277 22.759 -31.625 1.00 88.19 1090 ALA A CA 1
ATOM 7774 C C . ALA A 1 1090 ? 9.539 24.271 -31.621 1.00 88.19 1090 ALA A C 1
ATOM 7776 O O . ALA A 1 1090 ? 10.268 24.794 -32.473 1.00 88.19 1090 ALA A O 1
ATOM 7777 N N . PHE A 1 1091 ? 8.952 24.956 -30.637 1.00 87.94 1091 PHE A N 1
ATOM 7778 C CA . PHE A 1 1091 ? 9.025 26.408 -30.477 1.00 87.94 1091 PHE A CA 1
ATOM 7779 C C . PHE A 1 1091 ? 9.502 26.794 -29.076 1.00 87.94 1091 PHE A C 1
ATOM 7781 O O . PHE A 1 1091 ? 9.090 26.199 -28.077 1.00 87.94 1091 PHE A O 1
ATOM 7788 N N . ALA A 1 1092 ? 10.326 27.839 -29.004 1.00 82.31 1092 ALA A N 1
ATOM 7789 C CA . ALA A 1 1092 ? 10.697 28.501 -27.761 1.00 82.31 1092 ALA A CA 1
ATOM 7790 C C . ALA A 1 1092 ? 9.779 29.717 -27.542 1.00 82.31 1092 ALA A C 1
ATOM 7792 O O . ALA A 1 1092 ? 9.944 30.766 -28.164 1.00 82.31 1092 ALA A O 1
ATOM 7793 N N . GLN A 1 1093 ? 8.787 29.582 -26.662 1.00 80.31 1093 GLN A N 1
ATOM 7794 C CA . GLN A 1 1093 ? 7.883 30.666 -26.288 1.00 80.31 1093 GLN A CA 1
ATOM 7795 C C . GLN A 1 1093 ? 8.420 31.382 -25.044 1.00 80.31 1093 GLN A C 1
ATOM 7797 O O . GLN A 1 1093 ? 8.344 30.851 -23.939 1.00 80.31 1093 GLN A O 1
ATOM 7802 N N . THR A 1 1094 ? 8.925 32.605 -25.193 1.00 72.06 1094 THR A N 1
ATOM 7803 C CA . THR A 1 1094 ? 9.453 33.393 -24.067 1.00 72.06 1094 THR A CA 1
ATOM 7804 C C . THR A 1 1094 ? 8.355 34.138 -23.291 1.00 72.06 1094 THR A C 1
ATOM 7806 O O . THR A 1 1094 ? 7.325 34.519 -23.851 1.00 72.06 1094 THR A O 1
ATOM 7809 N N . GLY A 1 1095 ? 8.552 34.337 -21.982 1.00 63.03 1095 GLY A N 1
ATOM 7810 C CA . GLY A 1 1095 ? 7.596 35.028 -21.104 1.00 63.03 1095 GLY A CA 1
ATOM 7811 C C . GLY A 1 1095 ? 7.658 34.636 -19.621 1.00 63.03 1095 GLY A C 1
ATOM 7812 O O . GLY A 1 1095 ? 8.449 33.785 -19.209 1.00 63.03 1095 GLY A O 1
ATOM 7813 N N . ASP A 1 1096 ? 6.801 35.260 -18.809 1.00 56.97 1096 ASP A N 1
ATOM 7814 C CA . ASP A 1 1096 ? 6.678 34.986 -17.371 1.00 56.97 1096 ASP A CA 1
ATOM 7815 C C . ASP A 1 1096 ? 6.201 33.539 -17.132 1.00 56.97 1096 ASP A C 1
ATOM 7817 O O . ASP A 1 1096 ? 5.127 33.151 -17.584 1.00 56.97 1096 ASP A O 1
ATOM 7821 N N . GLY A 1 1097 ? 6.986 32.740 -16.401 1.00 55.81 1097 GLY A N 1
ATOM 7822 C CA . GLY A 1 1097 ? 6.692 31.323 -16.119 1.00 55.81 1097 GLY A CA 1
ATOM 7823 C C . GLY A 1 1097 ? 7.202 30.328 -17.173 1.00 55.81 1097 GLY A C 1
ATOM 7824 O O . GLY A 1 1097 ? 7.340 29.142 -16.872 1.00 55.81 1097 GLY A O 1
ATOM 7825 N N . ASN A 1 1098 ? 7.586 30.805 -18.358 1.00 64.94 1098 ASN A N 1
ATOM 7826 C CA . ASN A 1 1098 ? 8.073 29.987 -19.469 1.00 64.94 1098 ASN A CA 1
ATOM 7827 C C . ASN A 1 1098 ? 9.583 29.682 -19.360 1.00 64.94 1098 ASN A C 1
ATOM 7829 O O . ASN A 1 1098 ? 10.385 30.077 -20.206 1.00 64.94 1098 ASN A O 1
ATOM 7833 N N . LEU A 1 1099 ? 9.987 28.993 -18.286 1.00 64.69 1099 LEU A N 1
ATOM 7834 C CA . LEU A 1 1099 ? 11.395 28.700 -17.977 1.00 64.69 1099 LEU A CA 1
ATOM 7835 C C . LEU A 1 1099 ? 12.147 28.007 -19.128 1.00 64.69 1099 LEU A C 1
ATOM 7837 O O . LEU A 1 1099 ? 13.257 28.419 -19.462 1.00 64.69 1099 LEU A O 1
ATOM 7841 N N . LEU A 1 1100 ? 11.560 26.971 -19.733 1.00 67.81 1100 LEU A N 1
ATOM 7842 C CA . LEU A 1 1100 ? 12.201 26.213 -20.811 1.00 67.81 1100 LEU A CA 1
ATOM 7843 C C . LEU A 1 1100 ? 12.308 27.052 -22.089 1.00 67.81 1100 LEU A C 1
ATOM 7845 O O . LEU A 1 1100 ? 13.360 27.052 -22.723 1.00 67.81 1100 LEU A O 1
ATOM 7849 N N . GLY A 1 1101 ? 11.262 27.818 -22.418 1.00 69.06 1101 GLY A N 1
ATOM 7850 C CA . GLY A 1 1101 ? 11.265 28.737 -23.561 1.00 69.06 1101 GLY A CA 1
ATOM 7851 C C . GLY A 1 1101 ? 12.321 29.840 -23.430 1.00 69.06 1101 GLY A C 1
ATOM 7852 O O . GLY A 1 1101 ? 13.112 30.044 -24.347 1.00 69.06 1101 GLY A O 1
ATOM 7853 N N . ASN A 1 1102 ? 12.398 30.496 -22.265 1.00 60.81 1102 ASN A N 1
ATOM 7854 C CA . ASN A 1 1102 ? 13.389 31.543 -21.974 1.00 60.81 1102 ASN A CA 1
ATOM 7855 C C . ASN A 1 1102 ? 14.835 31.017 -22.012 1.00 60.81 1102 ASN A C 1
ATOM 7857 O O . ASN A 1 1102 ? 15.728 31.684 -22.536 1.00 60.81 1102 ASN A O 1
ATOM 7861 N N . LEU A 1 1103 ? 15.076 29.823 -21.458 1.00 64.19 1103 LEU A N 1
ATOM 7862 C CA . LEU A 1 1103 ? 16.397 29.192 -21.478 1.00 64.19 1103 LEU A CA 1
ATOM 7863 C C . LEU A 1 1103 ? 16.817 28.818 -22.905 1.00 64.19 1103 LEU A C 1
ATOM 7865 O O . LEU A 1 1103 ? 17.966 29.038 -23.282 1.00 64.19 1103 LEU A O 1
ATOM 7869 N N . LEU A 1 1104 ? 15.894 28.259 -23.689 1.00 68.56 1104 LEU A N 1
ATOM 7870 C CA . LEU A 1 1104 ? 16.179 27.760 -25.028 1.00 68.56 1104 LEU A CA 1
ATOM 7871 C C . LEU A 1 1104 ? 16.416 28.890 -26.038 1.00 68.56 1104 LEU A C 1
ATOM 7873 O O . LEU A 1 1104 ? 17.363 28.798 -26.811 1.00 68.56 1104 LEU A O 1
ATOM 7877 N N . ASP A 1 1105 ? 15.642 29.977 -25.976 1.00 69.69 1105 ASP A N 1
ATOM 7878 C CA . ASP A 1 1105 ? 15.871 31.197 -26.770 1.00 69.69 1105 ASP A CA 1
ATOM 7879 C C . ASP A 1 1105 ? 17.276 31.782 -26.508 1.00 69.69 1105 ASP A C 1
ATOM 7881 O O . ASP A 1 1105 ? 18.037 32.069 -27.435 1.00 69.69 1105 ASP A O 1
ATOM 7885 N N . SER A 1 1106 ? 17.680 31.837 -25.233 1.00 60.53 1106 SER A N 1
ATOM 7886 C CA . SER A 1 1106 ? 19.029 32.257 -24.827 1.00 60.53 1106 SER A CA 1
ATOM 7887 C C . SER A 1 1106 ? 20.123 31.305 -25.339 1.00 60.53 1106 SER A C 1
ATOM 7889 O O . SER A 1 1106 ? 21.150 31.754 -25.852 1.00 60.53 1106 SER A O 1
ATOM 7891 N N . LEU A 1 1107 ? 19.906 29.986 -25.260 1.00 64.25 1107 LEU A N 1
ATOM 7892 C CA . LEU A 1 1107 ? 20.873 28.983 -25.718 1.00 64.25 1107 LEU A CA 1
ATOM 7893 C C . LEU A 1 1107 ? 21.059 29.019 -27.246 1.00 64.25 1107 LEU A C 1
ATOM 7895 O O . LEU A 1 1107 ? 22.193 29.029 -27.724 1.00 64.25 1107 LEU A O 1
ATOM 7899 N N . LEU A 1 1108 ? 19.964 29.100 -28.008 1.00 69.06 1108 LEU A N 1
ATOM 7900 C CA . LEU A 1 1108 ? 19.978 29.218 -29.471 1.00 69.06 1108 LEU A CA 1
ATOM 7901 C C . LEU A 1 1108 ? 20.751 30.468 -29.921 1.00 69.06 1108 LEU A C 1
ATOM 7903 O O . LEU A 1 1108 ? 21.563 30.397 -30.846 1.00 69.06 1108 LEU A O 1
ATOM 7907 N N . PHE A 1 1109 ? 20.591 31.588 -29.210 1.00 64.38 1109 PHE A N 1
ATOM 7908 C CA . PHE A 1 1109 ? 21.367 32.804 -29.458 1.00 64.38 1109 PHE A CA 1
ATOM 7909 C C . PHE A 1 1109 ? 22.881 32.612 -29.235 1.00 64.38 1109 PHE A C 1
ATOM 7911 O O . PHE A 1 1109 ? 23.683 33.202 -29.956 1.00 64.38 1109 PHE A O 1
ATOM 7918 N N . THR A 1 1110 ? 23.299 31.773 -28.276 1.00 62.38 1110 THR A N 1
ATOM 7919 C CA . THR A 1 1110 ? 24.734 31.537 -28.000 1.00 62.38 1110 THR A CA 1
ATOM 7920 C C . THR A 1 1110 ? 25.462 30.666 -29.028 1.00 62.38 1110 THR A C 1
ATOM 7922 O O . THR A 1 1110 ? 26.687 30.731 -29.082 1.00 62.38 1110 THR A O 1
ATOM 7925 N N . ILE A 1 1111 ? 24.747 29.899 -29.860 1.00 62.69 1111 ILE A N 1
ATOM 7926 C CA . ILE A 1 1111 ? 25.330 29.002 -30.885 1.00 62.69 1111 ILE A CA 1
ATOM 7927 C C . ILE A 1 1111 ? 25.169 29.524 -32.330 1.00 62.69 1111 ILE A C 1
ATOM 7929 O O . ILE A 1 1111 ? 25.315 28.762 -33.286 1.00 62.69 1111 ILE A O 1
ATOM 7933 N N . ASP A 1 1112 ? 24.842 30.815 -32.482 1.00 68.31 1112 ASP A N 1
ATOM 7934 C CA . ASP A 1 1112 ? 24.536 31.499 -33.754 1.00 68.31 1112 ASP A CA 1
ATOM 7935 C C . ASP A 1 1112 ? 23.439 30.798 -34.588 1.00 68.31 1112 ASP A C 1
ATOM 7937 O O . ASP A 1 1112 ? 23.510 30.684 -35.816 1.00 68.31 1112 ASP A O 1
ATOM 7941 N N . ALA A 1 1113 ? 22.397 30.298 -33.910 1.00 71.19 1113 ALA A N 1
ATOM 7942 C CA . ALA A 1 1113 ? 21.254 29.632 -34.533 1.00 71.19 1113 ALA A CA 1
ATOM 7943 C C . ALA A 1 1113 ? 20.301 30.641 -35.205 1.00 71.19 1113 ALA A C 1
ATOM 7945 O O . ALA A 1 1113 ? 19.222 30.968 -34.705 1.00 71.19 1113 ALA A O 1
ATOM 7946 N N . THR A 1 1114 ? 20.717 31.181 -36.348 1.00 79.94 1114 THR A N 1
ATOM 7947 C CA . THR A 1 1114 ? 19.888 32.077 -37.159 1.00 79.94 1114 THR A CA 1
ATOM 7948 C C . THR A 1 1114 ? 18.685 31.338 -37.774 1.00 79.94 1114 THR A C 1
ATOM 7950 O O . THR A 1 1114 ? 18.788 30.161 -38.122 1.00 79.94 1114 THR A O 1
ATOM 7953 N N . PRO A 1 1115 ? 17.549 32.014 -38.045 1.00 80.25 1115 PRO A N 1
ATOM 7954 C CA . PRO A 1 1115 ? 16.404 31.370 -38.702 1.00 80.25 1115 PRO A CA 1
ATOM 7955 C C . PRO A 1 1115 ? 16.750 30.707 -40.046 1.00 80.25 1115 PRO A C 1
ATOM 7957 O O . PRO A 1 1115 ? 16.129 29.720 -40.430 1.00 80.25 1115 PRO A O 1
ATOM 7960 N N . GLY A 1 1116 ? 17.761 31.228 -40.754 1.00 82.44 1116 GLY A N 1
ATOM 7961 C CA . GLY A 1 1116 ? 18.259 30.644 -41.997 1.00 82.44 1116 GLY A CA 1
ATOM 7962 C C . GLY A 1 1116 ? 18.949 29.298 -41.781 1.00 82.44 1116 GLY A C 1
ATOM 7963 O O . GLY A 1 1116 ? 18.594 28.335 -42.451 1.00 82.44 1116 GLY A O 1
ATOM 7964 N N . ASN A 1 1117 ? 19.888 29.200 -40.833 1.00 83.94 1117 ASN A N 1
ATOM 7965 C CA . ASN A 1 1117 ? 20.615 27.949 -40.610 1.00 83.94 1117 ASN A CA 1
ATOM 7966 C C . ASN A 1 1117 ? 19.806 26.893 -39.840 1.00 83.94 1117 ASN A C 1
ATOM 7968 O O . ASN A 1 1117 ? 19.995 25.707 -40.098 1.00 83.94 1117 ASN A O 1
ATOM 7972 N N . LEU A 1 1118 ? 18.834 27.296 -39.016 1.00 85.50 1118 LEU A N 1
ATOM 7973 C CA . LEU A 1 1118 ? 17.827 26.394 -38.442 1.00 85.50 1118 LEU A CA 1
ATOM 7974 C C . LEU A 1 1118 ? 16.865 25.829 -39.503 1.00 85.50 1118 LEU A C 1
ATOM 7976 O O . LEU A 1 1118 ? 16.500 24.651 -39.440 1.00 85.50 1118 LEU A O 1
ATOM 7980 N N . THR A 1 1119 ? 16.497 26.634 -40.510 1.00 88.69 1119 THR A N 1
ATOM 7981 C CA . THR A 1 1119 ? 15.725 26.153 -41.672 1.00 88.69 1119 THR A CA 1
ATOM 7982 C C . THR A 1 1119 ? 16.547 25.124 -42.446 1.00 88.69 1119 THR A C 1
ATOM 7984 O O . THR A 1 1119 ? 16.080 24.005 -42.635 1.00 88.69 1119 THR A O 1
ATOM 7987 N N . THR A 1 1120 ? 17.800 25.445 -42.793 1.00 87.94 1120 THR A N 1
ATOM 7988 C CA . THR A 1 1120 ? 18.726 24.518 -43.470 1.00 87.94 1120 THR A CA 1
ATOM 7989 C C . THR A 1 1120 ? 18.952 23.224 -42.673 1.00 87.94 1120 THR A C 1
ATOM 7991 O O . THR A 1 1120 ? 19.032 22.146 -43.260 1.00 87.94 1120 THR A O 1
ATOM 7994 N N . LEU A 1 1121 ? 19.001 23.298 -41.338 1.00 87.56 1121 LEU A N 1
ATOM 7995 C CA . LEU A 1 1121 ? 19.150 22.131 -40.460 1.00 87.56 1121 LEU A CA 1
ATOM 7996 C C . LEU A 1 1121 ? 17.934 21.215 -40.539 1.00 87.56 1121 LEU A C 1
ATOM 7998 O O . LEU A 1 1121 ? 18.077 20.008 -40.735 1.00 87.56 1121 LEU A O 1
ATOM 8002 N N . SER A 1 1122 ? 16.743 21.800 -40.447 1.00 89.62 1122 SER A N 1
ATOM 8003 C CA . SER A 1 1122 ? 15.482 21.075 -40.592 1.00 89.62 1122 SER A CA 1
ATOM 8004 C C . SER A 1 1122 ? 15.345 20.478 -42.004 1.00 89.62 1122 SER A C 1
ATOM 8006 O O . SER A 1 1122 ? 14.983 19.312 -42.138 1.00 89.62 1122 SER A O 1
ATOM 8008 N N . GLU A 1 1123 ? 15.726 21.206 -43.062 1.00 90.50 1123 GLU A N 1
ATOM 8009 C CA . GLU A 1 1123 ? 15.758 20.697 -44.445 1.00 90.50 1123 GLU A CA 1
ATOM 8010 C C . GLU A 1 1123 ? 16.719 19.509 -44.618 1.00 90.50 1123 GLU A C 1
ATOM 8012 O O . GLU A 1 1123 ? 16.337 18.492 -45.199 1.00 90.50 1123 GLU A O 1
ATOM 8017 N N . ASN A 1 1124 ? 17.943 19.597 -44.088 1.00 88.00 1124 ASN A N 1
ATOM 8018 C CA . ASN A 1 1124 ? 18.949 18.538 -44.185 1.00 88.00 1124 ASN A CA 1
ATOM 8019 C C . ASN A 1 1124 ? 18.548 17.274 -43.405 1.00 88.00 1124 ASN A C 1
ATOM 8021 O O . ASN A 1 1124 ? 18.666 16.162 -43.928 1.00 88.00 1124 ASN A O 1
ATOM 8025 N N . LEU A 1 1125 ? 18.031 17.433 -42.180 1.00 86.56 1125 LEU A N 1
ATOM 8026 C CA . LEU A 1 1125 ? 17.514 16.325 -41.370 1.00 86.56 1125 LEU A CA 1
ATOM 8027 C C . LEU A 1 1125 ? 16.315 15.653 -42.052 1.00 86.56 1125 LEU A C 1
ATOM 8029 O O . LEU A 1 1125 ? 16.293 14.427 -42.186 1.00 86.56 1125 LEU A O 1
ATOM 8033 N N . ASN A 1 1126 ? 15.364 16.443 -42.560 1.00 90.19 1126 ASN A N 1
ATOM 8034 C CA . ASN A 1 1126 ? 14.205 15.932 -43.292 1.00 90.19 1126 ASN A CA 1
ATOM 8035 C C . ASN A 1 1126 ? 14.612 15.248 -44.596 1.00 90.19 1126 ASN A C 1
ATOM 8037 O O . ASN A 1 1126 ? 14.059 14.203 -44.923 1.00 90.19 1126 ASN A O 1
ATOM 8041 N N . GLY A 1 1127 ? 15.599 15.777 -45.322 1.00 88.25 1127 GLY A N 1
ATOM 8042 C CA . GLY A 1 1127 ? 16.129 15.165 -46.539 1.00 88.25 1127 GLY A CA 1
ATOM 8043 C C . GLY A 1 1127 ? 16.780 13.804 -46.285 1.00 88.25 1127 GLY A C 1
ATOM 8044 O O . GLY A 1 1127 ? 16.533 12.854 -47.034 1.00 88.25 1127 GLY A O 1
ATOM 8045 N N . LEU A 1 1128 ? 17.563 13.677 -45.207 1.00 85.94 1128 LEU A N 1
ATOM 8046 C CA . LEU A 1 1128 ? 18.182 12.412 -44.802 1.00 85.94 1128 LEU A CA 1
ATOM 8047 C C . LEU A 1 1128 ? 17.133 11.384 -44.370 1.00 85.94 1128 LEU A C 1
ATOM 8049 O O . LEU A 1 1128 ? 17.131 10.257 -44.868 1.00 85.94 1128 LEU A O 1
ATOM 8053 N N . LEU A 1 1129 ? 16.198 11.790 -43.513 1.00 86.06 1129 LEU A N 1
ATOM 8054 C CA . LEU A 1 1129 ? 15.109 10.942 -43.041 1.00 86.06 1129 LEU A CA 1
ATOM 8055 C C . LEU A 1 1129 ? 14.204 10.488 -44.195 1.00 86.06 1129 LEU A C 1
ATOM 8057 O O . LEU A 1 1129 ? 13.962 9.295 -44.358 1.00 86.06 1129 LEU A O 1
ATOM 8061 N N . ALA A 1 1130 ? 13.786 11.407 -45.066 1.00 87.94 1130 ALA A N 1
ATOM 8062 C CA . ALA A 1 1130 ? 13.023 11.108 -46.274 1.00 87.94 1130 ALA A CA 1
ATOM 8063 C C . ALA A 1 1130 ? 13.742 10.113 -47.195 1.00 87.94 1130 ALA A C 1
ATOM 8065 O O . ALA A 1 1130 ? 13.104 9.240 -47.790 1.00 87.94 1130 ALA A O 1
ATOM 8066 N N . LYS A 1 1131 ? 15.072 10.206 -47.313 1.00 87.06 1131 LYS A N 1
ATOM 8067 C CA . LYS A 1 1131 ? 15.866 9.260 -48.102 1.00 87.06 1131 LYS A CA 1
ATOM 8068 C C . LYS A 1 1131 ? 15.885 7.864 -47.474 1.00 87.06 1131 LYS A C 1
ATOM 8070 O O . LYS A 1 1131 ? 15.723 6.894 -48.209 1.00 87.06 1131 LYS A O 1
ATOM 8075 N N . VAL A 1 1132 ? 16.006 7.753 -46.148 1.00 85.00 1132 VAL A N 1
ATOM 8076 C CA . VAL A 1 1132 ? 15.919 6.471 -45.419 1.00 85.00 1132 VAL A CA 1
ATOM 8077 C C . VAL A 1 1132 ? 14.523 5.848 -45.534 1.00 85.00 1132 VAL A C 1
ATOM 8079 O O . VAL A 1 1132 ? 14.408 4.663 -45.837 1.00 85.00 1132 VAL A O 1
ATOM 8082 N N . ILE A 1 1133 ? 13.456 6.634 -45.373 1.00 86.12 1133 ILE A N 1
ATOM 8083 C CA . ILE A 1 1133 ? 12.075 6.147 -45.525 1.00 86.12 1133 ILE A CA 1
ATOM 8084 C C . ILE A 1 1133 ? 11.806 5.701 -46.971 1.00 86.12 1133 ILE A C 1
ATOM 8086 O O . ILE A 1 1133 ? 11.218 4.647 -47.192 1.00 86.12 1133 ILE A O 1
ATOM 8090 N N . GLY A 1 1134 ? 12.319 6.431 -47.969 1.00 86.12 1134 GLY A N 1
ATOM 8091 C CA . GLY A 1 1134 ? 12.236 6.023 -49.377 1.00 86.12 1134 GLY A CA 1
ATOM 8092 C C . GLY A 1 1134 ? 12.889 4.662 -49.655 1.00 86.12 1134 GLY A C 1
ATOM 8093 O O . GLY A 1 1134 ? 12.394 3.907 -50.488 1.00 86.12 1134 GLY A O 1
ATOM 8094 N N . VAL A 1 1135 ? 13.965 4.322 -48.936 1.00 82.50 1135 VAL A N 1
ATOM 8095 C CA . VAL A 1 1135 ? 14.622 3.004 -49.001 1.00 82.50 1135 VAL A CA 1
ATOM 8096 C C . VAL A 1 1135 ? 13.775 1.921 -48.350 1.00 82.50 1135 VAL A C 1
ATOM 8098 O O . VAL A 1 1135 ? 13.594 0.859 -48.945 1.00 82.50 1135 VAL A O 1
ATOM 8101 N N . LEU A 1 1136 ? 13.249 2.184 -47.152 1.00 83.38 1136 LEU A N 1
ATOM 8102 C CA . LEU A 1 1136 ? 12.380 1.248 -46.440 1.00 83.38 1136 LEU A CA 1
ATOM 8103 C C . LEU A 1 1136 ? 11.157 0.895 -47.298 1.00 83.38 1136 LEU A C 1
ATOM 8105 O O . LEU A 1 1136 ? 10.930 -0.281 -47.559 1.00 83.38 1136 LEU A O 1
ATOM 8109 N N . ASN A 1 1137 ? 10.468 1.893 -47.856 1.00 85.38 1137 ASN A N 1
ATOM 8110 C CA . ASN A 1 1137 ? 9.290 1.689 -48.712 1.00 85.38 1137 ASN A CA 1
ATOM 8111 C C . ASN A 1 1137 ? 9.603 1.010 -50.064 1.00 85.38 1137 ASN A C 1
ATOM 8113 O O . ASN A 1 1137 ? 8.693 0.594 -50.778 1.00 85.38 1137 ASN A O 1
ATOM 8117 N N . ALA A 1 1138 ? 10.881 0.922 -50.449 1.00 80.69 1138 ALA A N 1
ATOM 8118 C CA . ALA A 1 1138 ? 11.350 0.217 -51.644 1.00 80.69 1138 ALA A CA 1
ATOM 8119 C C . ALA A 1 1138 ? 11.886 -1.201 -51.344 1.00 80.69 1138 ALA A C 1
ATOM 8121 O O . ALA A 1 1138 ? 12.434 -1.846 -52.242 1.00 80.69 1138 ALA A O 1
ATOM 8122 N N . SER A 1 1139 ? 11.763 -1.666 -50.096 1.00 79.19 1139 SER A N 1
ATOM 8123 C CA . SER A 1 1139 ? 12.263 -2.958 -49.618 1.00 79.19 1139 SER A CA 1
ATOM 8124 C C . SER A 1 1139 ? 11.117 -3.936 -49.353 1.00 79.19 1139 SER A C 1
ATOM 8126 O O . SER A 1 1139 ? 10.119 -3.574 -48.733 1.00 79.19 1139 SER A O 1
ATOM 8128 N N . ASP A 1 1140 ? 11.289 -5.195 -49.760 1.00 72.62 1140 ASP A N 1
ATOM 8129 C CA . ASP A 1 1140 ? 10.335 -6.278 -49.492 1.00 72.62 1140 ASP A CA 1
ATOM 8130 C C . ASP A 1 1140 ? 10.920 -7.268 -48.475 1.00 72.62 1140 ASP A C 1
ATOM 8132 O O . ASP A 1 1140 ? 12.091 -7.657 -48.555 1.00 72.62 1140 ASP A O 1
ATOM 8136 N N . LEU A 1 1141 ? 10.088 -7.719 -47.533 1.00 73.69 1141 LEU A N 1
ATOM 8137 C CA . LEU A 1 1141 ? 10.455 -8.773 -46.591 1.00 73.69 1141 LEU A CA 1
ATOM 8138 C C . LEU A 1 1141 ? 10.245 -10.144 -47.243 1.00 73.69 1141 LEU A C 1
ATOM 8140 O O . LEU A 1 1141 ? 9.122 -10.478 -47.630 1.00 73.69 1141 LEU A O 1
ATOM 8144 N N . THR A 1 1142 ? 11.296 -10.962 -47.341 1.00 67.69 1142 THR A N 1
ATOM 8145 C CA . THR A 1 1142 ? 11.212 -12.273 -48.009 1.00 67.69 1142 THR A CA 1
ATOM 8146 C C . THR A 1 1142 ? 11.667 -13.420 -47.111 1.00 67.69 1142 THR A C 1
ATOM 8148 O O . THR A 1 1142 ? 12.561 -13.268 -46.285 1.00 67.69 1142 THR A O 1
ATOM 8151 N N . LEU A 1 1143 ? 11.030 -14.584 -47.281 1.00 66.06 1143 LEU A N 1
ATOM 8152 C CA . LEU A 1 1143 ? 11.465 -15.846 -46.685 1.00 66.06 1143 LEU A CA 1
ATOM 8153 C C . LEU A 1 1143 ? 12.356 -16.594 -47.674 1.00 66.06 1143 LEU A C 1
ATOM 8155 O O . LEU A 1 1143 ? 11.974 -16.790 -48.832 1.00 66.06 1143 LEU A O 1
ATOM 8159 N N . ALA A 1 1144 ? 13.504 -17.082 -47.210 1.00 65.75 1144 ALA A N 1
ATOM 8160 C CA . ALA A 1 1144 ? 14.337 -17.972 -48.008 1.00 65.75 1144 ALA A CA 1
ATOM 8161 C C . ALA A 1 1144 ? 13.559 -19.244 -48.408 1.00 65.75 1144 ALA A C 1
ATOM 8163 O O . ALA A 1 1144 ? 12.938 -19.895 -47.567 1.00 65.75 1144 ALA A O 1
ATOM 8164 N N . GLN A 1 1145 ? 13.638 -19.657 -49.681 1.00 62.78 1145 GLN A N 1
ATOM 8165 C CA . GLN A 1 1145 ? 12.912 -20.836 -50.190 1.00 62.78 1145 GLN A CA 1
ATOM 8166 C C . GLN A 1 1145 ? 13.185 -22.104 -49.359 1.00 62.78 1145 GLN A C 1
ATOM 8168 O O . GLN A 1 1145 ? 12.271 -22.879 -49.107 1.00 62.78 1145 GLN A O 1
ATOM 8173 N N . ALA A 1 1146 ? 14.415 -22.277 -48.863 1.00 61.91 1146 ALA A N 1
ATOM 8174 C CA . ALA A 1 1146 ? 14.783 -23.404 -48.007 1.00 61.91 1146 ALA A CA 1
ATOM 8175 C C . ALA A 1 1146 ? 14.044 -23.427 -46.653 1.00 61.91 1146 ALA A C 1
ATOM 8177 O O . ALA A 1 1146 ? 13.831 -24.505 -46.110 1.00 61.91 1146 ALA A O 1
ATOM 8178 N N . ALA A 1 1147 ? 13.639 -22.269 -46.120 1.00 61.97 1147 ALA A N 1
ATOM 8179 C CA . ALA A 1 1147 ? 12.829 -22.182 -44.905 1.00 61.97 1147 ALA A CA 1
ATOM 8180 C C . ALA A 1 1147 ? 11.349 -22.480 -45.190 1.00 61.97 1147 ALA A C 1
ATOM 8182 O O . ALA A 1 1147 ? 10.705 -23.169 -44.404 1.00 61.97 1147 ALA A O 1
ATOM 8183 N N . ILE A 1 1148 ? 10.835 -22.050 -46.350 1.00 61.44 1148 ILE A N 1
ATOM 8184 C CA . ILE A 1 1148 ? 9.496 -22.426 -46.837 1.00 61.44 1148 ILE A CA 1
ATOM 8185 C C . ILE A 1 1148 ? 9.410 -23.949 -47.031 1.00 61.44 1148 ILE A C 1
ATOM 8187 O O . ILE A 1 1148 ? 8.451 -24.571 -46.581 1.00 61.44 1148 ILE A O 1
ATOM 8191 N N . ASP A 1 1149 ? 10.436 -24.554 -47.637 1.00 60.38 1149 ASP A N 1
ATOM 8192 C CA . ASP A 1 1149 ? 10.531 -26.001 -47.880 1.00 60.38 1149 ASP A CA 1
ATOM 8193 C C . ASP A 1 1149 ? 10.749 -26.823 -46.588 1.00 60.38 1149 ASP A C 1
ATOM 8195 O O . ASP A 1 1149 ? 10.562 -28.041 -46.594 1.00 60.38 1149 ASP A O 1
ATOM 8199 N N . ALA A 1 1150 ? 11.153 -26.177 -45.486 1.00 57.50 1150 ALA A N 1
ATOM 8200 C CA . ALA A 1 1150 ? 11.369 -26.796 -44.175 1.00 57.50 1150 ALA A CA 1
ATOM 8201 C C . ALA A 1 1150 ? 10.145 -26.724 -43.243 1.00 57.50 1150 ALA A C 1
ATOM 8203 O O . ALA A 1 1150 ? 10.146 -27.369 -42.191 1.00 57.50 1150 ALA A O 1
ATOM 8204 N N . LEU A 1 1151 ? 9.098 -25.975 -43.611 1.00 57.66 1151 LEU A N 1
ATOM 8205 C CA . LEU A 1 1151 ? 7.839 -25.968 -42.867 1.00 57.66 1151 LEU A CA 1
ATOM 8206 C C . LEU A 1 1151 ? 7.214 -27.377 -42.910 1.00 57.66 1151 LEU A C 1
ATOM 8208 O O . LEU A 1 1151 ? 7.034 -27.929 -43.999 1.00 57.66 1151 LEU A O 1
ATOM 8212 N N . PRO A 1 1152 ? 6.858 -27.984 -41.762 1.00 50.69 1152 PRO A N 1
ATOM 8213 C CA . PRO A 1 1152 ? 6.192 -29.281 -41.764 1.00 50.69 1152 PRO A CA 1
ATOM 8214 C C . PRO A 1 1152 ? 4.830 -29.187 -42.470 1.00 50.69 1152 PRO A C 1
ATOM 8216 O O . PRO A 1 1152 ? 4.111 -28.202 -42.299 1.00 50.69 1152 PRO A O 1
ATOM 8219 N N . GLU A 1 1153 ? 4.438 -30.232 -43.213 1.00 42.06 1153 GLU A N 1
ATOM 8220 C CA . GLU A 1 1153 ? 3.050 -30.397 -43.673 1.00 42.06 1153 GLU A CA 1
ATOM 8221 C C . GLU A 1 1153 ? 2.130 -30.481 -42.443 1.00 42.06 1153 GLU A C 1
ATOM 8223 O O . GLU A 1 1153 ? 1.988 -31.535 -41.816 1.00 42.06 1153 GLU A O 1
ATOM 8228 N N . VAL A 1 1154 ? 1.521 -29.351 -42.076 1.00 34.97 1154 VAL A N 1
ATOM 8229 C CA . VAL A 1 1154 ? 0.486 -29.298 -41.044 1.00 34.97 1154 VAL A CA 1
ATOM 8230 C C . VAL A 1 1154 ? -0.799 -29.883 -41.631 1.00 34.97 1154 VAL A C 1
ATOM 8232 O O . VAL A 1 1154 ? -1.306 -29.395 -42.641 1.00 34.97 1154 VAL A O 1
ATOM 8235 N N . VAL A 1 1155 ? -1.283 -30.951 -40.991 1.00 27.86 1155 VAL A N 1
ATOM 8236 C CA . VAL A 1 1155 ? -2.540 -31.665 -41.294 1.00 27.86 1155 VAL A CA 1
ATOM 8237 C C . VAL A 1 1155 ? -3.760 -30.854 -40.867 1.00 27.86 1155 VAL A C 1
ATOM 8239 O O . VAL A 1 1155 ? -3.727 -30.331 -39.731 1.00 27.86 1155 VAL A O 1
#

Secondary structure (DSSP, 8-state):
-------------------------------------PPPPPPPPEEEE-SS-EEE--SEEEEEEE-SS---SSEEEEEEE-SS-SSS--TTTS-EEEEEEE-TT--EEEEEEEPPTTSEE-EEEEEEETTEEPPPEEPPPEEE------EEEEEESS-SEE--SEEEEEEEEEEEEE---GGGEEEEE-TT-B--EEEEEEEEEEEEEEEES-BSSEEEEEEE---S--EE--SSGGGPPBTTSSSTTTT-B----EEEE-----EEEEEESS-SEE--SEEEEEEEESS-EE---GGGEEEEEES-BS-EEEEEE--TTEEEEEEE--BSSEEEEEEE---S--EETT-PBTTSSSTTTT-B--PPPEEE------EEEEEESSS-EESSSEEEEEEEEEEEEE---GGGEEEEEEEEES-EEEEEEEEEEEEEEEEE--EEEEEEEEEE---S--EESSSPBSSSSS---B----EEEEE-SSTTEEEEEEEPPPEEEETTEEEEE--EEEEEEE--STT-HHHHHHHHHTTTS-HHHHHHHHHHHHHHHHHHHTTEEEE------GGGGS--EEEEEEEEEEPPPEEEETTEEEEE--EEEEEEEEESTT-HHHHHHHHHHHTTT--TTS---HHHHHHHHHHHHHHHHHHSTTSPPPP-PPPPP-TTEEEEEEEPPPEEEETTEEEEE--EEEEEEE--STT-HHHHHHHHHHHHTT--HHHHHHHHHHHHHHHHHHHHHHTT-EEEE-HHHHTTS-HHHHGGGSS---PPTT----------PPS----PPP-EEETTEEE--SS----------TT-HHHHHHHHTTS------S--GGGTGGGS---------------SS-----EEEEEEEEEPPPEEEETTEEEEE--EEEEEEEE-STT-HHHHHHHHHTTTS-HHHHHHHHHHHHHHHHHHHHTEEEE--TTT----GGGTSPP-EEEEEEEEEPPPEEEETTEEEEEPPEEEEEEEE-STT-HHHHHHHHHHTTTSS--SS--HHHHHHHHHHHHHHHHHH-TTSPPPP-PPP-PPTTEEEEEEEPPPEEEETTEEEEE--EEEEEEE--STT-HHHHHHHHHHHHTT--HHHHHHHHHHHHHHHHHHHHHHTT-EEEE-HHHHTTS----

Radius of gyration: 61.84 Å; chains: 1; bounding box: 166×101×177 Å

Sequence (1155 aa):
MFGWMMPAKRRRARNKRLSRTRSRFTRLALEALEDRITPATLVPPMILDPVSAVRVDESRYIIRGTLQATASAVTTVTAYRDSNQNGVFDAGRDPLAGVAIVVRKGKAFSLSVPLNQNVNNQFFIQTRQSGSSSLPLTLPLITEDSRPPTVTGMTRLGAQATNASSVQFAVNFSEPVTGVDAADFRVVRSGSVASTSLAVSGAGSSYTVTVGGISGAGTLGLSLIDNDTIRDVLTKSAQAHPLGGTGAGNGNFTTGQTYTMLGLPVVSSITPTGPVTTNSRTIAYTVTFSENVTGVDVGDFAVSASGVTGATVASVTGTGATRTVVVNTGTGSGTVRLDLIDNDSIIDATGNTLAGTGAGNGSFTTALAYTIDRAVPVVANIVRAGEVTTGGGTANFTVTFSEAVTGVGVEDFALTASGISGAAISSISGSGATYAVMVNTGTGTGSVRLNLIDNDSILDAAGNLLNGVAAGTFLSGQTYLVVSANTDSLATVVLPPLDINLLGLRVQTSEIIVSVSADAGDGKLLGNLLTTASNLIDLQEAADALNQVLSTTVGLLNSADLGIDLGGSSFDARPVATIDVLTLHVAPVQLDLLGALVNTSPIDVSITANSGQGLILGNIVYDLANLFNDLPGQPLNIDVLNQKLNELLGLVSTAVGLIPPADVPLVLPHEGQILSLTVPALDLNLLGLMVETSPITVNADAEQGGGKLLGNVLTSLLGTLDATPDKIAQLNNTLNGVLARVVGVLNTADLTVSAALVGALPPALQTLLDPILVAPAGSTAPILDLIIVSQDGTSPPVEVDLLGLVVTTSNIDAHISATTGDGLILGNLLYNVANLANPNGSGGLLALLNALGSGNLDSTAGSEGGSLTGITPATQQLLQIELDPLDINLLGLQITSDPIIVTIAAQGGDGKLLGNLLGAVSTLVNFPGVEAALNNALGTVVNLVNSVDLSLPPEVVGSGVFDTAAPSSTQLLDVFVAPVHLDVLGLLVTTSPIHLTITAHAGQGLVLGNVVSALAHLFDNPPPELTVDDLNIRLEQLLADLNAQIPGIPAAPTPPVTLEPGQFLELTVAPIDLNLLGLLLNTSPITVNAFAQTGDGNLLGNLLDSLLFTIDATPGNLTTLSENLNGLLAKVIGVLNASDLTLAQAAIDALPEVV